Protein AF-0000000081410945 (afdb_homodimer)

Structure (mmCIF, N/CA/C/O backbone):
data_AF-0000000081410945-model_v1
#
loop_
_entity.id
_entity.type
_entity.pdbx_description
1 polymer 'DSD1 family PLP-dependent enzyme'
#
loop_
_atom_site.group_PDB
_atom_site.id
_atom_site.type_symbol
_atom_site.label_atom_id
_atom_site.label_alt_id
_atom_site.label_comp_id
_atom_site.label_asym_id
_atom_site.label_entity_id
_atom_site.label_seq_id
_atom_site.pdbx_PDB_ins_code
_atom_site.Cartn_x
_atom_site.Cartn_y
_atom_site.Cartn_z
_atom_site.occupancy
_atom_site.B_iso_or_equiv
_atom_site.auth_seq_id
_atom_site.auth_comp_id
_atom_site.auth_asym_id
_atom_site.auth_atom_id
_atom_site.pdbx_PDB_model_num
ATOM 1 N N . MET A 1 1 ? -8.023 -23.328 27.922 1 66 1 MET A N 1
ATOM 2 C CA . MET A 1 1 ? -9.398 -23.547 27.5 1 66 1 MET A CA 1
ATOM 3 C C . MET A 1 1 ? -9.523 -23.469 25.984 1 66 1 MET A C 1
ATOM 5 O O . MET A 1 1 ? -8.812 -22.703 25.328 1 66 1 MET A O 1
ATOM 9 N N . ARG A 1 2 ? -10.406 -24.344 25.453 1 82.25 2 ARG A N 1
ATOM 10 C CA . ARG A 1 2 ? -10.648 -24.391 24.016 1 82.25 2 ARG A CA 1
ATOM 11 C C . ARG A 1 2 ? -11.32 -23.109 23.531 1 82.25 2 ARG A C 1
ATOM 13 O O . ARG A 1 2 ? -12.258 -22.609 24.156 1 82.25 2 ARG A O 1
ATOM 20 N N . PRO A 1 3 ? -10.742 -22.516 22.453 1 88.12 3 PRO A N 1
ATOM 21 C CA . PRO A 1 3 ? -11.391 -21.312 21.953 1 88.12 3 PRO A CA 1
ATOM 22 C C . PRO A 1 3 ? -12.828 -21.547 21.516 1 88.12 3 PRO A C 1
ATOM 24 O O . PRO A 1 3 ? -13.148 -22.609 20.969 1 88.12 3 PRO A O 1
ATOM 27 N N . GLY A 1 4 ? -13.727 -20.703 21.859 1 90.75 4 GLY A N 1
ATOM 28 C CA . GLY A 1 4 ? -15.102 -20.781 21.391 1 90.75 4 GLY A CA 1
ATOM 29 C C . GLY A 1 4 ? -15.242 -20.453 19.922 1 90.75 4 GLY A C 1
ATOM 30 O O . GLY A 1 4 ? -14.352 -19.859 19.312 1 90.75 4 GLY A O 1
ATOM 31 N N . ASP A 1 5 ? -16.281 -20.969 19.359 1 93.62 5 ASP A N 1
ATOM 32 C CA . ASP A 1 5 ? -16.625 -20.656 17.969 1 93.62 5 ASP A CA 1
ATOM 33 C C . ASP A 1 5 ? -16.984 -19.188 17.797 1 93.62 5 ASP A C 1
ATOM 35 O O . ASP A 1 5 ? -17.953 -18.719 18.391 1 93.62 5 ASP A O 1
ATOM 39 N N . ARG A 1 6 ? -16.297 -18.484 16.969 1 94 6 ARG A N 1
ATOM 40 C CA . ARG A 1 6 ? -16.5 -17.047 16.75 1 94 6 ARG A CA 1
ATOM 41 C C . ARG A 1 6 ? -17.172 -16.781 15.406 1 94 6 ARG A C 1
ATOM 43 O O . ARG A 1 6 ? -17.422 -15.633 15.055 1 94 6 ARG A O 1
ATOM 50 N N . GLY A 1 7 ? -17.469 -17.812 14.703 1 95.44 7 GLY A N 1
ATOM 51 C CA . GLY A 1 7 ? -17.969 -17.656 13.344 1 95.44 7 GLY A CA 1
ATOM 52 C C . GLY A 1 7 ? -19.453 -17.406 13.273 1 95.44 7 GLY A C 1
ATOM 53 O O . GLY A 1 7 ? -20.188 -17.719 14.219 1 95.44 7 GLY A O 1
ATOM 54 N N . GLY A 1 8 ? -19.891 -16.781 12.219 1 95.94 8 GLY A N 1
ATOM 55 C CA . GLY A 1 8 ? -21.281 -16.531 11.867 1 95.94 8 GLY A CA 1
ATOM 56 C C . GLY A 1 8 ? -21.453 -16.125 10.422 1 95.94 8 GLY A C 1
ATOM 57 O O . GLY A 1 8 ? -20.484 -15.852 9.719 1 95.94 8 GLY A O 1
ATOM 58 N N . PRO A 1 9 ? -22.734 -16.172 9.984 1 96.06 9 PRO A N 1
ATOM 59 C CA . PRO A 1 9 ? -23.016 -15.773 8.602 1 96.06 9 PRO A CA 1
ATOM 60 C C . PRO A 1 9 ? -22.906 -14.266 8.391 1 96.06 9 PRO A C 1
ATOM 62 O O . PRO A 1 9 ? -22.703 -13.516 9.352 1 96.06 9 PRO A O 1
ATOM 65 N N . TYR A 1 10 ? -23.031 -13.898 7.102 1 96.75 10 TYR A N 1
ATOM 66 C CA . TYR A 1 10 ? -23.141 -12.477 6.793 1 96.75 10 TYR A CA 1
ATOM 67 C C . TYR A 1 10 ? -24.281 -11.836 7.574 1 96.75 10 TYR A C 1
ATOM 69 O O . TYR A 1 10 ? -25.328 -12.461 7.773 1 96.75 10 TYR A O 1
ATOM 77 N N . SER A 1 11 ? -24.094 -10.586 7.941 1 97.38 11 SER A N 1
ATOM 78 C CA . SER A 1 11 ? -25.297 -9.773 8.172 1 97.38 11 SER A CA 1
ATOM 79 C C . SER A 1 11 ? -26.047 -9.523 6.867 1 97.38 11 SER A C 1
ATOM 81 O O . SER A 1 11 ? -25.516 -9.766 5.781 1 97.38 11 SER A O 1
ATOM 83 N N . ASP A 1 12 ? -27.281 -9.016 6.934 1 97.69 12 ASP A N 1
ATOM 84 C CA . ASP A 1 12 ? -28.062 -8.695 5.738 1 97.69 12 ASP A CA 1
ATOM 85 C C . ASP A 1 12 ? -27.344 -7.664 4.875 1 97.69 12 ASP A C 1
ATOM 87 O O . ASP A 1 12 ? -27.375 -7.738 3.645 1 97.69 12 ASP A O 1
ATOM 91 N N . TYR A 1 13 ? -26.719 -6.727 5.441 1 98.25 13 TYR A N 1
ATOM 92 C CA . TYR A 1 13 ? -25.984 -5.676 4.754 1 98.25 13 TYR A CA 1
ATOM 93 C C . TYR A 1 13 ? -24.891 -6.27 3.869 1 98.25 13 TYR A C 1
ATOM 95 O O . TYR A 1 13 ? -24.844 -6.008 2.664 1 98.25 13 TYR A O 1
ATOM 103 N N . PHE A 1 14 ? -24.094 -7.137 4.363 1 98.56 14 PHE A N 1
ATOM 104 C CA . PHE A 1 14 ? -22.969 -7.684 3.619 1 98.56 14 PHE A CA 1
ATOM 105 C C . PHE A 1 14 ? -23.438 -8.766 2.654 1 98.56 14 PHE A C 1
ATOM 107 O O . PHE A 1 14 ? -22.828 -8.977 1.604 1 98.56 14 PHE A O 1
ATOM 114 N N . ARG A 1 15 ? -24.5 -9.477 3.021 1 98.31 15 ARG A N 1
ATOM 115 C CA . ARG A 1 15 ? -25.094 -10.422 2.08 1 98.31 15 ARG A CA 1
ATOM 116 C C . ARG A 1 15 ? -25.516 -9.719 0.793 1 98.31 15 ARG A C 1
ATOM 118 O O . ARG A 1 15 ? -25.297 -10.242 -0.303 1 98.31 15 ARG A O 1
ATOM 125 N N . GLY A 1 16 ? -26.172 -8.547 1.021 1 98.56 16 GLY A N 1
ATOM 126 C CA . GLY A 1 16 ? -26.562 -7.75 -0.132 1 98.56 16 GLY A CA 1
ATOM 127 C C . GLY A 1 16 ? -25.391 -7.293 -0.968 1 98.56 16 GLY A C 1
ATOM 128 O O . GLY A 1 16 ? -25.422 -7.363 -2.197 1 98.56 16 GLY A O 1
ATOM 129 N N . LEU A 1 17 ? -24.312 -6.828 -0.365 1 98.81 17 LEU A N 1
ATOM 130 C CA . LEU A 1 17 ? -23.109 -6.398 -1.07 1 98.81 17 LEU A CA 1
ATOM 131 C C . LEU A 1 17 ? -22.469 -7.57 -1.811 1 98.81 17 LEU A C 1
ATOM 133 O O . LEU A 1 17 ? -21.984 -7.406 -2.934 1 98.81 17 LEU A O 1
ATOM 137 N N . ASN A 1 18 ? -22.422 -8.758 -1.148 1 98.75 18 ASN A N 1
ATOM 138 C CA . ASN A 1 18 ? -21.891 -9.961 -1.798 1 98.75 18 ASN A CA 1
ATOM 139 C C . ASN A 1 18 ? -22.641 -10.266 -3.09 1 98.75 18 ASN A C 1
ATOM 141 O O . ASN A 1 18 ? -22.016 -10.555 -4.117 1 98.75 18 ASN A O 1
ATOM 145 N N . ARG A 1 19 ? -23.938 -10.219 -3.002 1 98.44 19 ARG A N 1
ATOM 146 C CA . ARG A 1 19 ? -24.75 -10.484 -4.18 1 98.44 19 ARG A CA 1
ATOM 147 C C . ARG A 1 19 ? -24.469 -9.477 -5.289 1 98.44 19 ARG A C 1
ATOM 149 O O . ARG A 1 19 ? -24.297 -9.859 -6.449 1 98.44 19 ARG A O 1
ATOM 156 N N . GLU A 1 20 ? -24.406 -8.203 -4.906 1 98.75 20 GLU A N 1
ATOM 157 C CA . GLU A 1 20 ? -24.156 -7.145 -5.875 1 98.75 20 GLU A CA 1
ATOM 158 C C . GLU A 1 20 ? -22.797 -7.32 -6.543 1 98.75 20 GLU A C 1
ATOM 160 O O . GLU A 1 20 ? -22.672 -7.176 -7.762 1 98.75 20 GLU A O 1
ATOM 165 N N . LEU A 1 21 ? -21.797 -7.637 -5.777 1 98.69 21 LEU A N 1
ATOM 166 C CA . LEU A 1 21 ? -20.438 -7.766 -6.297 1 98.69 21 LEU A CA 1
ATOM 167 C C . LEU A 1 21 ? -20.312 -8.992 -7.191 1 98.69 21 LEU A C 1
ATOM 169 O O . LEU A 1 21 ? -19.594 -8.969 -8.195 1 98.69 21 LEU A O 1
ATOM 173 N N . LYS A 1 22 ? -20.969 -10.102 -6.871 1 98.06 22 LYS A N 1
ATOM 174 C CA . LYS A 1 22 ? -20.953 -11.281 -7.727 1 98.06 22 LYS A CA 1
ATOM 175 C C . LYS A 1 22 ? -21.641 -11 -9.062 1 98.06 22 LYS A C 1
ATOM 177 O O . LYS A 1 22 ? -21.203 -11.477 -10.109 1 98.06 22 LYS A O 1
ATOM 182 N N . ASP A 1 23 ? -22.672 -10.188 -8.984 1 97.75 23 ASP A N 1
ATOM 183 C CA . ASP A 1 23 ? -23.469 -9.922 -10.172 1 97.75 23 ASP A CA 1
ATOM 184 C C . ASP A 1 23 ? -22.844 -8.844 -11.039 1 97.75 23 ASP A C 1
ATOM 186 O O . ASP A 1 23 ? -22.844 -8.945 -12.273 1 97.75 23 ASP A O 1
ATOM 190 N N . LYS A 1 24 ? -22.281 -7.789 -10.391 1 97.75 24 LYS A N 1
ATOM 191 C CA . LYS A 1 24 ? -21.922 -6.598 -11.156 1 97.75 24 LYS A CA 1
ATOM 192 C C . LYS A 1 24 ? -20.453 -6.219 -10.93 1 97.75 24 LYS A C 1
ATOM 194 O O . LYS A 1 24 ? -19.906 -5.383 -11.648 1 97.75 24 LYS A O 1
ATOM 199 N N . GLY A 1 25 ? -19.828 -6.805 -9.961 1 97.56 25 GLY A N 1
ATOM 200 C CA . GLY A 1 25 ? -18.453 -6.445 -9.633 1 97.56 25 GLY A CA 1
ATOM 201 C C . GLY A 1 25 ? -17.438 -7.129 -10.523 1 97.56 25 GLY A C 1
ATOM 202 O O . GLY A 1 25 ? -17.781 -8.023 -11.297 1 97.56 25 GLY A O 1
ATOM 203 N N . PRO A 1 26 ? -16.219 -6.719 -10.391 1 97.88 26 PRO A N 1
ATOM 204 C CA . PRO A 1 26 ? -15.156 -7.266 -11.234 1 97.88 26 PRO A CA 1
ATOM 205 C C . PRO A 1 26 ? -14.609 -8.586 -10.711 1 97.88 26 PRO A C 1
ATOM 207 O O . PRO A 1 26 ? -13.812 -9.242 -11.383 1 97.88 26 PRO A O 1
ATOM 210 N N . MET A 1 27 ? -15.008 -8.961 -9.531 1 98.06 27 MET A N 1
ATOM 211 C CA . MET A 1 27 ? -14.578 -10.203 -8.898 1 98.06 27 MET A CA 1
ATOM 212 C C . MET A 1 27 ? -13.055 -10.258 -8.781 1 98.06 27 MET A C 1
ATOM 214 O O . MET A 1 27 ? -12.43 -11.242 -9.172 1 98.06 27 MET A O 1
ATOM 218 N N . ARG A 1 28 ? -12.445 -9.273 -8.336 1 98.25 28 ARG A N 1
ATOM 219 C CA . ARG A 1 28 ? -11.094 -9.016 -7.84 1 98.25 28 ARG A CA 1
ATOM 220 C C . ARG A 1 28 ? -11.125 -8.094 -6.629 1 98.25 28 ARG A C 1
ATOM 222 O O . ARG A 1 28 ? -12.172 -7.547 -6.285 1 98.25 28 ARG A O 1
ATOM 229 N N . PRO A 1 29 ? -10.023 -7.996 -5.867 1 98.06 29 PRO A N 1
ATOM 230 C CA . PRO A 1 29 ? -10.078 -7.09 -4.715 1 98.06 29 PRO A CA 1
ATOM 231 C C . PRO A 1 29 ? -10.508 -5.676 -5.098 1 98.06 29 PRO A C 1
ATOM 233 O O . PRO A 1 29 ? -9.969 -5.098 -6.047 1 98.06 29 PRO A O 1
ATOM 236 N N . VAL A 1 30 ? -11.438 -5.148 -4.352 1 98.38 30 VAL A N 1
ATOM 237 C CA . VAL A 1 30 ? -11.922 -3.793 -4.586 1 98.38 30 VAL A CA 1
ATOM 238 C C . VAL A 1 30 ? -12.102 -3.068 -3.254 1 98.38 30 VAL A C 1
ATOM 240 O O . VAL A 1 30 ? -12.156 -3.703 -2.199 1 98.38 30 VAL A O 1
ATOM 243 N N . LEU A 1 31 ? -12.078 -1.773 -3.32 1 98.44 31 LEU A N 1
ATOM 244 C CA . LEU A 1 31 ? -12.438 -0.925 -2.189 1 98.44 31 LEU A CA 1
ATOM 245 C C . LEU A 1 31 ? -13.797 -0.269 -2.412 1 98.44 31 LEU A C 1
ATOM 247 O O . LEU A 1 31 ? -14.016 0.379 -3.438 1 98.44 31 LEU A O 1
ATOM 251 N N . LEU A 1 32 ? -14.648 -0.47 -1.465 1 98.75 32 LEU A N 1
ATOM 252 C CA . LEU A 1 32 ? -16 0.057 -1.522 1 98.75 32 LEU A CA 1
ATOM 253 C C . LEU A 1 32 ? -16.141 1.295 -0.643 1 98.75 32 LEU A C 1
ATOM 255 O O . LEU A 1 32 ? -15.625 1.332 0.472 1 98.75 32 LEU A O 1
ATOM 259 N N . ILE A 1 33 ? -16.828 2.295 -1.174 1 98.88 33 ILE A N 1
ATOM 260 C CA . ILE A 1 33 ? -17.281 3.438 -0.389 1 98.88 33 ILE A CA 1
ATOM 261 C C . ILE A 1 33 ? -18.812 3.426 -0.291 1 98.88 33 ILE A C 1
ATOM 263 O O . ILE A 1 33 ? -19.5 3.578 -1.298 1 98.88 33 ILE A O 1
ATOM 267 N N . ASP A 1 34 ? -19.312 3.213 0.905 1 98.88 34 ASP A N 1
ATOM 268 C CA . ASP A 1 34 ? -20.75 3.252 1.121 1 98.88 34 ASP A CA 1
ATOM 269 C C . ASP A 1 34 ? -21.25 4.691 1.221 1 98.88 34 ASP A C 1
ATOM 271 O O . ASP A 1 34 ? -21.047 5.359 2.234 1 98.88 34 ASP A O 1
ATOM 275 N N . LEU A 1 35 ? -22.016 5.109 0.288 1 98.88 35 LEU A N 1
ATOM 276 C CA . LEU A 1 35 ? -22.406 6.512 0.185 1 98.88 35 LEU A CA 1
ATOM 277 C C . LEU A 1 35 ? -23.453 6.863 1.24 1 98.88 35 LEU A C 1
ATOM 279 O O . LEU A 1 35 ? -23.5 8.008 1.706 1 98.88 35 LEU A O 1
ATOM 283 N N . ASP A 1 36 ? -24.312 5.902 1.635 1 98.88 36 ASP A N 1
ATOM 284 C CA . ASP A 1 36 ? -25.281 6.18 2.691 1 98.88 36 ASP A CA 1
ATOM 285 C C . ASP A 1 36 ? -24.578 6.484 4.012 1 98.88 36 ASP A C 1
ATOM 287 O O . ASP A 1 36 ? -24.922 7.457 4.691 1 98.88 36 ASP A O 1
ATOM 291 N N . ARG A 1 37 ? -23.625 5.684 4.312 1 98.88 37 ARG A N 1
ATOM 292 C CA . ARG A 1 37 ? -22.875 5.871 5.543 1 98.88 37 ARG A CA 1
ATOM 293 C C . ARG A 1 37 ? -21.969 7.102 5.449 1 98.88 37 ARG A C 1
ATOM 295 O O . ARG A 1 37 ? -21.812 7.828 6.43 1 98.88 37 ARG A O 1
ATOM 302 N N . LEU A 1 38 ? -21.406 7.32 4.301 1 98.88 38 LEU A N 1
ATOM 303 C CA . LEU A 1 38 ? -20.609 8.523 4.082 1 98.88 38 LEU A CA 1
ATOM 304 C C . LEU A 1 38 ? -21.453 9.773 4.242 1 98.88 38 LEU A C 1
ATOM 306 O O . LEU A 1 38 ? -21.047 10.734 4.898 1 98.88 38 LEU A O 1
ATOM 310 N N . ASP A 1 39 ? -22.656 9.758 3.67 1 98.88 39 ASP A N 1
ATOM 311 C CA . ASP A 1 39 ? -23.562 10.891 3.811 1 98.88 39 ASP A CA 1
ATOM 312 C C . ASP A 1 39 ? -23.859 11.172 5.281 1 98.88 39 ASP A C 1
ATOM 314 O O . ASP A 1 39 ? -23.906 12.336 5.699 1 98.88 39 ASP A O 1
ATOM 318 N N . HIS A 1 40 ? -24.078 10.133 5.984 1 98.88 40 HIS A N 1
ATOM 319 C CA . HIS A 1 40 ? -24.312 10.281 7.418 1 98.88 40 HIS A CA 1
ATOM 320 C C . HIS A 1 40 ? -23.109 10.961 8.094 1 98.88 40 HIS A C 1
ATOM 322 O O . HIS A 1 40 ? -23.297 11.906 8.859 1 98.88 40 HIS A O 1
ATOM 328 N N . ASN A 1 41 ? -21.906 10.469 7.812 1 98.94 41 ASN A N 1
ATOM 329 C CA . ASN A 1 41 ? -20.703 11.023 8.422 1 98.94 41 ASN A CA 1
ATOM 330 C C . ASN A 1 41 ? -20.5 12.484 8.031 1 98.94 41 ASN A C 1
ATOM 332 O O . ASN A 1 41 ? -20.109 13.305 8.859 1 98.94 41 ASN A O 1
ATOM 336 N N . ILE A 1 42 ? -20.766 12.797 6.734 1 98.88 42 ILE A N 1
ATOM 337 C CA . ILE A 1 42 ? -20.672 14.18 6.273 1 98.88 42 ILE A CA 1
ATOM 338 C C . ILE A 1 42 ? -21.641 15.055 7.07 1 98.88 42 ILE A C 1
ATOM 340 O O . ILE A 1 42 ? -21.25 16.141 7.535 1 98.88 42 ILE A O 1
ATOM 344 N N . ALA A 1 43 ? -22.828 14.578 7.262 1 98.75 43 ALA A N 1
ATOM 345 C CA . ALA A 1 43 ? -23.844 15.344 7.992 1 98.75 43 ALA A CA 1
ATOM 346 C C . ALA A 1 43 ? -23.406 15.586 9.438 1 98.75 43 ALA A C 1
ATOM 348 O O . ALA A 1 43 ? -23.641 16.656 9.984 1 98.75 43 ALA A O 1
ATOM 349 N N . VAL A 1 44 ? -22.828 14.57 10.031 1 98.62 44 VAL A N 1
ATOM 350 C CA . VAL A 1 44 ? -22.344 14.695 11.398 1 98.62 44 VAL A CA 1
ATOM 351 C C . VAL A 1 44 ? -21.281 15.797 11.477 1 98.62 44 VAL A C 1
ATOM 353 O O . VAL A 1 44 ? -21.344 16.672 12.352 1 98.62 44 VAL A O 1
ATOM 356 N N . VAL A 1 45 ? -20.359 15.844 10.562 1 98.69 45 VAL A N 1
ATOM 357 C CA . VAL A 1 45 ? -19.281 16.828 10.547 1 98.69 45 VAL A CA 1
ATOM 358 C C . VAL A 1 45 ? -19.844 18.219 10.273 1 98.69 45 VAL A C 1
ATOM 360 O O . VAL A 1 45 ? -19.516 19.172 10.977 1 98.69 45 VAL A O 1
ATOM 363 N N . VAL A 1 46 ? -20.734 18.297 9.305 1 98.38 46 VAL A N 1
ATOM 364 C CA . VAL A 1 46 ? -21.297 19.594 8.898 1 98.38 46 VAL A CA 1
ATOM 365 C C . VAL A 1 46 ? -22.109 20.188 10.047 1 98.38 46 VAL A C 1
ATOM 367 O O . VAL A 1 46 ? -22.062 21.406 10.273 1 98.38 46 VAL A O 1
ATOM 370 N N . ARG A 1 47 ? -22.844 19.344 10.742 1 97.88 47 ARG A N 1
ATOM 371 C CA . ARG A 1 47 ? -23.609 19.812 11.898 1 97.88 47 ARG A CA 1
ATOM 372 C C . ARG A 1 47 ? -22.688 20.453 12.938 1 97.88 47 ARG A C 1
ATOM 374 O O . ARG A 1 47 ? -23.016 21.5 13.508 1 97.88 47 ARG A O 1
ATOM 381 N N . SER A 1 48 ? -21.578 19.812 13.148 1 96.81 48 SER A N 1
ATOM 382 C CA . SER A 1 48 ? -20.609 20.344 14.102 1 96.81 48 SER A CA 1
ATOM 383 C C . SER A 1 48 ? -20.062 21.688 13.633 1 96.81 48 SER A C 1
ATOM 385 O O . SER A 1 48 ? -19.953 22.625 14.422 1 96.81 48 SER A O 1
ATOM 387 N N . ILE A 1 49 ? -19.734 21.781 12.406 1 96.06 49 ILE A N 1
ATOM 388 C CA . ILE A 1 49 ? -19.141 22.984 11.812 1 96.06 49 ILE A CA 1
ATOM 389 C C . ILE A 1 49 ? -20.141 24.141 11.875 1 96.06 49 ILE A C 1
ATOM 391 O O . ILE A 1 49 ? -19.766 25.266 12.211 1 96.06 49 ILE A O 1
ATOM 395 N N . LYS A 1 50 ? -21.344 23.844 11.57 1 95.81 50 LYS A N 1
ATOM 396 C CA . LYS A 1 50 ? -22.391 24.875 11.547 1 95.81 50 LYS A CA 1
ATOM 397 C C . LYS A 1 50 ? -22.594 25.484 12.93 1 95.81 50 LYS A C 1
ATOM 399 O O . LYS A 1 50 ? -22.906 26.672 13.047 1 95.81 50 LYS A O 1
ATOM 404 N N . LYS A 1 51 ? -22.344 24.75 13.93 1 94.69 51 LYS A N 1
ATOM 405 C CA . LYS A 1 51 ? -22.5 25.234 15.297 1 94.69 51 LYS A CA 1
ATOM 406 C C . LYS A 1 51 ? -21.453 26.297 15.617 1 94.69 51 LYS A C 1
ATOM 408 O O . LYS A 1 51 ? -21.672 27.156 16.484 1 94.69 51 LYS A O 1
ATOM 413 N N . THR A 1 52 ? -20.344 26.297 15.031 1 93.56 52 THR A N 1
ATOM 414 C CA . THR A 1 52 ? -19.188 27.094 15.43 1 93.56 52 THR A CA 1
ATOM 415 C C . THR A 1 52 ? -18.984 28.25 14.453 1 93.56 52 THR A C 1
ATOM 417 O O . THR A 1 52 ? -18.312 29.234 14.789 1 93.56 52 THR A O 1
ATOM 420 N N . GLY A 1 53 ? -19.531 28.141 13.25 1 93.38 53 GLY A N 1
ATOM 421 C CA . GLY A 1 53 ? -19.25 29.109 12.203 1 93.38 53 GLY A CA 1
ATOM 422 C C . GLY A 1 53 ? -17.875 28.953 11.594 1 93.38 53 GLY A C 1
ATOM 423 O O . GLY A 1 53 ? -17.469 29.781 10.766 1 93.38 53 GLY A O 1
ATOM 424 N N . LYS A 1 54 ? -17.141 27.984 11.969 1 97.44 54 LYS A N 1
ATOM 425 C CA . LYS A 1 54 ? -15.828 27.703 11.398 1 97.44 54 LYS A CA 1
ATOM 426 C C . LYS A 1 54 ? -15.945 27.125 9.992 1 97.44 54 LYS A C 1
ATOM 428 O O . LYS A 1 54 ? -17.047 26.75 9.562 1 97.44 54 LYS A O 1
ATOM 433 N N . GLN A 1 55 ? -14.859 27.156 9.273 1 97.94 55 GLN A N 1
ATOM 434 C CA . GLN A 1 55 ? -14.797 26.5 7.977 1 97.94 55 GLN A CA 1
ATOM 435 C C . GLN A 1 55 ? -14.273 25.078 8.109 1 97.94 55 GLN A C 1
ATOM 437 O O . GLN A 1 55 ? -13.586 24.734 9.078 1 97.94 55 GLN A O 1
ATOM 442 N N . LEU A 1 56 ? -14.688 24.25 7.176 1 98.69 56 LEU A N 1
ATOM 443 C CA . LEU A 1 56 ? -14.203 22.875 7.098 1 98.69 56 LEU A CA 1
ATOM 444 C C . LEU A 1 56 ? -13.109 22.75 6.039 1 98.69 56 LEU A C 1
ATOM 446 O O . LEU A 1 56 ? -13.289 23.188 4.902 1 98.69 56 LEU A O 1
ATOM 450 N N . ARG A 1 57 ? -12.008 22.25 6.422 1 98.88 57 ARG A N 1
ATOM 451 C CA . ARG A 1 57 ? -10.961 21.875 5.477 1 98.88 57 ARG A CA 1
ATOM 452 C C . ARG A 1 57 ? -10.844 20.359 5.355 1 98.88 57 ARG A C 1
ATOM 454 O O . ARG A 1 57 ? -10.625 19.672 6.352 1 98.88 57 ARG A O 1
ATOM 461 N N . LEU A 1 58 ? -10.977 19.812 4.133 1 98.69 58 LEU A N 1
ATOM 462 C CA . LEU A 1 58 ? -10.906 18.375 3.896 1 98.69 58 LEU A CA 1
ATOM 463 C C . LEU A 1 58 ? -9.453 17.922 3.777 1 98.69 58 LEU A C 1
ATOM 465 O O . LEU A 1 58 ? -8.664 18.531 3.051 1 98.69 58 LEU A O 1
ATOM 469 N N . VAL A 1 59 ? -9.156 16.891 4.508 1 98.25 59 VAL A N 1
ATOM 470 C CA . VAL A 1 59 ? -7.809 16.328 4.496 1 98.25 59 VAL A CA 1
ATOM 471 C C . VAL A 1 59 ? -7.691 15.281 3.391 1 98.25 59 VAL A C 1
ATOM 473 O O . VAL A 1 59 ? -8.141 14.141 3.559 1 98.25 59 VAL A O 1
ATOM 476 N N . GLU A 1 60 ? -6.988 15.57 2.352 1 96.56 60 GLU A N 1
ATOM 477 C CA . GLU A 1 60 ? -6.965 14.805 1.108 1 96.56 60 GLU A CA 1
ATOM 478 C C . GLU A 1 60 ? -6.262 13.461 1.3 1 96.56 60 GLU A C 1
ATOM 480 O O . GLU A 1 60 ? -6.629 12.469 0.671 1 96.56 60 GLU A O 1
ATOM 485 N N . LYS A 1 61 ? -5.254 13.391 2.135 1 94.88 61 LYS A N 1
ATOM 486 C CA . LYS A 1 61 ? -4.469 12.172 2.277 1 94.88 61 LYS A CA 1
ATOM 487 C C . LYS A 1 61 ? -5.348 11 2.707 1 94.88 61 LYS A C 1
ATOM 489 O O . LYS A 1 61 ? -5.074 9.852 2.361 1 94.88 61 LYS A O 1
ATOM 494 N N . SER A 1 62 ? -6.391 11.266 3.43 1 95.88 62 SER A N 1
ATOM 495 C CA . SER A 1 62 ? -7.297 10.234 3.924 1 95.88 62 SER A CA 1
ATOM 496 C C . SER A 1 62 ? -8.406 9.945 2.918 1 95.88 62 SER A C 1
ATOM 498 O O . SER A 1 62 ? -9.164 8.984 3.078 1 95.88 62 SER A O 1
ATOM 500 N N . LEU A 1 63 ? -8.531 10.781 1.965 1 97.44 63 LEU A N 1
ATOM 501 C CA . LEU A 1 63 ? -9.57 10.742 0.94 1 97.44 63 LEU A CA 1
ATOM 502 C C . LEU A 1 63 ? -8.961 10.875 -0.453 1 97.44 63 LEU A C 1
ATOM 504 O O . LEU A 1 63 ? -9.406 11.703 -1.252 1 97.44 63 LEU A O 1
ATOM 508 N N . PRO A 1 64 ? -8.039 9.969 -0.78 1 95.31 64 PRO A N 1
ATOM 509 C CA . PRO A 1 64 ? -7.176 10.234 -1.932 1 95.31 64 PRO A CA 1
ATOM 510 C C . PRO A 1 64 ? -7.809 9.805 -3.256 1 95.31 64 PRO A C 1
ATOM 512 O O . PRO A 1 64 ? -7.168 9.125 -4.059 1 95.31 64 PRO A O 1
ATOM 515 N N . ALA A 1 65 ? -8.945 10.281 -3.529 1 96.38 65 ALA A N 1
ATOM 516 C CA . ALA A 1 65 ? -9.664 10.109 -4.789 1 96.38 65 ALA A CA 1
ATOM 517 C C . ALA A 1 65 ? -10.43 11.367 -5.16 1 96.38 65 ALA A C 1
ATOM 519 O O . ALA A 1 65 ? -11.281 11.828 -4.398 1 96.38 65 ALA A O 1
ATOM 520 N N . PRO A 1 66 ? -10.164 11.914 -6.371 1 96.69 66 PRO A N 1
ATOM 521 C CA . PRO A 1 66 ? -10.812 13.172 -6.75 1 96.69 66 PRO A CA 1
ATOM 522 C C . PRO A 1 66 ? -12.336 13.086 -6.703 1 96.69 66 PRO A C 1
ATOM 524 O O . PRO A 1 66 ? -12.992 14.023 -6.242 1 96.69 66 PRO A O 1
ATOM 527 N N . GLY A 1 67 ? -12.859 11.969 -7.223 1 97.44 67 GLY A N 1
ATOM 528 C CA . GLY A 1 67 ? -14.305 11.805 -7.18 1 97.44 67 GLY A CA 1
ATOM 529 C C . GLY A 1 67 ? -14.859 11.789 -5.766 1 97.44 67 GLY A C 1
ATOM 530 O O . GLY A 1 67 ? -15.891 12.406 -5.492 1 97.44 67 GLY A O 1
ATOM 531 N N . LEU A 1 68 ? -14.203 11.102 -4.867 1 98.25 68 LEU A N 1
ATOM 532 C CA . LEU A 1 68 ? -14.586 11.039 -3.463 1 98.25 68 LEU A CA 1
ATOM 533 C C . LEU A 1 68 ? -14.5 12.422 -2.814 1 98.25 68 LEU A C 1
ATOM 535 O O . LEU A 1 68 ? -15.43 12.844 -2.125 1 98.25 68 LEU A O 1
ATOM 539 N N . LEU A 1 69 ? -13.414 13.102 -3.064 1 97.75 69 LEU A N 1
ATOM 540 C CA . LEU A 1 69 ? -13.195 14.43 -2.51 1 97.75 69 LEU A CA 1
ATOM 541 C C . LEU A 1 69 ? -14.258 15.406 -3.008 1 97.75 69 LEU A C 1
ATOM 543 O O . LEU A 1 69 ? -14.797 16.188 -2.227 1 97.75 69 LEU A O 1
ATOM 547 N N . SER A 1 70 ? -14.5 15.344 -4.266 1 98.12 70 SER A N 1
ATOM 548 C CA . SER A 1 70 ? -15.516 16.203 -4.859 1 98.12 70 SER A CA 1
ATOM 549 C C . SER A 1 70 ? -16.891 15.938 -4.262 1 98.12 70 SER A C 1
ATOM 551 O O . SER A 1 70 ? -17.641 16.875 -3.969 1 98.12 70 SER A O 1
ATOM 553 N N . TYR A 1 71 ? -17.203 14.688 -4.117 1 98.69 71 TYR A N 1
ATOM 554 C CA . TYR A 1 71 ? -18.484 14.273 -3.539 1 98.69 71 TYR A CA 1
ATOM 555 C C . TYR A 1 71 ? -18.656 14.867 -2.146 1 98.69 71 TYR A C 1
ATOM 557 O O . TYR A 1 71 ? -19.703 15.461 -1.85 1 98.69 71 TYR A O 1
ATOM 565 N N . ILE A 1 72 ? -17.672 14.773 -1.312 1 98.75 72 ILE A N 1
ATOM 566 C CA . ILE A 1 72 ? -17.734 15.25 0.065 1 98.75 72 ILE A CA 1
ATOM 567 C C . ILE A 1 72 ? -17.75 16.781 0.08 1 98.75 72 ILE A C 1
ATOM 569 O O . ILE A 1 72 ? -18.547 17.391 0.806 1 98.75 72 ILE A O 1
ATOM 573 N N . ALA A 1 73 ? -16.891 17.406 -0.71 1 98.56 73 ALA A N 1
ATOM 574 C CA . ALA A 1 73 ? -16.766 18.859 -0.751 1 98.56 73 ALA A CA 1
ATOM 575 C C . ALA A 1 73 ? -18.094 19.516 -1.135 1 98.56 73 ALA A C 1
ATOM 577 O O . ALA A 1 73 ? -18.5 20.516 -0.54 1 98.56 73 ALA A O 1
ATOM 578 N N . GLN A 1 74 ? -18.719 18.938 -2.127 1 98.19 74 GLN A N 1
ATOM 579 C CA . GLN A 1 74 ? -20 19.469 -2.594 1 98.19 74 GLN A CA 1
ATOM 580 C C . GLN A 1 74 ? -21.062 19.375 -1.504 1 98.19 74 GLN A C 1
ATOM 582 O O . GLN A 1 74 ? -21.797 20.328 -1.264 1 98.19 74 GLN A O 1
ATOM 587 N N . ARG A 1 75 ? -21.094 18.328 -0.856 1 98.19 75 ARG A N 1
ATOM 588 C CA . ARG A 1 75 ? -22.109 18.094 0.16 1 98.19 75 ARG A CA 1
ATOM 589 C C . ARG A 1 75 ? -21.828 18.906 1.417 1 98.19 75 ARG A C 1
ATOM 591 O O . ARG A 1 75 ? -22.75 19.375 2.078 1 98.19 75 ARG A O 1
ATOM 598 N N . ALA A 1 76 ? -20.578 19.016 1.729 1 98.19 76 ALA A N 1
ATOM 599 C CA . ALA A 1 76 ? -20.188 19.766 2.922 1 98.19 76 ALA A CA 1
ATOM 600 C C . ALA A 1 76 ? -20.141 21.266 2.641 1 98.19 76 ALA A C 1
ATOM 602 O O . ALA A 1 76 ? -20.109 22.078 3.57 1 98.19 76 ALA A O 1
ATOM 603 N N . GLY A 1 77 ? -20.141 21.656 1.402 1 97.38 77 GLY A N 1
ATOM 604 C CA . GLY A 1 77 ? -20.078 23.062 1.021 1 97.38 77 GLY A CA 1
ATOM 605 C C . GLY A 1 77 ? -18.734 23.688 1.335 1 97.38 77 GLY A C 1
ATOM 606 O O . GLY A 1 77 ? -18.672 24.766 1.934 1 97.38 77 GLY A O 1
ATOM 607 N N . THR A 1 78 ? -17.625 23.016 0.979 1 98.25 78 THR A N 1
ATOM 608 C CA . THR A 1 78 ? -16.312 23.578 1.253 1 98.25 78 THR A CA 1
ATOM 609 C C . THR A 1 78 ? -15.422 23.5 0.013 1 98.25 78 THR A C 1
ATOM 611 O O . THR A 1 78 ? -15.633 22.656 -0.854 1 98.25 78 THR A O 1
ATOM 614 N N . GLN A 1 79 ? -14.508 24.406 -0.115 1 97.88 79 GLN A N 1
ATOM 615 C CA . GLN A 1 79 ? -13.484 24.422 -1.153 1 97.88 79 GLN A CA 1
ATOM 616 C C . GLN A 1 79 ? -12.078 24.391 -0.546 1 97.88 79 GLN A C 1
ATOM 618 O O . GLN A 1 79 ? -11.102 24.719 -1.216 1 97.88 79 GLN A O 1
ATOM 623 N N . ARG A 1 80 ? -12.023 24.078 0.688 1 98.75 80 ARG A N 1
ATOM 624 C CA . ARG A 1 80 ? -10.734 24.062 1.374 1 98.75 80 ARG A CA 1
ATOM 625 C C . ARG A 1 80 ? -10.18 22.641 1.463 1 98.75 80 ARG A C 1
ATOM 627 O O . ARG A 1 80 ? -10.898 21.719 1.851 1 98.75 80 ARG A O 1
ATOM 634 N N . LEU A 1 81 ? -8.906 22.484 1.062 1 98.69 81 LEU A N 1
ATOM 635 C CA . LEU A 1 81 ? -8.234 21.188 1.063 1 98.69 81 LEU A CA 1
ATOM 636 C C . LEU A 1 81 ? -6.91 21.266 1.819 1 98.69 81 LEU A C 1
ATOM 638 O O . LEU A 1 81 ? -6.305 22.328 1.914 1 98.69 81 LEU A O 1
ATOM 642 N N . MET A 1 82 ? -6.594 20.219 2.379 1 98.75 82 MET A N 1
ATOM 643 C CA . MET A 1 82 ? -5.27 20.031 2.971 1 98.75 82 MET A CA 1
ATOM 644 C C . MET A 1 82 ? -4.496 18.953 2.24 1 98.75 82 MET A C 1
ATOM 646 O O . MET A 1 82 ? -4.996 17.828 2.062 1 98.75 82 MET A O 1
ATOM 650 N N . SER A 1 83 ? -3.314 19.25 1.786 1 98 83 SER A N 1
ATOM 651 C CA . SER A 1 83 ? -2.469 18.328 1.043 1 98 83 SER A CA 1
ATOM 652 C C . SER A 1 83 ? -1.206 17.984 1.826 1 98 83 SER A C 1
ATOM 654 O O . SER A 1 83 ? -0.745 18.766 2.652 1 98 83 SER A O 1
ATOM 656 N N . PHE A 1 84 ? -0.625 16.781 1.561 1 97.56 84 PHE A N 1
ATOM 657 C CA . PHE A 1 84 ? 0.488 16.297 2.367 1 97.56 84 PHE A CA 1
ATOM 658 C C . PHE A 1 84 ? 1.62 15.789 1.48 1 97.56 84 PHE A C 1
ATOM 660 O O . PHE A 1 84 ? 2.695 15.438 1.974 1 97.56 84 PHE A O 1
ATOM 667 N N . HIS A 1 85 ? 1.403 15.625 0.184 1 96.94 85 HIS A N 1
ATOM 668 C CA . HIS A 1 85 ? 2.295 14.945 -0.749 1 96.94 85 HIS A CA 1
ATOM 669 C C . HIS A 1 85 ? 2.434 15.727 -2.049 1 96.94 85 HIS A C 1
ATOM 671 O O . HIS A 1 85 ? 1.432 16.094 -2.668 1 96.94 85 HIS A O 1
ATOM 677 N N . GLN A 1 86 ? 3.684 15.969 -2.426 1 97.69 86 GLN A N 1
ATOM 678 C CA . GLN A 1 86 ? 3.969 16.922 -3.502 1 97.69 86 GLN A CA 1
ATOM 679 C C . GLN A 1 86 ? 3.229 16.531 -4.781 1 97.69 86 GLN A C 1
ATOM 681 O O . GLN A 1 86 ? 2.555 17.359 -5.391 1 97.69 86 GLN A O 1
ATOM 686 N N . PRO A 1 87 ? 3.234 15.281 -5.195 1 95.88 87 PRO A N 1
ATOM 687 C CA . PRO A 1 87 ? 2.498 14.945 -6.418 1 95.88 87 PRO A CA 1
ATOM 688 C C . PRO A 1 87 ? 0.993 15.156 -6.273 1 95.88 87 PRO A C 1
ATOM 690 O O . PRO A 1 87 ? 0.332 15.594 -7.223 1 95.88 87 PRO A O 1
ATOM 693 N N . PHE A 1 88 ? 0.501 14.906 -5.121 1 96.44 88 PHE A N 1
ATOM 694 C CA . PHE A 1 88 ? -0.926 15.094 -4.891 1 96.44 88 PHE A CA 1
ATOM 695 C C . PHE A 1 88 ? -1.288 16.578 -4.93 1 96.44 88 PHE A C 1
ATOM 697 O O . PHE A 1 88 ? -2.383 16.938 -5.363 1 96.44 88 PHE A O 1
ATOM 704 N N . LEU A 1 89 ? -0.359 17.391 -4.449 1 97.94 89 LEU A N 1
ATOM 705 C CA . LEU A 1 89 ? -0.591 18.828 -4.488 1 97.94 89 LEU A CA 1
ATOM 706 C C . LEU A 1 89 ? -0.828 19.297 -5.918 1 97.94 89 LEU A C 1
ATOM 708 O O . LEU A 1 89 ? -1.743 20.094 -6.168 1 97.94 89 LEU A O 1
ATOM 712 N N . ASN A 1 90 ? 0.007 18.828 -6.863 1 97.75 90 ASN A N 1
ATOM 713 C CA . ASN A 1 90 ? -0.193 19.188 -8.266 1 97.75 90 ASN A CA 1
ATOM 714 C C . ASN A 1 90 ? -1.529 18.672 -8.789 1 97.75 90 ASN A C 1
ATOM 716 O O . ASN A 1 90 ? -2.213 19.359 -9.547 1 97.75 90 ASN A O 1
ATOM 720 N N . HIS A 1 91 ? -1.86 17.484 -8.367 1 95.88 91 HIS A N 1
ATOM 721 C CA . HIS A 1 91 ? -3.146 16.922 -8.766 1 95.88 91 HIS A CA 1
ATOM 722 C C . HIS A 1 91 ? -4.301 17.75 -8.227 1 95.88 91 HIS A C 1
ATOM 724 O O . HIS A 1 91 ? -5.254 18.047 -8.953 1 95.88 91 HIS A O 1
ATOM 730 N N . ASP A 1 92 ? -4.219 18.094 -6.969 1 97.19 92 ASP A N 1
ATOM 731 C CA . ASP A 1 92 ? -5.258 18.906 -6.336 1 97.19 92 ASP A CA 1
ATOM 732 C C . ASP A 1 92 ? -5.41 20.25 -7.031 1 97.19 92 ASP A C 1
ATOM 734 O O . ASP A 1 92 ? -6.527 20.703 -7.309 1 97.19 92 ASP A O 1
ATOM 738 N N . ALA A 1 93 ? -4.293 20.875 -7.305 1 98.12 93 ALA A N 1
ATOM 739 C CA . ALA A 1 93 ? -4.305 22.188 -7.941 1 98.12 93 ALA A CA 1
ATOM 740 C C . ALA A 1 93 ? -4.965 22.125 -9.32 1 98.12 93 ALA A C 1
ATOM 742 O O . ALA A 1 93 ? -5.684 23.047 -9.711 1 98.12 93 ALA A O 1
ATOM 743 N N . LEU A 1 94 ? -4.762 21.062 -10.031 1 97.06 94 LEU A N 1
ATOM 744 C CA . LEU A 1 94 ? -5.316 20.906 -11.367 1 97.06 94 LEU A CA 1
ATOM 745 C C . LEU A 1 94 ? -6.793 20.531 -11.305 1 97.06 94 LEU A C 1
ATOM 747 O O . LEU A 1 94 ? -7.605 21.062 -12.07 1 97.06 94 LEU A O 1
ATOM 751 N N . THR A 1 95 ? -7.176 19.672 -10.383 1 96.62 95 THR A N 1
ATOM 752 C CA . THR A 1 95 ? -8.523 19.109 -10.312 1 96.62 95 THR A CA 1
ATOM 753 C C . THR A 1 95 ? -9.477 20.078 -9.633 1 96.62 95 THR A C 1
ATOM 755 O O . THR A 1 95 ? -10.664 20.141 -9.977 1 96.62 95 THR A O 1
ATOM 758 N N . PHE A 1 96 ? -8.953 20.812 -8.664 1 97.69 96 PHE A N 1
ATOM 759 C CA . PHE A 1 96 ? -9.742 21.75 -7.891 1 97.69 96 PHE A CA 1
ATOM 760 C C . PHE A 1 96 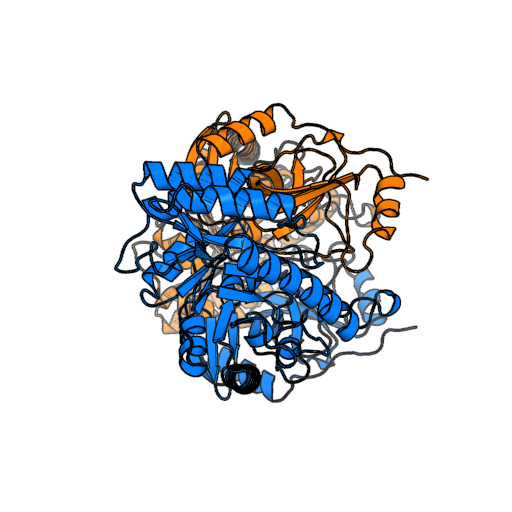? -9.133 23.156 -7.961 1 97.69 96 PHE A C 1
ATOM 762 O O . PHE A 1 96 ? -8.711 23.703 -6.945 1 97.69 96 PHE A O 1
ATOM 769 N N . PRO A 1 97 ? -9.258 23.812 -9.07 1 97.94 97 PRO A N 1
ATOM 770 C CA . PRO A 1 97 ? -8.531 25.062 -9.281 1 97.94 97 PRO A CA 1
ATOM 771 C C . PRO A 1 97 ? -9.078 26.203 -8.438 1 97.94 97 PRO A C 1
ATOM 773 O O . PRO A 1 97 ? -8.422 27.25 -8.289 1 97.94 97 PRO A O 1
ATOM 776 N N . GLN A 1 98 ? -10.258 26.062 -7.855 1 97.88 98 GLN A N 1
ATOM 777 C CA . GLN A 1 98 ? -10.844 27.125 -7.043 1 97.88 98 GLN A CA 1
ATOM 778 C C . GLN A 1 98 ? -10.562 26.906 -5.559 1 97.88 98 GLN A C 1
ATOM 780 O O . GLN A 1 98 ? -10.93 27.734 -4.723 1 97.88 98 GLN A O 1
ATOM 785 N N . SER A 1 99 ? -9.859 25.859 -5.277 1 98.38 99 SER A N 1
ATOM 786 C CA . SER A 1 99 ? -9.695 25.469 -3.881 1 98.38 99 SER A CA 1
ATOM 787 C C . SER A 1 99 ? -8.656 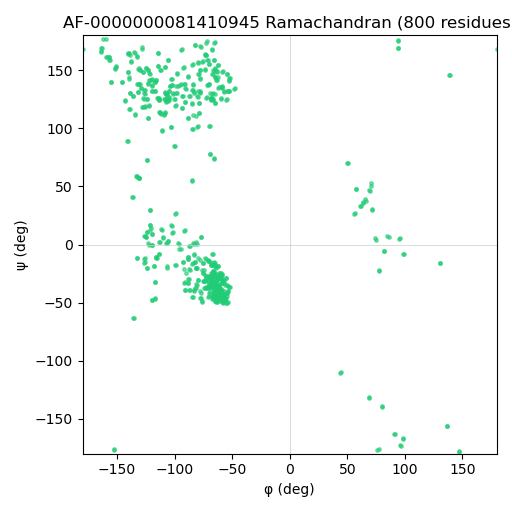26.344 -3.184 1 98.38 99 SER A C 1
ATOM 789 O O . SER A 1 99 ? -7.824 26.969 -3.842 1 98.38 99 SER A O 1
ATOM 791 N N . ASP A 1 100 ? -8.844 26.516 -1.917 1 98.75 100 ASP A N 1
ATOM 792 C CA . ASP A 1 100 ? -7.801 26.984 -1.006 1 98.75 100 ASP A CA 1
ATOM 793 C C . ASP A 1 100 ? -7.066 25.812 -0.361 1 98.75 100 ASP A C 1
ATOM 795 O O . ASP A 1 100 ? -7.668 25.016 0.356 1 98.75 100 ASP A O 1
ATOM 799 N N . ILE A 1 101 ? -5.754 25.672 -0.617 1 98.88 101 ILE A N 1
ATOM 800 C CA . ILE A 1 101 ? -5.027 24.469 -0.19 1 98.88 101 ILE A CA 1
ATOM 801 C C . ILE A 1 101 ? -4.012 24.844 0.887 1 98.88 101 ILE A C 1
ATOM 803 O O . ILE A 1 101 ? -3.242 25.797 0.724 1 98.88 101 ILE A O 1
ATOM 807 N N . LEU A 1 102 ? -4.082 24.188 1.981 1 98.94 102 LEU A N 1
ATOM 808 C CA . LEU A 1 102 ? -3.084 24.266 3.045 1 98.94 102 LEU A CA 1
ATOM 809 C C . LEU A 1 102 ? -2.256 22.984 3.104 1 98.94 102 LEU A C 1
ATOM 811 O O . LEU A 1 102 ? -2.803 21.891 3.051 1 98.94 102 LEU A O 1
ATOM 815 N N . LEU A 1 103 ? -0.949 23.109 3.107 1 98.81 103 LEU A N 1
ATOM 816 C CA . LEU A 1 103 ? -0.125 21.938 3.352 1 98.81 103 LEU A CA 1
ATOM 817 C C . LEU A 1 103 ? -0.238 21.484 4.805 1 98.81 103 LEU A C 1
ATOM 819 O O . LEU A 1 103 ? -0.244 22.312 5.719 1 98.81 103 LEU A O 1
ATOM 823 N N . GLY A 1 104 ? -0.322 20.125 4.98 1 98.19 104 GLY A N 1
ATOM 824 C CA . GLY A 1 104 ? -0.494 19.578 6.312 1 98.19 104 GLY A CA 1
ATOM 825 C C . GLY A 1 104 ? 0.813 19.156 6.961 1 98.19 104 GLY A C 1
ATOM 826 O O . GLY A 1 104 ? 0.828 18.703 8.102 1 98.19 104 GLY A O 1
ATOM 827 N N . LYS A 1 105 ? 1.896 19.25 6.277 1 97.88 105 LYS A N 1
ATOM 828 C CA . LYS A 1 105 ? 3.246 19.047 6.797 1 97.88 105 LYS A CA 1
ATOM 829 C C . LYS A 1 105 ? 4.266 19.859 6.004 1 97.88 105 LYS A C 1
ATOM 831 O O . LYS A 1 105 ? 4.039 20.188 4.832 1 97.88 105 LYS A O 1
ATOM 836 N N . PRO A 1 106 ? 5.375 20.266 6.676 1 98 106 PRO A N 1
ATOM 837 C CA . PRO A 1 106 ? 6.406 20.953 5.91 1 98 106 PRO A CA 1
ATOM 838 C C . PRO A 1 106 ? 7.109 20.062 4.898 1 98 106 PRO A C 1
ATOM 840 O O . PRO A 1 106 ? 7.535 18.953 5.242 1 98 106 PRO A O 1
ATOM 843 N N . LEU A 1 107 ? 7.211 20.484 3.672 1 98.31 107 LEU A N 1
ATOM 844 C CA . LEU A 1 107 ? 7.895 19.734 2.635 1 98.31 107 LEU A CA 1
ATOM 845 C C . LEU A 1 107 ? 9.32 20.234 2.439 1 98.31 107 LEU A C 1
ATOM 847 O O . LEU A 1 107 ? 9.594 21.422 2.633 1 98.31 107 LEU A O 1
ATOM 851 N N . PRO A 1 108 ? 10.25 19.297 2.08 1 98.5 108 PRO A N 1
ATOM 852 C CA . PRO A 1 108 ? 11.539 19.812 1.618 1 98.5 108 PRO A CA 1
ATOM 853 C C . PRO A 1 108 ? 11.398 20.844 0.503 1 98.5 108 PRO A C 1
ATOM 855 O O . PRO A 1 108 ? 10.516 20.719 -0.346 1 98.5 108 PRO A O 1
ATOM 858 N N . VAL A 1 109 ? 12.289 21.859 0.56 1 98.38 109 VAL A N 1
ATOM 859 C CA . VAL A 1 109 ? 12.188 22.969 -0.388 1 98.38 109 VAL A CA 1
ATOM 860 C C . VAL A 1 109 ? 12.242 22.438 -1.816 1 98.38 109 VAL A C 1
ATOM 862 O O . VAL A 1 109 ? 11.594 22.969 -2.713 1 98.38 109 VAL A O 1
ATOM 865 N N . ARG A 1 110 ? 12.961 21.328 -2.043 1 98.38 110 ARG A N 1
ATOM 866 C CA . ARG A 1 110 ? 13.039 20.703 -3.359 1 98.38 110 ARG A CA 1
ATOM 867 C C . ARG A 1 110 ? 11.656 20.25 -3.822 1 98.38 110 ARG A C 1
ATOM 869 O O . ARG A 1 110 ? 11.32 20.375 -5 1 98.38 110 ARG A O 1
ATOM 876 N N . SER A 1 111 ? 10.898 19.672 -2.957 1 98 111 SER A N 1
ATOM 877 C CA . SER A 1 111 ? 9.539 19.266 -3.287 1 98 111 SER A CA 1
ATOM 878 C C . SER A 1 111 ? 8.672 20.453 -3.68 1 98 111 SER A C 1
ATOM 880 O O . SER A 1 111 ? 7.871 20.359 -4.613 1 98 111 SER A O 1
ATOM 882 N N . ALA A 1 112 ? 8.82 21.516 -2.934 1 98.5 112 ALA A N 1
ATOM 883 C CA . ALA A 1 112 ? 8.109 22.734 -3.293 1 98.5 112 ALA A CA 1
ATOM 884 C C . ALA A 1 112 ? 8.531 23.234 -4.676 1 98.5 112 ALA A C 1
ATOM 886 O O . ALA A 1 112 ? 7.688 23.625 -5.48 1 98.5 112 ALA A O 1
ATOM 887 N N . GLN A 1 113 ? 9.805 23.203 -4.895 1 98.62 113 GLN A N 1
ATOM 888 C CA . GLN A 1 113 ? 10.312 23.609 -6.199 1 98.62 113 GLN A CA 1
ATOM 889 C C . GLN A 1 113 ? 9.688 22.781 -7.316 1 98.62 113 GLN A C 1
ATOM 891 O O . GLN A 1 113 ? 9.297 23.312 -8.352 1 98.62 113 GLN A O 1
ATOM 896 N N . LEU A 1 114 ? 9.594 21.516 -7.082 1 98.12 114 LEU A N 1
ATOM 897 C CA . LEU A 1 114 ? 9.031 20.609 -8.078 1 98.12 114 LEU A CA 1
ATOM 898 C C . LEU A 1 114 ? 7.562 20.922 -8.336 1 98.12 114 LEU A C 1
ATOM 900 O O . LEU A 1 114 ? 7.09 20.828 -9.469 1 98.12 114 LEU A O 1
ATOM 904 N N . PHE A 1 115 ? 6.84 21.281 -7.34 1 98.56 115 PHE A N 1
ATOM 905 C CA . PHE A 1 115 ? 5.461 21.703 -7.535 1 98.56 115 PHE A CA 1
ATOM 906 C C . PHE A 1 115 ? 5.383 22.828 -8.562 1 98.56 115 PHE A C 1
ATOM 908 O O . PHE A 1 115 ? 4.617 22.75 -9.516 1 98.56 115 PHE A O 1
ATOM 915 N N . TYR A 1 116 ? 6.211 23.844 -8.344 1 98.62 116 TYR A N 1
ATOM 916 C CA . TYR A 1 116 ? 6.152 25 -9.211 1 98.62 116 TYR A CA 1
ATOM 917 C C . TYR A 1 116 ? 6.613 24.656 -10.625 1 98.62 116 TYR A C 1
ATOM 919 O O . TYR A 1 116 ? 6.102 25.203 -11.602 1 98.62 116 TYR A O 1
ATOM 927 N N . GLN A 1 117 ? 7.527 23.719 -10.719 1 97.88 117 GLN A N 1
ATOM 928 C CA . GLN A 1 117 ? 8.062 23.328 -12.023 1 97.88 117 GLN A CA 1
ATOM 929 C C . GLN A 1 117 ? 7.012 22.594 -12.844 1 97.88 117 GLN A C 1
ATOM 931 O O . GLN A 1 117 ? 7.023 22.656 -14.078 1 97.88 117 GLN A O 1
ATOM 936 N N . THR A 1 118 ? 6.098 21.938 -12.141 1 96.81 118 THR A N 1
ATOM 937 C CA . THR A 1 118 ? 5.172 21.078 -12.867 1 96.81 118 THR A CA 1
ATOM 938 C C . THR A 1 118 ? 3.75 21.625 -12.789 1 96.81 118 THR A C 1
ATOM 940 O O . THR A 1 118 ? 2.809 21.016 -13.289 1 96.81 118 THR A O 1
ATOM 943 N N . HIS A 1 119 ? 3.596 22.734 -12.164 1 97.44 119 HIS A N 1
ATOM 944 C CA . HIS A 1 119 ? 2.289 23.359 -11.977 1 97.44 119 HIS A CA 1
ATOM 945 C C . HIS A 1 119 ? 1.713 23.828 -13.305 1 97.44 119 HIS A C 1
ATOM 947 O O . HIS A 1 119 ? 2.398 24.5 -14.078 1 97.44 119 HIS A O 1
ATOM 953 N N . THR A 1 120 ? 0.542 23.406 -13.625 1 96.5 120 THR A N 1
ATOM 954 C CA . THR A 1 120 ? -0.204 23.844 -14.797 1 96.5 120 THR A CA 1
ATOM 955 C C . THR A 1 120 ? -1.644 24.188 -14.43 1 96.5 120 THR A C 1
ATOM 957 O O . THR A 1 120 ? -2.104 23.859 -13.336 1 96.5 120 THR A O 1
ATOM 960 N N . GLY A 1 121 ? -2.328 24.922 -15.258 1 97 121 GLY A N 1
ATOM 961 C CA . GLY A 1 121 ? -3.734 25.234 -15.047 1 97 121 GLY A CA 1
ATOM 962 C C . GLY A 1 121 ? -3.959 26.562 -14.367 1 97 121 GLY A C 1
ATOM 963 O O . GLY A 1 121 ? -3.016 27.328 -14.164 1 97 121 GLY A O 1
ATOM 964 N N . PRO A 1 122 ? -5.215 26.875 -13.977 1 97.88 122 PRO A N 1
ATOM 965 C CA . PRO A 1 122 ? -5.578 28.219 -13.531 1 97.88 122 PRO A CA 1
ATOM 966 C C . PRO A 1 122 ? -5.363 28.422 -12.031 1 97.88 122 PRO A C 1
ATOM 968 O O . PRO A 1 122 ? -5.465 29.547 -11.539 1 97.88 122 PRO A O 1
ATOM 971 N N . PHE A 1 123 ? -5.102 27.344 -11.305 1 98.5 123 PHE A N 1
ATOM 972 C CA . PHE A 1 123 ? -4.828 27.469 -9.875 1 98.5 123 PHE A CA 1
ATOM 973 C C . PHE A 1 123 ? -3.695 28.453 -9.625 1 98.5 123 PHE A C 1
ATOM 975 O O . PHE A 1 123 ? -2.609 28.328 -10.188 1 98.5 123 PHE A O 1
ATOM 982 N N . ASP A 1 124 ? -3.938 29.469 -8.781 1 98.56 124 ASP A N 1
ATOM 983 C CA . ASP A 1 124 ? -2.928 30.484 -8.477 1 98.56 124 ASP A CA 1
ATOM 984 C C . ASP A 1 124 ? -2.307 30.25 -7.102 1 98.56 124 ASP A C 1
ATOM 986 O O . ASP A 1 124 ? -2.869 30.656 -6.086 1 98.56 124 ASP A O 1
ATOM 990 N N . PRO A 1 125 ? -1.113 29.672 -7.082 1 98.62 125 PRO A N 1
ATOM 991 C CA . PRO A 1 125 ? -0.5 29.328 -5.793 1 98.62 125 PRO A CA 1
ATOM 992 C C . PRO A 1 125 ? -0.247 30.562 -4.926 1 98.62 125 PRO A C 1
ATOM 994 O O . PRO A 1 125 ? -0.25 30.469 -3.697 1 98.62 125 PRO A O 1
ATOM 997 N N . SER A 1 126 ? -0.038 31.719 -5.449 1 98.25 126 SER A N 1
ATOM 998 C CA . SER A 1 126 ? 0.271 32.906 -4.68 1 98.25 126 SER A CA 1
ATOM 999 C C . SER A 1 126 ? -0.942 33.406 -3.891 1 98.25 126 SER A C 1
ATOM 1001 O O . SER A 1 126 ? -0.808 34.188 -2.955 1 98.25 126 SER A O 1
ATOM 1003 N N . LYS A 1 127 ? -2.082 32.875 -4.25 1 98 127 LYS A N 1
ATOM 1004 C CA . LYS A 1 127 ? -3.314 33.281 -3.598 1 98 127 LYS A CA 1
ATOM 1005 C C . LYS A 1 127 ? -3.977 32.125 -2.852 1 98 127 LYS A C 1
ATOM 1007 O O . LYS A 1 127 ? -4.652 32.344 -1.845 1 98 127 LYS A O 1
ATOM 1012 N N . GLN A 1 128 ? -3.795 30.953 -3.395 1 98.69 128 GLN A N 1
ATOM 1013 C CA . GLN A 1 128 ? -4.672 29.859 -2.988 1 98.69 128 GLN A CA 1
ATOM 1014 C C . GLN A 1 128 ? -3.898 28.781 -2.244 1 98.69 128 GLN A C 1
ATOM 1016 O O . GLN A 1 128 ? -4.496 27.859 -1.683 1 98.69 128 GLN A O 1
ATOM 1021 N N . LEU A 1 129 ? -2.578 28.875 -2.217 1 98.88 129 LEU A N 1
ATOM 1022 C CA . LEU A 1 129 ? -1.74 27.844 -1.613 1 98.88 129 LEU A CA 1
ATOM 1023 C C . LEU A 1 129 ? -1.025 28.375 -0.376 1 98.88 129 LEU A C 1
ATOM 1025 O O . LEU A 1 129 ? -0.389 29.438 -0.429 1 98.88 129 LEU A O 1
ATOM 1029 N N . GLN A 1 130 ? -1.207 27.734 0.705 1 98.94 130 GLN A N 1
ATOM 1030 C CA . GLN A 1 130 ? -0.5 28.047 1.941 1 98.94 130 GLN A CA 1
ATOM 1031 C C . GLN A 1 130 ? 0.537 26.984 2.273 1 98.94 130 GLN A C 1
ATOM 1033 O O . GLN A 1 130 ? 0.183 25.844 2.572 1 98.94 130 GLN A O 1
ATOM 1038 N N . TRP A 1 131 ? 1.801 27.328 2.219 1 98.94 131 TRP A N 1
ATOM 1039 C CA . TRP A 1 131 ? 2.871 26.422 2.631 1 98.94 131 TRP A CA 1
ATOM 1040 C C . TRP A 1 131 ? 2.992 26.375 4.152 1 98.94 131 TRP A C 1
ATOM 1042 O O . TRP A 1 131 ? 2.969 27.422 4.812 1 98.94 131 TRP A O 1
ATOM 1052 N N . LEU A 1 132 ? 3.062 25.203 4.703 1 98.88 132 LEU A N 1
ATOM 1053 C CA . LEU A 1 132 ? 3.256 25.031 6.137 1 98.88 132 LEU A CA 1
ATOM 1054 C C . LEU A 1 132 ? 4.738 24.938 6.48 1 98.88 132 LEU A C 1
ATOM 1056 O O . LEU A 1 132 ? 5.445 24.078 5.957 1 98.88 132 LEU A O 1
ATOM 1060 N N . LEU A 1 133 ? 5.195 25.812 7.328 1 98.69 133 LEU A N 1
ATOM 1061 C CA . LEU A 1 133 ? 6.602 25.812 7.711 1 98.69 133 LEU A CA 1
ATOM 1062 C C . LEU A 1 133 ? 6.754 25.719 9.227 1 98.6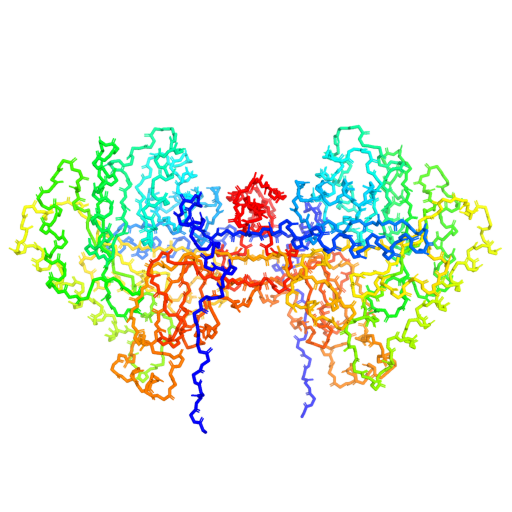9 133 LEU A C 1
ATOM 1064 O O . LEU A 1 133 ? 5.906 26.234 9.969 1 98.69 133 LEU A O 1
ATOM 1068 N N . ASP A 1 134 ? 7.895 25.141 9.672 1 98.19 134 ASP A N 1
ATOM 1069 C CA . ASP A 1 134 ? 7.984 24.719 11.07 1 98.19 134 ASP A CA 1
ATOM 1070 C C . ASP A 1 134 ? 9.203 25.344 11.742 1 98.19 134 ASP A C 1
ATOM 1072 O O . ASP A 1 134 ? 9.547 24.984 12.875 1 98.19 134 ASP A O 1
ATOM 1076 N N . GLY A 1 135 ? 9.938 26.266 11.047 1 97.75 135 GLY A N 1
ATOM 1077 C CA . GLY A 1 135 ? 11.109 26.891 11.648 1 97.75 135 GLY A CA 1
ATOM 1078 C C . GLY A 1 135 ? 11.789 27.891 10.734 1 97.75 135 GLY A C 1
ATOM 1079 O O . GLY A 1 135 ? 11.445 27.984 9.555 1 97.75 135 GLY A O 1
ATOM 1080 N N . PRO A 1 136 ? 12.719 28.656 11.367 1 97.94 136 PRO A N 1
ATOM 1081 C CA . PRO A 1 136 ? 13.375 29.719 10.609 1 97.94 136 PRO A CA 1
ATOM 1082 C C . PRO A 1 136 ? 14.242 29.188 9.469 1 97.94 136 PRO A C 1
ATOM 1084 O O . PRO A 1 136 ? 14.336 29.812 8.414 1 97.94 136 PRO A O 1
ATOM 1087 N N . GLU A 1 137 ? 14.875 28.031 9.664 1 97 137 GLU A N 1
ATOM 1088 C CA . GLU A 1 137 ? 15.75 27.484 8.633 1 97 137 GLU A CA 1
ATOM 1089 C C . GLU A 1 137 ? 14.969 27.156 7.367 1 97 137 GLU A C 1
ATOM 1091 O O . GLU A 1 137 ? 15.375 27.531 6.266 1 97 137 GLU A O 1
ATOM 1096 N N . ARG A 1 138 ? 13.953 26.5 7.531 1 97.94 138 ARG A N 1
ATOM 1097 C CA . ARG A 1 138 ? 13.117 26.156 6.383 1 97.94 138 ARG A CA 1
ATOM 1098 C C . ARG A 1 138 ? 12.516 27.406 5.754 1 97.94 138 ARG A C 1
ATOM 1100 O O . ARG A 1 138 ? 12.383 27.484 4.531 1 97.94 138 ARG A O 1
ATOM 1107 N N . LEU A 1 139 ? 12.055 28.297 6.594 1 98.75 139 LEU A N 1
ATOM 1108 C CA . LEU A 1 139 ? 11.523 29.547 6.078 1 98.75 139 LEU A CA 1
ATOM 1109 C C . LEU A 1 139 ? 12.539 30.25 5.195 1 98.75 139 LEU A C 1
ATOM 1111 O O . LEU A 1 139 ? 12.188 30.797 4.145 1 98.75 139 LEU A O 1
ATOM 1115 N N . GLN A 1 140 ? 13.797 30.234 5.633 1 98.69 140 GLN A N 1
ATOM 1116 C CA . GLN A 1 140 ? 14.852 30.844 4.832 1 98.69 140 GLN A CA 1
ATOM 1117 C C . GLN A 1 140 ? 15.008 30.125 3.49 1 98.69 140 GLN A C 1
ATOM 1119 O O . GLN A 1 140 ? 15.234 30.766 2.463 1 98.69 140 GLN A O 1
ATOM 1124 N N . GLN A 1 141 ? 14.898 28.828 3.475 1 98.62 141 GLN A N 1
ATOM 1125 C CA . GLN A 1 141 ? 14.961 28.062 2.232 1 98.62 141 GLN A CA 1
ATOM 1126 C C . GLN A 1 141 ? 13.82 28.453 1.294 1 98.62 141 GLN A C 1
ATOM 1128 O O . GLN A 1 141 ? 14.031 28.625 0.091 1 98.62 141 GLN A O 1
ATOM 1133 N N . TYR A 1 142 ? 12.633 28.562 1.844 1 98.81 142 TYR A N 1
ATOM 1134 C CA . TYR A 1 142 ? 11.469 28.922 1.039 1 98.81 142 TYR A CA 1
ATOM 1135 C C . TYR A 1 142 ? 11.57 30.359 0.546 1 98.81 142 TYR A C 1
ATOM 1137 O O . TYR A 1 142 ? 11.117 30.672 -0.559 1 98.81 142 TYR A O 1
ATOM 1145 N N . LEU A 1 143 ? 12.148 31.25 1.386 1 98.88 143 LEU A N 1
ATOM 1146 C CA . LEU A 1 143 ? 12.391 32.625 0.932 1 98.88 143 LEU A CA 1
ATOM 1147 C C . LEU A 1 143 ? 13.297 32.625 -0.295 1 98.88 143 LEU A C 1
ATOM 1149 O O . LEU A 1 143 ? 13 33.312 -1.283 1 98.88 143 LEU A O 1
ATOM 1153 N N . ALA A 1 144 ? 14.359 31.844 -0.219 1 98.81 144 ALA A N 1
ATOM 1154 C CA . ALA A 1 144 ? 15.281 31.766 -1.352 1 98.81 144 ALA A CA 1
ATOM 1155 C C . ALA A 1 144 ? 14.57 31.234 -2.594 1 98.81 144 ALA A C 1
ATOM 1157 O O . ALA A 1 144 ? 14.797 31.719 -3.703 1 98.81 144 ALA A O 1
ATOM 1158 N N . LEU A 1 145 ? 13.75 30.219 -2.447 1 98.75 145 LEU A N 1
ATOM 1159 C CA . LEU A 1 145 ? 12.984 29.672 -3.561 1 98.75 145 LEU A CA 1
ATOM 1160 C C . LEU A 1 145 ? 12.039 30.719 -4.145 1 98.75 145 LEU A C 1
ATOM 1162 O O . LEU A 1 145 ? 11.977 30.891 -5.367 1 98.75 145 LEU A O 1
ATOM 1166 N N . ALA A 1 146 ? 11.312 31.375 -3.277 1 98.81 146 ALA A N 1
ATOM 1167 C CA . ALA A 1 146 ? 10.375 32.406 -3.715 1 98.81 146 ALA A CA 1
ATOM 1168 C C . ALA A 1 146 ? 11.094 33.5 -4.516 1 98.81 146 ALA A C 1
ATOM 1170 O O . ALA A 1 146 ? 10.602 33.938 -5.559 1 98.81 146 ALA A O 1
ATOM 1171 N N . GLN A 1 147 ? 12.219 33.938 -4.008 1 98.75 147 GLN A N 1
ATOM 1172 C CA . GLN A 1 147 ? 13.031 34.938 -4.688 1 98.75 147 GLN A CA 1
ATOM 1173 C C . GLN A 1 147 ? 13.477 34.438 -6.066 1 98.75 147 GLN A C 1
ATOM 1175 O O . GLN A 1 147 ? 13.375 35.188 -7.051 1 98.75 147 GLN A O 1
ATOM 1180 N N . GLY A 1 148 ? 13.922 33.219 -6.125 1 98.44 148 GLY A N 1
ATOM 1181 C CA . GLY A 1 148 ? 14.352 32.656 -7.387 1 98.44 148 GLY A CA 1
ATOM 1182 C C . GLY A 1 148 ? 13.227 32.531 -8.398 1 98.44 148 GLY A C 1
ATOM 1183 O O . GLY A 1 148 ? 13.453 32.688 -9.602 1 98.44 148 GLY A O 1
ATOM 1184 N N . LEU A 1 149 ? 12.047 32.25 -7.941 1 97.94 149 LEU A N 1
ATOM 1185 C CA . LEU A 1 149 ? 10.883 32.094 -8.805 1 97.94 149 LEU A CA 1
ATOM 1186 C C . LEU A 1 149 ? 10.234 33.438 -9.125 1 97.94 149 LEU A C 1
ATOM 1188 O O . LEU A 1 149 ? 9.422 33.531 -10.047 1 97.94 149 LEU A O 1
ATOM 1192 N N . GLY A 1 150 ? 10.555 34.438 -8.398 1 97.94 150 GLY A N 1
ATOM 1193 C CA . GLY A 1 150 ? 9.914 35.75 -8.547 1 97.94 150 GLY A CA 1
ATOM 1194 C C . GLY A 1 150 ? 8.438 35.719 -8.18 1 97.94 150 GLY A C 1
ATOM 1195 O O . GLY A 1 150 ? 7.617 36.344 -8.859 1 97.94 150 GLY A O 1
ATOM 1196 N N . THR A 1 151 ? 8.125 34.969 -7.137 1 98 151 THR A N 1
ATOM 1197 C CA . THR A 1 151 ? 6.727 34.844 -6.719 1 98 151 THR A CA 1
ATOM 1198 C C . THR A 1 151 ? 6.586 35.156 -5.227 1 98 151 THR A C 1
ATOM 1200 O O . THR A 1 151 ? 7.578 35.406 -4.539 1 98 151 THR A O 1
ATOM 1203 N N . ARG A 1 152 ? 5.348 35.281 -4.801 1 98.44 152 ARG A N 1
ATOM 1204 C CA . ARG A 1 152 ? 5.031 35.438 -3.383 1 98.44 152 ARG A CA 1
ATOM 1205 C C . ARG A 1 152 ? 4.395 34.156 -2.84 1 98.44 152 ARG A C 1
ATOM 1207 O O . ARG A 1 152 ? 3.512 33.562 -3.475 1 98.44 152 ARG A O 1
ATOM 1214 N N . MET A 1 153 ? 4.941 33.688 -1.736 1 98.81 153 MET A N 1
ATOM 1215 C CA . MET A 1 153 ? 4.43 32.469 -1.105 1 98.81 153 MET A CA 1
ATOM 1216 C C . MET A 1 153 ? 3.695 32.812 0.189 1 98.81 153 MET A C 1
ATOM 1218 O O . MET A 1 153 ? 4.176 33.594 0.997 1 98.81 153 MET A O 1
ATOM 1222 N N . ARG A 1 154 ? 2.486 32.25 0.315 1 98.88 154 ARG A N 1
ATOM 1223 C CA . ARG A 1 154 ? 1.749 32.375 1.569 1 98.88 154 ARG A CA 1
ATOM 1224 C C . ARG A 1 154 ? 2.258 31.359 2.596 1 98.88 154 ARG A C 1
ATOM 1226 O O . ARG A 1 154 ? 2.326 30.156 2.318 1 98.88 154 ARG A O 1
ATOM 1233 N N . ILE A 1 155 ? 2.604 31.875 3.803 1 98.94 155 ILE A N 1
ATOM 1234 C CA . ILE A 1 155 ? 3.27 31.047 4.797 1 98.94 155 ILE A CA 1
ATOM 1235 C C . ILE A 1 155 ? 2.352 30.844 6 1 98.94 155 ILE A C 1
ATOM 1237 O O . ILE A 1 155 ? 1.952 31.812 6.652 1 98.94 155 ILE A O 1
ATOM 1241 N N . ASN A 1 156 ? 1.934 29.656 6.223 1 98.94 156 ASN A N 1
ATOM 1242 C CA . ASN A 1 156 ? 1.323 29.234 7.477 1 98.94 156 ASN A CA 1
ATOM 1243 C C . ASN A 1 156 ? 2.35 28.609 8.414 1 98.94 156 ASN A C 1
ATOM 1245 O O . ASN A 1 156 ? 3.23 27.875 7.969 1 98.94 156 ASN A O 1
ATOM 1249 N N . ILE A 1 157 ? 2.326 28.906 9.703 1 98.94 157 ILE A N 1
ATOM 1250 C CA . ILE A 1 157 ? 3.357 28.453 10.633 1 98.94 157 ILE A CA 1
ATOM 1251 C C . ILE A 1 157 ? 2.812 27.328 11.5 1 98.94 157 ILE A C 1
ATOM 1253 O O . ILE A 1 157 ? 1.76 27.469 12.125 1 98.94 157 ILE A O 1
ATOM 1257 N N . GLU A 1 158 ? 3.504 26.203 11.469 1 98.81 158 GLU A N 1
ATOM 1258 C CA . GLU A 1 158 ? 3.158 25.062 12.312 1 98.81 158 GLU A CA 1
ATOM 1259 C C . GLU A 1 158 ? 3.514 25.328 13.773 1 98.81 158 GLU A C 1
ATOM 1261 O O . GLU A 1 158 ? 4.66 25.656 14.094 1 98.81 158 GLU A O 1
ATOM 1266 N N . LEU A 1 159 ? 2.568 25.172 14.656 1 98.62 159 LEU A N 1
ATOM 1267 C CA . LEU A 1 159 ? 2.777 25.344 16.094 1 98.62 159 LEU A CA 1
ATOM 1268 C C . LEU A 1 159 ? 2.838 23.984 16.781 1 98.62 159 LEU A C 1
ATOM 1270 O O . LEU A 1 159 ? 2.078 23.078 16.453 1 98.62 159 LEU A O 1
ATOM 1274 N N . ASP A 1 160 ? 3.787 23.812 17.688 1 97.19 160 ASP A N 1
ATOM 1275 C CA . ASP A 1 160 ? 3.723 22.656 18.594 1 97.19 160 ASP A CA 1
ATOM 1276 C C . ASP A 1 160 ? 2.754 22.922 19.734 1 97.19 160 ASP A C 1
ATOM 1278 O O . ASP A 1 160 ? 3.123 23.531 20.75 1 97.19 160 ASP A O 1
ATOM 1282 N N . VAL A 1 161 ? 1.626 22.375 19.609 1 96.5 161 VAL A N 1
ATOM 1283 C CA . VAL A 1 161 ? 0.601 22.625 20.609 1 96.5 161 VAL A CA 1
ATOM 1284 C C . VAL A 1 161 ? 0.485 21.438 21.562 1 96.5 161 VAL A C 1
ATOM 1286 O O . VAL A 1 161 ? -0.542 21.25 22.219 1 96.5 161 VAL A O 1
ATOM 1289 N N . GLY A 1 162 ? 1.503 20.594 21.531 1 92.62 162 GLY A N 1
ATOM 1290 C CA . GLY A 1 162 ? 1.493 19.516 22.5 1 92.62 162 GLY A CA 1
ATOM 1291 C C . GLY A 1 162 ? 1.741 18.156 21.891 1 92.62 162 GLY A C 1
ATOM 1292 O O . GLY A 1 162 ? 2.061 17.188 22.594 1 92.62 162 GLY A O 1
ATOM 1293 N N . LEU A 1 163 ? 1.622 18 20.531 1 90.31 163 LEU A N 1
ATOM 1294 C CA . LEU A 1 163 ? 1.849 16.734 19.859 1 90.31 163 LEU A CA 1
ATOM 1295 C C . LEU A 1 163 ? 3.336 16.391 19.828 1 90.31 163 LEU A C 1
ATOM 1297 O O . LEU A 1 163 ? 3.707 15.227 19.734 1 90.31 163 LEU A O 1
ATOM 1301 N N . HIS A 1 164 ? 4.207 17.328 19.828 1 91.5 164 HIS A N 1
ATOM 1302 C CA . HIS A 1 164 ? 5.66 17.219 19.859 1 91.5 164 HIS A CA 1
ATOM 1303 C C . HIS A 1 164 ? 6.188 16.516 18.609 1 91.5 164 HIS A C 1
ATOM 1305 O O . HIS A 1 164 ? 7.027 15.617 18.719 1 91.5 164 HIS A O 1
ATOM 1311 N N . ARG A 1 165 ? 5.57 16.766 17.484 1 93 165 ARG A N 1
ATOM 1312 C CA . ARG A 1 165 ? 6.02 16.297 16.188 1 93 165 ARG A CA 1
ATOM 1313 C C . ARG A 1 165 ? 6.766 17.391 15.43 1 93 165 ARG A C 1
ATOM 1315 O O . ARG A 1 165 ? 6.719 17.453 14.195 1 93 165 ARG A O 1
ATOM 1322 N N . GLY A 1 166 ? 7.336 18.281 16.172 1 91.5 166 GLY A N 1
ATOM 1323 C CA . GLY A 1 166 ? 7.957 19.469 15.609 1 91.5 166 GLY A CA 1
ATOM 1324 C C . GLY A 1 166 ? 7.062 20.688 15.664 1 91.5 166 GLY A C 1
ATOM 1325 O O . GLY A 1 166 ? 6.133 20.75 16.469 1 91.5 166 GLY A O 1
ATOM 1326 N N . GLY A 1 167 ? 7.484 21.734 14.914 1 95.5 167 GLY A N 1
ATOM 1327 C CA . GLY A 1 167 ? 6.746 22.984 14.961 1 95.5 167 GLY A CA 1
ATOM 1328 C C . GLY A 1 167 ? 7.309 23.969 15.961 1 95.5 167 GLY A C 1
ATOM 1329 O O . GLY A 1 167 ? 8.125 23.609 16.812 1 95.5 167 GLY A O 1
ATOM 1330 N N . VAL A 1 168 ? 6.863 25.172 15.922 1 97.81 168 VAL A N 1
ATOM 1331 C CA . VAL A 1 168 ? 7.367 26.266 16.75 1 97.81 168 VAL A CA 1
ATOM 1332 C C . VAL A 1 168 ? 6.77 26.156 18.156 1 97.81 168 VAL A C 1
ATOM 1334 O O . VAL A 1 168 ? 5.551 26.094 18.312 1 97.81 168 VAL A O 1
ATOM 1337 N N . SER A 1 169 ? 7.617 26.062 19.109 1 93.31 169 SER A N 1
ATOM 1338 C CA . SER A 1 169 ? 7.18 25.969 20.5 1 93.31 169 SER A CA 1
ATOM 1339 C C . SER A 1 169 ? 7.656 27.172 21.312 1 93.31 169 SER A C 1
ATOM 1341 O O . SER A 1 169 ? 7.184 27.406 22.422 1 93.31 169 SER A O 1
ATOM 1343 N N . ASP A 1 170 ? 8.516 27.938 20.75 1 95.25 170 ASP A N 1
ATOM 1344 C CA . ASP A 1 170 ? 9.172 29.062 21.422 1 95.25 170 ASP A CA 1
ATOM 1345 C C . ASP A 1 170 ? 8.797 30.375 20.75 1 95.25 170 ASP A C 1
ATOM 1347 O O . ASP A 1 170 ? 8.922 30.531 19.531 1 95.25 170 ASP A O 1
ATOM 1351 N N . LEU A 1 171 ? 8.398 31.375 21.594 1 97.88 171 LEU A N 1
ATOM 1352 C CA . LEU A 1 171 ? 7.957 32.656 21.062 1 97.88 171 LEU A CA 1
ATOM 1353 C C . LEU A 1 171 ? 9.109 33.406 20.406 1 97.88 171 LEU A C 1
ATOM 1355 O O . LEU A 1 171 ? 8.906 34.188 19.469 1 97.88 171 LEU A O 1
ATOM 1359 N N . ASN A 1 172 ? 10.32 33.188 20.938 1 98.06 172 ASN A N 1
ATOM 1360 C CA . ASN A 1 172 ? 11.469 33.812 20.281 1 98.06 172 ASN A CA 1
ATOM 1361 C C . ASN A 1 172 ? 11.648 33.312 18.859 1 98.06 172 ASN A C 1
ATOM 1363 O O . ASN A 1 172 ? 11.945 34.094 17.953 1 98.06 172 ASN A O 1
ATOM 1367 N N . VAL A 1 173 ? 11.516 32.031 18.703 1 98.31 173 VAL A N 1
ATOM 1368 C CA . VAL A 1 173 ? 11.602 31.422 17.375 1 98.31 173 VAL A CA 1
ATOM 1369 C C . VAL A 1 173 ? 10.477 31.938 16.484 1 98.31 173 VAL A C 1
ATOM 1371 O O . VAL A 1 173 ? 10.695 32.281 15.32 1 98.31 173 VAL A O 1
ATOM 1374 N N . LEU A 1 174 ? 9.273 32 17.094 1 98.75 174 LEU A N 1
ATOM 1375 C CA . LEU A 1 174 ? 8.148 32.562 16.359 1 98.75 174 LEU A CA 1
ATOM 1376 C C . LEU A 1 174 ? 8.445 34 15.906 1 98.75 174 LEU A C 1
ATOM 1378 O O . LEU A 1 174 ? 8.195 34.344 14.75 1 98.75 174 LEU A O 1
ATOM 1382 N N . GLY A 1 175 ? 8.961 34.781 16.844 1 98.75 175 GLY A N 1
ATOM 1383 C CA . GLY A 1 175 ? 9.328 36.125 16.516 1 98.75 175 GLY A CA 1
ATOM 1384 C C . GLY A 1 175 ? 10.32 36.25 15.375 1 98.75 175 GLY A C 1
ATOM 1385 O O . GLY A 1 175 ? 10.203 37.125 14.516 1 98.75 175 GLY A O 1
ATOM 1386 N N . GLN A 1 176 ? 11.297 35.344 15.375 1 98.69 176 GLN A N 1
ATOM 1387 C CA . GLN A 1 176 ? 12.281 35.312 14.305 1 98.69 176 GLN A CA 1
ATOM 1388 C C . GLN A 1 176 ? 11.625 35.062 12.953 1 98.69 176 GLN A C 1
ATOM 1390 O O . GLN A 1 176 ? 11.953 35.719 11.961 1 98.69 176 GLN A O 1
ATOM 1395 N N . MET A 1 177 ? 10.711 34.125 12.898 1 98.81 177 MET A N 1
ATOM 1396 C CA . MET A 1 177 ? 10.031 33.781 11.656 1 98.81 177 MET A CA 1
ATOM 1397 C C . MET A 1 177 ? 9.164 34.938 11.172 1 98.81 177 MET A C 1
ATOM 1399 O O . MET A 1 177 ? 9.211 35.312 10 1 98.81 177 MET A O 1
ATOM 1403 N N . LEU A 1 178 ? 8.414 35.531 12.094 1 98.88 178 LEU A N 1
ATOM 1404 C CA . LEU A 1 178 ? 7.527 36.625 11.742 1 98.88 178 LEU A CA 1
ATOM 1405 C C . LEU A 1 178 ? 8.328 37.844 11.281 1 98.88 178 LEU A C 1
ATOM 1407 O O . LEU A 1 178 ? 7.906 38.562 10.375 1 98.88 178 LEU A O 1
ATOM 1411 N N . THR A 1 179 ? 9.453 38.062 11.906 1 98.81 179 THR A N 1
ATOM 1412 C CA . THR A 1 179 ? 10.344 39.156 11.484 1 98.81 179 THR A CA 1
ATOM 1413 C C . THR A 1 179 ? 10.82 38.938 10.055 1 98.81 179 THR A C 1
ATOM 1415 O O . THR A 1 179 ? 10.812 39.844 9.242 1 98.81 179 THR A O 1
ATOM 1418 N N . LEU A 1 180 ? 11.219 37.719 9.766 1 98.75 180 LEU A N 1
ATOM 1419 C CA . LEU A 1 180 ? 11.695 37.406 8.422 1 98.75 180 LEU A CA 1
ATOM 1420 C C . LEU A 1 180 ? 10.594 37.625 7.391 1 98.75 180 LEU A C 1
ATOM 1422 O O . LEU A 1 180 ? 10.852 38.125 6.305 1 98.75 180 LEU A O 1
ATOM 1426 N N . ILE A 1 181 ? 9.398 37.188 7.688 1 98.88 181 ILE A N 1
ATOM 1427 C CA . ILE A 1 181 ? 8.266 37.375 6.785 1 98.88 181 ILE A CA 1
ATOM 1428 C C . ILE A 1 181 ? 8.016 38.875 6.574 1 98.88 181 ILE A C 1
ATOM 1430 O O . ILE A 1 181 ? 7.871 39.344 5.441 1 98.88 181 ILE A O 1
ATOM 1434 N N . SER A 1 182 ? 8.008 39.625 7.656 1 98.56 182 SER A N 1
ATOM 1435 C CA . SER A 1 182 ? 7.758 41.062 7.613 1 98.56 182 SER A CA 1
ATOM 1436 C C . SER A 1 182 ? 8.805 41.781 6.773 1 98.56 182 SER A C 1
ATOM 1438 O O . SER A 1 182 ? 8.5 42.75 6.098 1 98.56 182 SER A O 1
ATOM 1440 N N . ALA A 1 183 ? 9.945 41.312 6.805 1 98.5 183 ALA A N 1
ATOM 1441 C CA . ALA A 1 183 ? 11.062 41.969 6.133 1 98.5 183 ALA A CA 1
ATOM 1442 C C . ALA A 1 183 ? 11.055 41.656 4.637 1 98.5 183 ALA A C 1
ATOM 1444 O O . ALA A 1 183 ? 11.758 42.312 3.861 1 98.5 183 ALA A O 1
ATOM 1445 N N . ASN A 1 184 ? 10.281 40.719 4.16 1 98.62 184 ASN A N 1
ATOM 1446 C CA . ASN A 1 184 ? 10.281 40.312 2.762 1 98.62 184 ASN A CA 1
ATOM 1447 C C . ASN A 1 184 ? 8.859 40.219 2.201 1 98.62 184 ASN A C 1
ATOM 1449 O O . ASN A 1 184 ? 8.469 39.219 1.622 1 98.62 184 ASN A O 1
ATOM 1453 N N . PRO A 1 185 ? 8.094 41.344 2.244 1 97.75 185 PRO A N 1
ATOM 1454 C CA . PRO A 1 185 ? 6.684 41.312 1.857 1 97.75 185 PRO A CA 1
ATOM 1455 C C . PRO A 1 185 ? 6.48 41 0.374 1 97.75 185 PRO A C 1
ATOM 1457 O O . PRO A 1 185 ? 5.391 40.594 -0.034 1 97.75 185 PRO A O 1
ATOM 1460 N N . GLN A 1 186 ? 7.48 41.156 -0.478 1 97.94 186 GLN A N 1
ATOM 1461 C CA . GLN A 1 186 ? 7.383 40.875 -1.906 1 97.94 186 GLN A CA 1
ATOM 1462 C C . GLN A 1 186 ? 7.383 39.344 -2.174 1 97.94 186 GLN A C 1
ATOM 1464 O O . GLN A 1 186 ? 6.887 38.906 -3.207 1 97.94 186 GLN A O 1
ATOM 1469 N N . HIS A 1 187 ? 7.922 38.594 -1.196 1 98.75 187 HIS A N 1
ATOM 1470 C CA . HIS A 1 187 ? 8.156 37.188 -1.476 1 98.75 187 HIS A CA 1
ATOM 1471 C C . HIS A 1 187 ? 7.457 36.281 -0.454 1 98.75 187 HIS A C 1
ATOM 1473 O O . HIS A 1 187 ? 7.297 35.094 -0.678 1 98.75 187 HIS A O 1
ATOM 1479 N N . LEU A 1 188 ? 7.133 36.844 0.686 1 98.81 188 LEU A N 1
ATOM 1480 C CA . LEU A 1 188 ? 6.48 36.062 1.74 1 98.81 188 LEU A CA 1
ATOM 1481 C C . LEU A 1 188 ? 5.25 36.812 2.266 1 98.81 188 LEU A C 1
ATOM 1483 O O . LEU A 1 188 ? 5.27 38.031 2.41 1 98.81 188 LEU A O 1
ATOM 1487 N N . GLU A 1 189 ? 4.23 36.094 2.479 1 98.69 189 GLU A N 1
ATOM 1488 C CA . GLU A 1 189 ? 3.02 36.562 3.121 1 98.69 189 GLU A CA 1
ATOM 1489 C C . GLU A 1 189 ? 2.613 35.688 4.293 1 98.69 189 GLU A C 1
ATOM 1491 O O . GLU A 1 189 ? 2.523 34.469 4.152 1 98.69 189 GLU A O 1
ATOM 1496 N N . PHE A 1 190 ? 2.445 36.312 5.469 1 98.81 190 PHE A N 1
ATOM 1497 C CA . PHE A 1 190 ? 1.939 35.531 6.609 1 98.81 190 PHE A CA 1
ATOM 1498 C C . PHE A 1 190 ? 0.488 35.125 6.391 1 98.81 190 PHE A C 1
ATOM 1500 O O . PHE A 1 190 ? -0.368 36 6.133 1 98.81 190 PHE A O 1
ATOM 1507 N N . ALA A 1 191 ? 0.195 33.812 6.5 1 98.81 191 ALA A N 1
ATOM 1508 C CA . ALA A 1 191 ? -1.136 33.312 6.16 1 98.81 191 ALA A CA 1
ATOM 1509 C C . ALA A 1 191 ? -1.836 32.75 7.391 1 98.81 191 ALA A C 1
ATOM 1511 O O . ALA A 1 191 ? -3.025 32.438 7.34 1 98.81 191 ALA A O 1
ATOM 1512 N N . GLY A 1 192 ? -1.173 32.562 8.477 1 98.81 192 GLY A N 1
ATOM 1513 C CA . GLY A 1 192 ? -1.812 32.094 9.695 1 98.81 192 GLY A CA 1
ATOM 1514 C C . GLY A 1 192 ? -1.013 31.031 10.414 1 98.81 192 GLY A C 1
ATOM 1515 O O . GLY A 1 192 ? 0.219 31.031 10.375 1 98.81 192 GLY A O 1
ATOM 1516 N N . PHE A 1 193 ? -1.738 30.188 11.242 1 98.88 193 PHE A N 1
ATOM 1517 C CA . PHE A 1 193 ? -1.138 29.141 12.07 1 98.88 193 PHE A CA 1
ATOM 1518 C C . PHE A 1 193 ? -1.856 27.812 11.883 1 98.88 193 PHE A C 1
ATOM 1520 O O . PHE A 1 193 ? -3.047 27.781 11.562 1 98.88 193 PHE A O 1
ATOM 1527 N N . MET A 1 194 ? -1.123 26.781 12.047 1 98.81 194 MET A N 1
ATOM 1528 C CA . MET A 1 194 ? -1.724 25.469 12.195 1 98.81 194 MET A CA 1
ATOM 1529 C C . MET A 1 194 ? -1.31 24.828 13.516 1 98.81 194 MET A C 1
ATOM 1531 O O . MET A 1 194 ? -0.118 24.672 13.789 1 98.81 194 MET A O 1
ATOM 1535 N N . GLY A 1 195 ? -2.221 24.531 14.344 1 98.25 195 GLY A N 1
ATOM 1536 C CA . GLY A 1 195 ? -2.035 23.734 15.539 1 98.25 195 GLY A CA 1
ATOM 1537 C C . GLY A 1 195 ? -2.711 22.375 15.469 1 98.25 195 GLY A C 1
ATOM 1538 O O . GLY A 1 195 ? -3.924 22.281 15.656 1 98.25 195 GLY A O 1
ATOM 1539 N N . TYR A 1 196 ? -1.968 21.344 15.156 1 96.62 196 TYR A N 1
ATOM 1540 C CA . TYR A 1 196 ? -2.486 20 14.984 1 96.62 196 TYR A CA 1
ATOM 1541 C C . TYR A 1 196 ? -2.572 19.266 16.328 1 96.62 196 TYR A C 1
ATOM 1543 O O . TYR A 1 196 ? -1.557 19.062 16.984 1 96.62 196 TYR A O 1
ATOM 1551 N N . ASP A 1 197 ? -3.783 18.812 16.719 1 96.12 197 ASP A N 1
ATOM 1552 C CA . ASP A 1 197 ? -3.965 18.344 18.094 1 96.12 197 ASP A CA 1
ATOM 1553 C C . ASP A 1 197 ? -4.781 17.047 18.109 1 96.12 197 ASP A C 1
ATOM 1555 O O . ASP A 1 197 ? -5.645 16.875 18.984 1 96.12 197 ASP A O 1
ATOM 1559 N N . PRO A 1 198 ? -4.547 16.125 17.203 1 91.38 198 PRO A N 1
ATOM 1560 C CA . PRO A 1 198 ? -5.367 14.906 17.172 1 91.38 198 PRO A CA 1
ATOM 1561 C C . PRO A 1 198 ? -5.281 14.109 18.484 1 91.38 198 PRO A C 1
ATOM 1563 O O . PRO A 1 198 ? -6.223 13.391 18.828 1 91.38 198 PRO A O 1
ATOM 1566 N N . PHE A 1 199 ? -4.219 14.195 19.25 1 89.06 199 PHE A N 1
ATOM 1567 C CA . PHE A 1 199 ? -3.963 13.383 20.438 1 89.06 199 PHE A CA 1
ATOM 1568 C C . PHE A 1 199 ? -5.004 13.664 21.516 1 89.06 199 PHE A C 1
ATOM 1570 O O . PHE A 1 199 ? -5.211 12.836 22.406 1 89.06 199 PHE A O 1
ATOM 1577 N N . VAL A 1 200 ? -5.652 14.766 21.422 1 91.12 200 VAL A N 1
ATOM 1578 C CA . VAL A 1 200 ? -6.664 15.164 22.391 1 91.12 200 VAL A CA 1
ATOM 1579 C C . VAL A 1 200 ? -7.836 14.188 22.344 1 91.12 200 VAL A C 1
ATOM 1581 O O . VAL A 1 200 ? -8.469 13.914 23.359 1 91.12 200 VAL A O 1
ATOM 1584 N N . GLY A 1 201 ? -8.094 13.656 21.141 1 87.25 201 GLY A N 1
ATOM 1585 C CA . GLY A 1 201 ? -9.242 12.781 20.969 1 87.25 201 GLY A CA 1
ATOM 1586 C C . GLY A 1 201 ? -8.852 11.328 20.734 1 87.25 201 GLY A C 1
ATOM 1587 O O . GLY A 1 201 ? -9.695 10.508 20.375 1 87.25 201 GLY A O 1
ATOM 1588 N N . MET A 1 202 ? -7.578 10.953 20.828 1 83.88 202 MET A N 1
ATOM 1589 C CA . MET A 1 202 ? -7.113 9.609 20.5 1 83.88 202 MET A CA 1
ATOM 1590 C C . MET A 1 202 ? -7.105 8.719 21.734 1 83.88 202 MET A C 1
ATOM 1592 O O . MET A 1 202 ? -6.598 7.602 21.688 1 83.88 202 MET A O 1
ATOM 1596 N N . GLY A 1 203 ? -7.645 9.062 22.766 1 73.31 203 GLY A N 1
ATOM 1597 C CA . GLY A 1 203 ? -7.762 8.242 23.953 1 73.31 203 GLY A CA 1
ATOM 1598 C C . GLY A 1 203 ? -6.441 8.039 24.672 1 73.31 203 GLY A C 1
ATOM 1599 O O . GLY A 1 203 ? -6.051 6.902 24.953 1 73.31 203 GLY A O 1
ATOM 1600 N N . VAL A 1 204 ? -5.719 8.984 25.016 1 74.06 204 VAL A N 1
ATOM 1601 C CA . VAL A 1 204 ? -4.52 8.898 25.844 1 74.06 204 VAL A CA 1
ATOM 1602 C C . VAL A 1 204 ? -4.891 8.438 27.25 1 74.06 204 VAL A C 1
ATOM 1604 O O . VAL A 1 204 ? -6.008 8.68 27.719 1 74.06 204 VAL A O 1
ATOM 1607 N N . PRO A 1 205 ? -3.957 7.625 27.812 1 71.06 205 PRO A N 1
ATOM 1608 C CA . PRO A 1 205 ? -4.277 7.164 29.172 1 71.06 205 PRO A CA 1
ATOM 1609 C C . PRO A 1 205 ? -4.73 8.297 30.078 1 71.06 205 PRO A C 1
ATOM 1611 O O . PRO A 1 205 ? -4.137 9.383 30.078 1 71.06 205 PRO A O 1
ATOM 1614 N N . GLY A 1 206 ? -5.77 8.039 30.781 1 72.06 206 GLY A N 1
ATOM 1615 C CA . GLY A 1 206 ? -6.395 9.039 31.625 1 72.06 206 GLY A CA 1
ATOM 1616 C C . GLY A 1 206 ? -5.434 9.656 32.625 1 72.06 206 GLY A C 1
ATOM 1617 O O . GLY A 1 206 ? -5.574 10.828 33 1 72.06 206 GLY A O 1
ATOM 1618 N N . ILE A 1 207 ? -4.535 8.938 32.969 1 70.62 207 ILE A N 1
ATOM 1619 C CA . ILE A 1 207 ? -3.576 9.398 33.969 1 70.62 207 ILE A CA 1
ATOM 1620 C C . ILE A 1 207 ? -2.74 10.539 33.375 1 70.62 207 ILE A C 1
ATOM 1622 O O . ILE A 1 207 ? -2.189 11.344 34.125 1 70.62 207 ILE A O 1
ATOM 1626 N N . LEU A 1 208 ? -2.771 10.633 32.125 1 77.81 208 LEU A N 1
ATOM 1627 C CA . LEU A 1 208 ? -1.997 11.68 31.484 1 77.81 208 LEU A CA 1
ATOM 1628 C C . LEU A 1 208 ? -2.842 12.93 31.281 1 77.81 208 LEU A C 1
ATOM 1630 O O . LEU A 1 208 ? -2.307 14.016 31.031 1 77.81 208 LEU A O 1
ATOM 1634 N N . GLY A 1 209 ? -4.145 12.758 31.422 1 81.12 209 GLY A N 1
ATOM 1635 C CA . GLY A 1 209 ? -5.074 13.867 31.297 1 81.12 209 GLY A CA 1
ATOM 1636 C C . GLY A 1 209 ? -6.336 13.516 30.547 1 81.12 209 GLY A C 1
ATOM 1637 O O . GLY A 1 209 ? -6.316 12.648 29.656 1 81.12 209 GLY A O 1
ATOM 1638 N N . SER A 1 210 ? -7.359 14.18 31.031 1 88.5 210 SER A N 1
ATOM 1639 C CA . SER A 1 210 ? -8.602 14.031 30.266 1 88.5 210 SER A CA 1
ATOM 1640 C C . SER A 1 210 ? -8.523 14.766 28.938 1 88.5 210 SER A C 1
ATOM 1642 O O . SER A 1 210 ? -7.68 15.648 28.75 1 88.5 210 SER A O 1
ATOM 1644 N N . PRO A 1 211 ? -9.359 14.398 27.969 1 91.69 211 PRO A N 1
ATOM 1645 C CA . PRO A 1 211 ? -9.406 15.117 26.703 1 91.69 211 PRO A CA 1
ATOM 1646 C C . PRO A 1 211 ? -9.633 16.609 26.875 1 91.69 211 PRO A C 1
ATOM 1648 O O . PRO A 1 211 ? -9.016 17.422 26.188 1 91.69 211 PRO A O 1
ATOM 1651 N N . GLU A 1 212 ? -10.422 16.969 27.875 1 93.81 212 GLU A N 1
ATOM 1652 C CA . GLU A 1 212 ? -10.719 18.375 28.125 1 93.81 212 GLU A CA 1
ATOM 1653 C C . GLU A 1 212 ? -9.492 19.125 28.641 1 93.81 212 GLU A C 1
ATOM 1655 O O . GLU A 1 212 ? -9.234 20.266 28.25 1 93.81 212 GLU A O 1
ATOM 1660 N N . GLU A 1 213 ? -8.789 18.469 29.484 1 94.06 213 GLU A N 1
ATOM 1661 C CA . GLU A 1 213 ? -7.582 19.078 30.047 1 94.06 213 GLU A CA 1
ATOM 1662 C C . GLU A 1 213 ? -6.516 19.266 28.969 1 94.06 213 GLU A C 1
ATOM 1664 O O . GLU A 1 213 ? -5.859 20.312 28.891 1 94.06 213 GLU A O 1
ATOM 1669 N N . LEU A 1 214 ? -6.355 18.25 28.219 1 93.56 214 LEU A N 1
ATOM 1670 C CA . LEU A 1 214 ? -5.387 18.312 27.125 1 93.56 214 LEU A CA 1
ATOM 1671 C C . LEU A 1 214 ? -5.773 19.391 26.109 1 93.56 214 LEU A C 1
ATOM 1673 O O . LEU A 1 214 ? -4.914 20.141 25.641 1 93.56 214 LEU A O 1
ATOM 1677 N N . PHE A 1 215 ? -7.086 19.5 25.891 1 96.25 215 PHE A N 1
ATOM 1678 C CA . PHE A 1 215 ? -7.594 20.5 24.969 1 96.25 215 PHE A CA 1
ATOM 1679 C C . PHE A 1 215 ? -7.332 21.906 25.5 1 96.25 215 PHE A C 1
ATOM 1681 O O . PHE A 1 215 ? -6.926 22.797 24.75 1 96.25 215 PHE A O 1
ATOM 1688 N N . ALA A 1 216 ? -7.531 22.078 26.719 1 96.5 216 ALA A N 1
ATOM 1689 C CA . ALA A 1 216 ? -7.281 23.375 27.344 1 96.5 216 ALA A CA 1
ATOM 1690 C C . ALA A 1 216 ? -5.82 23.781 27.172 1 96.5 216 ALA A C 1
ATOM 1692 O O . ALA A 1 216 ? -5.523 24.953 26.906 1 96.5 216 ALA A O 1
ATOM 1693 N N . LYS A 1 217 ? -4.953 22.859 27.344 1 95 217 LYS A N 1
ATOM 1694 C CA . LYS A 1 217 ? -3.529 23.141 27.188 1 95 217 LYS A CA 1
ATOM 1695 C C . LYS A 1 217 ? -3.203 23.531 25.75 1 95 217 LYS A C 1
ATOM 1697 O O . LYS A 1 217 ? -2.408 24.438 25.516 1 95 217 LYS A O 1
ATOM 1702 N N . VAL A 1 218 ? -3.811 22.828 24.797 1 96.75 218 VAL A N 1
ATOM 1703 C CA . VAL A 1 218 ? -3.646 23.141 23.375 1 96.75 218 VAL A CA 1
ATOM 1704 C C . VAL A 1 218 ? -4.051 24.578 23.125 1 96.75 218 VAL A C 1
ATOM 1706 O O . VAL A 1 218 ? -3.301 25.344 22.5 1 96.75 218 VAL A O 1
ATOM 1709 N N . MET A 1 219 ? -5.207 25 23.672 1 97.69 219 MET A N 1
ATOM 1710 C CA . MET A 1 219 ? -5.766 26.312 23.391 1 97.69 219 MET A CA 1
ATOM 1711 C C . MET A 1 219 ? -4.938 27.422 24.047 1 97.69 219 MET A C 1
ATOM 1713 O O . MET A 1 219 ? -4.805 28.516 23.5 1 97.69 219 MET A O 1
ATOM 1717 N N . VAL A 1 220 ? -4.344 27.109 25.188 1 97.81 220 VAL A N 1
ATOM 1718 C CA . VAL A 1 220 ? -3.48 28.062 25.859 1 97.81 220 VAL A CA 1
ATOM 1719 C C . VAL A 1 220 ? -2.271 28.375 24.984 1 97.81 220 VAL A C 1
ATOM 1721 O O . VAL A 1 220 ? -1.91 29.547 24.797 1 97.81 220 VAL A O 1
ATOM 1724 N N . ILE A 1 221 ? -1.685 27.359 24.453 1 97.62 221 ILE A N 1
ATOM 1725 C CA . ILE A 1 221 ? -0.506 27.531 23.609 1 97.62 221 ILE A CA 1
ATOM 1726 C C . ILE A 1 221 ? -0.888 28.266 22.328 1 97.62 221 ILE A C 1
ATOM 1728 O O . ILE A 1 221 ? -0.21 29.219 21.938 1 97.62 221 ILE A O 1
ATOM 1732 N N . TYR A 1 222 ? -1.975 27.844 21.719 1 98.44 222 TYR A N 1
ATOM 1733 C CA . TYR A 1 222 ? -2.436 28.469 20.484 1 98.44 222 TYR A CA 1
ATOM 1734 C C . TYR A 1 222 ? -2.719 29.953 20.703 1 98.44 222 TYR A C 1
ATOM 1736 O O . TYR A 1 222 ? -2.258 30.797 19.922 1 98.44 222 TYR A O 1
ATOM 1744 N N . GLN A 1 223 ? -3.43 30.266 21.797 1 98.38 223 GLN A N 1
ATOM 1745 C CA . GLN A 1 223 ? -3.785 31.656 22.125 1 98.38 223 GLN A CA 1
ATOM 1746 C C . GLN A 1 223 ? -2.539 32.5 22.375 1 98.38 223 GLN A C 1
ATOM 1748 O O . GLN A 1 223 ? -2.477 33.656 21.969 1 98.38 223 GLN A O 1
ATOM 1753 N N . ARG A 1 224 ? -1.618 31.922 23.031 1 98.38 224 ARG A N 1
ATOM 1754 C CA . ARG A 1 224 ? -0.377 32.625 23.328 1 98.38 224 ARG A CA 1
ATOM 1755 C C . ARG A 1 224 ? 0.326 33.062 22.047 1 98.38 224 ARG A C 1
ATOM 1757 O O . ARG A 1 224 ? 0.815 34.188 21.953 1 98.38 224 ARG A O 1
ATOM 1764 N N . CYS A 1 225 ? 0.41 32.188 21.062 1 98.62 225 CYS A N 1
ATOM 1765 C CA . CYS A 1 225 ? 1.061 32.5 19.797 1 98.62 225 CYS A CA 1
ATOM 1766 C C . CYS A 1 225 ? 0.285 33.562 19.031 1 98.62 225 CYS A C 1
ATOM 1768 O O . CYS A 1 225 ? 0.881 34.469 18.438 1 98.62 225 CYS A O 1
ATOM 1770 N N . VAL A 1 226 ? -1.033 33.469 19.078 1 98.44 226 VAL A N 1
ATOM 1771 C CA . VAL A 1 226 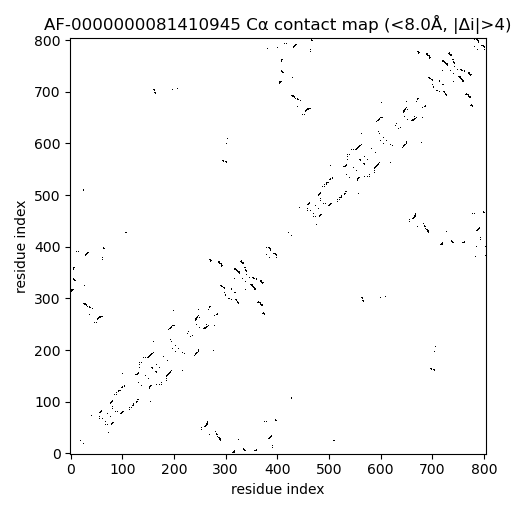? -1.896 34.438 18.422 1 98.44 226 VAL A CA 1
ATOM 1772 C C . VAL A 1 226 ? -1.714 35.812 19.078 1 98.44 226 VAL A C 1
ATOM 1774 O O . VAL A 1 226 ? -1.499 36.812 18.375 1 98.44 226 VAL A O 1
ATOM 1777 N N . ASP A 1 227 ? -1.766 35.844 20.422 1 98.5 227 ASP A N 1
ATOM 1778 C CA . ASP A 1 227 ? -1.61 37.094 21.156 1 98.5 227 ASP A CA 1
ATOM 1779 C C . ASP A 1 227 ? -0.252 37.719 20.875 1 98.5 227 ASP A C 1
ATOM 1781 O O . ASP A 1 227 ? -0.163 38.938 20.641 1 98.5 227 ASP A O 1
ATOM 1785 N N . PHE A 1 228 ? 0.744 36.969 20.891 1 98.69 228 PHE A N 1
ATOM 1786 C CA . PHE A 1 228 ? 2.094 37.438 20.609 1 98.69 228 PHE A CA 1
ATOM 1787 C C . PHE A 1 228 ? 2.152 38.125 19.25 1 98.69 228 PHE A C 1
ATOM 1789 O O . PHE A 1 228 ? 2.691 39.219 19.125 1 98.69 228 PHE A O 1
ATOM 1796 N N . THR A 1 229 ? 1.622 37.438 18.234 1 98.62 229 THR A N 1
ATOM 1797 C CA . THR A 1 229 ? 1.679 37.938 16.875 1 98.62 229 THR A CA 1
ATOM 1798 C C . THR A 1 229 ? 0.857 39.219 16.734 1 98.62 229 THR A C 1
ATOM 1800 O O . THR A 1 229 ? 1.308 40.188 16.109 1 98.62 229 THR A O 1
ATOM 1803 N N . ARG A 1 230 ? -0.335 39.25 17.344 1 97.62 230 ARG A N 1
ATOM 1804 C CA . ARG A 1 230 ? -1.205 40.438 17.297 1 97.62 230 ARG A CA 1
ATOM 1805 C C . ARG A 1 230 ? -0.523 41.656 17.938 1 97.62 230 ARG A C 1
ATOM 1807 O O . ARG A 1 230 ? -0.656 42.781 17.438 1 97.62 230 ARG A O 1
ATOM 1814 N N . GLN A 1 231 ? 0.144 41.375 18.953 1 98.12 231 GLN A N 1
ATOM 1815 C CA . GLN A 1 231 ? 0.716 42.469 19.734 1 98.12 231 GLN A CA 1
ATOM 1816 C C . GLN A 1 231 ? 2.049 42.938 19.156 1 98.12 231 GLN A C 1
ATOM 1818 O O . GLN A 1 231 ? 2.307 44.125 19.047 1 98.12 231 GLN A O 1
ATOM 1823 N N . GLN A 1 232 ? 2.863 42 18.828 1 98.25 232 GLN A N 1
ATOM 1824 C CA . GLN A 1 232 ? 4.238 42.344 18.453 1 98.25 232 GLN A CA 1
ATOM 1825 C C . GLN A 1 232 ? 4.367 42.562 16.953 1 98.25 232 GLN A C 1
ATOM 1827 O O . GLN A 1 232 ? 5.32 43.188 16.5 1 98.25 232 GLN A O 1
ATOM 1832 N N . PHE A 1 233 ? 3.461 42.031 16.188 1 98.25 233 PHE A N 1
ATOM 1833 C CA . PHE A 1 233 ? 3.496 42.156 14.734 1 98.25 233 PHE A CA 1
ATOM 1834 C C . PHE A 1 233 ? 2.121 42.531 14.188 1 98.25 233 PHE A C 1
ATOM 1836 O O . PHE A 1 233 ? 1.579 41.844 13.328 1 98.25 233 PHE A O 1
ATOM 1843 N N . PRO A 1 234 ? 1.566 43.625 14.586 1 97.69 234 PRO A N 1
ATOM 1844 C CA . PRO A 1 234 ? 0.197 44 14.219 1 97.69 234 PRO A CA 1
ATOM 1845 C C . PRO A 1 234 ? 0.013 44.156 12.719 1 97.69 234 PRO A C 1
ATOM 1847 O O . PRO A 1 234 ? -1.081 43.938 12.195 1 97.69 234 PRO A O 1
ATOM 1850 N N . ALA A 1 235 ? 1.011 44.5 11.984 1 97.69 235 ALA A N 1
ATOM 1851 C CA . ALA A 1 235 ? 0.925 44.719 10.539 1 97.69 235 ALA A CA 1
ATOM 1852 C C . ALA A 1 235 ? 0.658 43.406 9.812 1 97.69 235 ALA A C 1
ATOM 1854 O O . ALA A 1 235 ? 0.143 43.406 8.688 1 97.69 235 ALA A O 1
ATOM 1855 N N . LEU A 1 236 ? 1.035 42.281 10.422 1 97.94 236 LEU A N 1
ATOM 1856 C CA . LEU A 1 236 ? 0.845 40.969 9.812 1 97.94 236 LEU A CA 1
ATOM 1857 C C . LEU A 1 236 ? -0.538 40.406 10.133 1 97.94 236 LEU A C 1
ATOM 1859 O O . LEU A 1 236 ? -1.003 39.469 9.484 1 97.94 236 LEU A O 1
ATOM 1863 N N . TRP A 1 237 ? -1.08 40.938 11.195 1 97.25 237 TRP A N 1
ATOM 1864 C CA . TRP A 1 237 ? -2.363 40.406 11.641 1 97.25 237 TRP A CA 1
ATOM 1865 C C . TRP A 1 237 ? -3.512 41 10.852 1 97.25 237 TRP A C 1
ATOM 1867 O O . TRP A 1 237 ? -3.725 42.219 10.898 1 97.25 237 TRP A O 1
ATOM 1877 N N . ARG A 1 238 ? -4.16 40.312 10.062 1 95.69 238 ARG A N 1
ATOM 1878 C CA . ARG A 1 238 ? -5.262 40.812 9.242 1 95.69 238 ARG A CA 1
ATOM 1879 C C . ARG A 1 238 ? -6.438 39.844 9.266 1 95.69 238 ARG A C 1
ATOM 1881 O O . ARG A 1 238 ? -6.293 38.688 9.695 1 95.69 238 ARG A O 1
ATOM 1888 N N . GLU A 1 239 ? -7.578 40.312 8.805 1 93.31 239 GLU A N 1
ATOM 1889 C CA . GLU A 1 239 ? -8.75 39.438 8.664 1 93.31 239 GLU A CA 1
ATOM 1890 C C . GLU A 1 239 ? -8.5 38.344 7.617 1 93.31 239 GLU A C 1
ATOM 1892 O O . GLU A 1 239 ? -7.805 38.594 6.625 1 93.31 239 GLU A O 1
ATOM 1897 N N . GLY A 1 240 ? -9.016 37.219 7.867 1 95.12 240 GLY A N 1
ATOM 1898 C CA . GLY A 1 240 ? -8.945 36.156 6.867 1 95.12 240 GLY A CA 1
ATOM 1899 C C . GLY A 1 240 ? -7.777 35.219 7.074 1 95.12 240 GLY A C 1
ATOM 1900 O O . GLY A 1 240 ? -7.543 34.344 6.258 1 95.12 240 GLY A O 1
ATOM 1901 N N . LEU A 1 241 ? -7.047 35.438 8.195 1 98.19 241 LEU A N 1
ATOM 1902 C CA . LEU A 1 241 ? -5.961 34.5 8.492 1 98.19 241 LEU A CA 1
ATOM 1903 C C . LEU A 1 241 ? -6.504 33.094 8.742 1 98.19 241 LEU A C 1
ATOM 1905 O O . LEU A 1 241 ? -7.605 32.938 9.273 1 98.19 241 LEU A O 1
ATOM 1909 N N . CYS A 1 242 ? -5.762 32.156 8.25 1 98.75 242 CYS A N 1
ATOM 1910 C CA . CYS A 1 242 ? -6.086 30.734 8.438 1 98.75 242 CYS A CA 1
ATOM 1911 C C . CYS A 1 242 ? -5.555 30.234 9.773 1 98.75 242 CYS A C 1
ATOM 1913 O O . CYS A 1 242 ? -4.363 29.938 9.898 1 98.75 242 CYS A O 1
ATOM 1915 N N . LEU A 1 243 ? -6.395 30.156 10.742 1 98.81 243 LEU A N 1
ATOM 1916 C CA . LEU A 1 243 ? -6.059 29.562 12.023 1 98.81 243 LEU A CA 1
ATOM 1917 C C . LEU A 1 243 ? -6.594 28.141 12.117 1 98.81 243 LEU A C 1
ATOM 1919 O O . LEU A 1 243 ? -7.676 27.906 12.672 1 98.81 243 LEU A O 1
ATOM 1923 N N . ASN A 1 244 ? -5.801 27.219 11.594 1 98.88 244 ASN A N 1
ATOM 1924 C CA . ASN A 1 244 ? -6.211 25.828 11.422 1 98.88 244 ASN A CA 1
ATOM 1925 C C . ASN A 1 244 ? -5.91 24.984 12.656 1 98.88 244 ASN A C 1
ATOM 1927 O O . ASN A 1 244 ? -4.91 25.219 13.344 1 98.88 244 ASN A O 1
ATOM 1931 N N . THR A 1 245 ? -6.781 24.078 12.906 1 98 245 THR A N 1
ATOM 1932 C CA . THR A 1 245 ? -6.574 23.172 14.031 1 98 245 THR A CA 1
ATOM 1933 C C . THR A 1 245 ? -7.27 21.828 13.789 1 98 245 THR A C 1
ATOM 1935 O O . THR A 1 245 ? -7.703 21.547 12.672 1 98 245 THR A O 1
ATOM 1938 N N . ALA A 1 246 ? -7.207 20.969 14.781 1 95.88 246 ALA A N 1
ATOM 1939 C CA . ALA A 1 246 ? -7.969 19.734 14.922 1 95.88 246 ALA A CA 1
ATOM 1940 C C . ALA A 1 246 ? -7.414 18.641 14.016 1 95.88 246 ALA A C 1
ATOM 1942 O O . ALA A 1 246 ? -6.301 18.766 13.5 1 95.88 246 ALA A O 1
ATOM 1943 N N . GLY A 1 247 ? -7.953 17.562 13.961 1 95.81 247 GLY A N 1
ATOM 1944 C CA . GLY A 1 247 ? -8.047 16.328 13.211 1 95.81 247 GLY A CA 1
ATOM 1945 C C . GLY A 1 247 ? -9.328 15.555 13.484 1 95.81 247 GLY A C 1
ATOM 1946 O O . GLY A 1 247 ? -10.141 15.977 14.305 1 95.81 247 GLY A O 1
ATOM 1947 N N . SER A 1 248 ? -9.43 14.539 12.797 1 96.81 248 SER A N 1
ATOM 1948 C CA . SER A 1 248 ? -10.664 13.773 12.922 1 96.81 248 SER A CA 1
ATOM 1949 C C . SER A 1 248 ? -10.969 13.445 14.375 1 96.81 248 SER A C 1
ATOM 1951 O O . SER A 1 248 ? -12.109 13.57 14.82 1 96.81 248 SER A O 1
ATOM 1953 N N . PRO A 1 249 ? -9.992 13.172 15.203 1 96.19 249 PRO A N 1
ATOM 1954 C CA . PRO A 1 249 ? -10.32 12.773 16.578 1 96.19 249 PRO A CA 1
ATOM 1955 C C . PRO A 1 249 ? -10.758 13.953 17.438 1 96.19 249 PRO A C 1
ATOM 1957 O O . PRO A 1 249 ? -11.43 13.766 18.453 1 96.19 249 PRO A O 1
ATOM 1960 N N . SER A 1 250 ? -10.359 15.195 17.109 1 97.12 250 SER A N 1
ATOM 1961 C CA . SER A 1 250 ? -10.539 16.297 18.047 1 97.12 250 SER A CA 1
ATOM 1962 C C . SER A 1 250 ? -11.43 17.391 17.469 1 97.12 250 SER A C 1
ATOM 1964 O O . SER A 1 250 ? -11.703 18.391 18.125 1 97.12 250 SER A O 1
ATOM 1966 N N . TYR A 1 251 ? -11.922 17.219 16.219 1 97.75 251 TYR A N 1
ATOM 1967 C CA . TYR A 1 251 ? -12.586 18.328 15.531 1 97.75 251 TYR A CA 1
ATOM 1968 C C . TYR A 1 251 ? -13.789 18.812 16.328 1 97.75 251 TYR A C 1
ATOM 1970 O O . TYR A 1 251 ? -14.047 20.016 16.406 1 97.75 251 TYR A O 1
ATOM 1978 N N . ARG A 1 252 ? -14.5 17.938 17.047 1 96.25 252 ARG A N 1
ATOM 1979 C CA . ARG A 1 252 ? -15.719 18.312 17.75 1 96.25 252 ARG A CA 1
ATOM 1980 C C . ARG A 1 252 ? -15.391 19.141 19 1 96.25 252 ARG A C 1
ATOM 1982 O O . ARG A 1 252 ? -16.219 19.938 19.438 1 96.25 252 ARG A O 1
ATOM 1989 N N . MET A 1 253 ? -14.242 18.953 19.516 1 96.25 253 MET A N 1
ATOM 1990 C CA . MET A 1 253 ? -13.852 19.703 20.703 1 96.25 253 MET A CA 1
ATOM 1991 C C . MET A 1 253 ? -13.719 21.188 20.391 1 96.25 253 MET A C 1
ATOM 1993 O O . MET A 1 253 ? -13.867 22.031 21.281 1 96.25 253 MET A O 1
ATOM 1997 N N . HIS A 1 254 ? -13.516 21.453 19.219 1 97.44 254 HIS A N 1
ATOM 1998 C CA . HIS A 1 254 ? -13.305 22.844 18.828 1 97.44 254 HIS A CA 1
ATOM 1999 C C . HIS A 1 254 ? -14.625 23.578 18.672 1 97.44 254 HIS A C 1
ATOM 2001 O O . HIS A 1 254 ? -14.648 24.766 18.344 1 97.44 254 HIS A O 1
ATOM 2007 N N . GLU A 1 255 ? -15.734 22.891 18.938 1 96.69 255 GLU A N 1
ATOM 2008 C CA . GLU A 1 255 ? -17 23.578 19.141 1 96.69 255 GLU A CA 1
ATOM 2009 C C . GLU A 1 255 ? -16.938 24.5 20.359 1 96.69 255 GLU A C 1
ATOM 2011 O O . GLU A 1 255 ? -17.703 25.469 20.453 1 96.69 255 GLU A O 1
ATOM 2016 N N . ASN A 1 256 ? -15.984 24.25 21.188 1 94.81 256 ASN A N 1
ATOM 2017 C CA . ASN A 1 256 ? -15.961 24.891 22.5 1 94.81 256 ASN A CA 1
ATOM 2018 C C . ASN A 1 256 ? -14.977 26.062 22.531 1 94.81 256 ASN A C 1
ATOM 2020 O O . ASN A 1 256 ? -14.594 26.531 23.594 1 94.81 256 ASN A O 1
ATOM 2024 N N . GLU A 1 257 ? -14.492 26.453 21.453 1 96.81 257 GLU A N 1
ATOM 2025 C CA . GLU A 1 257 ? -13.586 27.594 21.391 1 96.81 257 GLU A CA 1
ATOM 2026 C C . GLU A 1 257 ? -13.875 28.453 20.172 1 96.81 257 GLU A C 1
ATOM 2028 O O . GLU A 1 257 ? -14.594 28.031 19.25 1 96.81 257 GLU A O 1
ATOM 2033 N N . ARG A 1 258 ? -13.336 29.719 20.172 1 95.81 258 ARG A N 1
ATOM 2034 C CA . ARG A 1 258 ? -13.672 30.672 19.109 1 95.81 258 ARG A CA 1
ATOM 2035 C C . ARG A 1 258 ? -12.406 31.234 18.469 1 95.81 258 ARG A C 1
ATOM 2037 O O . ARG A 1 258 ? -12.484 32.156 17.641 1 95.81 258 ARG A O 1
ATOM 2044 N N . LEU A 1 259 ? -11.305 30.688 18.844 1 97.31 259 LEU A N 1
ATOM 2045 C CA . LEU A 1 259 ? -10.031 31.203 18.359 1 97.31 259 LEU A CA 1
ATOM 2046 C C . LEU A 1 259 ? -9.789 30.766 16.922 1 97.31 259 LEU A C 1
ATOM 2048 O O . LEU A 1 259 ? -9.422 31.578 16.062 1 97.31 259 LEU A O 1
ATOM 2052 N N . SER A 1 260 ? -9.953 29.469 16.641 1 98.19 260 SER A N 1
ATOM 2053 C CA . SER A 1 260 ? -9.633 28.922 15.328 1 98.19 260 SER A CA 1
ATOM 2054 C C . SER A 1 260 ? -10.68 29.328 14.297 1 98.19 260 SER A C 1
ATOM 2056 O O . SER A 1 260 ? -11.844 29.562 14.641 1 98.19 260 SER A O 1
ATOM 2058 N N . THR A 1 261 ? -10.266 29.438 13.039 1 98.31 261 THR A N 1
ATOM 2059 C CA . THR A 1 261 ? -11.172 29.828 11.969 1 98.31 261 THR A CA 1
ATOM 2060 C C . THR A 1 261 ? -11.664 28.609 11.195 1 98.31 261 THR A C 1
ATOM 2062 O O . THR A 1 261 ? -12.641 28.688 10.445 1 98.31 261 THR A O 1
ATOM 2065 N N . GLU A 1 262 ? -10.961 27.5 11.336 1 98.44 262 GLU A N 1
ATOM 2066 C CA . GLU A 1 262 ? -11.328 26.297 10.602 1 98.44 262 GLU A CA 1
ATOM 2067 C C . GLU A 1 262 ? -10.812 25.047 11.297 1 98.44 262 GLU A C 1
ATOM 2069 O O . GLU A 1 262 ? -9.914 25.125 12.141 1 98.44 262 GLU A O 1
ATOM 2074 N N . VAL A 1 263 ? -11.445 23.906 10.984 1 98.5 263 VAL A N 1
ATOM 2075 C CA . VAL A 1 263 ? -11.008 22.594 11.438 1 98.5 263 VAL A CA 1
ATOM 2076 C C . VAL A 1 263 ? -10.727 21.688 10.242 1 98.5 263 VAL A C 1
ATOM 2078 O O . VAL A 1 263 ? -11.383 21.812 9.203 1 98.5 263 VAL A O 1
ATOM 2081 N N . SER A 1 264 ? -9.758 20.812 10.391 1 98.5 264 SER A N 1
ATOM 2082 C CA . SER A 1 264 ? -9.43 19.828 9.367 1 98.5 264 SER A CA 1
ATOM 2083 C C . SER A 1 264 ? -10 18.453 9.719 1 98.5 264 SER A C 1
ATOM 2085 O O . SER A 1 264 ? -9.844 17.969 10.844 1 98.5 264 SER A O 1
ATOM 2087 N N . VAL A 1 265 ? -10.688 17.859 8.773 1 98.44 265 VAL A N 1
ATOM 2088 C CA . VAL A 1 265 ? -11.289 16.547 8.961 1 98.44 265 VAL A CA 1
ATOM 2089 C C . VAL A 1 265 ? -11.094 15.703 7.699 1 98.44 265 VAL A C 1
ATOM 2091 O O . VAL A 1 265 ? -11.25 16.203 6.586 1 98.44 265 VAL A O 1
ATOM 2094 N N . GLY A 1 266 ? -10.609 14.477 7.809 1 97.75 266 GLY A N 1
ATOM 2095 C CA . GLY A 1 266 ? -10.477 13.547 6.699 1 97.75 266 GLY A CA 1
ATOM 2096 C C . GLY A 1 266 ? -10.945 12.141 7.035 1 97.75 266 GLY A C 1
ATOM 2097 O O . GLY A 1 266 ? -12.047 11.75 6.668 1 97.75 266 GLY A O 1
ATOM 2098 N N . THR A 1 267 ? -10.312 11.508 7.949 1 97.44 267 THR A N 1
ATOM 2099 C CA . THR A 1 267 ? -10.469 10.094 8.258 1 97.44 267 THR A CA 1
ATOM 2100 C C . THR A 1 267 ? -11.852 9.82 8.844 1 97.44 267 THR A C 1
ATOM 2102 O O . THR A 1 267 ? -12.422 8.75 8.641 1 97.44 267 THR A O 1
ATOM 2105 N N . ALA A 1 268 ? -12.406 10.766 9.578 1 98.19 268 ALA A N 1
ATOM 2106 C CA . ALA A 1 268 ? -13.719 10.602 10.195 1 98.19 268 ALA A CA 1
ATOM 2107 C C . ALA A 1 268 ? -14.797 10.367 9.148 1 98.19 268 ALA A C 1
ATOM 2109 O O . ALA A 1 268 ? -15.836 9.773 9.438 1 98.19 268 ALA A O 1
ATOM 2110 N N . MET A 1 269 ? -14.523 10.844 7.91 1 98.75 269 MET A N 1
ATOM 2111 C CA . MET A 1 269 ? -15.5 10.695 6.836 1 98.75 269 MET A CA 1
ATOM 2112 C C . MET A 1 269 ? -15.727 9.227 6.504 1 98.75 269 MET A C 1
ATOM 2114 O O . MET A 1 269 ? -16.812 8.844 6.066 1 98.75 269 MET A O 1
ATOM 2118 N N . LEU A 1 270 ? -14.695 8.391 6.734 1 98.75 270 LEU A N 1
ATOM 2119 C CA . LEU A 1 270 ? -14.773 6.992 6.328 1 98.75 270 LEU A CA 1
ATOM 2120 C C . LEU A 1 270 ? -14.672 6.07 7.539 1 98.75 270 LEU A C 1
ATOM 2122 O O . LEU A 1 270 ? -15 4.887 7.449 1 98.75 270 LEU A O 1
ATOM 2126 N N . LYS A 1 271 ? -14.195 6.512 8.609 1 98.44 271 LYS A N 1
ATOM 2127 C CA . LYS A 1 271 ? -14.094 5.891 9.922 1 98.44 271 LYS A CA 1
ATOM 2128 C C . LYS A 1 271 ? -13.469 4.5 9.828 1 98.44 271 LYS A C 1
ATOM 2130 O O . LYS A 1 271 ? -14.125 3.496 10.102 1 98.44 271 LYS A O 1
ATOM 2135 N N . PRO A 1 272 ? -12.188 4.371 9.523 1 97.56 272 PRO A N 1
ATOM 2136 C CA . PRO A 1 272 ? -11.477 3.094 9.625 1 97.56 272 PRO A CA 1
ATOM 2137 C C . PRO A 1 272 ? -11.375 2.59 11.062 1 97.56 272 PRO A C 1
ATOM 2139 O O . PRO A 1 272 ? -11.742 3.307 12 1 97.56 272 PRO A O 1
ATOM 2142 N N . THR A 1 273 ? -10.852 1.389 11.266 1 97 273 THR A N 1
ATOM 2143 C CA . THR A 1 273 ? -10.953 0.727 12.562 1 97 273 THR A CA 1
ATOM 2144 C C . THR A 1 273 ? -10.148 1.481 13.617 1 97 273 THR A C 1
ATOM 2146 O O . THR A 1 273 ? -10.547 1.54 14.781 1 97 273 THR A O 1
ATOM 2149 N N . HIS A 1 274 ? -9.016 2.086 13.234 1 93.81 274 HIS A N 1
ATOM 2150 C CA . HIS A 1 274 ? -8.195 2.822 14.188 1 93.81 274 HIS A CA 1
ATOM 2151 C C . HIS A 1 274 ? -8.914 4.07 14.688 1 93.81 274 HIS A C 1
ATOM 2153 O O . HIS A 1 274 ? -8.492 4.688 15.664 1 93.81 274 HIS A O 1
ATOM 2159 N N . TYR A 1 275 ? -10.016 4.387 14.125 1 95.62 275 TYR A N 1
ATOM 2160 C CA . TYR A 1 275 ? -10.766 5.582 14.508 1 95.62 275 TYR A CA 1
ATOM 2161 C C . TYR A 1 275 ? -12.078 5.211 15.195 1 95.62 275 TYR A C 1
ATOM 2163 O O . TYR A 1 275 ? -13 6.027 15.273 1 95.62 275 TYR A O 1
ATOM 2171 N N . ASP A 1 276 ? -12.172 3.889 15.586 1 96.5 276 ASP A N 1
ATOM 2172 C CA . ASP A 1 276 ? -13.227 3.543 16.531 1 96.5 276 ASP A CA 1
ATOM 2173 C C . ASP A 1 276 ? -12.984 4.199 17.891 1 96.5 276 ASP A C 1
ATOM 2175 O O . ASP A 1 276 ? -12.617 3.525 18.859 1 96.5 276 ASP A O 1
ATOM 2179 N N . LEU A 1 277 ? -13.219 5.473 17.922 1 95.44 277 LEU A N 1
ATOM 2180 C CA . LEU A 1 277 ? -12.914 6.332 19.062 1 95.44 277 LEU A CA 1
ATOM 2181 C C . LEU A 1 277 ? -14.195 6.84 19.719 1 95.44 277 LEU A C 1
ATOM 2183 O O . LEU A 1 277 ? -15.195 7.066 19.047 1 95.44 277 LEU A O 1
ATOM 2187 N N . PRO A 1 278 ? -14.141 7.094 21.062 1 94.06 278 PRO A N 1
ATOM 2188 C CA . PRO A 1 278 ? -15.305 7.691 21.719 1 94.06 278 PRO A CA 1
ATOM 2189 C C . PRO A 1 278 ? -15.719 9.023 21.094 1 94.06 278 PRO A C 1
ATOM 2191 O O . PRO A 1 278 ? -16.922 9.312 20.984 1 94.06 278 PRO A O 1
ATOM 2194 N N . SER A 1 279 ? -14.766 9.758 20.625 1 94.06 279 SER A N 1
ATOM 2195 C CA . SER A 1 279 ? -15.047 11.07 20.047 1 94.06 279 SER A CA 1
ATOM 2196 C C . SER A 1 279 ? -15.727 10.953 18.688 1 94.06 279 SER A C 1
ATOM 2198 O O . SER A 1 279 ? -16.266 11.93 18.172 1 94.06 279 SER A O 1
ATOM 2200 N N . LEU A 1 280 ? -15.727 9.742 18.125 1 97.19 280 LEU A N 1
ATOM 2201 C CA . LEU A 1 280 ? -16.297 9.539 16.797 1 97.19 280 LEU A CA 1
ATOM 2202 C C . LEU A 1 280 ? -17.422 8.508 16.844 1 97.19 280 LEU A C 1
ATOM 2204 O O . LEU A 1 280 ? -17.672 7.809 15.852 1 97.19 280 LEU A O 1
ATOM 2208 N N . VAL A 1 281 ? -18.109 8.422 17.953 1 96.81 281 VAL A N 1
ATOM 2209 C CA . VAL A 1 281 ? -19.109 7.387 18.203 1 96.81 281 VAL A CA 1
ATOM 2210 C C . VAL A 1 281 ? -20.281 7.566 17.25 1 96.81 281 VAL A C 1
ATOM 2212 O O . VAL A 1 281 ? -20.938 6.594 16.875 1 96.81 281 VAL A O 1
ATOM 2215 N N . GLU A 1 282 ? -20.531 8.789 16.766 1 98.12 282 GLU A N 1
ATOM 2216 C CA . GLU A 1 282 ? -21.672 9.047 15.891 1 98.12 282 GLU A CA 1
ATOM 2217 C C . GLU A 1 282 ? -21.359 8.664 14.445 1 98.12 282 GLU A C 1
ATOM 2219 O O . GLU A 1 282 ? -22.266 8.57 13.609 1 98.12 282 GLU A O 1
ATOM 2224 N N . HIS A 1 283 ? -20.094 8.578 14.102 1 98.69 283 HIS A N 1
ATOM 2225 C CA . HIS A 1 283 ? -19.703 8.242 12.742 1 98.69 283 HIS A CA 1
ATOM 2226 C C . HIS A 1 283 ? -19.891 6.754 12.461 1 98.69 283 HIS A C 1
ATOM 2228 O O . HIS A 1 283 ? -19.891 5.941 13.391 1 98.69 283 HIS A O 1
ATOM 2234 N N . GLU A 1 284 ? -20 6.441 11.188 1 98.69 284 GLU A N 1
ATOM 2235 C CA . GLU A 1 284 ? -20.188 5.062 10.742 1 98.69 284 GLU A CA 1
ATOM 2236 C C . GLU A 1 284 ? -19.062 4.645 9.789 1 98.69 284 GLU A C 1
ATOM 2238 O O . GLU A 1 284 ? -18.625 5.445 8.961 1 98.69 284 GLU A O 1
ATOM 2243 N N . PRO A 1 285 ? -18.609 3.344 9.93 1 98.62 285 PRO A N 1
ATOM 2244 C CA . PRO A 1 285 ? -17.656 2.857 8.922 1 98.62 285 PRO A CA 1
ATOM 2245 C C . PRO A 1 285 ? -18.234 2.893 7.508 1 98.62 285 PRO A C 1
ATOM 2247 O O . PRO A 1 285 ? -19.297 2.311 7.254 1 98.62 285 PRO A O 1
ATOM 2250 N N . ALA A 1 286 ? -17.469 3.572 6.613 1 98.81 286 ALA A N 1
ATOM 2251 C CA . ALA A 1 286 ? -18.047 3.793 5.289 1 98.81 286 ALA A CA 1
ATOM 2252 C C . ALA A 1 286 ? -17.141 3.209 4.199 1 98.81 286 ALA A C 1
ATOM 2254 O O . ALA A 1 286 ? -17.453 3.32 3.012 1 98.81 286 ALA A O 1
ATOM 2255 N N . ALA A 1 287 ? -16.062 2.613 4.543 1 98.75 287 ALA A N 1
ATOM 2256 C CA . ALA A 1 287 ? -15.133 2.037 3.574 1 98.75 287 ALA A CA 1
ATOM 2257 C C . ALA A 1 287 ? -14.844 0.574 3.898 1 98.75 287 ALA A C 1
ATOM 2259 O O . ALA A 1 287 ? -14.531 0.234 5.043 1 98.75 287 ALA A O 1
ATOM 2260 N N . TYR A 1 288 ? -14.898 -0.314 2.879 1 98.81 288 TYR A N 1
ATOM 2261 C CA . TYR A 1 288 ? -14.617 -1.737 3.041 1 98.81 288 TYR A CA 1
ATOM 2262 C C . TYR A 1 288 ? -13.805 -2.271 1.867 1 98.81 288 TYR A C 1
ATOM 2264 O O . TYR A 1 288 ? -13.984 -1.835 0.729 1 98.81 288 TYR A O 1
ATOM 2272 N N . ILE A 1 289 ? -12.93 -3.158 2.131 1 98.81 289 ILE A N 1
ATOM 2273 C CA . ILE A 1 289 ? -12.336 -4.012 1.108 1 98.81 289 ILE A CA 1
ATOM 2274 C C . ILE A 1 289 ? -13.227 -5.223 0.862 1 98.81 289 ILE A C 1
ATOM 2276 O O . ILE A 1 289 ? -13.75 -5.82 1.807 1 98.81 289 ILE A O 1
ATOM 2280 N N . ALA A 1 290 ? -13.484 -5.535 -0.325 1 98.88 290 ALA A N 1
ATOM 2281 C CA . ALA A 1 290 ? -14.117 -6.793 -0.709 1 98.88 290 ALA A CA 1
ATOM 2282 C C . ALA A 1 290 ? -13.219 -7.598 -1.639 1 98.88 290 ALA A C 1
ATOM 2284 O O . ALA A 1 290 ? -12.664 -7.062 -2.6 1 98.88 290 ALA A O 1
ATOM 2285 N N . THR A 1 291 ? -13.07 -8.836 -1.34 1 98.88 291 THR A N 1
ATOM 2286 C CA . THR A 1 291 ? -12.227 -9.695 -2.158 1 98.88 291 THR A CA 1
ATOM 2287 C C . THR A 1 291 ? -12.789 -11.109 -2.223 1 98.88 291 THR A C 1
ATOM 2289 O O . THR A 1 291 ? -13.281 -11.633 -1.22 1 98.88 291 THR A O 1
ATOM 2292 N N . PRO A 1 292 ? -12.742 -11.727 -3.361 1 98.81 292 PRO A N 1
ATOM 2293 C CA . PRO A 1 292 ? -13.375 -13.047 -3.496 1 98.81 292 PRO A CA 1
ATOM 2294 C C . PRO A 1 292 ? -12.516 -14.172 -2.932 1 98.81 292 PRO A C 1
ATOM 2296 O O . PRO A 1 292 ? -11.281 -14.109 -3 1 98.81 292 PRO A O 1
ATOM 2299 N N . VAL A 1 293 ? -13.195 -15.148 -2.404 1 98.69 293 VAL A N 1
ATOM 2300 C CA . VAL A 1 293 ? -12.57 -16.438 -2.094 1 98.69 293 VAL A CA 1
ATOM 2301 C C . VAL A 1 293 ? -12.203 -17.156 -3.387 1 98.69 293 VAL A C 1
ATOM 2303 O O . VAL A 1 293 ? -13.055 -17.375 -4.25 1 98.69 293 VAL A O 1
ATOM 2306 N N . LEU A 1 294 ? -10.945 -17.516 -3.496 1 98.31 294 LEU A N 1
ATOM 2307 C CA . LEU A 1 294 ? -10.484 -18.219 -4.68 1 98.31 294 LEU A CA 1
ATOM 2308 C C . LEU A 1 294 ? -10.586 -19.734 -4.484 1 98.31 294 LEU A C 1
ATOM 2310 O O . LEU A 1 294 ? -10.914 -20.469 -5.418 1 98.31 294 LEU A O 1
ATOM 2314 N N . LYS A 1 295 ? -10.25 -20.141 -3.277 1 97.69 295 LYS A N 1
ATOM 2315 C CA . LYS A 1 295 ? -10.219 -21.562 -2.949 1 97.69 295 LYS A CA 1
ATOM 2316 C C . LYS A 1 295 ? -10.766 -21.812 -1.547 1 97.69 295 LYS A C 1
ATOM 2318 O O . LYS A 1 295 ? -10.641 -20.969 -0.664 1 97.69 295 LYS A O 1
ATOM 2323 N N . SER A 1 296 ? -11.359 -22.906 -1.356 1 96.19 296 SER A N 1
ATOM 2324 C CA . SER A 1 296 ? -11.812 -23.453 -0.079 1 96.19 296 SER A CA 1
ATOM 2325 C C . SER A 1 296 ? -11.297 -24.875 0.128 1 96.19 296 SER A C 1
ATOM 2327 O O . SER A 1 296 ? -11.664 -25.781 -0.62 1 96.19 296 SER A O 1
ATOM 2329 N N . THR A 1 297 ? -10.469 -25.109 1.203 1 93.19 297 THR A N 1
ATOM 2330 C CA . THR A 1 297 ? -9.75 -26.375 1.279 1 93.19 297 THR A CA 1
ATOM 2331 C C . THR A 1 297 ? -10.141 -27.141 2.539 1 93.19 297 THR A C 1
ATOM 2333 O O . THR A 1 297 ? -9.5 -28.141 2.887 1 93.19 297 THR A O 1
ATOM 2336 N N . GLY A 1 298 ? -11.148 -26.656 3.229 1 91.75 298 GLY A N 1
ATOM 2337 C CA . GLY A 1 298 ? -11.578 -27.344 4.434 1 91.75 298 GLY A CA 1
ATOM 2338 C C . GLY A 1 298 ? -10.719 -27.031 5.645 1 91.75 298 GLY A C 1
ATOM 2339 O O . GLY A 1 298 ? -10.352 -25.875 5.863 1 91.75 298 GLY A O 1
ATOM 2340 N N . ALA A 1 299 ? -10.438 -28.047 6.438 1 88.5 299 ALA A N 1
ATOM 2341 C CA . ALA A 1 299 ? -9.656 -27.844 7.656 1 88.5 299 ALA A CA 1
ATOM 2342 C C . ALA A 1 299 ? -8.234 -27.391 7.328 1 88.5 299 ALA A C 1
ATOM 2344 O O . ALA A 1 299 ? -7.691 -27.75 6.277 1 88.5 299 ALA A O 1
ATOM 2345 N N . VAL A 1 300 ? -7.68 -26.688 8.203 1 88.12 300 VAL A N 1
ATOM 2346 C CA . VAL A 1 300 ? -6.344 -26.125 8.031 1 88.12 300 VAL A CA 1
ATOM 2347 C C . VAL A 1 300 ? -5.344 -27.25 7.758 1 88.12 300 VAL A C 1
ATOM 2349 O O . VAL A 1 300 ? -5.402 -28.312 8.383 1 88.12 300 VAL A O 1
ATOM 2352 N N . ASN A 1 301 ? -4.57 -27.094 6.801 1 86.69 301 ASN A N 1
ATOM 2353 C CA . ASN A 1 301 ? -3.473 -27.969 6.438 1 86.69 301 ASN A CA 1
ATOM 2354 C C . ASN A 1 301 ? -2.199 -27.188 6.121 1 86.69 301 ASN A C 1
ATOM 2356 O O . ASN A 1 301 ? -2.154 -26.438 5.145 1 86.69 301 ASN A O 1
ATOM 2360 N N . ILE A 1 302 ? -1.233 -27.344 6.949 1 83.44 302 ILE A N 1
ATOM 2361 C CA . ILE A 1 302 ? 0.021 -26.609 6.852 1 83.44 302 ILE A CA 1
ATOM 2362 C C . ILE A 1 302 ? 1.079 -27.469 6.176 1 83.44 302 ILE A C 1
ATOM 2364 O O . ILE A 1 302 ? 1.205 -28.656 6.484 1 83.44 302 ILE A O 1
ATOM 2368 N N . PRO A 1 303 ? 1.841 -26.859 5.258 1 81.44 303 PRO A N 1
ATOM 2369 C CA . PRO A 1 303 ? 2.881 -27.625 4.57 1 81.44 303 PRO A CA 1
ATOM 2370 C C . PRO A 1 303 ? 3.818 -28.344 5.539 1 81.44 303 PRO A C 1
ATOM 2372 O O . PRO A 1 303 ? 4.188 -27.797 6.574 1 81.44 303 PRO A O 1
ATOM 2375 N N . ALA A 1 304 ? 4.199 -29.5 5.25 1 77.81 304 ALA A N 1
ATOM 2376 C CA . ALA A 1 304 ? 5.152 -30.344 5.973 1 77.81 304 ALA A CA 1
ATOM 2377 C C . ALA A 1 304 ? 4.508 -30.969 7.203 1 77.81 304 ALA A C 1
ATOM 2379 O O . ALA A 1 304 ? 5 -31.984 7.727 1 77.81 304 ALA A O 1
ATOM 2380 N N . LEU A 1 305 ? 3.387 -30.375 7.742 1 80.38 305 LEU A N 1
ATOM 2381 C CA . LEU A 1 305 ? 2.734 -30.953 8.914 1 80.38 305 LEU A CA 1
ATOM 2382 C C . LEU A 1 305 ? 1.69 -31.984 8.508 1 80.38 305 LEU A C 1
ATOM 2384 O O . LEU A 1 305 ? 1.426 -32.938 9.258 1 80.38 305 LEU A O 1
ATOM 2388 N N . ASP A 1 306 ? 1.084 -31.875 7.41 1 78.88 306 ASP A N 1
ATOM 2389 C CA . ASP A 1 306 ? 0.113 -32.781 6.801 1 78.88 306 ASP A CA 1
ATOM 2390 C C . ASP A 1 306 ? -0.9 -33.281 7.832 1 78.88 306 ASP A C 1
ATOM 2392 O O . ASP A 1 306 ? -1.546 -32.469 8.508 1 78.88 306 ASP A O 1
ATOM 2396 N N . ASP A 1 307 ? -0.855 -34.469 8.164 1 75.88 307 ASP A N 1
ATOM 2397 C CA . ASP A 1 307 ? -1.863 -35.062 9.031 1 75.88 307 ASP A CA 1
ATOM 2398 C C . ASP A 1 307 ? -1.818 -34.438 10.43 1 75.88 307 ASP A C 1
ATOM 2400 O O . ASP A 1 307 ? -2.822 -34.438 11.141 1 75.88 307 ASP A O 1
ATOM 2404 N N . LYS A 1 308 ? -0.74 -33.969 10.898 1 81.44 308 LYS A N 1
ATOM 2405 C CA . LYS A 1 308 ? -0.607 -33.375 12.227 1 81.44 308 LYS A CA 1
ATOM 2406 C C . LYS A 1 308 ? -1.369 -32.062 12.32 1 81.44 308 LYS A C 1
ATOM 2408 O O . LYS A 1 308 ? -1.662 -31.578 13.414 1 81.44 308 LYS A O 1
ATOM 2413 N N . SER A 1 309 ? -1.713 -31.484 11.133 1 84.12 309 SER A N 1
ATOM 2414 C CA . SER A 1 309 ? -2.465 -30.234 11.102 1 84.12 309 SER A CA 1
ATOM 2415 C C . SER A 1 309 ? -3.869 -30.422 11.664 1 84.12 309 SER A C 1
ATOM 2417 O O . SER A 1 309 ? -4.516 -29.453 12.062 1 84.12 309 SER A O 1
ATOM 2419 N N . LYS A 1 310 ? -4.406 -31.578 11.664 1 81.56 310 LYS A N 1
ATOM 2420 C CA . LYS A 1 310 ? -5.746 -31.875 12.148 1 81.56 310 LYS A CA 1
ATOM 2421 C C . LYS A 1 310 ? -5.902 -31.5 13.617 1 81.56 310 LYS A C 1
ATOM 2423 O O . LYS A 1 310 ? -7.012 -31.234 14.078 1 81.56 310 LYS A O 1
ATOM 2428 N N . LEU A 1 311 ? -4.832 -31.562 14.227 1 80.56 311 LEU A N 1
ATOM 2429 C CA . LEU A 1 311 ? -4.867 -31.25 15.648 1 80.56 311 LEU A CA 1
ATOM 2430 C C . LEU A 1 311 ? -5.297 -29.797 15.867 1 80.56 311 LEU A C 1
ATOM 2432 O O . LEU A 1 311 ? -5.953 -29.484 16.859 1 80.56 311 LEU A O 1
ATOM 2436 N N . PHE A 1 312 ? -4.93 -29.016 14.883 1 80.19 312 PHE A N 1
ATOM 2437 C CA . PHE A 1 312 ? -5.27 -27.609 15 1 80.19 312 PHE A CA 1
ATOM 2438 C C . PHE A 1 312 ? -6.781 -27.406 14.938 1 80.19 312 PHE A C 1
ATOM 2440 O O . PHE A 1 312 ? -7.359 -26.719 15.781 1 80.19 312 PHE A O 1
ATOM 2447 N N . SER A 1 313 ? -7.418 -28.031 14.039 1 80.56 313 SER A N 1
ATOM 2448 C CA . SER A 1 313 ? -8.859 -27.875 13.859 1 80.56 313 SER A CA 1
ATOM 2449 C C . SER A 1 313 ? -9.641 -28.594 14.953 1 80.56 313 SER A C 1
ATOM 2451 O O . SER A 1 313 ? -10.766 -28.219 15.266 1 80.56 313 SER A O 1
ATOM 2453 N N . TRP A 1 314 ? -9.078 -29.625 15.391 1 81.44 314 TRP A N 1
ATOM 2454 C CA . TRP A 1 314 ? -9.719 -30.344 16.5 1 81.44 314 TRP A CA 1
ATOM 2455 C C . TRP A 1 314 ? -9.773 -29.484 17.75 1 81.44 314 TRP A C 1
ATOM 2457 O O . TRP A 1 314 ? -10.781 -29.469 18.453 1 81.44 314 TRP A O 1
ATOM 2467 N N . TRP A 1 315 ? -8.75 -28.688 17.906 1 84.06 315 TRP A N 1
ATOM 2468 C CA . TRP A 1 315 ? -8.633 -27.875 19.109 1 84.06 315 TRP A CA 1
ATOM 2469 C C . TRP A 1 315 ? -9.383 -26.547 18.953 1 84.06 315 TRP A C 1
ATOM 2471 O O . TRP A 1 315 ? -10.016 -26.078 19.891 1 84.06 315 TRP A O 1
ATOM 2481 N N . ASP A 1 316 ? -9.297 -26.016 17.828 1 89.88 316 ASP A N 1
ATOM 2482 C CA . ASP A 1 316 ? -9.852 -24.703 17.578 1 89.88 316 ASP A CA 1
ATOM 2483 C C . ASP A 1 316 ? -10.859 -24.734 16.422 1 89.88 316 ASP A C 1
ATOM 2485 O O . ASP A 1 316 ? -10.469 -24.828 15.258 1 89.88 316 ASP A O 1
ATOM 2489 N N . ALA A 1 317 ? -12.141 -24.578 16.75 1 91.12 317 ALA A N 1
ATOM 2490 C CA . ALA A 1 317 ? -13.211 -24.641 15.758 1 91.12 317 ALA A CA 1
ATOM 2491 C C . ALA A 1 317 ? -13.016 -23.562 14.688 1 91.12 317 ALA A C 1
ATOM 2493 O O . ALA A 1 317 ? -13.531 -23.703 13.57 1 91.12 317 ALA A O 1
ATOM 2494 N N . ASN A 1 318 ? -12.328 -22.5 15.016 1 93.38 318 ASN A N 1
ATOM 2495 C CA . ASN A 1 318 ? -12.133 -21.375 14.109 1 93.38 318 ASN A CA 1
ATOM 2496 C C . ASN A 1 318 ? -11.078 -21.688 13.047 1 93.38 318 ASN A C 1
ATOM 2498 O O . ASN A 1 318 ? -10.719 -20.812 12.258 1 93.38 318 ASN A O 1
ATOM 2502 N N . GLN A 1 319 ? -10.602 -22.922 13 1 92.5 319 GLN A N 1
ATOM 2503 C CA . GLN A 1 319 ? -9.641 -23.375 12.008 1 92.5 319 GLN A CA 1
ATOM 2504 C C . GLN A 1 319 ? -10.195 -24.547 11.203 1 92.5 319 GLN A C 1
ATOM 2506 O O . GLN A 1 319 ? -9.438 -25.281 10.547 1 92.5 319 GLN A O 1
ATOM 2511 N N . ARG A 1 320 ? -11.477 -24.734 11.266 1 94.06 320 ARG A N 1
ATOM 2512 C CA . ARG A 1 320 ? -12.117 -25.859 10.594 1 94.06 320 ARG A CA 1
ATOM 2513 C C . ARG A 1 320 ? -12.336 -25.578 9.109 1 94.06 320 ARG A C 1
ATOM 2515 O O . ARG A 1 320 ? -12.594 -26.484 8.32 1 94.06 320 ARG A O 1
ATOM 2522 N N . GLN A 1 321 ? -12.32 -24.328 8.789 1 95.5 321 GLN A N 1
ATOM 2523 C CA . GLN A 1 321 ? -12.398 -23.938 7.391 1 95.5 321 GLN A CA 1
ATOM 2524 C C . GLN A 1 321 ? -11.195 -23.078 6.992 1 95.5 321 GLN A C 1
ATOM 2526 O O . GLN A 1 321 ? -10.734 -22.25 7.777 1 95.5 321 GLN A O 1
ATOM 2531 N N . THR A 1 322 ? -10.695 -23.375 5.793 1 96.62 322 THR A N 1
ATOM 2532 C CA . THR A 1 322 ? -9.594 -22.609 5.227 1 96.62 322 THR A CA 1
ATOM 2533 C C . THR A 1 322 ? -9.961 -22.047 3.857 1 96.62 322 THR A C 1
ATOM 2535 O O . THR A 1 322 ? -10.398 -22.781 2.977 1 96.62 322 THR A O 1
ATOM 2538 N N . PHE A 1 323 ? -9.82 -20.781 3.748 1 97.88 323 PHE A N 1
ATOM 2539 C CA . PHE A 1 323 ? -10.055 -20.078 2.494 1 97.88 323 PHE A CA 1
ATOM 2540 C C . PHE A 1 323 ? -8.789 -19.359 2.027 1 97.88 323 PHE A C 1
ATOM 2542 O O . PHE A 1 323 ? -7.984 -18.906 2.848 1 97.88 323 PHE A O 1
ATOM 2549 N N . PHE A 1 324 ? -8.578 -19.391 0.762 1 97.94 324 PHE A N 1
ATOM 2550 C CA . PHE A 1 324 ? -7.582 -18.516 0.15 1 97.94 324 PHE A CA 1
ATOM 2551 C C . PHE A 1 324 ? -8.25 -17.406 -0.662 1 97.94 324 PHE A C 1
ATOM 2553 O O . PHE A 1 324 ? -9.055 -17.688 -1.552 1 97.94 324 PHE A O 1
ATOM 2560 N N . ILE A 1 325 ? -7.887 -16.188 -0.327 1 98.5 325 ILE A N 1
ATOM 2561 C CA . ILE A 1 325 ? -8.594 -15.062 -0.935 1 98.5 325 ILE A CA 1
ATOM 2562 C C . ILE A 1 325 ? -7.699 -14.406 -1.984 1 98.5 325 ILE A C 1
ATOM 2564 O O . ILE A 1 325 ? -6.48 -14.602 -1.986 1 98.5 325 ILE A O 1
ATOM 2568 N N . TYR A 1 326 ? -8.367 -13.633 -2.949 1 98.38 326 TYR A N 1
ATOM 2569 C CA . TYR A 1 326 ? -7.684 -12.844 -3.965 1 98.38 326 TYR A CA 1
ATOM 2570 C C . TYR A 1 326 ? -6.977 -11.648 -3.34 1 98.38 326 TYR A C 1
ATOM 2572 O O . TYR A 1 326 ? -7.609 -10.633 -3.037 1 98.38 326 TYR A O 1
ATOM 2580 N N . GLY A 1 327 ? -5.656 -11.75 -3.18 1 96.44 327 GLY A N 1
ATOM 2581 C CA . GLY A 1 327 ? -4.883 -10.711 -2.51 1 96.44 327 GLY A CA 1
ATOM 2582 C C . GLY A 1 327 ? -4.746 -10.945 -1.018 1 96.44 327 GLY A C 1
ATOM 2583 O O . GLY A 1 327 ? -4.676 -12.086 -0.563 1 96.44 327 GLY A O 1
ATOM 2584 N N . GLY A 1 328 ? -4.379 -9.93 -0.254 1 96.56 328 GLY A N 1
ATOM 2585 C CA . GLY A 1 328 ? -4.238 -10.039 1.189 1 96.56 328 GLY A CA 1
ATOM 2586 C C . GLY A 1 328 ? -3.133 -9.164 1.748 1 96.56 328 GLY A C 1
ATOM 2587 O O . GLY A 1 328 ? -2.613 -8.289 1.051 1 96.56 328 GLY A O 1
ATOM 2588 N N . ASN A 1 329 ? -2.984 -9.281 3.016 1 95.88 329 ASN A N 1
ATOM 2589 C CA . ASN A 1 329 ? -1.962 -8.586 3.793 1 95.88 329 ASN A CA 1
ATOM 2590 C C . ASN A 1 329 ? -2.127 -7.074 3.713 1 95.88 329 ASN A C 1
ATOM 2592 O O . ASN A 1 329 ? -1.141 -6.344 3.617 1 95.88 329 ASN A O 1
ATOM 2596 N N . TRP A 1 330 ? -3.363 -6.629 3.611 1 96.12 330 TRP A N 1
ATOM 2597 C CA . TRP A 1 330 ? -3.652 -5.199 3.67 1 96.12 330 TRP A CA 1
ATOM 2598 C C . TRP A 1 330 ? -3.66 -4.703 5.113 1 96.12 330 TRP A C 1
ATOM 2600 O O . TRP A 1 330 ? -3.775 -5.5 6.047 1 96.12 330 TRP A O 1
ATOM 2610 N N . MET A 1 331 ? -3.426 -3.408 5.285 1 95.81 331 MET A N 1
ATOM 2611 C CA . MET A 1 331 ? -3.693 -2.783 6.578 1 95.81 331 MET A CA 1
ATOM 2612 C C . MET A 1 331 ? -5.191 -2.715 6.848 1 95.81 331 MET A C 1
ATOM 2614 O O . MET A 1 331 ? -5.797 -1.646 6.754 1 95.81 331 MET A O 1
ATOM 2618 N N . ALA A 1 332 ? -5.75 -3.855 7.246 1 97.56 332 ALA A N 1
ATOM 2619 C CA . ALA A 1 332 ? -7.191 -3.996 7.426 1 97.56 332 ALA A CA 1
ATOM 2620 C C . ALA A 1 332 ? -7.516 -5.141 8.383 1 97.56 332 ALA A C 1
ATOM 2622 O O . ALA A 1 332 ? -6.652 -5.973 8.68 1 97.56 332 ALA A O 1
ATOM 2623 N N . GLU A 1 333 ? -8.688 -5.145 8.922 1 98.06 333 GLU A N 1
ATOM 2624 C CA . GLU A 1 333 ? -9.227 -6.191 9.789 1 98.06 333 GLU A CA 1
ATOM 2625 C C . GLU A 1 333 ? -10.43 -6.875 9.141 1 98.06 333 GLU A C 1
ATOM 2627 O O . GLU A 1 333 ? -11.234 -6.223 8.477 1 98.06 333 GLU A O 1
ATOM 2632 N N . PHE A 1 334 ? -10.508 -8.18 9.328 1 98.31 334 PHE A N 1
ATOM 2633 C CA . PHE A 1 334 ? -11.664 -8.898 8.812 1 98.31 334 PHE A CA 1
ATOM 2634 C C . PHE A 1 334 ? -12.953 -8.344 9.414 1 98.31 334 PHE A C 1
ATOM 2636 O O . PHE A 1 334 ? -13.016 -8.062 10.609 1 98.31 334 PHE A O 1
ATOM 2643 N N . GLU A 1 335 ? -13.961 -8.141 8.57 1 98.44 335 GLU A N 1
ATOM 2644 C CA . GLU A 1 335 ? -15.203 -7.512 8.992 1 98.44 335 GLU A CA 1
ATOM 2645 C C . GLU A 1 335 ? -16.391 -8.469 8.844 1 98.44 335 GLU A C 1
ATOM 2647 O O . GLU A 1 335 ? -17.234 -8.562 9.734 1 98.44 335 GLU A O 1
ATOM 2652 N N . SER A 1 336 ? -16.5 -9.141 7.723 1 98.5 336 SER A N 1
ATOM 2653 C CA . SER A 1 336 ? -17.625 -10.016 7.426 1 98.5 336 SER A CA 1
ATOM 2654 C C . SER A 1 336 ? -17.234 -11.086 6.414 1 98.5 336 SER A C 1
ATOM 2656 O O . SER A 1 336 ? -16.547 -10.805 5.434 1 98.5 336 SER A O 1
ATOM 2658 N N . PRO A 1 337 ? -17.734 -12.266 6.66 1 98 337 PRO A N 1
ATOM 2659 C CA . PRO A 1 337 ? -18.5 -12.695 7.836 1 98 337 PRO A CA 1
ATOM 2660 C C . PRO A 1 337 ? -17.656 -12.68 9.109 1 98 337 PRO A C 1
ATOM 2662 O O . PRO A 1 337 ? -16.422 -12.664 9.047 1 98 337 PRO A O 1
ATOM 2665 N N . PRO A 1 338 ? -18.328 -12.617 10.273 1 97.94 338 PRO A N 1
ATOM 2666 C CA . PRO A 1 338 ? -17.578 -12.547 11.523 1 97.94 338 PRO A CA 1
ATOM 2667 C C . PRO A 1 338 ? -16.781 -13.82 11.805 1 97.94 338 PRO A C 1
ATOM 2669 O O . PRO A 1 338 ? -17.188 -14.906 11.359 1 97.94 338 PRO A O 1
ATOM 2672 N N . GLY A 1 339 ? -15.656 -13.648 12.492 1 97.38 339 GLY A N 1
ATOM 2673 C CA . GLY A 1 339 ? -14.914 -14.789 13.008 1 97.38 339 GLY A CA 1
ATOM 2674 C C . GLY A 1 339 ? -13.742 -15.18 12.133 1 97.38 339 GLY A C 1
ATOM 2675 O O . GLY A 1 339 ? -12.945 -16.047 12.5 1 97.38 339 GLY A O 1
ATOM 2676 N N . LEU A 1 340 ? -13.617 -14.586 10.977 1 98.12 340 LEU A N 1
ATOM 2677 C CA . LEU A 1 340 ? -12.492 -14.859 10.094 1 98.12 340 LEU A CA 1
ATOM 2678 C C . LEU A 1 340 ? -11.188 -14.344 10.703 1 98.12 340 LEU A C 1
ATOM 2680 O O . LEU A 1 340 ? -11.188 -13.344 11.422 1 98.12 340 LEU A O 1
ATOM 2684 N N . GLN A 1 341 ? -10.086 -15.078 10.414 1 96.62 341 GLN A N 1
ATOM 2685 C CA . GLN A 1 341 ? -8.789 -14.672 10.953 1 96.62 341 GLN A CA 1
ATOM 2686 C C . GLN A 1 341 ? -7.656 -15.109 10.031 1 96.62 341 GLN A C 1
ATOM 2688 O O . GLN A 1 341 ? -7.785 -16.094 9.297 1 96.62 341 GLN A O 1
ATOM 2693 N N . SER A 1 342 ? -6.586 -14.375 10.102 1 95.75 342 SER A N 1
ATOM 2694 C CA . SER A 1 342 ? -5.363 -14.781 9.406 1 95.75 342 SER A CA 1
ATOM 2695 C C . SER A 1 342 ? -4.695 -15.953 10.117 1 95.75 342 SER A C 1
ATOM 2697 O O . SER A 1 342 ? -5.027 -16.266 11.258 1 95.75 342 SER A O 1
ATOM 2699 N N . ASN A 1 343 ? -3.811 -16.594 9.391 1 92.19 343 ASN A N 1
ATOM 2700 C CA . ASN A 1 343 ? -3.039 -17.688 9.953 1 92.19 343 ASN A CA 1
ATOM 2701 C C . ASN A 1 343 ? -1.575 -17.312 10.148 1 92.19 343 ASN A C 1
ATOM 2703 O O . ASN A 1 343 ? -0.826 -17.188 9.18 1 92.19 343 ASN A O 1
ATOM 2707 N N . GLY A 1 344 ? -1.176 -17.219 11.359 1 87.31 344 GLY A N 1
ATOM 2708 C CA . GLY A 1 344 ? 0.181 -16.797 11.664 1 87.31 344 GLY A CA 1
ATOM 2709 C C . GLY A 1 344 ? 1.228 -17.828 11.289 1 87.31 344 GLY A C 1
ATOM 2710 O O . GLY A 1 344 ? 2.357 -17.484 10.945 1 87.31 344 GLY A O 1
ATOM 2711 N N . VAL A 1 345 ? 0.926 -19.062 11.266 1 83.31 345 VAL A N 1
ATOM 2712 C CA . VAL A 1 345 ? 1.863 -20.141 10.961 1 83.31 345 VAL A CA 1
ATOM 2713 C C . VAL A 1 345 ? 2.111 -20.203 9.461 1 83.31 345 VAL A C 1
ATOM 2715 O O . VAL A 1 345 ? 3.256 -20.328 9.016 1 83.31 345 VAL A O 1
ATOM 2718 N N . TYR A 1 346 ? 1.06 -20.141 8.734 1 86.69 346 TYR A N 1
ATOM 2719 C CA . TYR A 1 346 ? 1.174 -20.141 7.281 1 86.69 346 TYR A CA 1
ATOM 2720 C C . TYR A 1 346 ? 1.824 -18.859 6.781 1 86.69 346 TYR A C 1
ATOM 2722 O O . TYR A 1 346 ? 2.51 -18.859 5.758 1 86.69 346 TYR A O 1
ATOM 2730 N N . GLY A 1 347 ? 1.543 -17.734 7.605 1 87.5 347 GLY A N 1
ATOM 2731 C CA . GLY A 1 347 ? 2.078 -16.438 7.215 1 87.5 347 GLY A CA 1
ATOM 2732 C C . GLY A 1 347 ? 1.102 -15.609 6.402 1 87.5 347 GLY A C 1
ATOM 2733 O O . GLY A 1 347 ? 0.003 -16.078 6.086 1 87.5 347 GLY A O 1
ATOM 2734 N N . ARG A 1 348 ? 1.505 -14.43 6.117 1 92 348 ARG A N 1
ATOM 2735 C CA . ARG A 1 348 ? 0.676 -13.477 5.395 1 92 348 ARG A CA 1
ATOM 2736 C C . ARG A 1 348 ? 1.108 -13.367 3.934 1 92 348 ARG A C 1
ATOM 2738 O O . ARG A 1 348 ? 2.299 -13.469 3.625 1 92 348 ARG A O 1
ATOM 2745 N N . SER A 1 349 ? 0.125 -13.219 3.074 1 92.94 349 SER A N 1
ATOM 2746 C CA . SER A 1 349 ? 0.402 -13.078 1.648 1 92.94 349 SER A CA 1
ATOM 2747 C C . SER A 1 349 ? -0.372 -11.914 1.049 1 92.94 349 SER A C 1
ATOM 2749 O O . SER A 1 349 ? -1.553 -11.727 1.346 1 92.94 349 SER A O 1
ATOM 2751 N N . SER A 1 350 ? 0.312 -11.164 0.199 1 93.81 350 SER A N 1
ATOM 2752 C CA . SER A 1 350 ? -0.342 -10.047 -0.473 1 93.81 350 SER A CA 1
ATOM 2753 C C . SER A 1 350 ? -1.028 -10.492 -1.758 1 93.81 350 SER A C 1
ATOM 2755 O O . SER A 1 350 ? -1.691 -9.703 -2.426 1 93.81 350 SER A O 1
ATOM 2757 N N . ASN A 1 351 ? -0.932 -11.719 -2.074 1 93.94 351 ASN A N 1
ATOM 2758 C CA . ASN A 1 351 ? -1.429 -12.188 -3.363 1 93.94 351 ASN A CA 1
ATOM 2759 C C . ASN A 1 351 ? -2.527 -13.234 -3.193 1 93.94 351 ASN A C 1
ATOM 2761 O O . ASN A 1 351 ? -3.51 -13.234 -3.938 1 93.94 351 ASN A O 1
ATOM 2765 N N . GLN A 1 352 ? -2.281 -14.195 -2.361 1 95.75 352 GLN A N 1
ATOM 2766 C CA . GLN A 1 352 ? -3.223 -15.258 -2.021 1 95.75 352 GLN A CA 1
ATOM 2767 C C . GLN A 1 352 ? -3.156 -15.594 -0.536 1 95.75 352 GLN A C 1
ATOM 2769 O O . GLN A 1 352 ? -2.496 -16.562 -0.143 1 95.75 352 GLN A O 1
ATOM 2774 N N . GLU A 1 353 ? -3.938 -14.906 0.239 1 96.81 353 GLU A N 1
ATOM 2775 C CA . GLU A 1 353 ? -3.816 -15.023 1.689 1 96.81 353 GLU A CA 1
ATOM 2776 C C . GLU A 1 353 ? -4.734 -16.109 2.238 1 96.81 353 GLU A C 1
ATOM 2778 O O . GLU A 1 353 ? -5.887 -16.219 1.816 1 96.81 353 GLU A O 1
ATOM 2783 N N . MET A 1 354 ? -4.199 -16.875 3.178 1 96.94 354 MET A N 1
ATOM 2784 C CA . MET A 1 354 ? -4.984 -17.875 3.891 1 96.94 354 MET A CA 1
ATOM 2785 C C . MET A 1 354 ? -5.852 -17.234 4.961 1 96.94 354 MET A C 1
ATOM 2787 O O . MET A 1 354 ? -5.375 -16.391 5.73 1 96.94 354 MET A O 1
ATOM 2791 N N . VAL A 1 355 ? -7.055 -17.547 4.973 1 97.88 355 VAL A N 1
ATOM 2792 C CA . VAL A 1 355 ? -8.023 -17.094 5.961 1 97.88 355 VAL A CA 1
ATOM 2793 C C . VAL A 1 355 ? -8.727 -18.281 6.598 1 97.88 355 VAL A C 1
ATOM 2795 O O . VAL A 1 355 ? -9.188 -19.188 5.891 1 97.88 355 VAL A O 1
ATOM 2798 N N . ASN A 1 356 ? -8.773 -18.312 7.902 1 97.31 356 ASN A N 1
ATOM 2799 C CA . ASN A 1 356 ? -9.438 -19.406 8.617 1 97.31 356 ASN A CA 1
ATOM 2800 C C . ASN A 1 356 ? -10.742 -18.938 9.25 1 97.31 356 ASN A C 1
ATOM 2802 O O . ASN A 1 356 ? -10.906 -17.75 9.547 1 97.31 356 ASN A O 1
ATOM 2806 N N . GLY A 1 357 ? -11.625 -19.797 9.414 1 96.94 357 GLY A N 1
ATOM 2807 C CA . GLY A 1 357 ? -12.891 -19.594 10.086 1 96.94 357 GLY A CA 1
ATOM 2808 C C . GLY A 1 357 ? -13.586 -20.875 10.484 1 96.94 357 GLY A C 1
ATOM 2809 O O . GLY A 1 357 ? -13.117 -21.969 10.156 1 96.94 357 GLY A O 1
ATOM 2810 N N . SER A 1 358 ? -14.641 -20.734 11.312 1 96.12 358 SER A N 1
ATOM 2811 C CA . SER A 1 358 ? -15.453 -21.906 11.633 1 96.12 358 SER A CA 1
ATOM 2812 C C . SER A 1 358 ? -16.406 -22.25 10.492 1 96.12 358 SER A C 1
ATOM 2814 O O . SER A 1 358 ? -16.484 -21.516 9.508 1 96.12 358 SER A O 1
ATOM 2816 N N . SER A 1 359 ? -17.016 -23.375 10.641 1 94.25 359 SER A N 1
ATOM 2817 C CA . SER A 1 359 ? -17.984 -23.797 9.633 1 94.25 359 SER A CA 1
ATOM 2818 C C . SER A 1 359 ? -19.188 -22.859 9.609 1 94.25 359 SER A C 1
ATOM 2820 O O . SER A 1 359 ? -19.938 -22.828 8.633 1 94.25 359 SER A O 1
ATOM 2822 N N . ALA A 1 360 ? -19.344 -22.062 10.602 1 95.69 360 ALA A N 1
ATOM 2823 C CA . ALA A 1 360 ? -20.5 -21.188 10.734 1 95.69 360 ALA A CA 1
ATOM 2824 C C . ALA A 1 360 ? -20.406 -20 9.797 1 95.69 360 ALA A C 1
ATOM 2826 O O . ALA A 1 360 ? -21.391 -19.297 9.555 1 95.69 360 ALA A O 1
ATOM 2827 N N . VAL A 1 361 ? -19.25 -19.703 9.25 1 96.06 361 VAL A N 1
ATOM 2828 C CA . VAL A 1 361 ? -19.062 -18.531 8.383 1 96.06 361 VAL A CA 1
ATOM 2829 C C . VAL A 1 361 ? -19.828 -18.734 7.082 1 96.06 361 VAL A C 1
ATOM 2831 O O . VAL A 1 361 ? -20.281 -17.766 6.465 1 96.06 361 VAL A O 1
ATOM 2834 N N . GLY A 1 362 ? -19.859 -20.016 6.578 1 95.5 362 GLY A N 1
ATOM 2835 C CA . GLY A 1 362 ? -20.688 -20.344 5.43 1 95.5 362 GLY A CA 1
ATOM 2836 C C . GLY A 1 362 ? -20.156 -19.766 4.129 1 95.5 362 GLY A C 1
ATOM 2837 O O . GLY A 1 362 ? -20.953 -19.422 3.244 1 95.5 362 GLY A O 1
ATOM 2838 N N . LEU A 1 363 ? -18.906 -19.578 3.936 1 97.31 363 LEU A N 1
ATOM 2839 C CA . LEU A 1 363 ? -18.312 -19.016 2.721 1 97.31 363 LEU A CA 1
ATOM 2840 C C . LEU A 1 363 ? -18.109 -20.109 1.669 1 97.31 363 LEU A C 1
ATOM 2842 O O . LEU A 1 363 ? -17.719 -21.234 1.997 1 97.31 363 LEU A O 1
ATOM 2846 N N . SER A 1 364 ? -18.422 -19.781 0.508 1 96.75 364 SER A N 1
ATOM 2847 C CA . SER A 1 364 ? -18.094 -20.594 -0.656 1 96.75 364 SER A CA 1
ATOM 2848 C C . SER A 1 364 ? -17.109 -19.875 -1.576 1 96.75 364 SER A C 1
ATOM 2850 O O . SER A 1 364 ? -16.891 -18.672 -1.438 1 96.75 364 SER A O 1
ATOM 2852 N N . VAL A 1 365 ? -16.516 -20.641 -2.492 1 97.38 365 VAL A N 1
ATOM 2853 C CA . VAL A 1 365 ? -15.664 -20.062 -3.529 1 97.38 365 VAL A CA 1
ATOM 2854 C C . VAL A 1 365 ? -16.438 -18.953 -4.258 1 97.38 365 VAL A C 1
ATOM 2856 O O . VAL A 1 365 ? -17.609 -19.125 -4.57 1 97.38 365 VAL A O 1
ATOM 2859 N N . GLU A 1 366 ? -15.781 -17.766 -4.426 1 97.75 366 GLU A N 1
ATOM 2860 C CA . GLU A 1 366 ? -16.25 -16.562 -5.125 1 97.75 366 GLU A CA 1
ATOM 2861 C C . GLU A 1 366 ? -17.156 -15.727 -4.23 1 97.75 366 GLU A C 1
ATOM 2863 O O . GLU A 1 366 ? -17.578 -14.633 -4.621 1 97.75 366 GLU A O 1
ATOM 2868 N N . ASP A 1 367 ? -17.5 -16.219 -3.018 1 98.62 367 ASP A N 1
ATOM 2869 C CA . ASP A 1 367 ? -18.031 -15.289 -2.023 1 98.62 367 ASP A CA 1
ATOM 2870 C C . ASP A 1 367 ? -17 -14.227 -1.649 1 98.62 367 ASP A C 1
ATOM 2872 O O . ASP A 1 367 ? -15.789 -14.453 -1.781 1 98.62 367 ASP A O 1
ATOM 2876 N N . GLN A 1 368 ? -17.562 -13.102 -1.203 1 98.88 368 GLN A N 1
ATOM 2877 C CA . GLN A 1 368 ? -16.688 -12 -0.824 1 98.88 368 GLN A CA 1
ATOM 2878 C C . GLN A 1 368 ? -16.312 -12.086 0.653 1 98.88 368 GLN A C 1
ATOM 2880 O O . GLN A 1 368 ? -17.156 -12.391 1.497 1 98.88 368 GLN A O 1
ATOM 2885 N N . VAL A 1 369 ? -15.047 -11.914 0.934 1 98.88 369 VAL A N 1
ATOM 2886 C CA . VAL A 1 369 ? -14.586 -11.562 2.275 1 98.88 369 VAL A CA 1
ATOM 2887 C C . VAL A 1 369 ? -14.469 -10.047 2.408 1 98.88 369 VAL A C 1
ATOM 2889 O O . VAL A 1 369 ? -13.867 -9.391 1.559 1 98.88 369 VAL A O 1
ATOM 2892 N N . PHE A 1 370 ? -15.094 -9.516 3.434 1 98.94 370 PHE A N 1
ATOM 2893 C CA . PHE A 1 370 ? -15.07 -8.078 3.65 1 98.94 370 PHE A CA 1
ATOM 2894 C C . PHE A 1 370 ? -14.125 -7.719 4.789 1 98.94 370 PHE A C 1
ATOM 2896 O O . PHE A 1 370 ? -14.109 -8.383 5.824 1 98.94 370 PHE A O 1
ATOM 2903 N N . LEU A 1 371 ? -13.297 -6.75 4.531 1 98.81 371 LEU A N 1
ATOM 2904 C CA . LEU A 1 371 ? -12.391 -6.203 5.539 1 98.81 371 LEU A CA 1
ATOM 2905 C C . LEU A 1 371 ? -12.609 -4.703 5.707 1 98.81 371 LEU A C 1
ATOM 2907 O O . LEU A 1 371 ? -13.062 -4.031 4.781 1 98.81 371 LEU A O 1
ATOM 2911 N N . ARG A 1 372 ? -12.367 -4.223 6.859 1 98.5 372 ARG A N 1
ATOM 2912 C CA . ARG A 1 372 ? -12.367 -2.789 7.125 1 98.5 372 ARG A CA 1
ATOM 2913 C C . ARG A 1 372 ? -10.938 -2.26 7.273 1 98.5 372 ARG A C 1
ATOM 2915 O O . ARG A 1 372 ? -10.156 -2.787 8.07 1 98.5 372 ARG A O 1
ATOM 2922 N N . PRO A 1 373 ? -10.578 -1.233 6.504 1 97.94 373 PRO A N 1
ATOM 2923 C CA . PRO A 1 373 ? -9.227 -0.672 6.625 1 97.94 373 PRO A CA 1
ATOM 2924 C C . PRO A 1 373 ? -8.914 -0.177 8.031 1 97.94 373 PRO A C 1
ATOM 2926 O O . PRO A 1 373 ? -9.812 0.295 8.734 1 97.94 373 PRO A O 1
ATOM 2929 N N . THR A 1 374 ? -7.605 -0.26 8.406 1 95.81 374 THR A N 1
ATOM 2930 C CA . THR A 1 374 ? -7.16 0.338 9.664 1 95.81 374 THR A CA 1
ATOM 2931 C C . THR A 1 374 ? -6.762 1.796 9.453 1 95.81 374 THR A C 1
ATOM 2933 O O . THR A 1 374 ? -6.918 2.621 10.359 1 95.81 374 THR A O 1
ATOM 2936 N N . GLN A 1 375 ? -6.195 2.113 8.234 1 90.94 375 GLN A N 1
ATOM 2937 C CA . GLN A 1 375 ? -5.793 3.447 7.801 1 90.94 375 GLN A CA 1
ATOM 2938 C C . GLN A 1 375 ? -6.164 3.691 6.34 1 90.94 375 GLN A C 1
ATOM 2940 O O . GLN A 1 375 ? -5.578 3.094 5.438 1 90.94 375 GLN A O 1
ATOM 2945 N N . THR A 1 376 ? -6.996 4.602 6.105 1 90.38 376 THR A N 1
ATOM 2946 C CA . THR A 1 376 ? -7.52 4.801 4.758 1 90.38 376 THR A CA 1
ATOM 2947 C C . THR A 1 376 ? -6.449 5.395 3.844 1 90.38 376 THR A C 1
ATOM 2949 O O . THR A 1 376 ? -6.383 5.066 2.658 1 90.38 376 THR A O 1
ATOM 2952 N N . GLU A 1 377 ? -5.594 6.285 4.371 1 88.12 377 GLU A N 1
ATOM 2953 C CA . GLU A 1 377 ? -4.621 7.039 3.586 1 88.12 377 GLU A CA 1
ATOM 2954 C C . GLU A 1 377 ? -3.748 6.105 2.748 1 88.12 377 GLU A C 1
ATOM 2956 O O . GLU A 1 377 ? -3.48 6.383 1.578 1 88.12 377 GLU A O 1
ATOM 2961 N N . ALA A 1 378 ? -3.348 5.023 3.254 1 86.31 378 ALA A N 1
ATOM 2962 C CA . ALA A 1 378 ? -2.48 4.094 2.533 1 86.31 378 ALA A CA 1
ATOM 2963 C C . ALA A 1 378 ? -3.301 3.053 1.776 1 86.31 378 ALA A C 1
ATOM 2965 O O . ALA A 1 378 ? -2.988 2.723 0.63 1 86.31 378 ALA A O 1
ATOM 2966 N N . VAL A 1 379 ? -4.406 2.646 2.25 1 94.12 379 VAL A N 1
ATOM 2967 C CA . VAL A 1 379 ? -5.137 1.477 1.768 1 94.12 379 VAL A CA 1
ATOM 2968 C C . VAL A 1 379 ? -5.941 1.846 0.524 1 94.12 379 VAL A C 1
ATOM 2970 O O . VAL A 1 379 ? -5.992 1.081 -0.441 1 94.12 379 VAL A O 1
ATOM 2973 N N . LEU A 1 380 ? -6.52 3.047 0.467 1 95.75 380 LEU A N 1
ATOM 2974 C CA . LEU A 1 380 ? -7.41 3.424 -0.623 1 95.75 380 LEU A CA 1
ATOM 2975 C C . LEU A 1 380 ? -6.656 3.482 -1.947 1 95.75 380 LEU A C 1
ATOM 2977 O O . LEU A 1 380 ? -7.238 3.25 -3.01 1 95.75 380 LEU A O 1
ATOM 2981 N N . LEU A 1 381 ? -5.375 3.691 -1.9 1 94 381 LEU A N 1
ATOM 2982 C CA . LEU A 1 381 ? -4.574 3.9 -3.104 1 94 381 LEU A CA 1
ATOM 2983 C C . LEU A 1 381 ? -4.184 2.568 -3.734 1 94 381 LEU A C 1
ATOM 2985 O O . LEU A 1 381 ? -3.578 2.541 -4.809 1 94 381 LEU A O 1
ATOM 2989 N N . GLN A 1 382 ? -4.602 1.467 -3.168 1 93.5 382 GLN A N 1
ATOM 2990 C CA . GLN A 1 382 ? -4.02 0.182 -3.541 1 93.5 382 GLN A CA 1
ATOM 2991 C C . GLN A 1 382 ? -4.98 -0.627 -4.406 1 93.5 382 GLN A C 1
ATOM 2993 O O . GLN A 1 382 ? -4.676 -1.756 -4.797 1 93.5 382 GLN A O 1
ATOM 2998 N N . PHE A 1 383 ? -6.16 -0.16 -4.797 1 94.06 383 PHE A N 1
ATOM 2999 C CA . PHE A 1 383 ? -7.176 -1.017 -5.402 1 94.06 383 PHE A CA 1
ATOM 3000 C C . PHE A 1 383 ? -7.598 -0.478 -6.766 1 94.06 383 PHE A C 1
ATOM 3002 O O . PHE A 1 383 ? -8.586 -0.934 -7.336 1 94.06 383 PHE A O 1
ATOM 3009 N N . GLY A 1 384 ? -6.879 0.487 -7.289 1 91.88 384 GLY A N 1
ATOM 3010 C CA . GLY A 1 384 ? -7.379 1.154 -8.477 1 91.88 384 GLY A CA 1
ATOM 3011 C C . GLY A 1 384 ? -8.609 2.002 -8.219 1 91.88 384 GLY A C 1
ATOM 3012 O O . GLY A 1 384 ? -8.648 2.768 -7.254 1 91.88 384 GLY A O 1
ATOM 3013 N N . ASP A 1 385 ? -9.609 1.814 -9.055 1 95.56 385 ASP A N 1
ATOM 3014 C CA . ASP A 1 385 ? -10.82 2.613 -8.875 1 95.56 385 ASP A CA 1
ATOM 3015 C C . ASP A 1 385 ? -11.594 2.172 -7.637 1 95.56 385 ASP A C 1
ATOM 3017 O O . ASP A 1 385 ? -11.711 0.975 -7.367 1 95.56 385 ASP A O 1
ATOM 3021 N N . LEU A 1 386 ? -12.047 3.123 -6.922 1 97.81 386 LEU A N 1
ATOM 3022 C CA . LEU A 1 386 ? -12.977 2.869 -5.828 1 97.81 386 LEU A CA 1
ATOM 3023 C C . LEU A 1 386 ? -14.391 2.637 -6.359 1 97.81 386 LEU A C 1
ATOM 3025 O O . LEU A 1 386 ? -14.797 3.266 -7.336 1 97.81 386 LEU A O 1
ATOM 3029 N N . LEU A 1 387 ? -15.102 1.747 -5.742 1 98.75 387 LEU A N 1
ATOM 3030 C CA . LEU A 1 387 ? -16.5 1.541 -6.082 1 98.75 387 LEU A CA 1
ATOM 3031 C C . LEU A 1 387 ? -17.422 2.26 -5.094 1 98.75 387 LEU A C 1
ATOM 3033 O O . LEU A 1 387 ? -17.375 1.989 -3.893 1 98.75 387 LEU A O 1
ATOM 3037 N N . ALA A 1 388 ? -18.203 3.166 -5.562 1 98.81 388 ALA A N 1
ATOM 3038 C CA . ALA A 1 388 ? -19.219 3.828 -4.734 1 98.81 388 ALA A CA 1
ATOM 3039 C C . ALA A 1 388 ? -20.516 3.033 -4.715 1 98.81 388 ALA A C 1
ATOM 3041 O O . ALA A 1 388 ? -21.031 2.66 -5.77 1 98.81 388 ALA A O 1
ATOM 3042 N N . VAL A 1 389 ? -20.984 2.76 -3.525 1 98.75 389 VAL A N 1
ATOM 3043 C CA . VAL A 1 389 ? -22.188 1.956 -3.389 1 98.75 389 VAL A CA 1
ATOM 3044 C C . VAL A 1 389 ? -23.266 2.76 -2.66 1 98.75 389 VAL A C 1
ATOM 3046 O O . VAL A 1 389 ? -22.969 3.467 -1.692 1 98.75 389 VAL A O 1
ATOM 3049 N N . ARG A 1 390 ? -24.5 2.725 -3.096 1 98.62 390 ARG A N 1
ATOM 3050 C CA . ARG A 1 390 ? -25.688 3.281 -2.459 1 98.62 390 ARG A CA 1
ATOM 3051 C C . ARG A 1 390 ? -26.828 2.264 -2.436 1 98.62 390 ARG A C 1
ATOM 3053 O O . ARG A 1 390 ? -27.141 1.653 -3.461 1 98.62 390 ARG A O 1
ATOM 3060 N N . GLY A 1 391 ? -27.438 2.08 -1.317 1 97.75 391 GLY A N 1
ATOM 3061 C CA . GLY A 1 391 ? -28.516 1.099 -1.2 1 97.75 391 GLY A CA 1
ATOM 3062 C C . GLY A 1 391 ? -28.078 -0.299 -1.605 1 97.75 391 GLY A C 1
ATOM 3063 O O . GLY A 1 391 ? -28.859 -1.045 -2.199 1 97.75 391 GLY A O 1
ATOM 3064 N N . GLY A 1 392 ? -26.828 -0.578 -1.471 1 97.12 392 GLY A N 1
ATOM 3065 C CA . GLY A 1 392 ? -26.312 -1.906 -1.767 1 97.12 392 GLY A CA 1
ATOM 3066 C C . GLY A 1 392 ? -26 -2.109 -3.236 1 97.12 392 GLY A C 1
ATOM 3067 O O . GLY A 1 392 ? -25.625 -3.211 -3.652 1 97.12 392 GLY A O 1
ATOM 3068 N N . ARG A 1 393 ? -26.094 -1.054 -3.947 1 98.5 393 ARG A N 1
ATOM 3069 C CA . ARG A 1 393 ? -25.844 -1.15 -5.383 1 98.5 393 ARG A CA 1
ATOM 3070 C C . ARG A 1 393 ? -24.641 -0.3 -5.789 1 98.5 393 ARG A C 1
ATOM 3072 O O . ARG A 1 393 ? -24.453 0.805 -5.273 1 98.5 393 ARG A O 1
ATOM 3079 N N . ILE A 1 394 ? -23.828 -0.828 -6.68 1 98.75 394 ILE A N 1
ATOM 3080 C CA . ILE A 1 394 ? -22.719 -0.048 -7.242 1 98.75 394 ILE A CA 1
ATOM 3081 C C . ILE A 1 394 ? -23.281 1.063 -8.125 1 98.75 394 ILE A C 1
ATOM 3083 O O . ILE A 1 394 ? -23.984 0.792 -9.109 1 98.75 394 ILE A O 1
ATOM 3087 N N . VAL A 1 395 ? -22.922 2.332 -7.887 1 98.62 395 VAL A N 1
ATOM 3088 C CA . VAL A 1 395 ? -23.578 3.416 -8.617 1 98.62 395 VAL A CA 1
ATOM 3089 C C . VAL A 1 395 ? -22.516 4.285 -9.297 1 98.62 395 VAL A C 1
ATOM 3091 O O . VAL A 1 395 ? -22.844 5.09 -10.18 1 98.62 395 VAL A O 1
ATOM 3094 N N . ASP A 1 396 ? -21.281 4.172 -8.922 1 98 396 ASP A N 1
ATOM 3095 C CA . ASP A 1 396 ? -20.219 4.977 -9.516 1 98 396 ASP A CA 1
ATOM 3096 C C . ASP A 1 396 ? -18.844 4.332 -9.281 1 98 396 ASP A C 1
ATOM 3098 O O . ASP A 1 396 ? -18.719 3.398 -8.492 1 98 396 ASP A O 1
ATOM 3102 N N . THR A 1 397 ? -17.875 4.68 -10.008 1 97.75 397 THR A N 1
ATOM 3103 C CA . THR A 1 397 ? -16.469 4.297 -9.875 1 97.75 397 THR A CA 1
ATOM 3104 C C . THR A 1 397 ? -15.57 5.527 -9.891 1 97.75 397 THR A C 1
ATOM 3106 O O . THR A 1 397 ? -15.773 6.445 -10.688 1 97.75 397 THR A O 1
ATOM 3109 N N . TRP A 1 398 ? -14.586 5.566 -8.938 1 97.44 398 TRP A N 1
ATOM 3110 C CA . TRP A 1 398 ? -13.727 6.73 -8.797 1 97.44 398 TRP A CA 1
ATOM 3111 C C . TRP A 1 398 ? -12.258 6.332 -8.867 1 97.44 398 TRP A C 1
ATOM 3113 O O . TRP A 1 398 ? -11.758 5.613 -7.996 1 97.44 398 TRP A O 1
ATOM 3123 N N . PRO A 1 399 ? -11.484 6.828 -9.844 1 94.94 399 PRO A N 1
ATOM 3124 C CA . PRO A 1 399 ? -10.039 6.602 -9.82 1 94.94 399 PRO A CA 1
ATOM 3125 C C . PRO A 1 399 ? -9.367 7.238 -8.602 1 94.94 399 PRO A C 1
ATOM 3127 O O . PRO A 1 399 ? -9.828 8.273 -8.109 1 94.94 399 PRO A O 1
ATOM 3130 N N . VAL A 1 400 ? -8.289 6.602 -8.133 1 93.56 400 VAL A N 1
ATOM 3131 C CA . VAL A 1 400 ? -7.492 7.184 -7.051 1 93.56 400 VAL A CA 1
ATOM 3132 C C . VAL A 1 400 ? -6.336 7.988 -7.637 1 93.56 400 VAL A C 1
ATOM 3134 O O . VAL A 1 400 ? -6.102 7.961 -8.852 1 93.56 400 VAL A O 1
ATOM 3137 N N . TYR A 1 401 ? -5.695 8.758 -6.773 1 86.31 401 TYR A N 1
ATOM 3138 C CA . TYR A 1 401 ? -4.516 9.484 -7.219 1 86.31 401 TYR A CA 1
ATOM 3139 C C . TYR A 1 401 ? -3.42 8.531 -7.676 1 86.31 401 TYR A C 1
ATOM 3141 O O . TYR A 1 401 ? -3.229 7.469 -7.078 1 86.31 401 TYR A O 1
ATOM 3149 N N . ALA A 1 402 ? -2.814 8.852 -8.805 1 74.19 402 ALA A N 1
ATOM 3150 C CA . ALA A 1 402 ? -1.734 8.039 -9.352 1 74.19 402 ALA A CA 1
ATOM 3151 C C . ALA A 1 402 ? -0.371 8.594 -8.953 1 74.19 402 ALA A C 1
ATOM 3153 O O . ALA A 1 402 ? -0.208 9.805 -8.805 1 74.19 402 ALA A O 1
ATOM 3154 N N . MET B 1 1 ? 18.578 -5.117 31.953 1 66.75 1 MET B N 1
ATOM 3155 C CA . MET B 1 1 ? 19.797 -4.484 31.469 1 66.75 1 MET B CA 1
ATOM 3156 C C . MET B 1 1 ? 19.484 -3.383 30.453 1 66.75 1 MET B C 1
ATOM 3158 O O . MET B 1 1 ? 18.531 -3.494 29.688 1 66.75 1 MET B O 1
ATOM 3162 N N . ARG B 1 2 ? 20.266 -2.297 30.562 1 82.5 2 ARG B N 1
ATOM 3163 C CA . ARG B 1 2 ? 20.109 -1.162 29.656 1 82.5 2 ARG B CA 1
ATOM 3164 C C . ARG B 1 2 ? 20.453 -1.551 28.234 1 82.5 2 ARG B C 1
ATOM 3166 O O . ARG B 1 2 ? 21.453 -2.232 27.984 1 82.5 2 ARG B O 1
ATOM 3173 N N . PRO B 1 3 ? 19.531 -1.214 27.297 1 88.06 3 PRO B N 1
ATOM 3174 C CA . PRO B 1 3 ? 19.859 -1.543 25.906 1 88.06 3 PRO B CA 1
ATOM 3175 C C . PRO B 1 3 ? 21.156 -0.882 25.438 1 88.06 3 PRO B C 1
ATOM 3177 O O . PRO B 1 3 ? 21.438 0.256 25.812 1 88.06 3 PRO B O 1
ATOM 3180 N N . GLY B 1 4 ? 21.984 -1.575 24.766 1 90.5 4 GLY B N 1
ATOM 3181 C CA . GLY B 1 4 ? 23.188 -1.01 24.172 1 90.5 4 GLY B CA 1
ATOM 3182 C C . GLY B 1 4 ? 22.891 -0.09 23 1 90.5 4 GLY B C 1
ATOM 3183 O O . GLY B 1 4 ? 21.797 -0.137 22.422 1 90.5 4 GLY B O 1
ATOM 3184 N N . ASP B 1 5 ? 23.781 0.779 22.766 1 93.5 5 ASP B N 1
ATOM 3185 C CA . ASP B 1 5 ? 23.703 1.669 21.609 1 93.5 5 ASP B CA 1
ATOM 3186 C C . ASP B 1 5 ? 23.812 0.886 20.297 1 93.5 5 ASP B C 1
ATOM 3188 O O . ASP B 1 5 ? 24.844 0.251 20.047 1 93.5 5 ASP B O 1
ATOM 3192 N N . ARG B 1 6 ? 22.828 0.982 19.453 1 93.75 6 ARG B N 1
ATOM 3193 C CA . ARG B 1 6 ? 22.781 0.236 18.203 1 93.75 6 ARG B CA 1
ATOM 3194 C C . ARG B 1 6 ? 23.031 1.152 17 1 93.75 6 ARG B C 1
ATOM 3196 O O . ARG B 1 6 ? 23.031 0.703 15.859 1 93.75 6 ARG B O 1
ATOM 3203 N N . GLY B 1 7 ? 23.266 2.375 17.266 1 95.31 7 GLY B N 1
ATOM 3204 C CA . GLY B 1 7 ? 23.344 3.357 16.203 1 95.31 7 GLY B CA 1
ATOM 3205 C C . GLY B 1 7 ? 24.719 3.439 15.57 1 95.31 7 GLY B C 1
ATOM 3206 O O . GLY B 1 7 ? 25.719 3.02 16.172 1 95.31 7 GLY B O 1
ATOM 3207 N N . GLY B 1 8 ? 24.781 3.877 14.344 1 95.81 8 GLY B N 1
ATOM 3208 C CA . GLY B 1 8 ? 25.969 4.16 13.57 1 95.81 8 GLY B CA 1
ATOM 3209 C C . GLY B 1 8 ? 25.703 4.996 12.336 1 95.81 8 GLY B C 1
ATOM 3210 O O . GLY B 1 8 ? 24.547 5.223 11.977 1 95.81 8 GLY B O 1
ATOM 3211 N N . PRO B 1 9 ? 26.812 5.523 11.766 1 95.94 9 PRO B N 1
ATOM 3212 C CA . PRO B 1 9 ? 26.641 6.332 10.555 1 95.94 9 PRO B CA 1
ATOM 3213 C C . PRO B 1 9 ? 26.281 5.496 9.328 1 95.94 9 PRO B C 1
ATOM 3215 O O . PRO B 1 9 ? 26.266 4.262 9.398 1 95.94 9 PRO B O 1
ATOM 3218 N N . TYR B 1 10 ? 26.016 6.223 8.234 1 96.69 10 TYR B N 1
ATOM 3219 C CA . TYR B 1 10 ? 25.859 5.547 6.949 1 96.69 10 TYR B CA 1
ATOM 3220 C C . TYR B 1 10 ? 27.078 4.688 6.637 1 96.69 10 TYR B C 1
ATOM 3222 O O . TYR B 1 10 ? 28.219 5.074 6.941 1 96.69 10 TYR B O 1
ATOM 3230 N N . SER B 1 11 ? 26.844 3.586 5.973 1 97.25 11 SER B N 1
ATOM 3231 C CA . SER B 1 11 ? 27.938 3.037 5.18 1 97.25 11 SER B CA 1
ATOM 3232 C C . SER B 1 11 ? 28.281 3.939 3.998 1 97.25 11 SER B C 1
ATOM 3234 O O . SER B 1 11 ? 27.516 4.844 3.662 1 97.25 11 SER B O 1
ATOM 3236 N N . ASP B 1 12 ? 29.422 3.719 3.32 1 97.62 12 ASP B N 1
ATOM 3237 C CA . ASP B 1 12 ? 29.797 4.5 2.148 1 97.62 12 ASP B CA 1
ATOM 3238 C C . ASP B 1 12 ? 28.75 4.387 1.047 1 97.62 12 ASP B C 1
ATOM 3240 O O . ASP B 1 12 ? 28.469 5.359 0.348 1 97.62 12 ASP B O 1
ATOM 3244 N N . TYR B 1 13 ? 28.203 3.277 0.857 1 98.25 13 TYR B N 1
ATOM 3245 C CA . TYR B 1 13 ? 27.172 3.018 -0.146 1 98.25 13 TYR B CA 1
ATOM 3246 C C . TYR B 1 13 ? 25.969 3.926 0.059 1 98.25 13 TYR B C 1
ATOM 3248 O O . TYR B 1 13 ? 25.562 4.656 -0.852 1 98.25 13 TYR B O 1
ATOM 3256 N N . PHE B 1 14 ? 25.438 4.02 1.229 1 98.56 14 PHE B N 1
ATOM 3257 C CA . PHE B 1 14 ? 24.234 4.789 1.492 1 98.56 14 PHE B CA 1
ATOM 3258 C C . PHE B 1 14 ? 24.547 6.277 1.599 1 98.56 14 PHE B C 1
ATOM 3260 O O . PHE B 1 14 ? 23.719 7.121 1.28 1 98.56 14 PHE B O 1
ATOM 3267 N N . ARG B 1 15 ? 25.766 6.598 2.062 1 98.25 15 ARG B N 1
ATOM 3268 C CA . ARG B 1 15 ? 26.188 7.992 2.039 1 98.25 15 ARG B CA 1
ATOM 3269 C C . ARG B 1 15 ? 26.156 8.555 0.621 1 98.25 15 ARG B C 1
ATOM 3271 O O . ARG B 1 15 ? 25.719 9.68 0.406 1 98.25 15 ARG B O 1
ATOM 3278 N N . GLY B 1 16 ? 26.703 7.699 -0.304 1 98.56 16 GLY B N 1
ATOM 3279 C CA . GLY B 1 16 ? 26.656 8.094 -1.703 1 98.56 16 GLY B CA 1
ATOM 3280 C C . GLY B 1 16 ? 25.25 8.273 -2.227 1 98.56 16 GLY B C 1
ATOM 3281 O O . GLY B 1 16 ? 24.953 9.25 -2.93 1 98.56 16 GLY B O 1
ATOM 3282 N N . LEU B 1 17 ? 24.312 7.383 -1.917 1 98.81 17 LEU B N 1
ATOM 3283 C CA . LEU B 1 17 ? 22.922 7.48 -2.338 1 98.81 17 LEU B CA 1
ATOM 3284 C C . LEU B 1 17 ? 22.266 8.711 -1.736 1 98.81 17 LEU B C 1
ATOM 3286 O O . LEU B 1 17 ? 21.469 9.391 -2.404 1 98.81 17 LEU B O 1
ATOM 3290 N N . ASN B 1 18 ? 22.547 8.992 -0.431 1 98.75 18 ASN B N 1
ATOM 3291 C CA . ASN B 1 18 ? 22.031 10.195 0.214 1 98.75 18 ASN B CA 1
ATOM 3292 C C . ASN B 1 18 ? 22.422 11.461 -0.539 1 98.75 18 ASN B C 1
ATOM 3294 O O . ASN B 1 18 ? 21.594 12.328 -0.783 1 98.75 18 ASN B O 1
ATOM 3298 N N . ARG B 1 19 ? 23.688 11.523 -0.871 1 98.38 19 ARG B N 1
ATOM 3299 C CA . ARG B 1 19 ? 24.172 12.688 -1.607 1 98.38 19 ARG B CA 1
ATOM 3300 C C . ARG B 1 19 ? 23.469 12.82 -2.953 1 98.38 19 ARG B C 1
ATOM 3302 O O . ARG B 1 19 ? 23.047 13.914 -3.326 1 98.38 19 ARG B O 1
ATOM 3309 N N . GLU B 1 20 ? 23.375 11.695 -3.666 1 98.75 20 GLU B N 1
ATOM 3310 C CA . GLU B 1 20 ? 22.734 11.695 -4.98 1 98.75 20 GLU B CA 1
ATOM 3311 C C . GLU B 1 20 ? 21.281 12.141 -4.883 1 98.75 20 GLU B C 1
ATOM 3313 O O . GLU B 1 20 ? 20.812 12.945 -5.695 1 98.75 20 GLU B O 1
ATOM 3318 N N . LEU B 1 21 ? 20.562 11.648 -3.908 1 98.69 21 LEU B N 1
ATOM 3319 C CA . LEU B 1 21 ? 19.141 11.945 -3.76 1 98.69 21 LEU B CA 1
ATOM 3320 C C . LEU B 1 21 ? 18.922 13.398 -3.344 1 98.69 21 LEU B C 1
ATOM 3322 O O . LEU B 1 21 ? 17.969 14.039 -3.777 1 98.69 21 LEU B O 1
ATOM 3326 N N . LYS B 1 22 ? 19.781 13.961 -2.502 1 98.06 22 LYS B N 1
ATOM 3327 C CA . LYS B 1 22 ? 19.688 15.367 -2.133 1 98.06 22 LYS B CA 1
ATOM 3328 C C . LYS B 1 22 ? 19.953 16.266 -3.336 1 98.06 22 LYS B C 1
ATOM 3330 O O . LYS B 1 22 ? 19.297 17.312 -3.488 1 98.06 22 LYS B O 1
ATOM 3335 N N . ASP B 1 23 ? 20.844 15.82 -4.176 1 97.81 23 ASP B N 1
ATOM 3336 C CA . ASP B 1 23 ? 21.25 16.641 -5.309 1 97.81 23 ASP B CA 1
ATOM 3337 C C . ASP B 1 23 ? 20.281 16.5 -6.473 1 97.81 23 ASP B C 1
ATOM 3339 O O . ASP B 1 23 ? 19.953 17.5 -7.141 1 97.81 23 ASP B O 1
ATOM 3343 N N . LYS B 1 24 ? 19.797 15.258 -6.719 1 97.75 24 LYS B N 1
ATOM 3344 C CA . LYS B 1 24 ? 19.094 15.008 -7.977 1 97.75 24 LYS B CA 1
ATOM 3345 C C . LYS B 1 24 ? 17.719 14.406 -7.73 1 97.75 24 LYS B C 1
ATOM 3347 O O . LYS B 1 24 ? 16.891 14.336 -8.648 1 97.75 24 LYS B O 1
ATOM 3352 N N . GLY B 1 25 ? 17.453 13.984 -6.539 1 97.62 25 GLY B N 1
ATOM 3353 C CA . GLY B 1 25 ? 16.188 13.344 -6.238 1 97.62 25 GLY B CA 1
ATOM 3354 C C . GLY B 1 25 ? 15.055 14.32 -5.984 1 97.62 25 GLY B C 1
ATOM 3355 O O . GLY B 1 25 ? 15.289 15.531 -5.875 1 97.62 25 GLY B O 1
ATOM 3356 N N . PRO B 1 26 ? 13.875 13.805 -5.875 1 97.94 26 PRO B N 1
ATOM 3357 C CA . PRO B 1 26 ? 12.703 14.664 -5.688 1 97.94 26 PRO B CA 1
ATOM 3358 C C . PRO B 1 26 ? 12.492 15.055 -4.23 1 97.94 26 PRO B C 1
ATOM 3360 O O . PRO B 1 26 ? 11.625 15.891 -3.932 1 97.94 26 PRO B O 1
ATOM 3363 N N . MET B 1 27 ? 13.242 14.469 -3.344 1 98.12 27 MET B N 1
ATOM 3364 C CA . MET B 1 27 ? 13.156 14.75 -1.913 1 98.12 27 MET B CA 1
ATOM 3365 C C . MET B 1 27 ? 11.742 14.492 -1.395 1 98.12 27 MET B C 1
ATOM 3367 O O . MET B 1 27 ? 11.164 15.352 -0.722 1 98.12 27 MET B O 1
ATOM 3371 N N . ARG B 1 28 ? 11.148 13.445 -1.689 1 98.25 28 ARG B N 1
ATOM 3372 C CA . ARG B 1 28 ? 9.961 12.734 -1.227 1 98.25 28 ARG B CA 1
ATOM 3373 C C . ARG B 1 28 ? 10.203 11.234 -1.196 1 98.25 28 ARG B C 1
ATOM 3375 O O . ARG B 1 28 ? 11.227 10.75 -1.678 1 98.25 28 ARG B O 1
ATOM 3382 N N . PRO B 1 29 ? 9.344 10.453 -0.517 1 98.06 29 PRO B N 1
ATOM 3383 C CA . PRO B 1 29 ? 9.594 9.008 -0.515 1 98.06 29 PRO B CA 1
ATOM 3384 C C . PRO B 1 29 ? 9.719 8.43 -1.923 1 98.06 29 PRO B C 1
ATOM 3386 O O . PRO B 1 29 ? 8.883 8.703 -2.783 1 98.06 29 PRO B O 1
ATOM 3389 N N . VAL B 1 30 ? 10.75 7.648 -2.107 1 98.44 30 VAL B N 1
ATOM 3390 C CA . VAL B 1 30 ? 10.977 7.008 -3.396 1 98.44 30 VAL B CA 1
ATOM 3391 C C . VAL B 1 30 ? 11.414 5.562 -3.184 1 98.44 30 VAL B C 1
ATOM 3393 O O . VAL B 1 30 ? 11.828 5.188 -2.084 1 98.44 30 VAL B O 1
ATOM 3396 N N . LEU B 1 31 ? 11.219 4.77 -4.199 1 98.44 31 LEU B N 1
ATOM 3397 C CA . LEU B 1 31 ? 11.758 3.416 -4.246 1 98.44 31 LEU B CA 1
ATOM 3398 C C . LEU B 1 31 ? 12.914 3.326 -5.238 1 98.44 31 LEU B C 1
ATOM 3400 O O . LEU B 1 31 ? 12.758 3.693 -6.406 1 98.44 31 LEU B O 1
ATOM 3404 N N . LEU B 1 32 ? 14.008 2.855 -4.738 1 98.75 32 LEU B N 1
ATOM 3405 C CA . LEU B 1 32 ? 15.219 2.729 -5.535 1 98.75 32 LEU B CA 1
ATOM 3406 C C . LEU B 1 32 ? 15.438 1.282 -5.969 1 98.75 32 LEU B C 1
ATOM 3408 O O . LEU B 1 32 ? 15.227 0.355 -5.184 1 98.75 32 LEU B O 1
ATOM 3412 N N . ILE B 1 33 ? 15.82 1.112 -7.23 1 98.88 33 ILE B N 1
ATOM 3413 C CA . ILE B 1 33 ? 16.328 -0.162 -7.738 1 98.88 33 ILE B CA 1
ATOM 3414 C C . ILE B 1 33 ? 17.797 -0.037 -8.078 1 98.88 33 ILE B C 1
ATOM 3416 O O . ILE B 1 33 ? 18.172 0.707 -8.992 1 98.88 33 ILE B O 1
ATOM 3420 N N . ASP B 1 34 ? 18.625 -0.725 -7.324 1 98.88 34 ASP B N 1
ATOM 3421 C CA . ASP B 1 34 ? 20.062 -0.731 -7.613 1 98.88 34 ASP B CA 1
ATOM 3422 C C . ASP B 1 34 ? 20.391 -1.681 -8.766 1 98.88 34 ASP B C 1
ATOM 3424 O O . ASP B 1 34 ? 20.375 -2.9 -8.594 1 98.88 34 ASP B O 1
ATOM 3428 N N . LEU B 1 35 ? 20.812 -1.166 -9.844 1 98.88 35 LEU B N 1
ATOM 3429 C CA . LEU B 1 35 ? 20.984 -1.953 -11.062 1 98.88 35 LEU B CA 1
ATOM 3430 C C . LEU B 1 35 ? 22.219 -2.84 -10.969 1 98.88 35 LEU B C 1
ATOM 3432 O O . LEU B 1 35 ? 22.25 -3.922 -11.562 1 98.88 35 LEU B O 1
ATOM 3436 N N . ASP B 1 36 ? 23.266 -2.398 -10.242 1 98.88 36 ASP B N 1
ATOM 3437 C CA . ASP B 1 36 ? 24.438 -3.248 -10.062 1 98.88 36 ASP B CA 1
ATOM 3438 C C . ASP B 1 36 ? 24.078 -4.523 -9.305 1 98.88 36 ASP B C 1
ATOM 3440 O O . ASP B 1 36 ? 24.469 -5.621 -9.711 1 98.88 36 ASP B O 1
ATOM 3444 N N . ARG B 1 37 ? 23.359 -4.344 -8.273 1 98.88 37 ARG B N 1
ATOM 3445 C CA . ARG B 1 37 ? 22.953 -5.484 -7.465 1 98.88 37 ARG B CA 1
ATOM 3446 C C . ARG B 1 37 ? 21.906 -6.328 -8.195 1 98.88 37 ARG B C 1
ATOM 3448 O O . ARG B 1 37 ? 21.922 -7.559 -8.109 1 98.88 37 ARG B O 1
ATOM 3455 N N . LEU B 1 38 ? 21.031 -5.688 -8.906 1 98.88 38 LEU B N 1
ATOM 3456 C CA . LEU B 1 38 ? 20.062 -6.406 -9.719 1 98.88 38 LEU B CA 1
ATOM 3457 C C . LEU B 1 38 ? 20.75 -7.238 -10.789 1 98.88 38 LEU B C 1
ATOM 3459 O O . LEU B 1 38 ? 20.406 -8.406 -11 1 98.88 38 LEU B O 1
ATOM 3463 N N . ASP B 1 39 ? 21.75 -6.641 -11.453 1 98.88 39 ASP B N 1
ATOM 3464 C CA . ASP B 1 39 ? 22.516 -7.371 -12.461 1 98.88 39 ASP B CA 1
ATOM 3465 C C . ASP B 1 39 ? 23.156 -8.617 -11.859 1 98.88 39 ASP B C 1
ATOM 3467 O O . ASP B 1 39 ? 23.172 -9.68 -12.492 1 98.88 39 ASP B O 1
ATOM 3471 N N . HIS B 1 40 ? 23.688 -8.438 -10.719 1 98.88 40 HIS B N 1
ATOM 3472 C CA . HIS B 1 40 ? 24.266 -9.578 -10.016 1 98.88 40 HIS B CA 1
ATOM 3473 C C . HIS B 1 40 ? 23.234 -10.672 -9.797 1 98.88 40 HIS B C 1
ATOM 3475 O O . HIS B 1 40 ? 23.484 -11.844 -10.086 1 98.88 40 HIS B O 1
ATOM 3481 N N . ASN B 1 41 ? 22.062 -10.305 -9.281 1 98.94 41 ASN B N 1
ATOM 3482 C CA . ASN B 1 41 ? 21.016 -11.273 -9.008 1 98.94 41 ASN B CA 1
ATOM 3483 C C . ASN B 1 41 ? 20.531 -11.961 -10.281 1 98.94 41 ASN B C 1
ATOM 3485 O O . ASN B 1 41 ? 20.281 -13.164 -10.281 1 98.94 41 ASN B O 1
ATOM 3489 N N . ILE B 1 42 ? 20.391 -11.156 -11.367 1 98.88 42 ILE B N 1
ATOM 3490 C CA . ILE B 1 42 ? 20 -11.719 -12.648 1 98.88 42 ILE B CA 1
ATOM 3491 C C . ILE B 1 42 ? 21.031 -12.766 -13.086 1 98.88 42 ILE B C 1
ATOM 3493 O O . ILE B 1 42 ? 20.656 -13.867 -13.508 1 98.88 42 ILE B O 1
ATOM 3497 N N . ALA B 1 43 ? 22.281 -12.453 -12.93 1 98.75 43 ALA B N 1
ATOM 3498 C CA . ALA B 1 43 ? 23.344 -13.367 -13.328 1 98.75 43 ALA B CA 1
ATOM 3499 C C . ALA B 1 43 ? 23.297 -14.664 -12.523 1 98.75 43 ALA B C 1
ATOM 3501 O O . ALA B 1 43 ? 23.531 -15.75 -13.055 1 98.75 43 ALA B O 1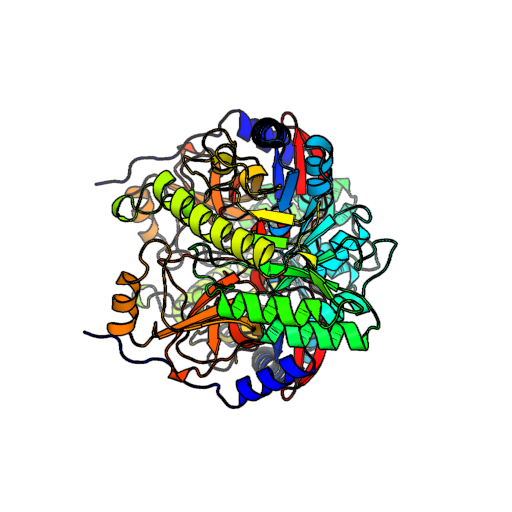
ATOM 3502 N N . VAL B 1 44 ? 23.031 -14.516 -11.25 1 98.62 44 VAL B N 1
ATOM 3503 C CA . VAL B 1 44 ? 22.922 -15.688 -10.383 1 98.62 44 VAL B CA 1
ATOM 3504 C C . VAL B 1 44 ? 21.797 -16.594 -10.875 1 98.62 44 VAL B C 1
ATOM 3506 O O . VAL B 1 44 ? 21.984 -17.797 -11.016 1 98.62 44 VAL B O 1
ATOM 3509 N N . VAL B 1 45 ? 20.656 -16.062 -11.219 1 98.69 45 VAL B N 1
ATOM 3510 C CA . VAL B 1 45 ? 19.5 -16.812 -11.672 1 98.69 45 VAL B CA 1
ATOM 3511 C C . VAL B 1 45 ? 19.797 -17.453 -13.023 1 98.69 45 VAL B C 1
ATOM 3513 O O . VAL B 1 45 ? 19.547 -18.641 -13.227 1 98.69 45 VAL B O 1
ATOM 3516 N N . VAL B 1 46 ? 20.359 -16.672 -13.922 1 98.38 46 VAL B N 1
ATOM 3517 C CA . VAL B 1 46 ? 20.625 -17.125 -15.281 1 98.38 46 VAL B CA 1
ATOM 3518 C C . VAL B 1 46 ? 21.641 -18.281 -15.258 1 98.38 46 VAL B C 1
ATOM 3520 O O . VAL B 1 46 ? 21.5 -19.234 -16.016 1 98.38 46 VAL B O 1
ATOM 3523 N N . ARG B 1 47 ? 22.641 -18.156 -14.391 1 97.88 47 ARG B N 1
ATOM 3524 C CA . ARG B 1 47 ? 23.609 -19.234 -14.258 1 97.88 47 ARG B CA 1
ATOM 3525 C C . ARG B 1 47 ? 22.938 -20.547 -13.859 1 97.88 47 ARG B C 1
ATOM 3527 O O . ARG B 1 47 ? 23.266 -21.609 -14.383 1 97.88 47 ARG B O 1
ATOM 3534 N N . SER B 1 48 ? 22.031 -20.438 -12.953 1 96.75 48 SER B N 1
ATOM 3535 C CA . SER B 1 48 ? 21.281 -21.609 -12.508 1 96.75 48 SER B CA 1
ATOM 3536 C C . SER B 1 48 ? 20.453 -22.203 -13.648 1 96.75 48 SER B C 1
ATOM 3538 O O . SER B 1 48 ? 20.453 -23.422 -13.852 1 96.75 48 SER B O 1
ATOM 3540 N N . ILE B 1 49 ? 19.812 -21.391 -14.398 1 96.06 49 ILE B N 1
ATOM 3541 C CA . ILE B 1 49 ? 18.938 -21.797 -15.484 1 96.06 49 ILE B CA 1
ATOM 3542 C C . ILE B 1 49 ? 19.766 -22.469 -16.578 1 96.06 49 ILE B C 1
ATOM 3544 O O . ILE B 1 49 ? 19.344 -23.5 -17.125 1 96.06 49 ILE B O 1
ATOM 3548 N N . LYS B 1 50 ? 20.859 -21.906 -16.875 1 95.81 50 LYS B N 1
ATOM 3549 C CA . LYS B 1 50 ? 21.719 -22.422 -17.938 1 95.81 50 LYS B CA 1
ATOM 3550 C C . LYS B 1 50 ? 22.219 -23.828 -17.609 1 95.81 50 LYS B C 1
ATOM 3552 O O . LYS B 1 50 ? 22.391 -24.641 -18.516 1 95.81 50 LYS B O 1
ATOM 3557 N N . LYS B 1 51 ? 22.344 -24.125 -16.391 1 94.69 51 LYS B N 1
ATOM 3558 C CA . LYS B 1 51 ? 22.797 -25.438 -15.969 1 94.69 51 LYS B CA 1
ATOM 3559 C C . LYS B 1 51 ? 21.75 -26.5 -16.281 1 94.69 51 LYS B C 1
ATOM 3561 O O . LYS B 1 51 ? 22.094 -27.688 -16.453 1 94.69 51 LYS B O 1
ATOM 3566 N N . THR B 1 52 ? 20.516 -26.203 -16.328 1 93.5 52 THR B N 1
ATOM 3567 C CA . THR B 1 52 ? 19.438 -27.172 -16.391 1 93.5 52 THR B CA 1
ATOM 3568 C C . THR B 1 52 ? 18.812 -27.219 -17.781 1 93.5 52 THR B C 1
ATOM 3570 O O . THR B 1 52 ? 18.156 -28.188 -18.141 1 93.5 52 THR B O 1
ATOM 3573 N N . GLY B 1 53 ? 19.031 -26.172 -18.578 1 93.5 53 GLY B N 1
ATOM 3574 C CA . GLY B 1 53 ? 18.375 -26.047 -19.859 1 93.5 53 GLY B CA 1
ATOM 3575 C C . GLY B 1 53 ? 16.906 -25.672 -19.75 1 93.5 53 GLY B C 1
ATOM 3576 O O . GLY B 1 53 ? 16.188 -25.641 -20.75 1 93.5 53 GLY B O 1
ATOM 3577 N N . LYS B 1 54 ? 16.438 -25.406 -18.594 1 97.44 54 LYS B N 1
ATOM 3578 C CA . LYS B 1 54 ? 15.062 -24.969 -18.375 1 97.44 54 LYS B CA 1
ATOM 3579 C C . LYS B 1 54 ? 14.859 -23.531 -18.828 1 97.44 54 LYS B C 1
ATOM 3581 O O . LYS B 1 54 ? 15.836 -22.828 -19.094 1 97.44 54 LYS B O 1
ATOM 3586 N N . GLN B 1 55 ? 13.633 -23.156 -18.984 1 97.94 55 GLN B N 1
ATOM 3587 C CA . GLN B 1 55 ? 13.297 -21.766 -19.266 1 97.94 55 GLN B CA 1
ATOM 3588 C C . GLN B 1 55 ? 13.008 -21 -17.984 1 97.94 55 GLN B C 1
ATOM 3590 O O . GLN B 1 55 ? 12.672 -21.594 -16.953 1 97.94 55 GLN B O 1
ATOM 3595 N N . LEU B 1 56 ? 13.258 -19.719 -18.047 1 98.69 56 LEU B N 1
ATOM 3596 C CA . LEU B 1 56 ? 12.953 -18.828 -16.922 1 98.69 56 LEU B CA 1
ATOM 3597 C C . LEU B 1 56 ? 11.641 -18.078 -17.172 1 98.69 56 LEU B C 1
ATOM 3599 O O . LEU B 1 56 ? 11.445 -17.5 -18.234 1 98.69 56 LEU B O 1
ATOM 3603 N N . ARG B 1 57 ? 10.75 -18.172 -16.281 1 98.88 57 ARG B N 1
ATOM 3604 C CA . ARG B 1 57 ? 9.547 -17.359 -16.281 1 98.88 57 ARG B CA 1
ATOM 3605 C C . ARG B 1 57 ? 9.594 -16.297 -15.195 1 98.88 57 ARG B C 1
ATOM 3607 O O . ARG B 1 57 ? 9.742 -16.609 -14.016 1 98.88 57 ARG B O 1
ATOM 3614 N N . LEU B 1 58 ? 9.461 -15 -15.547 1 98.69 58 LEU B N 1
ATOM 3615 C CA . LEU B 1 58 ? 9.508 -13.898 -14.594 1 98.69 58 LEU B CA 1
ATOM 3616 C C . LEU B 1 58 ? 8.148 -13.695 -13.93 1 98.69 58 LEU B C 1
ATOM 3618 O O . LEU B 1 58 ? 7.121 -13.648 -14.609 1 98.69 58 LEU B O 1
ATOM 3622 N N . VAL B 1 59 ? 8.188 -13.609 -12.641 1 98.25 59 VAL B N 1
ATOM 3623 C CA . VAL B 1 59 ? 6.969 -13.406 -11.867 1 98.25 59 VAL B CA 1
ATOM 3624 C C . VAL B 1 59 ? 6.695 -11.914 -11.719 1 98.25 59 VAL B C 1
ATOM 3626 O O . VAL B 1 59 ? 7.312 -11.242 -10.883 1 98.25 59 VAL B O 1
ATOM 3629 N N . GLU B 1 60 ? 5.711 -11.406 -12.375 1 96.62 60 GLU B N 1
ATOM 3630 C CA . GLU B 1 60 ? 5.449 -9.984 -12.547 1 96.62 60 GLU B CA 1
ATOM 3631 C C . GLU B 1 60 ? 5 -9.344 -11.234 1 96.62 60 GLU B C 1
ATOM 3633 O O . GLU B 1 60 ? 5.305 -8.18 -10.977 1 96.62 60 GLU B O 1
ATOM 3638 N N . LYS B 1 61 ? 4.27 -10.047 -10.398 1 94.94 61 LYS B N 1
ATOM 3639 C CA . LYS B 1 61 ? 3.715 -9.461 -9.188 1 94.94 61 LYS B CA 1
ATOM 3640 C C . LYS B 1 61 ? 4.82 -8.906 -8.289 1 94.94 61 LYS B C 1
ATOM 3642 O O . LYS B 1 61 ? 4.609 -7.93 -7.57 1 94.94 61 LYS B O 1
ATOM 3647 N N . SER B 1 62 ? 5.977 -9.492 -8.328 1 95.88 62 SER B N 1
ATOM 3648 C CA . SER B 1 62 ? 7.109 -9.07 -7.508 1 95.88 62 SER B CA 1
ATOM 3649 C C . SER B 1 62 ? 7.93 -7.992 -8.203 1 95.88 62 SER B C 1
ATOM 3651 O O . SER B 1 62 ? 8.812 -7.391 -7.594 1 95.88 62 SER B O 1
ATOM 3653 N N . LEU B 1 63 ? 7.676 -7.805 -9.438 1 97.44 63 LEU B N 1
ATOM 3654 C CA . LEU B 1 63 ? 8.391 -6.875 -10.312 1 97.44 63 LEU B CA 1
ATOM 3655 C C . LEU B 1 63 ? 7.418 -5.996 -11.086 1 97.44 63 LEU B C 1
ATOM 3657 O O . LEU B 1 63 ? 7.52 -5.887 -12.312 1 97.44 63 LEU B O 1
ATOM 3661 N N . PRO B 1 64 ? 6.566 -5.281 -10.359 1 95.38 64 PRO B N 1
ATOM 3662 C CA . PRO B 1 64 ? 5.395 -4.707 -11.016 1 95.38 64 PRO B CA 1
ATOM 3663 C C . PRO B 1 64 ? 5.691 -3.359 -11.68 1 95.38 64 PRO B C 1
ATOM 3665 O O . PRO B 1 64 ? 4.949 -2.395 -11.477 1 95.38 64 PRO B O 1
ATOM 3668 N N . ALA B 1 65 ? 6.645 -3.318 -12.5 1 96.38 65 ALA B N 1
ATOM 3669 C CA . ALA B 1 65 ? 7.008 -2.172 -13.328 1 96.38 65 ALA B CA 1
ATOM 3670 C C . ALA B 1 65 ? 7.488 -2.619 -14.703 1 96.38 65 ALA B C 1
ATOM 3672 O O . ALA B 1 65 ? 8.453 -3.379 -14.82 1 96.38 65 ALA B O 1
ATOM 3673 N N . PRO B 1 66 ? 6.84 -2.096 -15.773 1 96.75 66 PRO B N 1
ATOM 3674 C CA . PRO B 1 66 ? 7.199 -2.551 -17.125 1 96.75 66 PRO B CA 1
ATOM 3675 C C . PRO B 1 66 ? 8.68 -2.344 -17.438 1 96.75 66 PRO B C 1
ATOM 3677 O O . PRO B 1 66 ? 9.312 -3.217 -18.047 1 96.75 66 PRO B O 1
ATOM 3680 N N . GLY B 1 67 ? 9.18 -1.154 -17.062 1 97.44 67 GLY B N 1
ATOM 3681 C CA . GLY B 1 67 ? 10.594 -0.9 -17.297 1 97.44 67 GLY B CA 1
ATOM 3682 C C . GLY B 1 67 ? 11.5 -1.875 -16.578 1 97.44 67 GLY B C 1
ATOM 3683 O O . GLY B 1 67 ? 12.484 -2.35 -17.156 1 97.44 67 GLY B O 1
ATOM 3684 N N . LEU B 1 68 ? 11.203 -2.189 -15.344 1 98.25 68 LEU B N 1
ATOM 3685 C CA . LEU B 1 68 ? 11.953 -3.154 -14.555 1 98.25 68 LEU B CA 1
ATOM 3686 C C . LEU B 1 68 ? 11.875 -4.547 -15.164 1 98.25 68 LEU B C 1
ATOM 3688 O O . LEU B 1 68 ? 12.891 -5.223 -15.32 1 98.25 68 LEU B O 1
ATOM 3692 N N . LEU B 1 69 ? 10.688 -4.938 -15.531 1 97.81 69 LEU B N 1
ATOM 3693 C CA . LEU B 1 69 ? 10.461 -6.246 -16.141 1 97.81 69 LEU B CA 1
ATOM 3694 C C . LEU B 1 69 ? 11.219 -6.375 -17.453 1 97.81 69 LEU B C 1
ATOM 3696 O O . LEU B 1 69 ? 11.852 -7.402 -17.719 1 97.81 69 LEU B O 1
ATOM 3700 N N . SER B 1 70 ? 11.117 -5.363 -18.234 1 98.12 70 SER B N 1
ATOM 3701 C CA . SER B 1 70 ? 11.812 -5.352 -19.516 1 98.12 70 SER B CA 1
ATOM 3702 C C . SER B 1 70 ? 13.32 -5.453 -19.312 1 98.12 70 SER B C 1
ATOM 3704 O O . SER B 1 70 ? 14 -6.191 -20.031 1 98.12 70 SER B O 1
ATOM 3706 N N . TYR B 1 71 ? 13.82 -4.699 -18.375 1 98.69 71 TYR B N 1
ATOM 3707 C CA . TYR B 1 71 ? 15.25 -4.707 -18.062 1 98.69 71 TYR B CA 1
ATOM 3708 C C . TYR B 1 71 ? 15.719 -6.113 -17.719 1 98.69 71 TYR B C 1
ATOM 3710 O O . TYR B 1 71 ? 16.719 -6.594 -18.266 1 98.69 71 TYR B O 1
ATOM 3718 N N . ILE B 1 72 ? 15.016 -6.801 -16.875 1 98.75 72 ILE B N 1
ATOM 3719 C CA . ILE B 1 72 ? 15.383 -8.133 -16.422 1 98.75 72 ILE B CA 1
ATOM 3720 C C . ILE B 1 72 ? 15.211 -9.141 -17.547 1 98.75 72 ILE B C 1
ATOM 3722 O O . ILE B 1 72 ? 16.078 -9.977 -17.781 1 98.75 72 ILE B O 1
ATOM 3726 N N . ALA B 1 73 ? 14.102 -9.062 -18.266 1 98.56 73 ALA B N 1
ATOM 3727 C CA . ALA B 1 73 ? 13.789 -10 -19.344 1 98.56 73 ALA B CA 1
ATOM 3728 C C . ALA B 1 73 ? 14.867 -9.969 -20.422 1 98.56 73 ALA B C 1
ATOM 3730 O O . ALA B 1 73 ? 15.289 -11.016 -20.922 1 98.56 73 ALA B O 1
ATOM 3731 N N . GLN B 1 74 ? 15.258 -8.773 -20.766 1 98.19 74 GLN B N 1
ATOM 3732 C CA . GLN B 1 74 ? 16.281 -8.609 -21.797 1 98.19 74 GLN B CA 1
ATOM 3733 C C . GLN B 1 74 ? 17.609 -9.227 -21.359 1 98.19 74 GLN B C 1
ATOM 3735 O O . GLN B 1 74 ? 18.25 -9.945 -22.125 1 98.19 74 GLN B O 1
ATOM 3740 N N . ARG B 1 75 ? 17.953 -9.016 -20.188 1 98.25 75 ARG B N 1
ATOM 3741 C CA . ARG B 1 75 ? 19.234 -9.5 -19.672 1 98.25 75 ARG B CA 1
ATOM 3742 C C . ARG B 1 75 ? 19.203 -11.008 -19.453 1 98.25 75 ARG B C 1
ATOM 3744 O O . ARG B 1 75 ? 20.203 -11.695 -19.656 1 98.25 75 ARG B O 1
ATOM 3751 N N . ALA B 1 76 ? 18.078 -11.469 -19 1 98.19 76 ALA B N 1
ATOM 3752 C CA . ALA B 1 76 ? 17.938 -12.898 -18.734 1 98.19 76 ALA B CA 1
ATOM 3753 C C . ALA B 1 76 ? 17.625 -13.672 -20 1 98.19 76 ALA B C 1
ATOM 3755 O O . ALA B 1 76 ? 17.734 -14.898 -20.047 1 98.19 76 ALA B O 1
ATOM 3756 N N . GLY B 1 77 ? 17.234 -13.008 -21.047 1 97.38 77 GLY B N 1
ATOM 3757 C CA . GLY B 1 77 ? 16.891 -13.648 -22.312 1 97.38 77 GLY B CA 1
ATOM 3758 C C . GLY B 1 77 ? 15.609 -14.461 -22.25 1 97.38 77 GLY B C 1
ATOM 3759 O O . GLY B 1 77 ? 15.586 -15.617 -22.672 1 97.38 77 GLY B O 1
ATOM 3760 N N . THR B 1 78 ? 14.555 -13.898 -21.656 1 98.25 78 THR B N 1
ATOM 3761 C CA . THR B 1 78 ? 13.297 -14.633 -21.547 1 98.25 78 THR B CA 1
ATOM 3762 C C . THR B 1 78 ? 12.125 -13.766 -22.016 1 98.25 78 THR B C 1
ATOM 3764 O O . THR B 1 78 ? 12.195 -12.539 -21.953 1 98.25 78 THR B O 1
ATOM 3767 N N . GLN B 1 79 ? 11.094 -14.367 -22.5 1 97.94 79 GLN B N 1
ATOM 3768 C CA . GLN B 1 79 ? 9.836 -13.727 -22.875 1 97.94 79 GLN B CA 1
ATOM 3769 C C . GLN B 1 79 ? 8.664 -14.336 -22.094 1 97.94 79 GLN B C 1
ATOM 3771 O O . GLN B 1 79 ? 7.508 -14.164 -22.484 1 97.94 79 GLN B O 1
ATOM 3776 N N . ARG B 1 80 ? 8.984 -15.078 -21.109 1 98.75 80 ARG B N 1
ATOM 3777 C CA . ARG B 1 80 ? 7.938 -15.734 -20.328 1 98.75 80 ARG B CA 1
ATOM 3778 C C . ARG B 1 80 ? 7.613 -14.945 -19.062 1 98.75 80 ARG B C 1
ATOM 3780 O O . ARG B 1 80 ? 8.516 -14.539 -18.328 1 98.75 80 ARG B O 1
ATOM 3787 N N . LEU B 1 81 ? 6.309 -14.711 -18.844 1 98.75 81 LEU B N 1
ATOM 3788 C CA . LEU B 1 81 ? 5.836 -13.953 -17.703 1 98.75 81 LEU B CA 1
ATOM 3789 C C . LEU B 1 81 ? 4.77 -14.727 -16.938 1 98.75 81 LEU B C 1
ATOM 3791 O O . LEU B 1 81 ? 4.078 -15.57 -17.516 1 98.75 81 LEU B O 1
ATOM 3795 N N . MET B 1 82 ? 4.742 -14.508 -15.727 1 98.75 82 MET B N 1
ATOM 3796 C CA . MET B 1 82 ? 3.664 -15 -14.875 1 98.75 82 MET B CA 1
ATOM 3797 C C . MET B 1 82 ? 2.865 -13.836 -14.289 1 98.75 82 MET B C 1
ATOM 3799 O O . MET B 1 82 ? 3.436 -12.914 -13.703 1 98.75 82 MET B O 1
ATOM 3803 N N . SER B 1 83 ? 1.576 -13.859 -14.477 1 98 83 SER B N 1
ATOM 3804 C CA . SER B 1 83 ? 0.686 -12.805 -14.008 1 98 83 SER B CA 1
ATOM 3805 C C . SER B 1 83 ? -0.265 -13.32 -12.93 1 98 83 SER B C 1
ATOM 3807 O O . SER B 1 83 ? -0.585 -14.508 -12.898 1 98 83 SER B O 1
ATOM 3809 N N . PHE B 1 84 ? -0.741 -12.414 -12.031 1 97.56 84 PHE B N 1
ATOM 3810 C CA . PHE B 1 84 ? -1.525 -12.844 -10.883 1 97.56 84 PHE B CA 1
ATOM 3811 C C . PHE B 1 84 ? -2.783 -11.992 -10.734 1 97.56 84 PHE B C 1
ATOM 3813 O O . PHE B 1 84 ? -3.635 -12.273 -9.891 1 97.56 84 PHE B O 1
ATOM 3820 N N . HIS B 1 85 ? -2.906 -10.883 -11.453 1 97 85 HIS B N 1
ATOM 3821 C CA . HIS B 1 85 ? -3.924 -9.859 -11.273 1 97 85 HIS B CA 1
ATOM 3822 C C . HIS B 1 85 ? -4.504 -9.406 -12.609 1 97 85 HIS B C 1
ATOM 3824 O O . HIS B 1 85 ? -3.756 -9.062 -13.523 1 97 85 HIS B O 1
ATOM 3830 N N . GLN B 1 86 ? -5.824 -9.445 -12.68 1 97.69 86 GLN B N 1
ATOM 3831 C CA . GLN B 1 86 ? -6.504 -9.281 -13.961 1 97.69 86 GLN B CA 1
ATOM 3832 C C . GLN B 1 86 ? -6.09 -7.98 -14.641 1 97.69 86 GLN B C 1
ATOM 3834 O O . GLN B 1 86 ? -5.719 -7.977 -15.82 1 97.69 86 GLN B O 1
ATOM 3839 N N . PRO B 1 87 ? -6.047 -6.859 -13.953 1 95.88 87 PRO B N 1
ATOM 3840 C CA . PRO B 1 87 ? -5.629 -5.637 -14.641 1 95.88 87 PRO B CA 1
ATOM 3841 C C . PRO B 1 87 ? -4.176 -5.691 -15.109 1 95.88 87 PRO B C 1
ATOM 3843 O O . PRO B 1 87 ? -3.854 -5.18 -16.188 1 95.88 87 PRO B O 1
ATOM 3846 N N . PHE B 1 88 ? -3.361 -6.324 -14.359 1 96.5 88 PHE B N 1
ATOM 3847 C CA . PHE B 1 88 ? -1.962 -6.445 -14.742 1 96.5 88 PHE B CA 1
ATOM 3848 C C . PHE B 1 88 ? -1.814 -7.332 -15.977 1 96.5 88 PHE B C 1
ATOM 3850 O O . PHE B 1 88 ? -0.932 -7.109 -16.812 1 96.5 88 PHE B O 1
ATOM 3857 N N . LEU B 1 89 ? -2.674 -8.344 -16.047 1 97.94 89 LEU B N 1
ATOM 3858 C CA . LEU B 1 89 ? -2.648 -9.219 -17.219 1 97.94 89 LEU B CA 1
ATOM 3859 C C . LEU B 1 89 ? -2.867 -8.43 -18.5 1 97.94 89 LEU B C 1
ATOM 3861 O O . LEU B 1 89 ? -2.162 -8.633 -19.484 1 97.94 89 LEU B O 1
ATOM 3865 N N . ASN B 1 90 ? -3.861 -7.504 -18.484 1 97.75 90 ASN B N 1
ATOM 3866 C CA . ASN B 1 90 ? -4.098 -6.668 -19.656 1 97.75 90 ASN B CA 1
ATOM 3867 C C . ASN B 1 90 ? -2.898 -5.77 -19.938 1 97.75 90 ASN B C 1
ATOM 3869 O O . ASN B 1 90 ? -2.535 -5.57 -21.109 1 97.75 90 ASN B O 1
ATOM 3873 N N . HIS B 1 91 ? -2.314 -5.285 -18.891 1 95.88 91 HIS B N 1
ATOM 3874 C CA . HIS B 1 91 ? -1.123 -4.461 -19.062 1 95.88 91 HIS B CA 1
ATOM 3875 C C . HIS B 1 91 ? 0.017 -5.262 -19.672 1 95.88 91 HIS B C 1
ATOM 3877 O O . HIS B 1 91 ? 0.69 -4.789 -20.594 1 95.88 91 HIS B O 1
ATOM 3883 N N . ASP B 1 92 ? 0.228 -6.438 -19.141 1 97.19 92 ASP B N 1
ATOM 3884 C CA . ASP B 1 92 ? 1.29 -7.305 -19.656 1 97.19 92 ASP B CA 1
ATOM 3885 C C . ASP B 1 92 ? 1.073 -7.641 -21.125 1 97.19 92 ASP B C 1
ATOM 3887 O O . ASP B 1 92 ? 2.01 -7.582 -21.922 1 97.19 92 ASP B O 1
ATOM 3891 N N . ALA B 1 93 ? -0.141 -7.984 -21.453 1 98.12 93 ALA B N 1
ATOM 3892 C CA . ALA B 1 93 ? -0.471 -8.359 -22.828 1 98.12 93 ALA B CA 1
ATOM 3893 C C . ALA B 1 93 ? -0.203 -7.207 -23.781 1 98.12 93 ALA B C 1
ATOM 3895 O O . ALA B 1 93 ? 0.263 -7.422 -24.906 1 98.12 93 ALA B O 1
ATOM 3896 N N . LEU B 1 94 ? -0.456 -6.008 -23.375 1 97 94 LEU B N 1
ATOM 3897 C CA . LEU B 1 94 ? -0.269 -4.828 -24.203 1 97 94 LEU B CA 1
ATOM 3898 C C . LEU B 1 94 ? 1.206 -4.453 -24.297 1 97 94 LEU B C 1
ATOM 3900 O O . LEU B 1 94 ? 1.705 -4.129 -25.375 1 97 94 LEU B O 1
ATOM 3904 N N . THR B 1 95 ? 1.934 -4.523 -23.203 1 96.62 95 THR B N 1
ATOM 3905 C CA . THR B 1 95 ? 3.309 -4.043 -23.094 1 96.62 95 THR B CA 1
ATOM 3906 C C . THR B 1 95 ? 4.281 -5.066 -23.672 1 96.62 95 THR B C 1
ATOM 3908 O O . THR B 1 95 ? 5.312 -4.699 -24.25 1 96.62 95 THR B O 1
ATOM 3911 N N . PHE B 1 96 ? 3.947 -6.328 -23.484 1 97.69 96 PHE B N 1
ATOM 3912 C CA . PHE B 1 96 ? 4.789 -7.43 -23.938 1 97.69 96 PHE B CA 1
ATOM 3913 C C . PHE B 1 96 ? 4.016 -8.359 -24.859 1 97.69 96 PHE B C 1
ATOM 3915 O O . PHE B 1 96 ? 3.816 -9.531 -24.547 1 97.69 96 PHE B O 1
ATOM 3922 N N . PRO B 1 97 ? 3.74 -7.941 -26.062 1 97.94 97 PRO B N 1
ATOM 3923 C CA . PRO B 1 97 ? 2.838 -8.695 -26.938 1 97.94 97 PRO B CA 1
ATOM 3924 C C . PRO B 1 97 ? 3.447 -10 -27.422 1 97.94 97 PRO B C 1
ATOM 3926 O O . PRO B 1 97 ? 2.732 -10.867 -27.938 1 97.94 97 PRO B O 1
ATOM 3929 N N . GLN B 1 98 ? 4.746 -10.203 -27.281 1 97.88 98 GLN B N 1
ATOM 3930 C CA . GLN B 1 98 ? 5.395 -11.43 -27.75 1 97.88 98 GLN B CA 1
ATOM 3931 C C . GLN B 1 98 ? 5.555 -12.43 -26.609 1 97.88 98 GLN B C 1
ATOM 3933 O O . GLN B 1 98 ? 6.031 -13.547 -26.828 1 97.88 98 GLN B O 1
ATOM 3938 N N . SER B 1 99 ? 5.086 -12.047 -25.469 1 98.38 99 SER B N 1
ATOM 3939 C CA . SER B 1 99 ? 5.355 -12.859 -24.281 1 98.38 99 SER B CA 1
ATOM 3940 C C . SER B 1 99 ? 4.445 -14.086 -24.234 1 98.38 99 SER B C 1
ATOM 3942 O O . SER B 1 99 ? 3.393 -14.102 -24.875 1 98.38 99 SER B O 1
ATOM 3944 N N . ASP B 1 100 ? 4.945 -15.117 -23.641 1 98.75 100 ASP B N 1
ATOM 3945 C CA . ASP B 1 100 ? 4.141 -16.234 -23.172 1 98.75 100 ASP B CA 1
ATOM 3946 C C . ASP B 1 100 ? 3.756 -16.047 -21.703 1 98.75 100 ASP B C 1
ATOM 3948 O O . ASP B 1 100 ? 4.625 -15.984 -20.828 1 98.75 100 ASP B O 1
ATOM 3952 N N . ILE B 1 101 ? 2.447 -15.93 -21.391 1 98.88 101 ILE B N 1
ATOM 3953 C CA . ILE B 1 101 ? 2.021 -15.562 -20.047 1 98.88 101 ILE B CA 1
ATOM 3954 C C . ILE B 1 101 ? 1.296 -16.734 -19.391 1 98.88 101 ILE B C 1
ATOM 3956 O O . ILE B 1 101 ? 0.401 -17.328 -20 1 98.88 101 ILE B O 1
ATOM 3960 N N . LEU B 1 102 ? 1.739 -17.125 -18.266 1 98.94 102 LEU B N 1
ATOM 3961 C CA . LEU B 1 102 ? 1.066 -18.094 -17.406 1 98.94 102 LEU B CA 1
ATOM 3962 C C . LEU B 1 102 ? 0.45 -17.406 -16.188 1 98.94 102 LEU B C 1
ATOM 3964 O O . LEU B 1 102 ? 1.099 -16.578 -15.539 1 98.94 102 LEU B O 1
ATOM 3968 N N . LEU B 1 103 ? -0.82 -17.656 -15.93 1 98.88 103 LEU B N 1
ATOM 3969 C CA . LEU B 1 103 ? -1.393 -17.172 -14.68 1 98.88 103 LEU B CA 1
ATOM 3970 C C . LEU B 1 103 ? -0.836 -17.953 -13.492 1 98.88 103 LEU B C 1
ATOM 3972 O O . LEU B 1 103 ? -0.69 -19.172 -13.562 1 98.88 103 LEU B O 1
ATOM 3976 N N . GLY B 1 104 ? -0.523 -17.188 -12.398 1 98.19 104 GLY B N 1
ATOM 3977 C CA . GLY B 1 104 ? 0.071 -17.812 -11.219 1 98.19 104 GLY B CA 1
ATOM 3978 C C . GLY B 1 104 ? -0.95 -18.188 -10.164 1 98.19 104 GLY B C 1
ATOM 3979 O O . GLY B 1 104 ? -0.598 -18.75 -9.125 1 98.19 104 GLY B O 1
ATOM 3980 N N . LYS B 1 105 ? -2.182 -17.875 -10.359 1 97.88 105 LYS B N 1
ATOM 3981 C CA . LYS B 1 105 ? -3.307 -18.312 -9.531 1 97.88 105 LYS B CA 1
ATOM 3982 C C . LYS B 1 105 ? -4.594 -18.375 -10.344 1 97.88 105 LYS B C 1
ATOM 3984 O O . LYS B 1 105 ? -4.734 -17.672 -11.352 1 97.88 105 LYS B O 1
ATOM 3989 N N . PRO B 1 106 ? -5.523 -19.266 -9.922 1 98 106 PRO B N 1
ATOM 3990 C CA . PRO B 1 106 ? -6.805 -19.266 -10.633 1 98 106 PRO B CA 1
ATOM 3991 C C . PRO B 1 106 ? -7.629 -18.016 -10.375 1 98 106 PRO B C 1
ATOM 3993 O O . PRO B 1 106 ? -7.797 -17.594 -9.227 1 98 106 PRO B O 1
ATOM 3996 N N . LEU B 1 107 ? -8.109 -17.391 -11.43 1 98.38 107 LEU B N 1
ATOM 3997 C CA . LEU B 1 107 ? -8.945 -16.203 -11.297 1 98.38 107 LEU B CA 1
ATOM 3998 C C . LEU B 1 107 ? -10.43 -16.562 -11.398 1 98.38 107 LEU B C 1
ATOM 4000 O O . LEU B 1 107 ? -10.789 -17.516 -12.086 1 98.38 107 LEU B O 1
ATOM 4004 N N . PRO B 1 108 ? -11.281 -15.797 -10.664 1 98.44 108 PRO B N 1
ATOM 4005 C CA . PRO B 1 108 ? -12.703 -15.945 -10.977 1 98.44 108 PRO B CA 1
ATOM 4006 C C . PRO B 1 108 ? -13.008 -15.773 -12.461 1 98.44 108 PRO B C 1
ATOM 4008 O O . PRO B 1 108 ? -12.375 -14.953 -13.133 1 98.44 108 PRO B O 1
ATOM 4011 N N . VAL B 1 109 ? -13.977 -16.578 -12.953 1 98.38 109 VAL B N 1
ATOM 4012 C CA . VAL B 1 109 ? -14.273 -16.578 -14.383 1 98.38 109 VAL B CA 1
ATOM 4013 C C . VAL B 1 109 ? -14.648 -15.172 -14.828 1 98.38 109 VAL B C 1
ATOM 4015 O O . VAL B 1 109 ? -14.328 -14.766 -15.953 1 98.38 109 VAL B O 1
ATOM 4018 N N . ARG B 1 110 ? -15.25 -14.375 -13.953 1 98.38 110 ARG B N 1
ATOM 4019 C CA . ARG B 1 110 ? -15.594 -12.992 -14.266 1 98.38 110 ARG B CA 1
ATOM 4020 C C . ARG B 1 110 ? -14.352 -12.164 -14.562 1 98.38 110 ARG B C 1
ATOM 4022 O O . ARG B 1 110 ? -14.359 -11.328 -15.469 1 98.38 110 ARG B O 1
ATOM 4029 N N . SER B 1 111 ? -13.32 -12.359 -13.82 1 98 111 SER B N 1
ATOM 4030 C CA . SER B 1 111 ? -12.055 -11.672 -14.078 1 98 111 SER B CA 1
ATOM 4031 C C . SER B 1 111 ? -11.484 -12.047 -15.438 1 98 111 SER B C 1
ATOM 4033 O O . SER B 1 111 ? -10.969 -11.188 -16.156 1 98 111 SER B O 1
ATOM 4035 N N . ALA B 1 112 ? -11.562 -13.305 -15.734 1 98.56 112 ALA B N 1
ATOM 4036 C CA . ALA B 1 112 ? -11.133 -13.742 -17.062 1 98.56 112 ALA B CA 1
ATOM 4037 C C . ALA B 1 112 ? -11.969 -13.078 -18.156 1 98.56 112 ALA B C 1
ATOM 4039 O O . ALA B 1 112 ? -11.438 -12.633 -19.172 1 98.56 112 ALA B O 1
ATOM 4040 N N . GLN B 1 113 ? -13.242 -13.07 -17.938 1 98.62 113 GLN B N 1
ATOM 4041 C CA . GLN B 1 113 ? -14.141 -12.414 -18.875 1 98.62 113 GLN B CA 1
ATOM 4042 C C . GLN B 1 113 ? -13.734 -10.961 -19.109 1 98.62 113 GLN B C 1
ATOM 4044 O O . GLN B 1 113 ? -13.703 -10.484 -20.234 1 98.62 113 GLN B O 1
ATOM 4049 N N . LEU B 1 114 ? -13.422 -10.305 -18.047 1 98.12 114 LEU B N 1
ATOM 4050 C CA . LEU B 1 114 ? -13.031 -8.898 -18.125 1 98.12 114 LEU B CA 1
ATOM 4051 C C . LEU B 1 114 ? -11.742 -8.734 -18.906 1 98.12 114 LEU B C 1
ATOM 4053 O O . LEU B 1 114 ? -11.578 -7.754 -19.641 1 98.12 114 LEU B O 1
ATOM 4057 N N . PHE B 1 115 ? -10.828 -9.609 -18.766 1 98.56 115 PHE B N 1
ATOM 4058 C CA . PHE B 1 115 ? -9.617 -9.57 -19.578 1 98.56 115 PHE B CA 1
ATOM 4059 C C . PHE B 1 115 ? -9.961 -9.531 -21.062 1 98.56 115 PHE B C 1
ATOM 4061 O O . PHE B 1 115 ? -9.469 -8.664 -21.781 1 98.56 115 PHE B O 1
ATOM 4068 N N . TYR B 1 116 ? -10.82 -10.438 -21.453 1 98.62 116 TYR B N 1
ATOM 4069 C CA . TYR B 1 116 ? -11.141 -10.531 -22.875 1 98.62 116 TYR B CA 1
ATOM 4070 C C . TYR B 1 116 ? -11.914 -9.312 -23.344 1 98.62 116 TYR B C 1
ATOM 4072 O O . TYR B 1 116 ? -11.758 -8.859 -24.484 1 98.62 116 TYR B O 1
ATOM 4080 N N . GLN B 1 117 ? -12.695 -8.75 -22.469 1 97.88 117 GLN B N 1
ATOM 4081 C CA . GLN B 1 117 ? -13.5 -7.59 -22.812 1 97.88 117 GLN B CA 1
ATOM 4082 C C . GLN B 1 117 ? -12.633 -6.355 -23.031 1 97.88 117 GLN B C 1
ATOM 4084 O O . GLN B 1 117 ? -12.984 -5.473 -23.812 1 97.88 117 GLN B O 1
ATOM 4089 N N . THR B 1 118 ? -11.492 -6.348 -22.359 1 96.81 118 THR B N 1
ATOM 4090 C CA . THR B 1 118 ? -10.688 -5.129 -22.406 1 96.81 118 THR B CA 1
ATOM 4091 C C . THR B 1 118 ? -9.383 -5.367 -23.156 1 96.81 118 THR B C 1
ATOM 4093 O O . THR B 1 118 ? -8.539 -4.473 -23.234 1 96.81 118 THR B O 1
ATOM 4096 N N . HIS B 1 119 ? -9.211 -6.527 -23.641 1 97.44 119 HIS B N 1
ATOM 4097 C CA . HIS B 1 119 ? -7.988 -6.906 -24.359 1 97.44 119 HIS B CA 1
ATOM 4098 C C . HIS B 1 119 ? -7.855 -6.145 -25.672 1 97.44 119 HIS B C 1
ATOM 4100 O O . HIS B 1 119 ? -8.805 -6.09 -26.453 1 97.44 119 HIS B O 1
ATOM 4106 N N . THR B 1 120 ? -6.773 -5.484 -25.844 1 96.56 120 THR B N 1
ATOM 4107 C CA . THR B 1 120 ? -6.434 -4.789 -27.094 1 96.56 120 THR B CA 1
ATOM 4108 C C . THR B 1 120 ? -5.004 -5.113 -27.516 1 96.56 120 THR B C 1
ATOM 4110 O O . THR B 1 120 ? -4.223 -5.652 -26.719 1 96.56 120 THR B O 1
ATOM 4113 N N . GLY B 1 121 ? -4.664 -4.895 -28.766 1 97 121 GLY B N 1
ATOM 4114 C CA . GLY B 1 121 ? -3.303 -5.078 -29.234 1 97 121 GLY B CA 1
ATOM 4115 C C . GLY B 1 121 ? -3.076 -6.43 -29.891 1 97 121 GLY B C 1
ATOM 4116 O O . GLY B 1 121 ? -4.02 -7.195 -30.078 1 97 121 GLY B O 1
ATOM 4117 N N . PRO B 1 122 ? -1.82 -6.77 -30.234 1 97.88 122 PRO B N 1
ATOM 4118 C CA . PRO B 1 122 ? -1.523 -7.934 -31.062 1 97.88 122 PRO B CA 1
ATOM 4119 C C . PRO B 1 122 ? -1.348 -9.211 -30.25 1 97.88 122 PRO B C 1
ATOM 4121 O O . PRO B 1 122 ? -1.259 -10.305 -30.828 1 97.88 122 PRO B O 1
ATOM 4124 N N . PHE B 1 123 ? -1.271 -9.094 -28.938 1 98.5 123 PHE B N 1
ATOM 4125 C CA . PHE B 1 123 ? -1.159 -10.273 -28.094 1 98.5 123 PHE B CA 1
ATOM 4126 C C . PHE B 1 123 ? -2.299 -11.25 -28.359 1 98.5 123 PHE B C 1
ATOM 4128 O O . PHE B 1 123 ? -3.471 -10.875 -28.297 1 98.5 123 PHE B O 1
ATOM 4135 N N . ASP B 1 124 ? -1.968 -12.508 -28.688 1 98.56 124 ASP B N 1
ATOM 4136 C CA . ASP B 1 124 ? -2.98 -13.516 -28.984 1 98.56 124 ASP B CA 1
ATOM 4137 C C . ASP B 1 124 ? -3.168 -14.469 -27.812 1 98.56 124 ASP B C 1
ATOM 4139 O O . ASP B 1 124 ? -2.408 -15.43 -27.656 1 98.56 124 ASP B O 1
ATOM 4143 N N . PRO B 1 125 ? -4.223 -14.258 -27.031 1 98.62 125 PRO B N 1
ATOM 4144 C CA . PRO B 1 125 ? -4.414 -15.086 -25.844 1 98.62 125 PRO B CA 1
ATOM 4145 C C . PRO B 1 125 ? -4.582 -16.578 -26.172 1 98.62 125 PRO B C 1
ATOM 4147 O O . PRO B 1 125 ? -4.23 -17.438 -25.359 1 98.62 125 PRO B O 1
ATOM 4150 N N . SER B 1 126 ? -5.078 -16.953 -27.297 1 98.25 126 SER B N 1
ATOM 4151 C CA . SER B 1 126 ? -5.316 -18.344 -27.656 1 98.25 126 SER B CA 1
ATOM 4152 C C . SER B 1 126 ? -4.004 -19.094 -27.859 1 98.25 126 SER B C 1
ATOM 4154 O O . SER B 1 126 ? -3.98 -20.328 -27.844 1 98.25 126 SER B O 1
ATOM 4156 N N . LYS B 1 127 ? -2.941 -18.344 -27.984 1 98 127 LYS B N 1
ATOM 4157 C CA . LYS B 1 127 ? -1.644 -18.953 -28.25 1 98 127 LYS B CA 1
ATOM 4158 C C . LYS B 1 127 ? -0.664 -18.688 -27.109 1 98 127 LYS B C 1
ATOM 4160 O O . LYS B 1 127 ? 0.228 -19.484 -26.844 1 98 127 LYS B O 1
ATOM 4165 N N . GLN B 1 128 ? -0.842 -17.516 -26.5 1 98.69 128 GLN B N 1
ATOM 4166 C CA . GLN B 1 128 ? 0.246 -17 -25.672 1 98.69 128 GLN B CA 1
ATOM 4167 C C . GLN B 1 128 ? -0.153 -16.953 -24.203 1 98.69 128 GLN B C 1
ATOM 4169 O O . GLN B 1 128 ? 0.685 -16.703 -23.328 1 98.69 128 GLN B O 1
ATOM 4174 N N . LEU B 1 129 ? -1.416 -17.203 -23.906 1 98.88 129 LEU B N 1
ATOM 4175 C CA . LEU B 1 129 ? -1.918 -17.094 -22.547 1 98.88 129 LEU B CA 1
ATOM 4176 C C . LEU B 1 129 ? -2.334 -18.453 -22 1 98.88 129 LEU B C 1
ATOM 4178 O O . LEU B 1 129 ? -3.092 -19.188 -22.641 1 98.88 129 LEU B O 1
ATOM 4182 N N . GLN B 1 130 ? -1.79 -18.828 -20.906 1 98.94 130 GLN B N 1
ATOM 4183 C CA . GLN B 1 130 ? -2.172 -20.047 -20.203 1 98.94 130 GLN B CA 1
ATOM 4184 C C . GLN B 1 130 ? -2.939 -19.719 -18.922 1 98.94 130 GLN B C 1
ATOM 4186 O O . GLN B 1 130 ? -2.379 -19.156 -17.984 1 98.94 130 GLN B O 1
ATOM 4191 N N . TRP B 1 131 ? -4.199 -20.078 -18.875 1 98.94 131 TRP B N 1
ATOM 4192 C CA . TRP B 1 131 ? -5 -19.922 -17.656 1 98.94 131 TRP B CA 1
ATOM 4193 C C . TRP B 1 131 ? -4.703 -21.047 -16.672 1 98.94 131 TRP B C 1
ATOM 4195 O O . TRP B 1 131 ? -4.633 -22.219 -17.062 1 98.94 131 TRP B O 1
ATOM 4205 N N . LEU B 1 132 ? -4.473 -20.719 -15.445 1 98.88 132 LEU B N 1
ATOM 4206 C CA . LEU B 1 132 ? -4.242 -21.703 -14.391 1 98.88 132 LEU B CA 1
ATOM 4207 C C . LEU B 1 132 ? -5.555 -22.078 -13.711 1 98.88 132 LEU B C 1
ATOM 4209 O O . LEU B 1 132 ? -6.258 -21.219 -13.18 1 98.88 132 LEU B O 1
ATOM 4213 N N . LEU B 1 133 ? -5.871 -23.344 -13.734 1 98.69 133 LEU B N 1
ATOM 4214 C CA . LEU B 1 133 ? -7.109 -23.797 -13.117 1 98.69 133 LEU B CA 1
ATOM 4215 C C . LEU B 1 133 ? -6.836 -24.891 -12.094 1 98.69 133 LEU B C 1
ATOM 4217 O O . LEU B 1 133 ? -5.891 -25.672 -12.25 1 98.69 133 LEU B O 1
ATOM 4221 N N . ASP B 1 134 ? -7.727 -24.984 -11.078 1 98.19 134 ASP B N 1
ATOM 4222 C CA . ASP B 1 134 ? -7.391 -25.781 -9.898 1 98.19 134 ASP B CA 1
ATOM 4223 C C . ASP B 1 134 ? -8.453 -26.844 -9.625 1 98.19 134 ASP B C 1
ATOM 4225 O O . ASP B 1 134 ? -8.43 -27.484 -8.57 1 98.19 134 ASP B O 1
ATOM 4229 N N . GLY B 1 135 ? -9.453 -27.016 -10.539 1 97.75 135 GLY B N 1
ATOM 4230 C CA . GLY B 1 135 ? -10.484 -28.016 -10.328 1 97.75 135 GLY B CA 1
ATOM 4231 C C . GLY B 1 135 ? -11.516 -28.062 -11.438 1 97.75 135 GLY B C 1
ATOM 4232 O O . GLY B 1 135 ? -11.516 -27.203 -12.32 1 97.75 135 GLY B O 1
ATOM 4233 N N . PRO B 1 136 ? -12.328 -29.156 -11.383 1 97.88 136 PRO B N 1
ATOM 4234 C CA . PRO B 1 136 ? -13.297 -29.359 -12.461 1 97.88 136 PRO B CA 1
ATOM 4235 C C . PRO B 1 136 ? -14.359 -28.266 -12.516 1 97.88 136 PRO B C 1
ATOM 4237 O O . PRO B 1 136 ? -14.812 -27.891 -13.602 1 97.88 136 PRO B O 1
ATOM 4240 N N . GLU B 1 137 ? -14.758 -27.734 -11.367 1 97 137 GLU B N 1
ATOM 4241 C CA . GLU B 1 137 ? -15.805 -26.719 -11.336 1 97 137 GLU B CA 1
ATOM 4242 C C . GLU B 1 137 ? -15.359 -25.453 -12.07 1 97 137 GLU B C 1
ATOM 4244 O O . GLU B 1 137 ? -16.094 -24.922 -12.906 1 97 137 GLU B O 1
ATOM 4249 N N . ARG B 1 138 ? -14.266 -25.031 -11.758 1 97.94 138 ARG B N 1
ATOM 4250 C CA . ARG B 1 138 ? -13.734 -23.844 -12.414 1 97.94 138 ARG B CA 1
ATOM 4251 C C . ARG B 1 138 ? -13.477 -24.109 -13.898 1 97.94 138 ARG B C 1
ATOM 4253 O O . ARG B 1 138 ? -13.695 -23.234 -14.734 1 97.94 138 ARG B O 1
ATOM 4260 N N . LEU B 1 139 ? -12.93 -25.25 -14.18 1 98.75 139 LEU B N 1
ATOM 4261 C CA . LEU B 1 139 ? -12.719 -25.625 -15.578 1 98.75 139 LEU B CA 1
ATOM 4262 C C . LEU B 1 139 ? -14.023 -25.547 -16.375 1 98.75 139 LEU B C 1
ATOM 4264 O O . LEU B 1 139 ? -14.031 -25.078 -17.5 1 98.75 139 LEU B O 1
ATOM 4268 N N . GLN B 1 140 ? -15.094 -26.016 -15.75 1 98.69 140 GLN B N 1
ATOM 4269 C CA . GLN B 1 140 ? -16.406 -25.938 -16.406 1 98.69 140 GLN B CA 1
ATOM 4270 C C . GLN B 1 140 ? -16.812 -24.484 -16.641 1 98.69 140 GLN B C 1
ATOM 4272 O O . GLN B 1 140 ? -17.391 -24.156 -17.688 1 98.69 140 GLN B O 1
ATOM 4277 N N . GLN B 1 141 ? -16.562 -23.625 -15.695 1 98.62 141 GLN B N 1
ATOM 4278 C CA . GLN B 1 141 ? -16.859 -22.203 -15.859 1 98.62 141 GLN B CA 1
ATOM 4279 C C . GLN B 1 141 ? -16.062 -21.609 -17.031 1 98.62 141 GLN B C 1
ATOM 4281 O O . GLN B 1 141 ? -16.609 -20.844 -17.828 1 98.62 141 GLN B O 1
ATOM 4286 N N . TYR B 1 142 ? -14.805 -21.938 -17.094 1 98.81 142 TYR B N 1
ATOM 4287 C CA . TYR B 1 142 ? -13.953 -21.422 -18.156 1 98.81 142 TYR B CA 1
ATOM 4288 C C . TYR B 1 142 ? -14.359 -22 -19.5 1 98.81 142 TYR B C 1
ATOM 4290 O O . TYR B 1 142 ? -14.273 -21.328 -20.531 1 98.81 142 TYR B O 1
ATOM 4298 N N . LEU B 1 143 ? -14.797 -23.281 -19.516 1 98.88 143 LEU B N 1
ATOM 4299 C CA . LEU B 1 143 ? -15.328 -23.859 -20.75 1 98.88 143 LEU B CA 1
ATOM 4300 C C . LEU B 1 143 ? -16.516 -23.062 -21.25 1 98.88 143 LEU B C 1
ATOM 4302 O O . LEU B 1 143 ? -16.594 -22.734 -22.438 1 98.88 143 LEU B O 1
ATOM 4306 N N . ALA B 1 144 ? -17.422 -22.75 -20.344 1 98.81 144 ALA B N 1
ATOM 4307 C CA . ALA B 1 144 ? -18.594 -21.969 -20.719 1 98.81 144 ALA B CA 1
ATOM 4308 C C . ALA B 1 144 ? -18.188 -20.594 -21.266 1 98.81 144 ALA B C 1
ATOM 4310 O O . ALA B 1 144 ? -18.75 -20.125 -22.234 1 98.81 144 ALA B O 1
ATOM 4311 N N . LEU B 1 145 ? -17.219 -19.953 -20.641 1 98.75 145 LEU B N 1
ATOM 4312 C CA . LEU B 1 145 ? -16.719 -18.672 -21.109 1 98.75 145 LEU B CA 1
ATOM 4313 C C . LEU B 1 145 ? -16.109 -18.797 -22.5 1 98.75 145 LEU B C 1
ATOM 4315 O O . LEU B 1 145 ? -16.406 -17.984 -23.391 1 98.75 145 LEU B O 1
ATOM 4319 N N . ALA B 1 146 ? -15.273 -19.781 -22.672 1 98.81 146 ALA B N 1
ATOM 4320 C CA . ALA B 1 146 ? -14.633 -20.016 -23.953 1 98.81 146 ALA B CA 1
ATOM 4321 C C . ALA B 1 146 ? -15.672 -20.203 -25.062 1 98.81 146 ALA B C 1
ATOM 4323 O O . ALA B 1 146 ? -15.539 -19.641 -26.156 1 98.81 146 ALA B O 1
ATOM 4324 N N . GLN B 1 147 ? -16.672 -21 -24.766 1 98.75 147 GLN B N 1
ATOM 4325 C CA . GLN B 1 147 ? -17.75 -21.25 -25.719 1 98.75 147 GLN B CA 1
ATOM 4326 C C . GLN B 1 147 ? -18.469 -19.953 -26.062 1 98.75 147 GLN B C 1
ATOM 4328 O O . GLN B 1 147 ? -18.734 -19.672 -27.234 1 98.75 147 GLN B O 1
ATOM 4333 N N . GLY B 1 148 ? -18.766 -19.172 -25.062 1 98.44 148 GLY B N 1
ATOM 4334 C CA . GLY B 1 148 ? -19.438 -17.891 -25.281 1 98.44 148 GLY B CA 1
ATOM 4335 C C . GLY B 1 148 ? -18.625 -16.922 -26.109 1 98.44 148 GLY B C 1
ATOM 4336 O O . GLY B 1 148 ? -19.188 -16.156 -26.906 1 98.44 148 GLY B O 1
ATOM 4337 N N . LEU B 1 149 ? -17.344 -16.938 -25.953 1 97.94 149 LEU B N 1
ATOM 4338 C CA . LEU B 1 149 ? -16.438 -16.031 -26.656 1 97.94 149 LEU B CA 1
ATOM 4339 C C . LEU B 1 149 ? -16.078 -16.578 -28.031 1 97.94 149 LEU B C 1
ATOM 4341 O O . LEU B 1 149 ? -15.562 -15.852 -28.875 1 97.94 149 LEU B O 1
ATOM 4345 N N . GLY B 1 150 ? -16.312 -17.844 -28.25 1 97.94 150 GLY B N 1
ATOM 4346 C CA . GLY B 1 150 ? -15.898 -18.484 -29.5 1 97.94 150 GLY B CA 1
ATOM 4347 C C . GLY B 1 150 ? -14.398 -18.562 -29.656 1 97.94 150 GLY B C 1
ATOM 4348 O O . GLY B 1 150 ? -13.867 -18.344 -30.75 1 97.94 150 GLY B O 1
ATOM 4349 N N . THR B 1 151 ? -13.719 -18.812 -28.547 1 98 151 THR B N 1
ATOM 4350 C CA . THR B 1 151 ? -12.258 -18.875 -28.578 1 98 151 THR B CA 1
ATOM 4351 C C . THR B 1 151 ? -11.758 -20.172 -27.938 1 98 151 THR B C 1
ATOM 4353 O O . THR B 1 151 ? -12.555 -20.953 -27.422 1 98 151 THR B O 1
ATOM 4356 N N . ARG B 1 152 ? -10.484 -20.438 -28.125 1 98.44 152 ARG B N 1
ATOM 4357 C CA . ARG B 1 152 ? -9.82 -21.547 -27.453 1 98.44 152 ARG B CA 1
ATOM 4358 C C . ARG B 1 152 ? -8.906 -21.047 -26.344 1 98.44 152 ARG B C 1
ATOM 4360 O O . ARG B 1 152 ? -8.156 -20.078 -26.531 1 98.44 152 ARG B O 1
ATOM 4367 N N . MET B 1 153 ? -9.078 -21.641 -25.188 1 98.81 153 MET B N 1
ATOM 4368 C CA . MET B 1 153 ? -8.266 -21.25 -24.031 1 98.81 153 MET B CA 1
ATOM 4369 C C . MET B 1 153 ? -7.254 -22.344 -23.688 1 98.81 153 MET B C 1
ATOM 4371 O O . MET B 1 153 ? -7.598 -23.531 -23.672 1 98.81 153 MET B O 1
ATOM 4375 N N . ARG B 1 154 ? -5.992 -21.938 -23.531 1 98.88 154 ARG B N 1
ATOM 4376 C CA . ARG B 1 154 ? -4.961 -22.859 -23.062 1 98.88 154 ARG B CA 1
ATOM 4377 C C . ARG B 1 154 ? -5.043 -23.031 -21.547 1 98.88 154 ARG B C 1
ATOM 4379 O O . ARG B 1 154 ? -5.031 -22.047 -20.797 1 98.88 154 ARG B O 1
ATOM 4386 N N . ILE B 1 155 ? -5.121 -24.312 -21.109 1 98.94 155 ILE B N 1
ATOM 4387 C CA . ILE B 1 155 ? -5.379 -24.609 -19.703 1 98.94 155 ILE B CA 1
ATOM 4388 C C . ILE B 1 155 ? -4.152 -25.266 -19.062 1 98.94 155 ILE B C 1
ATOM 4390 O O . ILE B 1 155 ? -3.713 -26.328 -19.516 1 98.94 155 ILE B O 1
ATOM 4394 N N . ASN B 1 156 ? -3.545 -24.609 -18.156 1 98.94 156 ASN B N 1
ATOM 4395 C CA . ASN B 1 156 ? -2.568 -25.188 -17.25 1 98.94 156 ASN B CA 1
ATOM 4396 C C . ASN B 1 156 ? -3.215 -25.609 -15.93 1 98.94 156 ASN B C 1
ATOM 4398 O O . ASN B 1 156 ? -4.078 -24.906 -15.406 1 98.94 156 ASN B O 1
ATOM 4402 N N . ILE B 1 157 ? -2.883 -26.781 -15.391 1 98.94 157 ILE B N 1
ATOM 4403 C CA . ILE B 1 157 ? -3.561 -27.297 -14.219 1 98.94 157 ILE B CA 1
ATOM 4404 C C . ILE B 1 157 ? -2.662 -27.156 -12.992 1 98.94 157 ILE B C 1
ATOM 4406 O O . ILE B 1 157 ? -1.507 -27.578 -13 1 98.94 157 ILE B O 1
ATOM 4410 N N . GLU B 1 158 ? -3.176 -26.484 -11.977 1 98.81 158 GLU B N 1
ATOM 4411 C CA . GLU B 1 158 ? -2.475 -26.328 -10.711 1 98.81 158 GLU B CA 1
ATOM 4412 C C . GLU B 1 158 ? -2.457 -27.641 -9.93 1 98.81 158 GLU B C 1
ATOM 4414 O O . GLU B 1 158 ? -3.508 -28.234 -9.664 1 98.81 158 GLU B O 1
ATOM 4419 N N . LEU B 1 159 ? -1.302 -28.078 -9.531 1 98.62 159 LEU B N 1
ATOM 4420 C CA . LEU B 1 159 ? -1.138 -29.281 -8.727 1 98.62 159 LEU B CA 1
ATOM 4421 C C . LEU B 1 159 ? -0.838 -28.938 -7.273 1 98.62 159 LEU B C 1
ATOM 4423 O O . LEU B 1 159 ? -0.093 -27.984 -7 1 98.62 159 LEU B O 1
ATOM 4427 N N . ASP B 1 160 ? -1.475 -29.625 -6.336 1 97.19 160 ASP B N 1
ATOM 4428 C CA . ASP B 1 160 ? -1.028 -29.547 -4.949 1 97.19 160 ASP B CA 1
ATOM 4429 C C . ASP B 1 160 ? 0.174 -30.453 -4.707 1 97.19 160 ASP B C 1
ATOM 4431 O O . ASP B 1 160 ? 0.014 -31.641 -4.453 1 97.19 160 ASP B O 1
ATOM 4435 N N . VAL B 1 161 ? 1.288 -29.859 -4.68 1 96.56 161 VAL B N 1
ATOM 4436 C CA . VAL B 1 161 ? 2.504 -30.656 -4.543 1 96.56 161 VAL B CA 1
ATOM 4437 C C . VAL B 1 161 ? 3.018 -30.562 -3.107 1 96.56 161 VAL B C 1
ATOM 4439 O O . VAL B 1 161 ? 4.195 -30.812 -2.848 1 96.56 161 VAL B O 1
ATOM 4442 N N . GLY B 1 162 ? 2.135 -30.109 -2.219 1 92.69 162 GLY B N 1
ATOM 4443 C CA . GLY B 1 162 ? 2.541 -30.141 -0.823 1 92.69 162 GLY B CA 1
ATOM 4444 C C . GLY B 1 162 ? 2.307 -28.828 -0.108 1 92.69 162 GLY B C 1
ATOM 4445 O O . GLY B 1 162 ? 2.314 -28.766 1.124 1 92.69 162 GLY B O 1
ATOM 4446 N N . LEU B 1 163 ? 2.072 -27.703 -0.858 1 90.25 163 LEU B N 1
ATOM 4447 C CA . LEU B 1 163 ? 1.834 -26.406 -0.258 1 90.25 163 LEU B CA 1
ATOM 4448 C C . LEU B 1 163 ? 0.447 -26.344 0.373 1 90.25 163 LEU B C 1
ATOM 4450 O O . LEU B 1 163 ? 0.213 -25.547 1.288 1 90.25 163 LEU B O 1
ATOM 4454 N N . HIS B 1 164 ? -0.509 -27.047 -0.089 1 91.5 164 HIS B N 1
ATOM 4455 C CA . HIS B 1 164 ? -1.876 -27.188 0.401 1 91.5 164 HIS B CA 1
ATOM 4456 C C . HIS B 1 164 ? -2.625 -25.859 0.315 1 91.5 164 HIS B C 1
ATOM 4458 O O . HIS B 1 164 ? -3.293 -25.453 1.27 1 91.5 164 HIS B O 1
ATOM 4464 N N . ARG B 1 165 ? -2.357 -25.094 -0.712 1 93 165 ARG B N 1
ATOM 4465 C CA . ARG B 1 165 ? -3.078 -23.875 -1.029 1 93 165 ARG B CA 1
ATOM 4466 C C . ARG B 1 165 ? -4.129 -24.125 -2.107 1 93 165 ARG B C 1
ATOM 4468 O O . ARG B 1 165 ? -4.414 -23.234 -2.914 1 93 165 ARG B O 1
ATOM 4475 N N . GLY B 1 166 ? -4.586 -25.328 -2.158 1 91.44 166 GLY B N 1
ATOM 4476 C CA . GLY B 1 166 ? -5.48 -25.75 -3.225 1 91.44 166 GLY B CA 1
ATOM 4477 C C . GLY B 1 166 ? -4.766 -26.484 -4.348 1 91.44 166 GLY B C 1
ATOM 4478 O O . GLY B 1 166 ? -3.668 -27 -4.148 1 91.44 166 GLY B O 1
ATOM 4479 N N . GLY B 1 167 ? -5.496 -26.641 -5.469 1 95.44 167 GLY B N 1
ATOM 4480 C CA . GLY B 1 167 ? -4.938 -27.406 -6.574 1 95.44 167 GLY B CA 1
ATOM 4481 C C . GLY B 1 167 ? -5.332 -28.875 -6.559 1 95.44 167 GLY B C 1
ATOM 4482 O O . GLY B 1 167 ? -5.832 -29.375 -5.551 1 95.44 167 GLY B O 1
ATOM 4483 N N . VAL B 1 168 ? -5.066 -29.562 -7.605 1 97.81 168 VAL B N 1
ATOM 4484 C CA . VAL B 1 168 ? -5.461 -30.969 -7.781 1 97.81 168 VAL B CA 1
ATOM 4485 C C . VAL B 1 168 ? -4.504 -31.875 -7.012 1 97.81 168 VAL B C 1
ATOM 4487 O O . VAL B 1 168 ? -3.287 -31.797 -7.188 1 97.81 168 VAL B O 1
ATOM 4490 N N . SER B 1 169 ? -5.051 -32.625 -6.125 1 93.44 169 SER B N 1
ATOM 4491 C CA . SER B 1 169 ? -4.25 -33.531 -5.324 1 93.44 169 SER B CA 1
ATOM 4492 C C . SER B 1 169 ? -4.629 -35 -5.609 1 93.44 169 SER B C 1
ATOM 4494 O O . SER B 1 169 ? -3.9 -35.906 -5.242 1 93.44 169 SER B O 1
ATOM 4496 N N . ASP B 1 170 ? -5.695 -35.188 -6.293 1 95.25 170 ASP B N 1
ATOM 4497 C CA . ASP B 1 170 ? -6.273 -36.5 -6.559 1 95.25 170 ASP B CA 1
ATOM 4498 C C . ASP B 1 170 ? -6.266 -36.812 -8.055 1 95.25 170 ASP B C 1
ATOM 4500 O O . ASP B 1 170 ? -6.727 -36 -8.867 1 95.25 170 ASP B O 1
ATOM 4504 N N . LEU B 1 171 ? -5.777 -38.062 -8.398 1 97.88 171 LEU B N 1
ATOM 4505 C CA . LEU B 1 171 ? -5.66 -38.406 -9.805 1 97.88 171 LEU B CA 1
ATOM 4506 C C . LEU B 1 171 ? -7.039 -38.562 -10.445 1 97.88 171 LEU B C 1
ATOM 4508 O O . LEU B 1 171 ? -7.188 -38.344 -11.656 1 97.88 171 LEU B O 1
ATOM 4512 N N . ASN B 1 172 ? -8.023 -38.969 -9.625 1 98.06 172 ASN B N 1
ATOM 4513 C CA . ASN B 1 172 ? -9.375 -39.031 -10.18 1 98.06 172 ASN B CA 1
ATOM 4514 C C . ASN B 1 172 ? -9.867 -37.656 -10.617 1 98.06 172 ASN B C 1
ATOM 4516 O O . ASN B 1 172 ? -10.492 -37.5 -11.672 1 98.06 172 ASN B O 1
ATOM 4520 N N . VAL B 1 173 ? -9.609 -36.688 -9.789 1 98.31 173 VAL B N 1
ATOM 4521 C CA . VAL B 1 173 ? -9.977 -35.312 -10.109 1 98.31 173 VAL B CA 1
ATOM 4522 C C . VAL B 1 173 ? -9.211 -34.844 -11.344 1 98.31 173 VAL B C 1
ATOM 4524 O O . VAL B 1 173 ? -9.781 -34.219 -12.242 1 98.31 173 VAL B O 1
ATOM 4527 N N . LEU B 1 174 ? -7.91 -35.188 -11.352 1 98.75 174 LEU B N 1
ATOM 4528 C CA . LEU B 1 174 ? -7.102 -34.844 -12.523 1 98.75 174 LEU B CA 1
ATOM 4529 C C . LEU B 1 174 ? -7.688 -35.469 -13.781 1 98.75 174 LEU B C 1
ATOM 4531 O O . LEU B 1 174 ? -7.809 -34.812 -14.812 1 98.75 174 LEU B O 1
ATOM 4535 N N . GLY B 1 175 ? -8.031 -36.75 -13.656 1 98.75 175 GLY B N 1
ATOM 4536 C CA . GLY B 1 175 ? -8.641 -37.469 -14.781 1 98.75 175 GLY B CA 1
ATOM 4537 C C . GLY B 1 175 ? -9.906 -36.781 -15.273 1 98.75 175 GLY B C 1
ATOM 4538 O O . GLY B 1 175 ? -10.141 -36.688 -16.484 1 98.75 175 GLY B O 1
ATOM 4539 N N . GLN B 1 176 ? -10.727 -36.344 -14.352 1 98.69 176 GLN B N 1
ATOM 4540 C CA . GLN B 1 176 ? -11.953 -35.625 -14.703 1 98.69 176 GLN B CA 1
ATOM 4541 C C . GLN B 1 176 ? -11.656 -34.375 -15.508 1 98.69 176 GLN B C 1
ATOM 4543 O O . GLN B 1 176 ? -12.32 -34.094 -16.516 1 98.69 176 GLN B O 1
ATOM 4548 N N . MET B 1 177 ? -10.68 -33.625 -15.094 1 98.81 177 MET B N 1
ATOM 4549 C CA . MET B 1 177 ? -10.328 -32.375 -15.773 1 98.81 177 MET B CA 1
ATOM 4550 C C . MET B 1 177 ? -9.773 -32.656 -17.172 1 98.81 177 MET B C 1
ATOM 4552 O O . MET B 1 177 ? -10.18 -32.031 -18.141 1 98.81 177 MET B O 1
ATOM 4556 N N . LEU B 1 178 ? -8.883 -33.625 -17.25 1 98.88 178 LEU B N 1
ATOM 4557 C CA . LEU B 1 178 ? -8.273 -33.969 -18.531 1 98.88 178 LEU B CA 1
ATOM 4558 C C . LEU B 1 178 ? -9.32 -34.531 -19.5 1 98.88 178 LEU B C 1
ATOM 4560 O O . LEU B 1 178 ? -9.25 -34.25 -20.703 1 98.88 178 LEU B O 1
ATOM 4564 N N . THR B 1 179 ? -10.258 -35.25 -18.984 1 98.81 179 THR B N 1
ATOM 4565 C CA . THR B 1 179 ? -11.352 -35.781 -19.812 1 98.81 179 THR B CA 1
ATOM 4566 C C . THR B 1 179 ? -12.164 -34.625 -20.391 1 98.81 179 THR B C 1
ATOM 4568 O O . THR B 1 179 ? -12.492 -34.625 -21.578 1 98.81 179 THR B O 1
ATOM 4571 N N . LEU B 1 180 ? -12.469 -33.656 -19.547 1 98.75 180 LEU B N 1
ATOM 4572 C CA . LEU B 1 180 ? -13.242 -32.5 -19.969 1 98.75 180 LEU B CA 1
ATOM 4573 C C . LEU B 1 180 ? -12.5 -31.734 -21.062 1 98.75 180 LEU B C 1
ATOM 4575 O O . LEU B 1 180 ? -13.102 -31.297 -22.031 1 98.75 180 LEU B O 1
ATOM 4579 N N . ILE B 1 181 ? -11.227 -31.547 -20.906 1 98.88 181 ILE B N 1
ATOM 4580 C CA . ILE B 1 181 ? -10.414 -30.844 -21.891 1 98.88 181 ILE B CA 1
ATOM 4581 C C . ILE B 1 181 ? -10.422 -31.625 -23.203 1 98.88 181 ILE B C 1
ATOM 4583 O O . ILE B 1 181 ? -10.648 -31.047 -24.281 1 98.88 181 ILE B O 1
ATOM 4587 N N . SER B 1 182 ? -10.227 -32.906 -23.109 1 98.56 182 SER B N 1
ATOM 4588 C CA . SER B 1 182 ? -10.18 -33.781 -24.281 1 98.56 182 SER B CA 1
ATOM 4589 C C . SER B 1 182 ? -11.5 -33.75 -25.047 1 98.56 182 SER B C 1
ATOM 4591 O O . SER B 1 182 ? -11.516 -33.844 -26.281 1 98.56 182 SER B O 1
ATOM 4593 N N . ALA B 1 183 ? -12.516 -33.625 -24.359 1 98.5 183 ALA B N 1
ATOM 4594 C CA . ALA B 1 183 ? -13.852 -33.656 -24.953 1 98.5 183 ALA B CA 1
ATOM 4595 C C . ALA B 1 183 ? -14.211 -32.344 -25.641 1 98.5 183 ALA B C 1
ATOM 4597 O O . ALA B 1 183 ? -15.164 -32.281 -26.406 1 98.5 183 ALA B O 1
ATOM 4598 N N . ASN B 1 184 ? -13.469 -31.281 -25.422 1 98.62 184 ASN B N 1
ATOM 4599 C CA . ASN B 1 184 ? -13.789 -29.969 -25.969 1 98.62 184 ASN B CA 1
ATOM 4600 C C . ASN B 1 184 ? -12.578 -29.328 -26.641 1 98.62 184 ASN B C 1
ATOM 4602 O O . ASN B 1 184 ? -12.234 -28.188 -26.328 1 98.62 184 ASN B O 1
ATOM 4606 N N . PRO B 1 185 ? -11.977 -29.984 -27.641 1 97.75 185 PRO B N 1
ATOM 4607 C CA . PRO B 1 185 ? -10.727 -29.5 -28.25 1 97.75 185 PRO B CA 1
ATOM 4608 C C . PRO B 1 185 ? -10.898 -28.172 -28.969 1 97.75 185 PRO B C 1
ATOM 4610 O O . PRO B 1 185 ? -9.914 -27.469 -29.203 1 97.75 185 PRO B O 1
ATOM 4613 N N . GLN B 1 186 ? -12.102 -27.734 -29.312 1 97.94 186 GLN B N 1
ATOM 4614 C CA . GLN B 1 186 ? -12.352 -26.469 -30 1 97.94 186 GLN B CA 1
ATOM 4615 C C . GLN B 1 186 ? -12.234 -25.297 -29.031 1 97.94 186 GLN B C 1
ATOM 4617 O O . GLN B 1 186 ? -11.984 -24.156 -29.453 1 97.94 186 GLN B O 1
ATOM 4622 N N . HIS B 1 187 ? -12.398 -25.609 -27.734 1 98.75 187 HIS B N 1
ATOM 4623 C CA . HIS B 1 187 ? -12.516 -24.5 -26.781 1 98.75 187 HIS B CA 1
ATOM 4624 C C . HIS B 1 187 ? -11.461 -24.609 -25.688 1 98.75 187 HIS B C 1
ATOM 4626 O O . HIS B 1 187 ? -11.211 -23.641 -24.969 1 98.75 187 HIS B O 1
ATOM 4632 N N . LEU B 1 188 ? -10.906 -25.781 -25.484 1 98.81 188 LEU B N 1
ATOM 4633 C CA . LEU B 1 188 ? -9.906 -25.984 -24.453 1 98.81 188 LEU B CA 1
ATOM 4634 C C . LEU B 1 188 ? -8.68 -26.703 -25.016 1 98.81 188 LEU B C 1
ATOM 4636 O O . LEU B 1 188 ? -8.812 -27.609 -25.828 1 98.81 188 LEU B O 1
ATOM 4640 N N . GLU B 1 189 ? -7.559 -26.266 -24.625 1 98.69 189 GLU B N 1
ATOM 4641 C CA . GLU B 1 189 ? -6.293 -26.922 -24.922 1 98.69 189 GLU B CA 1
ATOM 4642 C C . GLU B 1 189 ? -5.477 -27.172 -23.656 1 98.69 189 GLU B C 1
ATOM 4644 O O . GLU B 1 189 ? -5.273 -26.25 -22.859 1 98.69 189 GLU B O 1
ATOM 4649 N N . PHE B 1 190 ? -5.078 -28.422 -23.453 1 98.81 190 PHE B N 1
ATOM 4650 C CA . PHE B 1 190 ? -4.195 -28.719 -22.328 1 98.81 190 PHE B CA 1
ATOM 4651 C C . PHE B 1 190 ? -2.814 -28.109 -22.562 1 98.81 190 PHE B C 1
ATOM 4653 O O . PHE B 1 190 ? -2.178 -28.359 -23.578 1 98.81 190 PHE B O 1
ATOM 4660 N N . ALA B 1 191 ? -2.334 -27.312 -21.594 1 98.81 191 ALA B N 1
ATOM 4661 C CA . ALA B 1 191 ? -1.091 -26.562 -21.781 1 98.81 191 ALA B CA 1
ATOM 4662 C C . ALA B 1 191 ? -0.021 -27.016 -20.797 1 98.81 191 ALA B C 1
ATOM 4664 O O . ALA B 1 191 ? 1.142 -26.625 -20.906 1 98.81 191 ALA B O 1
ATOM 4665 N N . GLY B 1 192 ? -0.338 -27.797 -19.812 1 98.81 192 GLY B N 1
ATOM 4666 C CA . GLY B 1 192 ? 0.663 -28.328 -18.906 1 98.81 192 GLY B CA 1
ATOM 4667 C C . GLY B 1 192 ? 0.228 -28.266 -17.453 1 98.81 192 GLY B C 1
ATOM 4668 O O . GLY B 1 192 ? -0.961 -28.391 -17.141 1 98.81 192 GLY B O 1
ATOM 4669 N N . PHE B 1 193 ? 1.248 -28.25 -16.516 1 98.88 193 PHE B N 1
ATOM 4670 C CA . PHE B 1 193 ? 1.03 -28.266 -15.07 1 98.88 193 PHE B CA 1
ATOM 4671 C C . PHE B 1 193 ? 1.833 -27.172 -14.383 1 98.88 193 PHE B C 1
ATOM 4673 O O . PHE B 1 193 ? 2.885 -26.766 -14.883 1 98.88 193 PHE B O 1
ATOM 4680 N N . MET B 1 194 ? 1.312 -26.719 -13.32 1 98.81 194 MET B N 1
ATOM 4681 C CA . MET B 1 194 ? 2.096 -25.891 -12.398 1 98.81 194 MET B CA 1
ATOM 4682 C C . MET B 1 194 ? 2.139 -26.516 -11.008 1 98.81 194 MET B C 1
ATOM 4684 O O . MET B 1 194 ? 1.096 -26.781 -10.406 1 98.81 194 MET B O 1
ATOM 4688 N N . GLY B 1 195 ? 3.266 -26.828 -10.539 1 98.25 195 GLY B N 1
ATOM 4689 C CA . GLY B 1 195 ? 3.518 -27.25 -9.164 1 98.25 195 GLY B CA 1
ATOM 4690 C C . GLY B 1 195 ? 4.312 -26.219 -8.375 1 98.25 195 GLY B C 1
ATOM 4691 O O . GLY B 1 195 ? 5.535 -26.156 -8.492 1 98.25 195 GLY B O 1
ATOM 4692 N N . TYR B 1 196 ? 3.65 -25.406 -7.605 1 96.69 196 TYR B N 1
ATOM 4693 C CA . TYR B 1 196 ? 4.266 -24.328 -6.832 1 96.69 196 TYR B CA 1
ATOM 4694 C C . TYR B 1 196 ? 4.797 -24.844 -5.504 1 96.69 196 TYR B C 1
ATOM 4696 O O . TYR B 1 196 ? 4.035 -25.344 -4.672 1 96.69 196 TYR B O 1
ATOM 4704 N N . ASP B 1 197 ? 6.125 -24.703 -5.242 1 96.19 197 ASP B N 1
ATOM 4705 C CA . ASP B 1 197 ? 6.723 -25.391 -4.105 1 96.19 197 ASP B CA 1
ATOM 4706 C C . ASP B 1 197 ? 7.672 -24.469 -3.342 1 96.19 197 ASP B C 1
ATOM 4708 O O . ASP B 1 197 ? 8.75 -24.891 -2.918 1 96.19 197 ASP B O 1
ATOM 4712 N N . PRO B 1 198 ? 7.324 -23.203 -3.141 1 91.5 198 PRO B N 1
ATOM 4713 C CA . PRO B 1 198 ? 8.25 -22.297 -2.469 1 91.5 198 PRO B CA 1
ATOM 4714 C C . PRO B 1 198 ? 8.625 -22.766 -1.062 1 91.5 198 PRO B C 1
ATOM 4716 O O . PRO B 1 198 ? 9.711 -22.438 -0.569 1 91.5 198 PRO B O 1
ATOM 4719 N N . PHE B 1 199 ? 7.797 -23.531 -0.373 1 89.19 199 PHE B N 1
ATOM 4720 C CA . PHE B 1 199 ? 7.977 -23.922 1.02 1 89.19 199 PHE B CA 1
ATOM 4721 C C . PHE B 1 199 ? 9.227 -24.781 1.184 1 89.19 199 PHE B C 1
ATOM 4723 O O . PHE B 1 199 ? 9.781 -24.891 2.281 1 89.19 199 PHE B O 1
ATOM 4730 N N . VAL B 1 200 ? 9.688 -25.344 0.128 1 91.06 200 VAL B N 1
ATOM 4731 C CA . VAL B 1 200 ? 10.867 -26.203 0.14 1 91.06 200 VAL B CA 1
ATOM 4732 C C . VAL B 1 200 ? 12.094 -25.375 0.516 1 91.06 200 VAL B C 1
ATOM 4734 O O . VAL B 1 200 ? 13.016 -25.891 1.162 1 91.06 200 VAL B O 1
ATOM 4737 N N . GLY B 1 201 ? 12.078 -24.094 0.121 1 87.12 201 GLY B N 1
ATOM 4738 C CA . GLY B 1 201 ? 13.242 -23.25 0.363 1 87.12 201 GLY B CA 1
ATOM 4739 C C . GLY B 1 201 ? 12.992 -22.188 1.413 1 87.12 201 GLY B C 1
ATOM 4740 O O . GLY B 1 201 ? 13.805 -21.266 1.576 1 87.12 201 GLY B O 1
ATOM 4741 N N . MET B 1 202 ? 11.844 -22.172 2.088 1 84.06 202 MET B N 1
ATOM 4742 C CA . MET B 1 202 ? 11.484 -21.109 3.023 1 84.06 202 MET B CA 1
ATOM 4743 C C . MET B 1 202 ? 11.938 -21.453 4.438 1 84.06 202 MET B C 1
ATOM 4745 O O . MET B 1 202 ? 11.562 -20.781 5.398 1 84.06 202 MET B O 1
ATOM 4749 N N . GLY B 1 203 ? 12.703 -22.375 4.664 1 73.44 203 GLY B N 1
ATOM 4750 C CA . GLY B 1 203 ? 13.258 -22.719 5.965 1 73.44 203 GLY B CA 1
ATOM 4751 C C . GLY B 1 203 ? 12.227 -23.297 6.918 1 73.44 203 GLY B C 1
ATOM 4752 O O . GLY B 1 203 ? 12.102 -22.828 8.055 1 73.44 203 GLY B O 1
ATOM 4753 N N . VAL B 1 204 ? 11.477 -24.234 6.586 1 74.31 204 VAL B N 1
ATOM 4754 C CA . VAL B 1 204 ? 10.57 -24.953 7.477 1 74.31 204 VAL B CA 1
ATOM 4755 C C . VAL B 1 204 ? 11.367 -25.656 8.57 1 74.31 204 VAL B C 1
ATOM 4757 O O . VAL B 1 204 ? 12.523 -26.031 8.367 1 74.31 204 VAL B O 1
ATOM 4760 N N . PRO B 1 205 ? 10.742 -25.688 9.781 1 71.19 205 PRO B N 1
ATOM 4761 C CA . PRO B 1 205 ? 11.477 -26.359 10.859 1 71.19 205 PRO B CA 1
ATOM 4762 C C . PRO B 1 205 ? 12.008 -27.719 10.445 1 71.19 205 PRO B C 1
ATOM 4764 O O . PRO B 1 205 ? 11.289 -28.5 9.805 1 71.19 205 PRO B O 1
ATOM 4767 N N . GLY B 1 206 ? 13.219 -27.953 10.766 1 72.12 206 GLY B N 1
ATOM 4768 C CA . GLY B 1 206 ? 13.914 -29.172 10.359 1 72.12 206 GLY B CA 1
ATOM 4769 C C . GLY B 1 206 ? 13.188 -30.438 10.766 1 72.12 206 GLY B C 1
ATOM 4770 O O . GLY B 1 206 ? 13.258 -31.453 10.07 1 72.12 206 GLY B O 1
ATOM 4771 N N . ILE B 1 207 ? 12.516 -30.312 11.758 1 70.81 207 ILE B N 1
ATOM 4772 C CA . ILE B 1 207 ? 11.82 -31.469 12.289 1 70.81 207 ILE B CA 1
ATOM 4773 C C . ILE B 1 207 ? 10.711 -31.891 11.32 1 70.81 207 ILE B C 1
ATOM 4775 O O . ILE B 1 207 ? 10.281 -33.062 11.336 1 70.81 207 ILE B O 1
ATOM 4779 N N . LEU B 1 208 ? 10.383 -31.031 10.484 1 77.88 208 LEU B N 1
ATOM 4780 C CA . LEU B 1 208 ? 9.328 -31.312 9.523 1 77.88 208 LEU B CA 1
ATOM 4781 C C . LEU B 1 208 ? 9.906 -31.875 8.227 1 77.88 208 LEU B C 1
ATOM 4783 O O . LEU B 1 208 ? 9.188 -32.469 7.418 1 77.88 208 LEU B O 1
ATOM 4787 N N . GLY B 1 209 ? 11.219 -31.719 8.086 1 81.06 209 GLY B N 1
ATOM 4788 C CA . GLY B 1 209 ? 11.93 -32.25 6.926 1 81.06 209 GLY B CA 1
ATOM 4789 C C . GLY B 1 209 ? 12.969 -31.281 6.387 1 81.06 209 GLY B C 1
ATOM 4790 O O . GLY B 1 209 ? 12.812 -30.062 6.492 1 81.06 209 GLY B O 1
ATOM 4791 N N . SER B 1 210 ? 14 -31.953 5.91 1 88.44 210 SER B N 1
ATOM 4792 C CA . SER B 1 210 ? 15 -31.125 5.227 1 88.44 210 SER B CA 1
ATOM 4793 C C . SER B 1 210 ? 14.469 -30.609 3.895 1 88.44 210 SER B C 1
ATOM 4795 O O . SER B 1 210 ? 13.5 -31.156 3.352 1 88.44 210 SER B O 1
ATOM 4797 N N . PRO B 1 211 ? 15.047 -29.547 3.369 1 91.62 211 PRO B N 1
ATOM 4798 C CA . PRO B 1 211 ? 14.656 -29.047 2.047 1 91.62 211 PRO B CA 1
ATOM 4799 C C . PRO B 1 211 ? 14.727 -30.125 0.968 1 91.62 211 PRO B C 1
ATOM 4801 O O . PRO B 1 211 ? 13.844 -30.203 0.11 1 91.62 211 PRO B O 1
ATOM 4804 N N . GLU B 1 212 ? 15.695 -31 1.087 1 93.75 212 GLU B N 1
ATOM 4805 C CA . GLU B 1 212 ? 15.875 -32.062 0.108 1 93.75 212 GLU B CA 1
ATOM 4806 C C . GLU B 1 212 ? 14.75 -33.094 0.199 1 93.75 212 GLU B C 1
ATOM 4808 O O . GLU B 1 212 ? 14.258 -33.562 -0.823 1 93.75 212 GLU B O 1
ATOM 4813 N N . GLU B 1 213 ? 14.398 -33.406 1.381 1 94.06 213 GLU B N 1
ATOM 4814 C CA . GLU B 1 213 ? 13.32 -34.375 1.585 1 94.06 213 GLU B CA 1
ATOM 4815 C C . GLU B 1 213 ? 11.984 -33.812 1.093 1 94.06 213 GLU B C 1
ATOM 4817 O O . GLU B 1 213 ? 11.211 -34.531 0.45 1 94.06 213 GLU B O 1
ATOM 4822 N N . LEU B 1 214 ? 11.75 -32.625 1.436 1 93.56 214 LEU B N 1
ATOM 4823 C CA . LEU B 1 214 ? 10.523 -31.969 0.994 1 93.56 214 LEU B CA 1
ATOM 4824 C C . LEU B 1 214 ? 10.484 -31.859 -0.526 1 93.56 214 LEU B C 1
ATOM 4826 O O . LEU B 1 214 ? 9.438 -32.094 -1.141 1 93.56 214 LEU B O 1
ATOM 4830 N N . PHE B 1 215 ? 11.664 -31.594 -1.086 1 96.25 215 PHE B N 1
ATOM 4831 C CA . PHE B 1 215 ? 11.773 -31.484 -2.537 1 96.25 215 PHE B CA 1
ATOM 4832 C C . PHE B 1 215 ? 11.484 -32.844 -3.201 1 96.25 215 PHE B C 1
ATOM 4834 O O . PHE B 1 215 ? 10.781 -32.875 -4.211 1 96.25 215 PHE B O 1
ATOM 4841 N N . ALA B 1 216 ? 11.992 -33.844 -2.645 1 96.5 216 ALA B N 1
ATOM 4842 C CA . ALA B 1 216 ? 11.758 -35.156 -3.178 1 96.5 216 ALA B CA 1
ATOM 4843 C C . ALA B 1 216 ? 10.266 -35.5 -3.188 1 96.5 216 ALA B C 1
ATOM 4845 O O . ALA B 1 216 ? 9.758 -36.094 -4.145 1 96.5 216 ALA B O 1
ATOM 4846 N N . LYS B 1 217 ? 9.602 -35.125 -2.158 1 95 217 LYS B N 1
ATOM 4847 C CA . LYS B 1 217 ? 8.164 -35.375 -2.076 1 95 217 LYS B CA 1
ATOM 4848 C C . LYS B 1 217 ? 7.414 -34.594 -3.15 1 95 217 LYS B C 1
ATOM 4850 O O . LYS B 1 217 ? 6.48 -35.125 -3.764 1 95 217 LYS B O 1
ATOM 4855 N N . VAL B 1 218 ? 7.816 -33.344 -3.355 1 96.75 218 VAL B N 1
ATOM 4856 C CA . VAL B 1 218 ? 7.234 -32.5 -4.398 1 96.75 218 VAL B CA 1
ATOM 4857 C C . VAL B 1 218 ? 7.371 -33.219 -5.754 1 96.75 218 VAL B C 1
ATOM 4859 O O . VAL B 1 218 ? 6.391 -33.344 -6.492 1 96.75 218 VAL B O 1
ATOM 4862 N N . MET B 1 219 ? 8.578 -33.75 -6.043 1 97.69 219 MET B N 1
ATOM 4863 C CA . MET B 1 219 ? 8.867 -34.312 -7.359 1 97.69 219 MET B CA 1
ATOM 4864 C C . MET B 1 219 ? 8.117 -35.625 -7.562 1 97.69 219 MET B C 1
ATOM 4866 O O . MET B 1 219 ? 7.707 -35.938 -8.68 1 97.69 219 MET B O 1
ATOM 4870 N N . VAL B 1 220 ? 7.902 -36.344 -6.469 1 97.88 220 VAL B N 1
ATOM 4871 C CA . VAL B 1 220 ? 7.141 -37.594 -6.555 1 97.88 220 VAL B CA 1
ATOM 4872 C C . VAL B 1 220 ? 5.707 -37.281 -6.992 1 97.88 220 VAL B C 1
ATOM 4874 O O . VAL B 1 220 ? 5.164 -37.969 -7.871 1 97.88 220 VAL B O 1
ATOM 4877 N N . ILE B 1 221 ? 5.137 -36.312 -6.387 1 97.62 221 ILE B N 1
ATOM 4878 C CA . ILE B 1 221 ? 3.762 -35.938 -6.703 1 97.62 221 ILE B CA 1
ATOM 4879 C C . ILE B 1 221 ? 3.684 -35.406 -8.133 1 97.62 221 ILE B C 1
ATOM 4881 O O . ILE B 1 221 ? 2.811 -35.812 -8.906 1 97.62 221 ILE B O 1
ATOM 4885 N N . TYR B 1 222 ? 4.605 -34.531 -8.477 1 98.44 222 TYR B N 1
ATOM 4886 C CA . TYR B 1 222 ? 4.633 -33.969 -9.82 1 98.44 222 TYR B CA 1
ATOM 4887 C C . TYR B 1 222 ? 4.773 -35.062 -10.875 1 98.44 222 TYR B C 1
ATOM 4889 O O . TYR B 1 222 ? 4.016 -35.094 -11.852 1 98.44 222 TYR B O 1
ATOM 4897 N N . GLN B 1 223 ? 5.707 -36 -10.641 1 98.38 223 GLN B N 1
ATOM 4898 C CA . GLN B 1 223 ? 5.961 -37.094 -11.57 1 98.38 223 GLN B CA 1
ATOM 4899 C C . GLN B 1 223 ? 4.73 -38 -11.711 1 98.38 223 GLN B C 1
ATOM 4901 O O . GLN B 1 223 ? 4.414 -38.438 -12.812 1 98.38 223 GLN B O 1
ATOM 4906 N N . ARG B 1 224 ? 4.102 -38.219 -10.656 1 98.38 224 ARG B N 1
ATOM 4907 C CA . ARG B 1 224 ? 2.908 -39.062 -10.664 1 98.38 224 ARG B CA 1
ATOM 4908 C C . ARG B 1 224 ? 1.836 -38.469 -11.578 1 98.38 224 ARG B C 1
ATOM 4910 O O . ARG B 1 224 ? 1.201 -39.188 -12.344 1 98.38 224 ARG B O 1
ATOM 4917 N N . CYS B 1 225 ? 1.602 -37.188 -11.484 1 98.62 225 CYS B N 1
ATOM 4918 C CA . CYS B 1 225 ? 0.599 -36.5 -12.305 1 98.62 225 CYS B CA 1
ATOM 4919 C C . CYS B 1 225 ? 0.999 -36.531 -13.781 1 98.62 225 CYS B C 1
ATOM 4921 O O . CYS B 1 225 ? 0.155 -36.719 -14.648 1 98.62 225 CYS B O 1
ATOM 4923 N N . VAL B 1 226 ? 2.279 -36.344 -14.039 1 98.44 226 VAL B N 1
ATOM 4924 C CA . VAL B 1 226 ? 2.803 -36.375 -15.398 1 98.44 226 VAL B CA 1
ATOM 4925 C C . VAL B 1 226 ? 2.631 -37.781 -15.984 1 98.44 226 VAL B C 1
ATOM 4927 O O . VAL B 1 226 ? 2.113 -37.938 -17.094 1 98.44 226 VAL B O 1
ATOM 4930 N N . ASP B 1 227 ? 3.043 -38.781 -15.188 1 98.5 227 ASP B N 1
ATOM 4931 C CA . ASP B 1 227 ? 2.932 -40.188 -15.641 1 98.5 227 ASP B CA 1
ATOM 4932 C C . ASP B 1 227 ? 1.477 -40.531 -15.922 1 98.5 227 ASP B C 1
ATOM 4934 O O . ASP B 1 227 ? 1.176 -41.156 -16.938 1 98.5 227 ASP B O 1
ATOM 4938 N N . PHE B 1 228 ? 0.63 -40.188 -15.07 1 98.69 228 PHE B N 1
ATOM 4939 C CA . PHE B 1 228 ? -0.795 -40.469 -15.234 1 98.69 228 PHE B CA 1
ATOM 4940 C C . PHE B 1 228 ? -1.307 -39.875 -16.547 1 98.69 228 PHE B C 1
ATOM 4942 O O . PHE B 1 228 ? -1.994 -40.562 -17.312 1 98.69 228 PHE B O 1
ATOM 4949 N N . THR B 1 229 ? -0.99 -38.625 -16.797 1 98.56 229 THR B N 1
ATOM 4950 C CA . THR B 1 229 ? -1.477 -37.938 -17.984 1 98.56 229 THR B CA 1
ATOM 4951 C C . THR B 1 229 ? -0.893 -38.562 -19.25 1 98.56 229 THR B C 1
ATOM 4953 O O . THR B 1 229 ? -1.61 -38.781 -20.234 1 98.56 229 THR B O 1
ATOM 4956 N N . ARG B 1 230 ? 0.411 -38.906 -19.234 1 97.62 230 ARG B N 1
ATOM 4957 C CA . ARG B 1 230 ? 1.08 -39.531 -20.375 1 97.62 230 ARG B CA 1
ATOM 4958 C C . ARG B 1 230 ? 0.443 -40.875 -20.719 1 97.62 230 ARG B C 1
ATOM 4960 O O . ARG B 1 230 ? 0.289 -41.219 -21.891 1 97.62 230 ARG B O 1
ATOM 4967 N N . GLN B 1 231 ? 0.103 -41.531 -19.719 1 98.12 231 GLN B N 1
ATOM 4968 C CA . GLN B 1 231 ? -0.37 -42.906 -19.906 1 98.12 231 GLN B CA 1
ATOM 4969 C C . GLN B 1 231 ? -1.858 -42.938 -20.25 1 98.12 231 GLN B C 1
ATOM 4971 O O . GLN B 1 231 ? -2.285 -43.656 -21.141 1 98.12 231 GLN B O 1
ATOM 4976 N N . GLN B 1 232 ? -2.594 -42.188 -19.531 1 98.25 232 GLN B N 1
ATOM 4977 C CA . GLN B 1 232 ? -4.047 -42.281 -19.625 1 98.25 232 GLN B CA 1
ATOM 4978 C C . GLN B 1 232 ? -4.602 -41.344 -20.672 1 98.25 232 GLN B C 1
ATOM 4980 O O . GLN B 1 232 ? -5.719 -41.531 -21.156 1 98.25 232 GLN B O 1
ATOM 4985 N N . PHE B 1 233 ? -3.879 -40.281 -20.984 1 98.25 233 PHE B N 1
ATOM 4986 C CA . PHE B 1 233 ? -4.32 -39.281 -21.953 1 98.25 233 PHE B CA 1
ATOM 4987 C C . PHE B 1 233 ? -3.199 -38.969 -22.938 1 98.25 233 PHE B C 1
ATOM 4989 O O . PHE B 1 233 ? -2.828 -37.781 -23.078 1 98.25 233 PHE B O 1
ATOM 4996 N N . PRO B 1 234 ? -2.699 -39.906 -23.656 1 97.69 234 PRO B N 1
ATOM 4997 C CA . PRO B 1 234 ? -1.536 -39.688 -24.516 1 97.69 234 PRO B CA 1
ATOM 4998 C C . PRO B 1 234 ? -1.788 -38.656 -25.609 1 97.69 234 PRO B C 1
ATOM 5000 O O . PRO B 1 234 ? -0.856 -38 -26.047 1 97.69 234 PRO B O 1
ATOM 5003 N N . ALA B 1 235 ? -2.982 -38.469 -26.031 1 97.69 235 ALA B N 1
ATOM 5004 C CA . ALA B 1 235 ? -3.316 -37.5 -27.094 1 97.69 235 ALA B CA 1
ATOM 5005 C C . ALA B 1 235 ? -3.092 -36.062 -26.625 1 97.69 235 ALA B C 1
ATOM 5007 O O . ALA B 1 235 ? -2.902 -35.156 -27.438 1 97.69 235 ALA B O 1
ATOM 5008 N N . LEU B 1 236 ? -3.143 -35.844 -25.297 1 97.94 236 LEU B N 1
ATOM 5009 C CA . LEU B 1 236 ? -2.961 -34.5 -24.734 1 97.94 236 LEU B CA 1
ATOM 5010 C C . LEU B 1 236 ? -1.483 -34.219 -24.5 1 97.94 236 LEU B C 1
ATOM 5012 O O . LEU B 1 236 ? -1.098 -33.062 -24.312 1 97.94 236 LEU B O 1
ATOM 5016 N N . TRP B 1 237 ? -0.743 -35.281 -24.406 1 97.19 237 TRP B N 1
ATOM 5017 C CA . TRP B 1 237 ? 0.668 -35.094 -24.078 1 97.19 237 TRP B CA 1
ATOM 5018 C C . TRP B 1 237 ? 1.475 -34.781 -25.328 1 97.19 237 TRP B C 1
ATOM 5020 O O . TRP B 1 237 ? 1.538 -35.562 -26.266 1 97.19 237 TRP B O 1
ATOM 5030 N N . ARG B 1 238 ? 1.962 -33.625 -25.453 1 95.62 238 ARG B N 1
ATOM 5031 C CA . ARG B 1 238 ? 2.729 -33.188 -26.625 1 95.62 238 ARG B CA 1
ATOM 5032 C C . ARG B 1 238 ? 3.982 -32.438 -26.203 1 95.62 238 ARG B C 1
ATOM 5034 O O . ARG B 1 238 ? 4.109 -32.031 -25.031 1 95.62 238 ARG B O 1
ATOM 5041 N N . GLU B 1 239 ? 4.883 -32.281 -27.141 1 93.19 239 GLU B N 1
ATOM 5042 C CA . GLU B 1 239 ? 6.07 -31.453 -26.891 1 93.19 239 GLU B CA 1
ATOM 5043 C C . GLU B 1 239 ? 5.695 -30 -26.641 1 93.19 239 GLU B C 1
ATOM 5045 O O . GLU B 1 239 ? 4.73 -29.484 -27.219 1 93.19 239 GLU B O 1
ATOM 5050 N N . GLY B 1 240 ? 6.387 -29.391 -25.781 1 95.12 240 GLY B N 1
ATOM 5051 C CA . GLY B 1 240 ? 6.199 -27.953 -25.578 1 95.12 240 GLY B CA 1
ATOM 5052 C C . GLY B 1 240 ? 5.254 -27.641 -24.438 1 95.12 240 GLY B C 1
ATOM 5053 O O . GLY B 1 240 ? 4.922 -26.484 -24.203 1 95.12 240 GLY B O 1
ATOM 5054 N N . LEU B 1 241 ? 4.84 -28.719 -23.719 1 98.19 241 LEU B N 1
ATOM 5055 C CA . LEU B 1 241 ? 3.998 -28.469 -22.547 1 98.19 241 LEU B CA 1
ATOM 5056 C C . LEU B 1 241 ? 4.754 -27.672 -21.484 1 98.19 241 LEU B C 1
ATOM 5058 O O . LEU B 1 241 ? 5.969 -27.844 -21.328 1 98.19 241 LEU B O 1
ATOM 5062 N N . CYS B 1 242 ? 4.031 -26.781 -20.875 1 98.75 242 CYS B N 1
ATOM 5063 C CA . CYS B 1 242 ? 4.57 -25.953 -19.797 1 98.75 242 CYS B CA 1
ATOM 5064 C C . CYS B 1 242 ? 4.484 -26.688 -18.469 1 98.75 242 CYS B C 1
ATOM 5066 O O . CYS B 1 242 ? 3.416 -26.75 -17.859 1 98.75 242 CYS B O 1
ATOM 5068 N N . LEU B 1 243 ? 5.559 -27.266 -18.062 1 98.81 243 LEU B N 1
ATOM 5069 C CA . LEU B 1 243 ? 5.66 -27.891 -16.734 1 98.81 243 LEU B CA 1
ATOM 5070 C C . LEU B 1 243 ? 6.379 -26.969 -15.758 1 98.81 243 LEU B C 1
ATOM 5072 O O . LEU B 1 243 ? 7.586 -27.094 -15.547 1 98.81 243 LEU B O 1
ATOM 5076 N N . ASN B 1 244 ? 5.594 -26.078 -15.172 1 98.81 244 ASN B N 1
ATOM 5077 C CA . ASN B 1 244 ? 6.117 -24.984 -14.352 1 98.81 244 ASN B CA 1
ATOM 5078 C C . ASN B 1 244 ? 6.273 -25.406 -12.891 1 98.81 244 ASN B C 1
ATOM 5080 O O . ASN B 1 244 ? 5.48 -26.203 -12.383 1 98.81 244 ASN B O 1
ATOM 5084 N N . THR B 1 245 ? 7.285 -24.891 -12.297 1 98 245 THR B N 1
ATOM 5085 C CA . THR B 1 245 ? 7.508 -25.172 -10.883 1 98 245 THR B CA 1
ATOM 5086 C C . THR B 1 245 ? 8.266 -24.031 -10.211 1 98 245 THR B C 1
ATOM 5088 O O . THR B 1 245 ? 8.398 -22.953 -10.789 1 98 245 THR B O 1
ATOM 5091 N N . ALA B 1 246 ? 8.586 -24.203 -8.945 1 95.94 246 ALA B N 1
ATOM 5092 C CA . ALA B 1 246 ? 9.516 -23.422 -8.148 1 95.94 246 ALA B CA 1
ATOM 5093 C C . ALA B 1 246 ? 8.875 -22.094 -7.719 1 95.94 246 ALA B C 1
ATOM 5095 O O . ALA B 1 246 ? 7.652 -21.938 -7.785 1 95.94 246 ALA B O 1
ATOM 5096 N N . GLY B 1 247 ? 9.508 -21.281 -7.125 1 95.81 247 GLY B N 1
ATOM 5097 C CA . GLY B 1 247 ? 9.547 -19.906 -6.664 1 95.81 247 GLY B CA 1
ATOM 5098 C C . GLY B 1 247 ? 10.945 -19.438 -6.273 1 95.81 247 GLY B C 1
ATOM 5099 O O . GLY B 1 247 ? 11.891 -20.234 -6.309 1 95.81 247 GLY B O 1
ATOM 5100 N N . SER B 1 248 ? 10.984 -18.25 -5.949 1 96.81 248 SER B N 1
ATOM 5101 C CA . SER B 1 248 ? 12.289 -17.688 -5.625 1 96.81 248 SER B CA 1
ATOM 5102 C C . SER B 1 248 ? 13.016 -18.531 -4.582 1 96.81 248 SER B C 1
ATOM 5104 O O . SER B 1 248 ? 14.211 -18.812 -4.719 1 96.81 248 SER B O 1
ATOM 5106 N N . PRO B 1 249 ? 12.336 -19.094 -3.613 1 96.12 249 PRO B N 1
ATOM 5107 C CA . PRO B 1 249 ? 13.07 -19.828 -2.576 1 96.12 249 PRO B CA 1
ATOM 5108 C C . PRO B 1 249 ? 13.57 -21.188 -3.057 1 96.12 249 PRO B C 1
ATOM 5110 O O . PRO B 1 249 ? 14.523 -21.734 -2.484 1 96.12 249 PRO B O 1
ATOM 5113 N N . SER B 1 250 ? 12.953 -21.797 -4.07 1 97.06 250 SER B N 1
ATOM 5114 C CA . SER B 1 250 ? 13.242 -23.203 -4.375 1 97.06 250 SER B CA 1
ATOM 5115 C C . SER B 1 250 ? 13.797 -23.344 -5.785 1 97.06 250 SER B C 1
ATOM 5117 O O . SER B 1 250 ? 14.109 -24.469 -6.219 1 97.06 250 SER B O 1
ATOM 5119 N N . TYR B 1 251 ? 13.953 -22.25 -6.555 1 97.75 251 TYR B N 1
ATOM 5120 C CA . TYR B 1 251 ? 14.258 -22.375 -7.977 1 97.75 251 TYR B CA 1
ATOM 5121 C C . TYR B 1 251 ? 15.562 -23.141 -8.18 1 97.75 251 TYR B C 1
ATOM 5123 O O . TYR B 1 251 ? 15.68 -23.938 -9.109 1 97.75 251 TYR B O 1
ATOM 5131 N N . ARG B 1 252 ? 16.547 -23.016 -7.289 1 96.19 252 ARG B N 1
ATOM 5132 C CA . ARG B 1 252 ? 17.859 -23.625 -7.461 1 96.19 252 ARG B CA 1
ATOM 5133 C C . ARG B 1 252 ? 17.781 -25.141 -7.246 1 96.19 252 ARG B C 1
ATOM 5135 O O . ARG B 1 252 ? 18.578 -25.891 -7.801 1 96.19 252 ARG B O 1
ATOM 5142 N N . MET B 1 253 ? 16.844 -25.562 -6.48 1 96.19 253 MET B N 1
ATOM 5143 C CA . MET B 1 253 ? 16.703 -26.984 -6.215 1 96.19 253 MET B CA 1
ATOM 5144 C C . MET B 1 253 ? 16.297 -27.734 -7.477 1 96.19 253 MET B C 1
ATOM 5146 O O . MET B 1 253 ? 16.562 -28.938 -7.605 1 96.19 253 MET B O 1
ATOM 5150 N N . HIS B 1 254 ? 15.75 -27.062 -8.328 1 97.38 254 HIS B N 1
ATOM 5151 C CA . HIS B 1 254 ? 15.258 -27.688 -9.555 1 97.38 254 HIS B CA 1
ATOM 5152 C C . HIS B 1 254 ? 16.391 -27.891 -10.555 1 97.38 254 HIS B C 1
ATOM 5154 O O . HIS B 1 254 ? 16.172 -28.406 -11.648 1 97.38 254 HIS B O 1
ATOM 5160 N N . GLU B 1 255 ? 17.594 -27.5 -10.188 1 96.62 255 GLU B N 1
ATOM 5161 C CA . GLU B 1 255 ? 18.781 -27.953 -10.914 1 96.62 255 GLU B CA 1
ATOM 5162 C C . GLU B 1 255 ? 18.938 -29.469 -10.844 1 96.62 255 GLU B C 1
ATOM 5164 O O . GLU B 1 255 ? 19.578 -30.062 -11.711 1 96.62 255 GLU B O 1
ATOM 5169 N N . ASN B 1 256 ? 18.281 -30.047 -9.914 1 94.75 256 ASN B N 1
ATOM 5170 C CA . ASN B 1 256 ? 18.531 -31.438 -9.594 1 94.75 256 ASN B CA 1
ATOM 5171 C C . ASN B 1 256 ? 17.453 -32.344 -10.18 1 94.75 256 ASN B C 1
ATOM 5173 O O . ASN B 1 256 ? 17.312 -33.5 -9.766 1 94.75 256 ASN B O 1
ATOM 5177 N N . GLU B 1 257 ? 16.641 -31.859 -10.977 1 96.81 257 GLU B N 1
ATOM 5178 C CA . GLU B 1 257 ? 15.617 -32.656 -11.625 1 96.81 257 GLU B CA 1
ATOM 5179 C C . GLU B 1 257 ? 15.461 -32.281 -13.094 1 96.81 257 GLU B C 1
ATOM 5181 O O . GLU B 1 257 ? 15.945 -31.234 -13.523 1 96.81 257 GLU B O 1
ATOM 5186 N N . ARG B 1 258 ? 14.789 -33.188 -13.891 1 95.81 258 ARG B N 1
ATOM 5187 C CA . ARG B 1 258 ? 14.695 -32.969 -15.328 1 95.81 258 ARG B CA 1
ATOM 5188 C C . ARG B 1 258 ? 13.25 -33 -15.797 1 95.81 258 ARG B C 1
ATOM 5190 O O . ARG B 1 258 ? 12.977 -33 -17 1 95.81 258 ARG B O 1
ATOM 5197 N N . LEU B 1 259 ? 12.359 -33.062 -14.859 1 97.25 259 LEU B N 1
ATOM 5198 C CA . LEU B 1 259 ? 10.953 -33.188 -15.203 1 97.25 259 LEU B CA 1
ATOM 5199 C C . LEU B 1 259 ? 10.383 -31.859 -15.68 1 97.25 259 LEU B C 1
ATOM 5201 O O . LEU B 1 259 ? 9.695 -31.797 -16.703 1 97.25 259 LEU B O 1
ATOM 5205 N N . SER B 1 260 ? 10.625 -30.797 -14.938 1 98.19 260 SER B N 1
ATOM 5206 C CA . SER B 1 260 ? 10.047 -29.5 -15.227 1 98.19 260 SER B CA 1
ATOM 5207 C C . SER B 1 260 ? 10.711 -28.844 -16.438 1 98.19 260 SER B C 1
ATOM 5209 O O . SER B 1 260 ? 11.883 -29.125 -16.719 1 98.19 260 SER B O 1
ATOM 5211 N N . THR B 1 261 ? 9.969 -28.031 -17.156 1 98.31 261 THR B N 1
ATOM 5212 C CA . THR B 1 261 ? 10.492 -27.375 -18.359 1 98.31 261 THR B CA 1
ATOM 5213 C C . THR B 1 261 ? 10.906 -25.938 -18.047 1 98.31 261 THR B C 1
ATOM 5215 O O . THR B 1 261 ? 11.625 -25.312 -18.828 1 98.31 261 THR B O 1
ATOM 5218 N N . GLU B 1 262 ? 10.414 -25.422 -16.938 1 98.44 262 GLU B N 1
ATOM 5219 C CA . GLU B 1 262 ? 10.727 -24.031 -16.594 1 98.44 262 GLU B CA 1
ATOM 5220 C C . GLU B 1 262 ? 10.578 -23.797 -15.086 1 98.44 262 GLU B C 1
ATOM 5222 O O . GLU B 1 262 ? 9.945 -24.594 -14.391 1 98.44 262 GLU B O 1
ATOM 5227 N N . VAL B 1 263 ? 11.242 -22.734 -14.602 1 98.5 263 VAL B N 1
ATOM 5228 C CA . VAL B 1 263 ? 11.117 -22.281 -13.219 1 98.5 263 VAL B CA 1
ATOM 5229 C C . VAL B 1 263 ? 10.633 -20.828 -13.195 1 98.5 263 VAL B C 1
ATOM 5231 O O . VAL B 1 263 ? 10.961 -20.047 -14.094 1 98.5 263 VAL B O 1
ATOM 5234 N N . SER B 1 264 ? 9.867 -20.5 -12.18 1 98.5 264 SER B N 1
ATOM 5235 C CA . SER B 1 264 ? 9.398 -19.125 -11.977 1 98.5 264 SER B CA 1
ATOM 5236 C C . SER B 1 264 ? 10.219 -18.422 -10.891 1 98.5 264 SER B C 1
ATOM 5238 O O . SER B 1 264 ? 10.43 -18.969 -9.812 1 98.5 264 SER B O 1
ATOM 5240 N N . VAL B 1 265 ? 10.688 -17.25 -11.203 1 98.44 265 VAL B N 1
ATOM 5241 C CA . VAL B 1 265 ? 11.484 -16.453 -10.273 1 98.44 265 VAL B CA 1
ATOM 5242 C C . VAL B 1 265 ? 11.055 -14.984 -10.352 1 98.44 265 VAL B C 1
ATOM 5244 O O . VAL B 1 265 ? 10.836 -14.453 -11.438 1 98.44 265 VAL B O 1
ATOM 5247 N N . GLY B 1 266 ? 10.781 -14.328 -9.234 1 97.81 266 GLY B N 1
ATOM 5248 C CA . GLY B 1 266 ? 10.461 -12.906 -9.172 1 97.81 266 GLY B CA 1
ATOM 5249 C C . GLY B 1 266 ? 11.172 -12.188 -8.039 1 97.81 266 GLY B C 1
ATOM 5250 O O . GLY B 1 266 ? 12.18 -11.508 -8.266 1 97.81 266 GLY B O 1
ATOM 5251 N N . THR B 1 267 ? 10.898 -12.547 -6.844 1 97.5 267 THR B N 1
ATOM 5252 C CA . THR B 1 267 ? 11.312 -11.836 -5.637 1 97.5 267 THR B CA 1
ATOM 5253 C C . THR B 1 267 ? 12.828 -11.922 -5.457 1 97.5 267 THR B C 1
ATOM 5255 O O . THR B 1 267 ? 13.445 -10.992 -4.93 1 97.5 267 THR B O 1
ATOM 5258 N N . ALA B 1 268 ? 13.438 -13.008 -5.871 1 98.19 268 ALA B N 1
ATOM 5259 C CA . ALA B 1 268 ? 14.875 -13.203 -5.719 1 98.19 268 ALA B CA 1
ATOM 5260 C C . ALA B 1 268 ? 15.656 -12.125 -6.477 1 98.19 268 ALA B C 1
ATOM 5262 O O . ALA B 1 268 ? 16.797 -11.828 -6.137 1 98.19 268 ALA B O 1
ATOM 5263 N N . MET B 1 269 ? 15 -11.547 -7.508 1 98.75 269 MET B N 1
ATOM 5264 C CA . MET B 1 269 ? 15.656 -10.523 -8.312 1 98.75 269 MET B CA 1
ATOM 5265 C C . MET B 1 269 ? 15.969 -9.289 -7.473 1 98.75 269 MET B C 1
ATOM 5267 O O . MET B 1 269 ? 16.938 -8.57 -7.746 1 98.75 269 MET B O 1
ATOM 5271 N N . LEU B 1 270 ? 15.148 -9.047 -6.43 1 98.75 270 LEU B N 1
ATOM 5272 C CA . LEU B 1 270 ? 15.289 -7.82 -5.645 1 98.75 270 LEU B CA 1
ATOM 5273 C C . LEU B 1 270 ? 15.633 -8.141 -4.195 1 98.75 270 LEU B C 1
ATOM 5275 O O . LEU B 1 270 ? 16.078 -7.262 -3.449 1 98.75 270 LEU B O 1
ATOM 5279 N N . LYS B 1 271 ? 15.422 -9.297 -3.75 1 98.44 271 LYS B N 1
ATOM 5280 C CA . LYS B 1 271 ? 15.75 -9.891 -2.459 1 98.44 271 LYS B CA 1
ATOM 5281 C C . LYS B 1 271 ? 15.297 -8.992 -1.31 1 98.44 271 LYS B C 1
ATOM 5283 O O . LYS B 1 271 ? 16.125 -8.461 -0.571 1 98.44 271 LYS B O 1
ATOM 5288 N N . PRO B 1 272 ? 14 -8.852 -1.059 1 97.56 272 PRO B N 1
ATOM 5289 C CA . PRO B 1 272 ? 13.516 -8.188 0.153 1 97.56 272 PRO B CA 1
ATOM 5290 C C . PRO B 1 272 ? 13.867 -8.945 1.428 1 97.56 272 PRO B C 1
ATOM 5292 O O . PRO B 1 272 ? 14.375 -10.07 1.357 1 97.56 272 PRO B O 1
ATOM 5295 N N . THR B 1 273 ? 13.594 -8.383 2.5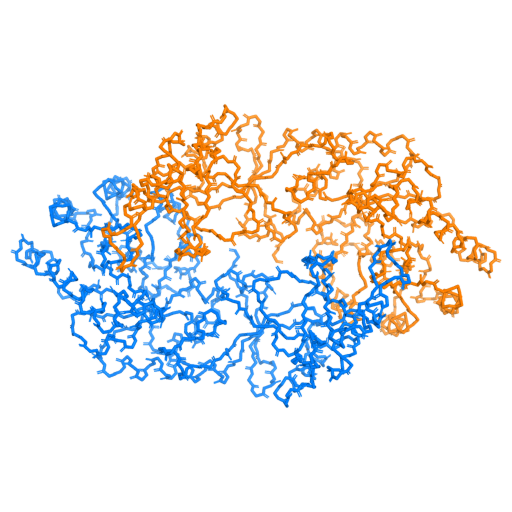96 1 97.06 273 THR B N 1
ATOM 5296 C CA . THR B 1 273 ? 14.125 -8.906 3.846 1 97.06 273 THR B CA 1
ATOM 5297 C C . THR B 1 273 ? 13.547 -10.289 4.141 1 97.06 273 THR B C 1
ATOM 5299 O O . THR B 1 273 ? 14.234 -11.148 4.691 1 97.06 273 THR B O 1
ATOM 5302 N N . HIS B 1 274 ? 12.273 -10.539 3.771 1 93.81 274 HIS B N 1
ATOM 5303 C CA . HIS B 1 274 ? 11.656 -11.836 4.02 1 93.81 274 HIS B CA 1
ATOM 5304 C C . HIS B 1 274 ? 12.32 -12.93 3.191 1 93.81 274 HIS B C 1
ATOM 5306 O O . HIS B 1 274 ? 12.094 -14.117 3.438 1 93.81 274 HIS B O 1
ATOM 5312 N N . TYR B 1 275 ? 13.172 -12.586 2.307 1 95.62 275 TYR B N 1
ATOM 5313 C CA . TYR B 1 275 ? 13.844 -13.547 1.439 1 95.62 275 TYR B CA 1
ATOM 5314 C C . TYR B 1 275 ? 15.32 -13.656 1.78 1 95.62 275 TYR B C 1
ATOM 5316 O O . TYR B 1 275 ? 16.125 -14.125 0.967 1 95.62 275 TYR B O 1
ATOM 5324 N N . ASP B 1 276 ? 15.688 -13.07 2.979 1 96.56 276 ASP B N 1
ATOM 5325 C CA . ASP B 1 276 ? 17 -13.422 3.523 1 96.56 276 ASP B CA 1
ATOM 5326 C C . ASP B 1 276 ? 17.047 -14.898 3.918 1 96.56 276 ASP B C 1
ATOM 5328 O O . ASP B 1 276 ? 17.031 -15.227 5.105 1 96.56 276 ASP B O 1
ATOM 5332 N N . LEU B 1 277 ? 17.125 -15.727 2.926 1 95.38 277 LEU B N 1
ATOM 5333 C CA . LEU B 1 277 ? 17.031 -17.172 3.053 1 95.38 277 LEU B CA 1
ATOM 5334 C C . LEU B 1 277 ? 18.375 -17.828 2.721 1 95.38 277 LEU B C 1
ATOM 5336 O O . LEU B 1 277 ? 19.109 -17.344 1.869 1 95.38 277 LEU B O 1
ATOM 5340 N N . PRO B 1 278 ? 18.656 -19 3.355 1 93.88 278 PRO B N 1
ATOM 5341 C CA . PRO B 1 278 ? 19.875 -19.75 2.992 1 93.88 278 PRO B CA 1
ATOM 5342 C C . PRO B 1 278 ? 19.922 -20.078 1.506 1 93.88 278 PRO B C 1
ATOM 5344 O O . PRO B 1 278 ? 21 -20.031 0.901 1 93.88 278 PRO B O 1
ATOM 5347 N N . SER B 1 279 ? 18.797 -20.328 0.927 1 93.81 279 SER B N 1
ATOM 5348 C CA . SER B 1 279 ? 18.75 -20.719 -0.478 1 93.81 279 SER B CA 1
ATOM 5349 C C . SER B 1 279 ? 19.031 -19.531 -1.394 1 93.81 279 SER B C 1
ATOM 5351 O O . SER B 1 279 ? 19.281 -19.719 -2.588 1 93.81 279 SER B O 1
ATOM 5353 N N . LEU B 1 280 ? 19.031 -18.328 -0.832 1 97.19 280 LEU B N 1
ATOM 5354 C CA . LEU B 1 280 ? 19.25 -17.125 -1.631 1 97.19 280 LEU B CA 1
ATOM 5355 C C . LEU B 1 280 ? 20.469 -16.344 -1.134 1 97.19 280 LEU B C 1
ATOM 5357 O O . LEU B 1 280 ? 20.531 -15.125 -1.275 1 97.19 280 LEU B O 1
ATOM 5361 N N . VAL B 1 281 ? 21.422 -17.031 -0.579 1 96.75 281 VAL B N 1
ATOM 5362 C CA . VAL B 1 281 ? 22.578 -16.422 0.08 1 96.75 281 VAL B CA 1
ATOM 5363 C C . VAL B 1 281 ? 23.422 -15.672 -0.947 1 96.75 281 VAL B C 1
ATOM 5365 O O . VAL B 1 281 ? 24.062 -14.672 -0.622 1 96.75 281 VAL B O 1
ATOM 5368 N N . GLU B 1 282 ? 23.375 -16.078 -2.225 1 98.12 282 GLU B N 1
ATOM 5369 C CA . GLU B 1 282 ? 24.188 -15.445 -3.252 1 98.12 282 GLU B CA 1
ATOM 5370 C C . GLU B 1 282 ? 23.547 -14.156 -3.758 1 98.12 282 GLU B C 1
ATOM 5372 O O . GLU B 1 282 ? 24.203 -13.359 -4.434 1 98.12 282 GLU B O 1
ATOM 5377 N N . HIS B 1 283 ? 22.266 -14.008 -3.561 1 98.69 283 HIS B N 1
ATOM 5378 C CA . HIS B 1 283 ? 21.562 -12.82 -4.027 1 98.69 283 HIS B CA 1
ATOM 5379 C C . HIS B 1 283 ? 21.844 -11.617 -3.133 1 98.69 283 HIS B C 1
ATOM 5381 O O . HIS B 1 283 ? 22.188 -11.781 -1.96 1 98.69 283 HIS B O 1
ATOM 5387 N N . GLU B 1 284 ? 21.656 -10.445 -3.699 1 98.69 284 GLU B N 1
ATOM 5388 C CA . GLU B 1 284 ? 21.875 -9.188 -2.984 1 98.69 284 GLU B CA 1
ATOM 5389 C C . GLU B 1 284 ? 20.609 -8.344 -2.951 1 98.69 284 GLU B C 1
ATOM 5391 O O . GLU B 1 284 ? 19.844 -8.305 -3.928 1 98.69 284 GLU B O 1
ATOM 5396 N N . PRO B 1 285 ? 20.375 -7.66 -1.769 1 98.62 285 PRO B N 1
ATOM 5397 C CA . PRO B 1 285 ? 19.266 -6.707 -1.763 1 98.62 285 PRO B CA 1
ATOM 5398 C C . PRO B 1 285 ? 19.422 -5.598 -2.801 1 98.62 285 PRO B C 1
ATOM 5400 O O . PRO B 1 285 ? 20.438 -4.895 -2.799 1 98.62 285 PRO B O 1
ATOM 5403 N N . ALA B 1 286 ? 18.375 -5.465 -3.643 1 98.81 286 ALA B N 1
ATOM 5404 C CA . ALA B 1 286 ? 18.531 -4.543 -4.766 1 98.81 286 ALA B CA 1
ATOM 5405 C C . ALA B 1 286 ? 17.453 -3.463 -4.742 1 98.81 286 ALA B C 1
ATOM 5407 O O . ALA B 1 286 ? 17.406 -2.605 -5.629 1 98.81 286 ALA B O 1
ATOM 5408 N N . ALA B 1 287 ? 16.578 -3.477 -3.801 1 98.75 287 ALA B N 1
ATOM 5409 C CA . ALA B 1 287 ? 15.508 -2.492 -3.699 1 98.75 287 ALA B CA 1
ATOM 5410 C C . ALA B 1 287 ? 15.508 -1.82 -2.33 1 98.75 287 ALA B C 1
ATOM 5412 O O . ALA B 1 287 ? 15.562 -2.496 -1.3 1 98.75 287 ALA B O 1
ATOM 5413 N N . TYR B 1 288 ? 15.398 -0.468 -2.289 1 98.81 288 TYR B N 1
ATOM 5414 C CA . TYR B 1 288 ? 15.359 0.301 -1.051 1 98.81 288 TYR B CA 1
ATOM 5415 C C . TYR B 1 288 ? 14.336 1.426 -1.141 1 98.81 288 TYR B C 1
ATOM 5417 O O . TYR B 1 288 ? 14.148 2.021 -2.205 1 98.81 288 TYR B O 1
ATOM 5425 N N . ILE B 1 289 ? 13.672 1.688 -0.088 1 98.81 289 ILE B N 1
ATOM 5426 C CA . ILE B 1 289 ? 12.938 2.934 0.093 1 98.81 289 ILE B CA 1
ATOM 5427 C C . ILE B 1 289 ? 13.875 4.02 0.61 1 98.81 289 ILE B C 1
ATOM 5429 O O . ILE B 1 289 ? 14.703 3.768 1.487 1 98.81 289 ILE B O 1
ATOM 5433 N N . ALA B 1 290 ? 13.844 5.145 0.06 1 98.88 290 ALA B N 1
ATOM 5434 C CA . ALA B 1 290 ? 14.5 6.328 0.599 1 98.88 290 ALA B CA 1
ATOM 5435 C C . ALA B 1 290 ? 13.492 7.441 0.881 1 98.88 290 ALA B C 1
ATOM 5437 O O . ALA B 1 290 ? 12.641 7.738 0.044 1 98.88 290 ALA B O 1
ATOM 5438 N N . THR B 1 291 ? 13.586 8.008 2.029 1 98.88 291 THR B N 1
ATOM 5439 C CA . THR B 1 291 ? 12.672 9.07 2.402 1 98.88 291 THR B CA 1
ATOM 5440 C C . THR B 1 291 ? 13.367 10.109 3.273 1 98.88 291 THR B C 1
ATOM 5442 O O . THR B 1 291 ? 14.18 9.766 4.137 1 98.88 291 THR B O 1
ATOM 5445 N N . PRO B 1 292 ? 13.094 11.359 3.059 1 98.81 292 PRO B N 1
ATOM 5446 C CA . PRO B 1 292 ? 13.82 12.398 3.793 1 98.81 292 PRO B CA 1
ATOM 5447 C C . PRO B 1 292 ? 13.297 12.594 5.211 1 98.81 292 PRO B C 1
ATOM 5449 O O . PRO B 1 292 ? 12.094 12.445 5.457 1 98.81 292 PRO B O 1
ATOM 5452 N N . VAL B 1 293 ? 14.211 12.922 6.082 1 98.69 293 VAL B N 1
ATOM 5453 C CA . VAL B 1 293 ? 13.867 13.445 7.398 1 98.69 293 VAL B CA 1
ATOM 5454 C C . VAL B 1 293 ? 13.25 14.836 7.254 1 98.69 293 VAL B C 1
ATOM 5456 O O . VAL B 1 293 ? 13.859 15.734 6.672 1 98.69 293 VAL B O 1
ATOM 5459 N N . LEU B 1 294 ? 12.07 14.992 7.793 1 98.31 294 LEU B N 1
ATOM 5460 C CA . LEU B 1 294 ? 11.391 16.281 7.734 1 98.31 294 LEU B CA 1
ATOM 5461 C C . LEU B 1 294 ? 11.734 17.125 8.953 1 98.31 294 LEU B C 1
ATOM 5463 O O . LEU B 1 294 ? 11.883 18.344 8.852 1 98.31 294 LEU B O 1
ATOM 5467 N N . LYS B 1 295 ? 11.805 16.453 10.094 1 97.69 295 LYS B N 1
ATOM 5468 C CA . LYS B 1 295 ? 12.039 17.125 11.359 1 97.69 295 LYS B CA 1
ATOM 5469 C C . LYS B 1 295 ? 12.977 16.312 12.25 1 97.69 295 LYS B C 1
ATOM 5471 O O . LYS B 1 295 ? 12.992 15.078 12.18 1 97.69 295 LYS B O 1
ATOM 5476 N N . SER B 1 296 ? 13.719 16.953 13.016 1 96.12 296 SER B N 1
ATOM 5477 C CA . SER B 1 296 ? 14.562 16.406 14.07 1 96.12 296 SER B CA 1
ATOM 5478 C C . SER B 1 296 ? 14.312 17.109 15.398 1 96.12 296 SER B C 1
ATOM 5480 O O . SER B 1 296 ? 14.578 18.312 15.531 1 96.12 296 SER B O 1
ATOM 5482 N N . THR B 1 297 ? 13.836 16.359 16.453 1 93.19 297 THR B N 1
ATOM 5483 C CA . THR B 1 297 ? 13.336 17.031 17.641 1 93.19 297 THR B CA 1
ATOM 5484 C C . THR B 1 297 ? 14.141 16.641 18.875 1 93.19 297 THR B C 1
ATOM 5486 O O . THR B 1 297 ? 13.758 16.953 20 1 93.19 297 THR B O 1
ATOM 5489 N N . GLY B 1 298 ? 15.234 15.938 18.656 1 91.56 298 GLY B N 1
ATOM 5490 C CA . GLY B 1 298 ? 16.062 15.539 19.781 1 91.56 298 GLY B CA 1
ATOM 5491 C C . GLY B 1 298 ? 15.531 14.32 20.516 1 91.56 298 GLY B C 1
ATOM 5492 O O . GLY B 1 298 ? 15.094 13.352 19.875 1 91.56 298 GLY B O 1
ATOM 5493 N N . ALA B 1 299 ? 15.602 14.352 21.828 1 88.19 299 ALA B N 1
ATOM 5494 C CA . ALA B 1 299 ? 15.164 13.211 22.641 1 88.19 299 ALA B CA 1
ATOM 5495 C C . ALA B 1 299 ? 13.664 12.984 22.484 1 88.19 299 ALA B C 1
ATOM 5497 O O . ALA B 1 299 ? 12.906 13.93 22.266 1 88.19 299 ALA B O 1
ATOM 5498 N N . VAL B 1 300 ? 13.289 11.789 22.641 1 87.75 300 VAL B N 1
ATOM 5499 C CA . VAL B 1 300 ? 11.891 11.391 22.484 1 87.75 300 VAL B CA 1
ATOM 5500 C C . VAL B 1 300 ? 11.008 12.203 23.422 1 87.75 300 VAL B C 1
ATOM 5502 O O . VAL B 1 300 ? 11.375 12.43 24.578 1 87.75 300 VAL B O 1
ATOM 5505 N N . ASN B 1 301 ? 9.984 12.719 22.922 1 86.25 301 ASN B N 1
ATOM 5506 C CA . ASN B 1 301 ? 8.953 13.43 23.672 1 86.25 301 ASN B CA 1
ATOM 5507 C C . ASN B 1 301 ? 7.555 13 23.25 1 86.25 301 ASN B C 1
ATOM 5509 O O . ASN B 1 301 ? 7.141 13.25 22.109 1 86.25 301 ASN B O 1
ATOM 5513 N N . ILE B 1 302 ? 6.879 12.344 24.125 1 83.31 302 ILE B N 1
ATOM 5514 C CA . ILE B 1 302 ? 5.559 11.781 23.859 1 83.31 302 ILE B CA 1
ATOM 5515 C C . ILE B 1 302 ? 4.477 12.719 24.375 1 83.31 302 ILE B C 1
ATOM 5517 O O . ILE B 1 302 ? 4.598 13.258 25.484 1 83.31 302 ILE B O 1
ATOM 5521 N N . PRO B 1 303 ? 3.424 12.914 23.562 1 81.19 303 PRO B N 1
ATOM 5522 C CA . PRO B 1 303 ? 2.348 13.797 24.016 1 81.19 303 PRO B CA 1
ATOM 5523 C C . PRO B 1 303 ? 1.81 13.43 25.391 1 81.19 303 PRO B C 1
ATOM 5525 O O . PRO B 1 303 ? 1.678 12.242 25.703 1 81.19 303 PRO B O 1
ATOM 5528 N N . ALA B 1 304 ? 1.505 14.352 26.172 1 77.62 304 ALA B N 1
ATOM 5529 C CA . ALA B 1 304 ? 0.899 14.242 27.5 1 77.62 304 ALA B CA 1
ATOM 5530 C C . ALA B 1 304 ? 1.933 13.82 28.547 1 77.62 304 ALA B C 1
ATOM 5532 O O . ALA B 1 304 ? 1.738 14.047 29.734 1 77.62 304 ALA B O 1
ATOM 5533 N N . LEU B 1 305 ? 3.066 13.156 28.109 1 80.38 305 LEU B N 1
ATOM 5534 C CA . LEU B 1 305 ? 4.082 12.734 29.078 1 80.38 305 LEU B CA 1
ATOM 5535 C C . LEU B 1 305 ? 5.094 13.852 29.312 1 80.38 305 LEU B C 1
ATOM 5537 O O . LEU B 1 305 ? 5.672 13.953 30.391 1 80.38 305 LEU B O 1
ATOM 5541 N N . ASP B 1 306 ? 5.352 14.672 28.406 1 78.44 306 ASP B N 1
ATOM 5542 C CA . ASP B 1 306 ? 6.223 15.844 28.438 1 78.44 306 ASP B CA 1
ATOM 5543 C C . ASP B 1 306 ? 7.547 15.523 29.125 1 78.44 306 ASP B C 1
ATOM 5545 O O . ASP B 1 306 ? 8.25 14.586 28.734 1 78.44 306 ASP B O 1
ATOM 5549 N N . ASP B 1 307 ? 7.75 16.031 30.25 1 75.38 307 ASP B N 1
ATOM 5550 C CA . ASP B 1 307 ? 9.031 15.898 30.922 1 75.38 307 ASP B CA 1
ATOM 5551 C C . ASP B 1 307 ? 9.297 14.445 31.328 1 75.38 307 ASP B C 1
ATOM 5553 O O . ASP B 1 307 ? 10.445 14.031 31.469 1 75.38 307 ASP B O 1
ATOM 5557 N N . LYS B 1 308 ? 8.312 13.664 31.578 1 81 308 LYS B N 1
ATOM 5558 C CA . LYS B 1 308 ? 8.477 12.266 31.969 1 81 308 LYS B CA 1
ATOM 5559 C C . LYS B 1 308 ? 9.047 11.43 30.844 1 81 308 LYS B C 1
ATOM 5561 O O . LYS B 1 308 ? 9.562 10.328 31.062 1 81 308 LYS B O 1
ATOM 5566 N N . SER B 1 309 ? 9 11.984 29.594 1 83.5 309 SER B N 1
ATOM 5567 C CA . SER B 1 309 ? 9.547 11.289 28.438 1 83.5 309 SER B CA 1
ATOM 5568 C C . SER B 1 309 ? 11.062 11.156 28.531 1 83.5 309 SER B C 1
ATOM 5570 O O . SER B 1 309 ? 11.656 10.312 27.875 1 83.5 309 SER B O 1
ATOM 5572 N N . LYS B 1 310 ? 11.711 11.961 29.234 1 80.75 310 LYS B N 1
ATOM 5573 C CA . LYS B 1 310 ? 13.164 11.977 29.375 1 80.75 310 LYS B CA 1
ATOM 5574 C C . LYS B 1 310 ? 13.672 10.656 29.953 1 80.75 310 LYS B C 1
ATOM 5576 O O . LYS B 1 310 ? 14.82 10.273 29.734 1 80.75 310 LYS B O 1
ATOM 5581 N N . LEU B 1 311 ? 12.82 10.109 30.672 1 80.25 311 LEU B N 1
ATOM 5582 C CA . LEU B 1 311 ? 13.203 8.844 31.281 1 80.25 311 LEU B CA 1
ATOM 5583 C C . LEU B 1 311 ? 13.492 7.781 30.219 1 80.25 311 LEU B C 1
ATOM 5585 O O . LEU B 1 311 ? 14.352 6.922 30.422 1 80.25 311 LEU B O 1
ATOM 5589 N N . PHE B 1 312 ? 12.781 7.973 29.156 1 79.56 312 PHE B N 1
ATOM 5590 C CA . PHE B 1 312 ? 12.961 7.004 28.078 1 79.56 312 PHE B CA 1
ATOM 5591 C C . PHE B 1 312 ? 14.359 7.109 27.484 1 79.56 312 PHE B C 1
ATOM 5593 O O . PHE B 1 312 ? 15.047 6.098 27.312 1 79.56 312 PHE B O 1
ATOM 5600 N N . SER B 1 313 ? 14.789 8.273 27.219 1 80.38 313 SER B N 1
ATOM 5601 C CA . SER B 1 313 ? 16.094 8.477 26.594 1 80.38 313 SER B CA 1
ATOM 5602 C C . SER B 1 313 ? 17.219 8.227 27.594 1 80.38 313 SER B C 1
ATOM 5604 O O . SER B 1 313 ? 18.344 7.879 27.188 1 80.38 313 SER B O 1
ATOM 5606 N N . TRP B 1 314 ? 16.953 8.508 28.797 1 81.06 314 TRP B N 1
ATOM 5607 C CA . TRP B 1 314 ? 17.953 8.234 29.812 1 81.06 314 TRP B CA 1
ATOM 5608 C C . TRP B 1 314 ? 18.234 6.734 29.922 1 81.06 314 TRP B C 1
ATOM 5610 O O . TRP B 1 314 ? 19.391 6.32 30.062 1 81.06 314 TRP B O 1
ATOM 5620 N N . TRP B 1 315 ? 17.203 5.965 29.688 1 83.81 315 TRP B N 1
ATOM 5621 C CA . TRP B 1 315 ? 17.312 4.52 29.844 1 83.81 315 TRP B CA 1
ATOM 5622 C C . TRP B 1 315 ? 17.812 3.871 28.562 1 83.81 315 TRP B C 1
ATOM 5624 O O . TRP B 1 315 ? 18.609 2.939 28.609 1 83.81 315 TRP B O 1
ATOM 5634 N N . ASP B 1 316 ? 17.359 4.348 27.516 1 89.69 316 ASP B N 1
ATOM 5635 C CA . ASP B 1 316 ? 17.656 3.742 26.219 1 89.69 316 ASP B CA 1
ATOM 5636 C C . ASP B 1 316 ? 18.297 4.754 25.281 1 89.69 316 ASP B C 1
ATOM 5638 O O . ASP B 1 316 ? 17.625 5.637 24.75 1 89.69 316 ASP B O 1
ATOM 5642 N N . ALA B 1 317 ? 19.578 4.578 25.016 1 90.81 317 ALA B N 1
ATOM 5643 C CA . ALA B 1 317 ? 20.344 5.492 24.156 1 90.81 317 ALA B CA 1
ATOM 5644 C C . ALA B 1 317 ? 19.734 5.578 22.766 1 90.81 317 ALA B C 1
ATOM 5646 O O . ALA B 1 317 ? 19.938 6.559 22.047 1 90.81 317 ALA B O 1
ATOM 5647 N N . ASN B 1 318 ? 19.031 4.547 22.359 1 93.25 318 ASN B N 1
ATOM 5648 C CA . ASN B 1 318 ? 18.453 4.465 21.016 1 93.25 318 ASN B CA 1
ATOM 5649 C C . ASN B 1 318 ? 17.203 5.328 20.891 1 93.25 318 ASN B C 1
ATOM 5651 O O . ASN B 1 318 ? 16.531 5.305 19.859 1 93.25 318 ASN B O 1
ATOM 5655 N N . GLN B 1 319 ? 16.891 6.102 21.922 1 92.38 319 GLN B N 1
ATOM 5656 C CA . GLN B 1 319 ? 15.766 7.027 21.922 1 92.38 319 GLN B CA 1
ATOM 5657 C C . GLN B 1 319 ? 16.219 8.461 22.172 1 92.38 319 GLN B C 1
ATOM 5659 O O . GLN B 1 319 ? 15.422 9.328 22.516 1 92.38 319 GLN B O 1
ATOM 5664 N N . ARG B 1 320 ? 17.484 8.703 22 1 93.94 320 ARG B N 1
ATOM 5665 C CA . ARG B 1 320 ? 18.062 10.016 22.266 1 93.94 320 ARG B CA 1
ATOM 5666 C C . ARG B 1 320 ? 17.828 10.961 21.094 1 93.94 320 ARG B C 1
ATOM 5668 O O . ARG B 1 320 ? 17.969 12.18 21.219 1 93.94 320 ARG B O 1
ATOM 5675 N N . GLN B 1 321 ? 17.562 10.391 19.969 1 95.38 321 GLN B N 1
ATOM 5676 C CA . GLN B 1 321 ? 17.203 11.195 18.797 1 95.38 321 GLN B CA 1
ATOM 5677 C C . GLN B 1 321 ? 15.852 10.789 18.234 1 95.38 321 GLN B C 1
ATOM 5679 O O . GLN B 1 321 ? 15.516 9.602 18.203 1 95.38 321 GLN B O 1
ATOM 5684 N N . THR B 1 322 ? 15.086 11.812 17.875 1 96.56 322 THR B N 1
ATOM 5685 C CA . THR B 1 322 ? 13.781 11.602 17.25 1 96.56 322 THR B CA 1
ATOM 5686 C C . THR B 1 322 ? 13.695 12.312 15.906 1 96.56 322 THR B C 1
ATOM 5688 O O . THR B 1 322 ? 13.977 13.508 15.812 1 96.56 322 THR B O 1
ATOM 5691 N N . PHE B 1 323 ? 13.367 11.547 14.938 1 97.81 323 PHE B N 1
ATOM 5692 C CA . PHE B 1 323 ? 13.164 12.062 13.586 1 97.81 323 PHE B CA 1
ATOM 5693 C C . PHE B 1 323 ? 11.734 11.789 13.109 1 97.81 323 PHE B C 1
ATOM 5695 O O . PHE B 1 323 ? 11.133 10.781 13.484 1 97.81 323 PHE B O 1
ATOM 5702 N N . PHE B 1 324 ? 11.203 12.719 12.414 1 97.94 324 PHE B N 1
ATOM 5703 C CA . PHE B 1 324 ? 9.977 12.484 11.664 1 97.94 324 PHE B CA 1
ATOM 5704 C C . PHE B 1 324 ? 10.258 12.453 10.164 1 97.94 324 PHE B C 1
ATOM 5706 O O . PHE B 1 324 ? 10.82 13.406 9.617 1 97.94 324 PHE B O 1
ATOM 5713 N N . ILE B 1 325 ? 9.852 11.359 9.547 1 98.5 325 ILE B N 1
ATOM 5714 C CA . ILE B 1 325 ? 10.211 11.172 8.148 1 98.5 325 ILE B CA 1
ATOM 5715 C C . ILE B 1 325 ? 8.992 11.414 7.262 1 98.5 325 ILE B C 1
ATOM 5717 O O . ILE B 1 325 ? 7.855 11.383 7.738 1 98.5 325 ILE B O 1
ATOM 5721 N N . TYR B 1 326 ? 9.273 11.727 5.918 1 98.38 326 TYR B N 1
ATOM 5722 C CA . TYR B 1 326 ? 8.242 11.891 4.898 1 98.38 326 TYR B CA 1
ATOM 5723 C C . TYR B 1 326 ? 7.582 10.562 4.574 1 98.38 326 TYR B C 1
ATOM 5725 O O . TYR B 1 326 ? 8.133 9.75 3.824 1 98.38 326 TYR B O 1
ATOM 5733 N N . GLY B 1 327 ? 6.375 10.336 5.109 1 96.38 327 GLY B N 1
ATOM 5734 C CA . GLY B 1 327 ? 5.684 9.062 4.953 1 96.38 327 GLY B CA 1
ATOM 5735 C C . GLY B 1 327 ? 5.988 8.078 6.062 1 96.38 327 GLY B C 1
ATOM 5736 O O . GLY B 1 327 ? 6.195 8.469 7.211 1 96.38 327 GLY B O 1
ATOM 5737 N N . GLY B 1 328 ? 5.715 6.801 5.863 1 96.44 328 GLY B N 1
ATOM 5738 C CA . GLY B 1 328 ? 5.988 5.77 6.855 1 96.44 328 GLY B CA 1
ATOM 5739 C C . GLY B 1 328 ? 4.977 4.641 6.836 1 96.44 328 GLY B C 1
ATOM 5740 O O . GLY B 1 328 ? 4.176 4.531 5.902 1 96.44 328 GLY B O 1
ATOM 5741 N N . ASN B 1 329 ? 5.191 3.756 7.734 1 95.75 329 ASN B N 1
ATOM 5742 C CA . ASN B 1 329 ? 4.344 2.59 7.961 1 95.75 329 ASN B CA 1
ATOM 5743 C C . ASN B 1 329 ? 4.289 1.688 6.73 1 95.75 329 ASN B C 1
ATOM 5745 O O . ASN B 1 329 ? 3.23 1.156 6.395 1 95.75 329 ASN B O 1
ATOM 5749 N N . TRP B 1 330 ? 5.379 1.632 6.004 1 96.12 330 TRP B N 1
ATOM 5750 C CA . TRP B 1 330 ? 5.492 0.696 4.891 1 96.12 330 TRP B CA 1
ATOM 5751 C C . TRP B 1 330 ? 5.824 -0.706 5.391 1 96.12 330 TRP B C 1
ATOM 5753 O O . TRP B 1 330 ? 6.293 -0.875 6.52 1 96.12 330 TRP B O 1
ATOM 5763 N N . MET B 1 331 ? 5.492 -1.712 4.59 1 95.88 331 MET B N 1
ATOM 5764 C CA . MET B 1 331 ? 6.02 -3.053 4.828 1 95.88 331 MET B CA 1
ATOM 5765 C C . MET B 1 331 ? 7.516 -3.107 4.531 1 95.88 331 MET B C 1
ATOM 5767 O O . MET B 1 331 ? 7.93 -3.652 3.508 1 95.88 331 MET B O 1
ATOM 5771 N N . ALA B 1 332 ? 8.297 -2.594 5.477 1 97.56 332 ALA B N 1
ATOM 5772 C CA . ALA B 1 332 ? 9.742 -2.455 5.301 1 97.56 332 ALA B CA 1
ATOM 5773 C C . ALA B 1 332 ? 10.453 -2.391 6.648 1 97.56 332 ALA B C 1
ATOM 5775 O O . ALA B 1 332 ? 9.82 -2.182 7.684 1 97.56 332 ALA B O 1
ATOM 5776 N N . GLU B 1 333 ? 11.719 -2.637 6.66 1 98.06 333 GLU B N 1
ATOM 5777 C CA . GLU B 1 333 ? 12.602 -2.533 7.82 1 98.06 333 GLU B CA 1
ATOM 5778 C C . GLU B 1 333 ? 13.656 -1.452 7.617 1 98.06 333 GLU B C 1
ATOM 5780 O O . GLU B 1 333 ? 14.164 -1.278 6.508 1 98.06 333 GLU B O 1
ATOM 5785 N N . PHE B 1 334 ? 13.945 -0.735 8.688 1 98.31 334 PHE B N 1
ATOM 5786 C CA . PHE B 1 334 ? 15.008 0.265 8.594 1 98.31 334 PHE B CA 1
ATOM 5787 C C . PHE B 1 334 ? 16.328 -0.38 8.195 1 98.31 334 PHE B C 1
ATOM 5789 O O . PHE B 1 334 ? 16.672 -1.451 8.695 1 98.31 334 PHE B O 1
ATOM 5796 N N . GLU B 1 335 ? 17.031 0.238 7.258 1 98.44 335 GLU B N 1
ATOM 5797 C CA . GLU B 1 335 ? 18.25 -0.331 6.707 1 98.44 335 GLU B CA 1
ATOM 5798 C C . GLU B 1 335 ? 19.453 0.553 7.012 1 98.44 335 GLU B C 1
ATOM 5800 O O . GLU B 1 335 ? 20.516 0.055 7.395 1 98.44 335 GLU B O 1
ATOM 5805 N N . SER B 1 336 ? 19.359 1.847 6.809 1 98.5 336 SER B N 1
ATOM 5806 C CA . SER B 1 336 ? 20.453 2.781 6.98 1 98.5 336 SER B CA 1
ATOM 5807 C C . SER B 1 336 ? 19.953 4.191 7.273 1 98.5 336 SER B C 1
ATOM 5809 O O . SER B 1 336 ? 18.984 4.652 6.652 1 98.5 336 SER B O 1
ATOM 5811 N N . PRO B 1 337 ? 20.641 4.832 8.172 1 97.94 337 PRO B N 1
ATOM 5812 C CA . PRO B 1 337 ? 21.734 4.332 9.008 1 97.94 337 PRO B CA 1
ATOM 5813 C C . PRO B 1 337 ? 21.266 3.26 9.992 1 97.94 337 PRO B C 1
ATOM 5815 O O . PRO B 1 337 ? 20.078 3.137 10.266 1 97.94 337 PRO B O 1
ATOM 5818 N N . PRO B 1 338 ? 22.219 2.438 10.469 1 97.94 338 PRO B N 1
ATOM 5819 C CA . PRO B 1 338 ? 21.828 1.355 11.367 1 97.94 338 PRO B CA 1
ATOM 5820 C C . PRO B 1 338 ? 21.312 1.87 12.711 1 97.94 338 PRO B C 1
ATOM 5822 O O . PRO B 1 338 ? 21.688 2.955 13.148 1 97.94 338 PRO B O 1
ATOM 5825 N N . GLY B 1 339 ? 20.406 1.093 13.305 1 97.38 339 GLY B N 1
ATOM 5826 C CA . GLY B 1 339 ? 19.984 1.353 14.672 1 97.38 339 GLY B CA 1
ATOM 5827 C C . GLY B 1 339 ? 18.672 2.113 14.75 1 97.38 339 GLY B C 1
ATOM 5828 O O . GLY B 1 339 ? 18.109 2.291 15.836 1 97.38 339 GLY B O 1
ATOM 5829 N N . LEU B 1 340 ? 18.172 2.588 13.641 1 98.12 340 LEU B N 1
ATOM 5830 C CA . LEU B 1 340 ? 16.891 3.283 13.609 1 98.12 340 LEU B CA 1
ATOM 5831 C C . LEU B 1 340 ? 15.742 2.33 13.945 1 98.12 340 LEU B C 1
ATOM 5833 O O . LEU B 1 340 ? 15.805 1.143 13.617 1 98.12 340 LEU B O 1
ATOM 5837 N N . GLN B 1 341 ? 14.711 2.881 14.617 1 96.62 341 GLN B N 1
ATOM 5838 C CA . GLN B 1 341 ? 13.562 2.053 14.992 1 96.62 341 GLN B CA 1
ATOM 5839 C C . GLN B 1 341 ? 12.289 2.883 15.07 1 96.62 341 GLN B C 1
ATOM 5841 O O . GLN B 1 341 ? 12.336 4.086 15.32 1 96.62 341 GLN B O 1
ATOM 5846 N N . SER B 1 342 ? 11.188 2.223 14.844 1 95.62 342 SER B N 1
ATOM 5847 C CA . SER B 1 342 ? 9.891 2.848 15.07 1 95.62 342 SER B CA 1
ATOM 5848 C C . SER B 1 342 ? 9.594 2.996 16.562 1 95.62 342 SER B C 1
ATOM 5850 O O . SER B 1 342 ? 10.258 2.381 17.391 1 95.62 342 SER B O 1
ATOM 5852 N N . ASN B 1 343 ? 8.633 3.852 16.828 1 92 343 ASN B N 1
ATOM 5853 C CA . ASN B 1 343 ? 8.188 4.051 18.203 1 92 343 ASN B CA 1
ATOM 5854 C C . ASN B 1 343 ? 6.797 3.465 18.438 1 92 343 ASN B C 1
ATOM 5856 O O . ASN B 1 343 ? 5.801 4.016 17.969 1 92 343 ASN B O 1
ATOM 5860 N N . GLY B 1 344 ? 6.746 2.449 19.203 1 87.06 344 GLY B N 1
ATOM 5861 C CA . GLY B 1 344 ? 5.48 1.769 19.438 1 87.06 344 GLY B CA 1
ATOM 5862 C C . GLY B 1 344 ? 4.512 2.582 20.266 1 87.06 344 GLY B C 1
ATOM 5863 O O . GLY B 1 344 ? 3.295 2.463 20.109 1 87.06 344 GLY B O 1
ATOM 5864 N N . VAL B 1 345 ? 4.938 3.443 21.094 1 83.19 345 VAL B N 1
ATOM 5865 C CA . VAL B 1 345 ? 4.098 4.246 21.984 1 83.19 345 VAL B CA 1
ATOM 5866 C C . VAL B 1 345 ? 3.457 5.387 21.188 1 83.19 345 VAL B C 1
ATOM 5868 O O . VAL B 1 345 ? 2.26 5.648 21.328 1 83.19 345 VAL B O 1
ATOM 5871 N N . TYR B 1 346 ? 4.254 6.02 20.406 1 86.5 346 TYR B N 1
ATOM 5872 C CA . TYR B 1 346 ? 3.748 7.098 19.562 1 86.5 346 TYR B CA 1
ATOM 5873 C C . TYR B 1 346 ? 2.824 6.555 18.484 1 86.5 346 TYR B C 1
ATOM 5875 O O . TYR B 1 346 ? 1.89 7.234 18.062 1 86.5 346 TYR B O 1
ATOM 5883 N N . GLY B 1 347 ? 3.17 5.242 18.062 1 87.44 347 GLY B N 1
ATOM 5884 C CA . GLY B 1 347 ? 2.391 4.625 17 1 87.44 347 GLY B CA 1
ATOM 5885 C C . GLY B 1 347 ? 2.996 4.824 15.625 1 87.44 347 GLY B C 1
ATOM 5886 O O . GLY B 1 347 ? 4.012 5.508 15.477 1 87.44 347 GLY B O 1
ATOM 5887 N N . ARG B 1 348 ? 2.396 4.215 14.68 1 91.94 348 ARG B N 1
ATOM 5888 C CA . ARG B 1 348 ? 2.871 4.242 13.297 1 91.94 348 ARG B CA 1
ATOM 5889 C C . ARG B 1 348 ? 2.049 5.211 12.453 1 91.94 348 ARG B C 1
ATOM 5891 O O . ARG B 1 348 ? 0.839 5.344 12.656 1 91.94 348 ARG B O 1
ATOM 5898 N N . SER B 1 349 ? 2.734 5.895 11.562 1 92.88 349 SER B N 1
ATOM 5899 C CA . SER B 1 349 ? 2.064 6.832 10.672 1 92.88 349 SER B CA 1
ATOM 5900 C C . SER B 1 349 ? 2.492 6.613 9.219 1 92.88 349 SER B C 1
ATOM 5902 O O . SER B 1 349 ? 3.678 6.422 8.938 1 92.88 349 SER B O 1
ATOM 5904 N N . SER B 1 350 ? 1.516 6.668 8.336 1 93.81 350 SER B N 1
ATOM 5905 C CA . SER B 1 350 ? 1.817 6.523 6.914 1 93.81 350 SER B CA 1
ATOM 5906 C C . SER B 1 350 ? 2.18 7.863 6.285 1 93.81 350 SER B C 1
ATOM 5908 O O . SER B 1 350 ? 2.531 7.93 5.105 1 93.81 350 SER B O 1
ATOM 5910 N N . ASN B 1 351 ? 2.154 8.891 7.031 1 93.81 351 ASN B N 1
ATOM 5911 C CA . ASN B 1 351 ? 2.334 10.219 6.465 1 93.81 351 ASN B CA 1
ATOM 5912 C C . ASN B 1 351 ? 3.559 10.914 7.051 1 93.81 351 ASN B C 1
ATOM 5914 O O . ASN B 1 351 ? 4.289 11.609 6.336 1 93.81 351 ASN B O 1
ATOM 5918 N N . GLN B 1 352 ? 3.682 10.883 8.336 1 95.69 352 GLN B N 1
ATOM 5919 C CA . GLN B 1 352 ? 4.809 11.445 9.078 1 95.69 352 GLN B CA 1
ATOM 5920 C C . GLN B 1 352 ? 5.191 10.547 10.25 1 95.69 352 GLN B C 1
ATOM 5922 O O . GLN B 1 352 ? 4.789 10.805 11.391 1 95.69 352 GLN B O 1
ATOM 5927 N N . GLU B 1 353 ? 6.066 9.625 10 1 96.81 353 GLU B N 1
ATOM 5928 C CA . GLU B 1 353 ? 6.355 8.594 10.992 1 96.81 353 GLU B CA 1
ATOM 5929 C C . GLU B 1 353 ? 7.52 9.008 11.891 1 96.81 353 GLU B C 1
ATOM 5931 O O . GLU B 1 353 ? 8.523 9.539 11.406 1 96.81 353 GLU B O 1
ATOM 5936 N N . MET B 1 354 ? 7.352 8.727 13.18 1 96.88 354 MET B N 1
ATOM 5937 C CA . MET B 1 354 ? 8.422 8.945 14.148 1 96.88 354 MET B CA 1
ATOM 5938 C C . MET B 1 354 ? 9.461 7.828 14.078 1 96.88 354 MET B C 1
ATOM 5940 O O . MET B 1 354 ? 9.102 6.648 14.047 1 96.88 354 MET B O 1
ATOM 5944 N N . VAL B 1 355 ? 10.656 8.188 14.008 1 97.88 355 VAL B N 1
ATOM 5945 C CA . VAL B 1 355 ? 11.789 7.266 13.992 1 97.88 355 VAL B CA 1
ATOM 5946 C C . VAL B 1 355 ? 12.789 7.656 15.086 1 97.88 355 VAL B C 1
ATOM 5948 O O . VAL B 1 355 ? 13.148 8.828 15.211 1 97.88 355 VAL B O 1
ATOM 5951 N N . ASN B 1 356 ? 13.188 6.699 15.883 1 97.19 356 ASN B N 1
ATOM 5952 C CA . ASN B 1 356 ? 14.148 6.957 16.953 1 97.19 356 ASN B CA 1
ATOM 5953 C C . ASN B 1 356 ? 15.516 6.344 16.625 1 97.19 356 ASN B C 1
ATOM 5955 O O . ASN B 1 356 ? 15.602 5.375 15.875 1 97.19 356 ASN B O 1
ATOM 5959 N N . GLY B 1 357 ? 16.516 6.898 17.141 1 96.81 357 GLY B N 1
ATOM 5960 C CA . GLY B 1 357 ? 17.875 6.41 17.047 1 96.81 357 GLY B CA 1
ATOM 5961 C C . GLY B 1 357 ? 18.812 7.035 18.062 1 96.81 357 GLY B C 1
ATOM 5962 O O . GLY B 1 357 ? 18.406 7.934 18.812 1 96.81 357 GLY B O 1
ATOM 5963 N N . SER B 1 358 ? 20.016 6.449 18.172 1 96 358 SER B N 1
ATOM 5964 C CA . SER B 1 358 ? 21.031 7.062 19.031 1 96 358 SER B CA 1
ATOM 5965 C C . SER B 1 358 ? 21.672 8.266 18.344 1 96 358 SER B C 1
ATOM 5967 O O . SER B 1 358 ? 21.391 8.547 17.172 1 96 358 SER B O 1
ATOM 5969 N N . SER B 1 359 ? 22.422 8.969 19.109 1 94.06 359 SER B N 1
ATOM 5970 C CA . SER B 1 359 ? 23.125 10.117 18.562 1 94.06 359 SER B CA 1
ATOM 5971 C C . SER B 1 359 ? 24.156 9.688 17.516 1 94.06 359 SER B C 1
ATOM 5973 O O . SER B 1 359 ? 24.609 10.5 16.703 1 94.06 359 SER B O 1
ATOM 5975 N N . ALA B 1 360 ? 24.484 8.445 17.484 1 95.56 360 ALA B N 1
ATOM 5976 C CA . ALA B 1 360 ? 25.516 7.93 16.594 1 95.56 360 ALA B CA 1
ATOM 5977 C C . ALA B 1 360 ? 25.016 7.848 15.148 1 95.56 360 ALA B C 1
ATOM 5979 O O . ALA B 1 360 ? 25.812 7.699 14.219 1 95.56 360 ALA B O 1
ATOM 5980 N N . VAL B 1 361 ? 23.719 7.922 14.906 1 96 361 VAL B N 1
ATOM 5981 C CA . VAL B 1 361 ? 23.172 7.789 13.562 1 96 361 VAL B CA 1
ATOM 5982 C C . VAL B 1 361 ? 23.578 8.992 12.711 1 96 361 VAL B C 1
ATOM 5984 O O . VAL B 1 361 ? 23.734 8.875 11.492 1 96 361 VAL B O 1
ATOM 5987 N N . GLY B 1 362 ? 23.625 10.203 13.352 1 95.38 362 GLY B N 1
ATOM 5988 C CA . GLY B 1 362 ? 24.141 11.391 12.695 1 95.38 362 GLY B CA 1
ATOM 5989 C C . GLY B 1 362 ? 23.219 11.922 11.609 1 95.38 362 GLY B C 1
ATOM 5990 O O . GLY B 1 362 ? 23.688 12.445 10.602 1 95.38 362 GLY B O 1
ATOM 5991 N N . LEU B 1 363 ? 21.938 11.773 11.68 1 97.25 363 LEU B N 1
ATOM 5992 C CA . LEU B 1 363 ? 20.984 12.242 10.688 1 97.25 363 LEU B CA 1
ATOM 5993 C C . LEU B 1 363 ? 20.641 13.711 10.922 1 97.25 363 LEU B C 1
ATOM 5995 O O . LEU B 1 363 ? 20.5 14.148 12.062 1 97.25 363 LEU B O 1
ATOM 5999 N N . SER B 1 364 ? 20.578 14.414 9.898 1 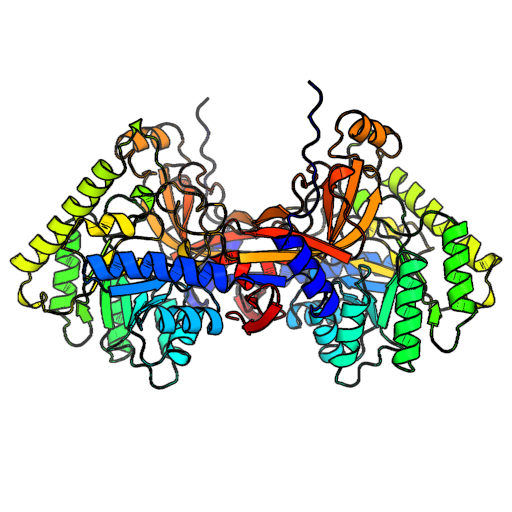96.69 364 SER B N 1
ATOM 6000 C CA . SER B 1 364 ? 20.047 15.773 9.891 1 96.69 364 SER B CA 1
ATOM 6001 C C . SER B 1 364 ? 18.766 15.867 9.062 1 96.69 364 SER B C 1
ATOM 6003 O O . SER B 1 364 ? 18.453 14.953 8.297 1 96.69 364 SER B O 1
ATOM 6005 N N . VAL B 1 365 ? 18.047 16.984 9.25 1 97.38 365 VAL B N 1
ATOM 6006 C CA . VAL B 1 365 ? 16.891 17.266 8.414 1 97.38 365 VAL B CA 1
ATOM 6007 C C . VAL B 1 365 ? 17.281 17.188 6.941 1 97.38 365 VAL B C 1
ATOM 6009 O O . VAL B 1 365 ? 18.344 17.688 6.555 1 97.38 365 VAL B O 1
ATOM 6012 N N . GLU B 1 366 ? 16.469 16.469 6.121 1 97.75 366 GLU B N 1
ATOM 6013 C CA . GLU B 1 366 ? 16.562 16.266 4.676 1 97.75 366 GLU B CA 1
ATOM 6014 C C . GLU B 1 366 ? 17.562 15.172 4.336 1 97.75 366 GLU B C 1
ATOM 6016 O O . GLU B 1 366 ? 17.734 14.812 3.168 1 97.75 366 GLU B O 1
ATOM 6021 N N . ASP B 1 367 ? 18.297 14.625 5.34 1 98.62 367 ASP B N 1
ATOM 6022 C CA . ASP B 1 367 ? 18.953 13.344 5.102 1 98.62 367 ASP B CA 1
ATOM 6023 C C . ASP B 1 367 ? 17.938 12.242 4.812 1 98.62 367 ASP B C 1
ATOM 6025 O O . ASP B 1 367 ? 16.781 12.336 5.227 1 98.62 367 ASP B O 1
ATOM 6029 N N . GLN B 1 368 ? 18.469 11.242 4.086 1 98.81 368 GLN B N 1
ATOM 6030 C CA . GLN B 1 368 ? 17.578 10.133 3.734 1 98.81 368 GLN B CA 1
ATOM 6031 C C . GLN B 1 368 ? 17.641 9.031 4.793 1 98.81 368 GLN B C 1
ATOM 6033 O O . GLN B 1 368 ? 18.703 8.711 5.309 1 98.81 368 GLN B O 1
ATOM 6038 N N . VAL B 1 369 ? 16.469 8.555 5.168 1 98.88 369 VAL B N 1
ATOM 6039 C CA . VAL B 1 369 ? 16.359 7.266 5.848 1 98.88 369 VAL B CA 1
ATOM 6040 C C . VAL B 1 369 ? 16.094 6.164 4.824 1 98.88 369 VAL B C 1
ATOM 6042 O O . VAL B 1 369 ? 15.203 6.293 3.98 1 98.88 369 VAL B O 1
ATOM 6045 N N . PHE B 1 370 ? 16.891 5.133 4.879 1 98.94 370 PHE B N 1
ATOM 6046 C CA . PHE B 1 370 ? 16.75 4.027 3.939 1 98.94 370 PHE B CA 1
ATOM 6047 C C . PHE B 1 370 ? 16.109 2.822 4.617 1 98.94 370 PHE B C 1
ATOM 6049 O O . PHE B 1 370 ? 16.453 2.479 5.746 1 98.94 370 PHE B O 1
ATOM 6056 N N . LEU B 1 371 ? 15.133 2.277 3.957 1 98.81 371 LEU B N 1
ATOM 6057 C CA . LEU B 1 371 ? 14.469 1.056 4.402 1 98.81 371 LEU B CA 1
ATOM 6058 C C . LEU B 1 371 ? 14.531 -0.019 3.322 1 98.81 371 LEU B C 1
ATOM 6060 O O . LEU B 1 371 ? 14.625 0.294 2.135 1 98.81 371 LEU B O 1
ATOM 6064 N N . ARG B 1 372 ? 14.555 -1.223 3.73 1 98.5 372 ARG B N 1
ATOM 6065 C CA . ARG B 1 372 ? 14.445 -2.355 2.816 1 98.5 372 ARG B CA 1
ATOM 6066 C C . ARG B 1 372 ? 13.055 -2.99 2.895 1 98.5 372 ARG B C 1
ATOM 6068 O O . ARG B 1 372 ? 12.586 -3.336 3.979 1 98.5 372 ARG B O 1
ATOM 6075 N N . PRO B 1 373 ? 12.367 -3.141 1.75 1 97.94 373 PRO B N 1
ATOM 6076 C CA . PRO B 1 373 ? 11.047 -3.766 1.767 1 97.94 373 PRO B CA 1
ATOM 6077 C C . PRO B 1 373 ? 11.07 -5.18 2.34 1 97.94 373 PRO B C 1
ATOM 6079 O O . PRO B 1 373 ? 12.055 -5.902 2.17 1 97.94 373 PRO B O 1
ATOM 6082 N N . THR B 1 374 ? 9.93 -5.559 2.994 1 95.94 374 THR B N 1
ATOM 6083 C CA . THR B 1 374 ? 9.773 -6.941 3.428 1 95.94 374 THR B CA 1
ATOM 6084 C C . THR B 1 374 ? 9.148 -7.785 2.32 1 95.94 374 THR B C 1
ATOM 6086 O O . THR B 1 374 ? 9.422 -8.984 2.215 1 95.94 374 THR B O 1
ATOM 6089 N N . GLN B 1 375 ? 8.25 -7.152 1.499 1 91.06 375 GLN B N 1
ATOM 6090 C CA . GLN B 1 375 ? 7.578 -7.75 0.352 1 91.06 375 GLN B CA 1
ATOM 6091 C C . GLN B 1 375 ? 7.504 -6.77 -0.816 1 91.06 375 GLN B C 1
ATOM 6093 O O . GLN B 1 375 ? 6.777 -5.777 -0.756 1 91.06 375 GLN B O 1
ATOM 6098 N N . THR B 1 376 ? 8.109 -7.078 -1.88 1 90.62 376 THR B N 1
ATOM 6099 C CA . THR B 1 376 ? 8.219 -6.133 -2.986 1 90.62 376 THR B CA 1
ATOM 6100 C C . THR B 1 376 ? 6.879 -5.973 -3.693 1 90.62 376 THR B C 1
ATOM 6102 O O . THR B 1 376 ? 6.535 -4.879 -4.141 1 90.62 376 THR B O 1
ATOM 6105 N N . GLU B 1 377 ? 6.094 -7.062 -3.82 1 88.25 377 GLU B N 1
ATOM 6106 C CA . GLU B 1 377 ? 4.859 -7.086 -4.598 1 88.25 377 GLU B CA 1
ATOM 6107 C C . GLU B 1 377 ? 3.912 -5.969 -4.168 1 88.25 377 GLU B C 1
ATOM 6109 O O . GLU B 1 377 ? 3.305 -5.305 -5.012 1 88.25 377 GLU B O 1
ATOM 6114 N N . ALA B 1 378 ? 3.793 -5.695 -2.945 1 86.31 378 ALA B N 1
ATOM 6115 C CA . ALA B 1 378 ? 2.887 -4.66 -2.451 1 86.31 378 ALA B CA 1
ATOM 6116 C C . ALA B 1 378 ? 3.594 -3.314 -2.348 1 86.31 378 ALA B C 1
ATOM 6118 O O . ALA B 1 378 ? 3.025 -2.279 -2.703 1 86.31 378 ALA B O 1
ATOM 6119 N N . VAL B 1 379 ? 4.832 -3.262 -2.064 1 94.19 379 VAL B N 1
ATOM 6120 C CA . VAL B 1 379 ? 5.543 -2.049 -1.67 1 94.19 379 VAL B CA 1
ATOM 6121 C C . VAL B 1 379 ? 5.934 -1.253 -2.914 1 94.19 379 VAL B C 1
ATOM 6123 O O . VAL B 1 379 ? 5.812 -0.026 -2.936 1 94.19 379 VAL B O 1
ATOM 6126 N N . LEU B 1 380 ? 6.32 -1.905 -4.004 1 95.88 380 LEU B N 1
ATOM 6127 C CA . LEU B 1 380 ? 6.84 -1.22 -5.184 1 95.88 380 LEU B CA 1
ATOM 6128 C C . LEU B 1 380 ? 5.762 -0.358 -5.828 1 95.88 380 LEU B C 1
ATOM 6130 O O . LEU B 1 380 ? 6.062 0.657 -6.457 1 95.88 380 LEU B O 1
ATOM 6134 N N . LEU B 1 381 ? 4.523 -0.684 -5.609 1 94.06 381 LEU B N 1
ATOM 6135 C CA . LEU B 1 381 ? 3.412 -0.019 -6.281 1 94.06 381 LEU B CA 1
ATOM 6136 C C . LEU B 1 381 ? 3.031 1.271 -5.559 1 94.06 381 LEU B C 1
ATOM 6138 O O . LEU B 1 381 ? 2.162 2.012 -6.023 1 94.06 381 LEU B O 1
ATOM 6142 N N . GLN B 1 382 ? 3.723 1.612 -4.5 1 93.56 382 GLN B N 1
ATOM 6143 C CA . GLN B 1 382 ? 3.225 2.652 -3.607 1 93.56 382 GLN B CA 1
ATOM 6144 C C . GLN B 1 382 ? 4.008 3.949 -3.781 1 93.56 382 GLN B C 1
ATOM 6146 O O . GLN B 1 382 ? 3.75 4.938 -3.09 1 93.56 382 GLN B O 1
ATOM 6151 N N . PHE B 1 383 ? 4.969 4.094 -4.691 1 94.19 383 PHE B N 1
ATOM 6152 C CA . PHE B 1 383 ? 5.883 5.23 -4.688 1 94.19 383 PHE B CA 1
ATOM 6153 C C . PHE B 1 383 ? 5.848 5.957 -6.031 1 94.19 383 PHE B C 1
ATOM 6155 O O . PHE B 1 383 ? 6.695 6.809 -6.301 1 94.19 383 PHE B O 1
ATOM 6162 N N . GLY B 1 384 ? 4.898 5.633 -6.883 1 91.94 384 GLY B N 1
ATOM 6163 C CA . GLY B 1 384 ? 4.973 6.148 -8.242 1 91.94 384 GLY B CA 1
ATOM 6164 C C . GLY B 1 384 ? 6.113 5.551 -9.047 1 91.94 384 GLY B C 1
ATOM 6165 O O . GLY B 1 384 ? 6.316 4.336 -9.031 1 91.94 384 GLY B O 1
ATOM 6166 N N . ASP B 1 385 ? 6.863 6.422 -9.695 1 95.69 385 ASP B N 1
ATOM 6167 C CA . ASP B 1 385 ? 7.961 5.914 -10.508 1 95.69 385 ASP B CA 1
ATOM 6168 C C . ASP B 1 385 ? 9.086 5.371 -9.633 1 95.69 385 ASP B C 1
ATOM 6170 O O . ASP B 1 385 ? 9.43 5.965 -8.609 1 95.69 385 ASP B O 1
ATOM 6174 N N . LEU B 1 386 ? 9.602 4.266 -10.031 1 97.81 386 LEU B N 1
ATOM 6175 C CA . LEU B 1 386 ? 10.82 3.73 -9.43 1 97.81 386 LEU B CA 1
ATOM 6176 C C . LEU B 1 386 ? 12.055 4.457 -9.961 1 97.81 386 LEU B C 1
ATOM 6178 O O . LEU B 1 386 ? 12.102 4.832 -11.133 1 97.81 386 LEU B O 1
ATOM 6182 N N . LEU B 1 387 ? 13 4.672 -9.109 1 98.75 387 LEU B N 1
ATOM 6183 C CA . LEU B 1 387 ? 14.273 5.238 -9.539 1 98.75 387 LEU B CA 1
ATOM 6184 C C . LEU B 1 387 ? 15.32 4.145 -9.727 1 98.75 387 LEU B C 1
ATOM 6186 O O . LEU B 1 387 ? 15.641 3.42 -8.781 1 98.75 387 LEU B O 1
ATOM 6190 N N . ALA B 1 388 ? 15.844 4.008 -10.906 1 98.81 388 ALA B N 1
ATOM 6191 C CA . ALA B 1 388 ? 16.938 3.084 -11.172 1 98.81 388 ALA B CA 1
ATOM 6192 C C . ALA B 1 388 ? 18.297 3.75 -10.914 1 98.81 388 ALA B C 1
ATOM 6194 O O . ALA B 1 388 ? 18.547 4.848 -11.414 1 98.81 388 ALA B O 1
ATOM 6195 N N . VAL B 1 389 ? 19.094 3.092 -10.117 1 98.75 389 VAL B N 1
ATOM 6196 C CA . VAL B 1 389 ? 20.375 3.664 -9.758 1 98.75 389 VAL B CA 1
ATOM 6197 C C . VAL B 1 389 ? 21.5 2.73 -10.211 1 98.75 389 VAL B C 1
ATOM 6199 O O . VAL B 1 389 ? 21.391 1.51 -10.078 1 98.75 389 VAL B O 1
ATOM 6202 N N . ARG B 1 390 ? 22.562 3.227 -10.781 1 98.62 390 ARG B N 1
ATOM 6203 C CA . ARG B 1 390 ? 23.812 2.539 -11.133 1 98.62 390 ARG B CA 1
ATOM 6204 C C . ARG B 1 390 ? 25.031 3.326 -10.664 1 98.62 390 ARG B C 1
ATOM 6206 O O . ARG B 1 390 ? 25.125 4.531 -10.914 1 98.62 390 ARG B O 1
ATOM 6213 N N . GLY B 1 391 ? 25.938 2.686 -10.016 1 97.69 391 GLY B N 1
ATOM 6214 C CA . GLY B 1 391 ? 27.109 3.369 -9.492 1 97.69 391 GLY B CA 1
ATOM 6215 C C . GLY B 1 391 ? 26.781 4.527 -8.578 1 97.69 391 GLY B C 1
ATOM 6216 O O . GLY B 1 391 ? 27.453 5.559 -8.594 1 97.69 391 GLY B O 1
ATOM 6217 N N . GLY B 1 392 ? 25.641 4.465 -7.957 1 97.12 392 GLY B N 1
ATOM 6218 C CA . GLY B 1 392 ? 25.25 5.488 -7 1 97.12 392 GLY B CA 1
ATOM 6219 C C . GLY B 1 392 ? 24.578 6.68 -7.652 1 97.12 392 GLY B C 1
ATOM 6220 O O . GLY B 1 392 ? 24.25 7.66 -6.98 1 97.12 392 GLY B O 1
ATOM 6221 N N . ARG B 1 393 ? 24.344 6.539 -8.906 1 98.5 393 ARG B N 1
ATOM 6222 C CA . ARG B 1 393 ? 23.719 7.645 -9.633 1 98.5 393 ARG B CA 1
ATOM 6223 C C . ARG B 1 393 ? 22.359 7.242 -10.195 1 98.5 393 ARG B C 1
ATOM 6225 O O . ARG B 1 393 ? 22.188 6.113 -10.656 1 98.5 393 ARG B O 1
ATOM 6232 N N . ILE B 1 394 ? 21.406 8.148 -10.109 1 98.75 394 ILE B N 1
ATOM 6233 C CA . ILE B 1 394 ? 20.109 7.922 -10.742 1 98.75 394 ILE B CA 1
ATOM 6234 C C . ILE B 1 394 ? 20.266 7.934 -12.258 1 98.75 394 ILE B C 1
ATOM 6236 O O . ILE B 1 394 ? 20.703 8.93 -12.836 1 98.75 394 ILE B O 1
ATOM 6240 N N . VAL B 1 395 ? 19.812 6.887 -12.969 1 98.62 395 VAL B N 1
ATOM 6241 C CA . VAL B 1 395 ? 20.094 6.809 -14.398 1 98.62 395 VAL B CA 1
ATOM 6242 C C . VAL B 1 395 ? 18.797 6.621 -15.18 1 98.62 395 VAL B C 1
ATOM 6244 O O . VAL B 1 395 ? 18.766 6.801 -16.406 1 98.62 395 VAL B O 1
ATOM 6247 N N . ASP B 1 396 ? 17.75 6.25 -14.523 1 98 396 ASP B N 1
ATOM 6248 C CA . ASP B 1 396 ? 16.469 6.035 -15.195 1 98 396 ASP B CA 1
ATOM 6249 C C . ASP B 1 396 ? 15.305 6.113 -14.211 1 98 396 ASP B C 1
ATOM 6251 O O . ASP B 1 396 ? 15.516 6.113 -12.992 1 98 396 ASP B O 1
ATOM 6255 N N . THR B 1 397 ? 14.125 6.309 -14.648 1 97.81 397 THR B N 1
ATOM 6256 C CA . THR B 1 397 ? 12.875 6.277 -13.898 1 97.81 397 THR B CA 1
ATOM 6257 C C . THR B 1 397 ? 11.859 5.367 -14.586 1 97.81 397 THR B C 1
ATOM 6259 O O . THR B 1 397 ? 11.719 5.395 -15.812 1 97.81 397 THR B O 1
ATOM 6262 N N . TRP B 1 398 ? 11.18 4.512 -13.773 1 97.5 398 TRP B N 1
ATOM 6263 C CA . TRP B 1 398 ? 10.242 3.541 -14.328 1 97.5 398 TRP B CA 1
ATOM 6264 C C . TRP B 1 398 ? 8.867 3.674 -13.68 1 97.5 398 TRP B C 1
ATOM 6266 O O . TRP B 1 398 ? 8.719 3.432 -12.477 1 97.5 398 TRP B O 1
ATOM 6276 N N . PRO B 1 399 ? 7.809 3.986 -14.445 1 95 399 PRO B N 1
ATOM 6277 C CA . PRO B 1 399 ? 6.465 3.932 -13.867 1 95 399 PRO B CA 1
ATOM 6278 C C . PRO B 1 399 ? 6.07 2.523 -13.422 1 95 399 PRO B C 1
ATOM 6280 O O . PRO B 1 399 ? 6.516 1.538 -14.023 1 95 399 PRO B O 1
ATOM 6283 N N . VAL B 1 400 ? 5.238 2.441 -12.375 1 93.5 400 VAL B N 1
ATOM 6284 C CA . VAL B 1 400 ? 4.699 1.159 -11.938 1 93.5 400 VAL B CA 1
ATOM 6285 C C . VAL B 1 400 ? 3.332 0.927 -12.578 1 93.5 400 VAL B C 1
ATOM 6287 O O . VAL B 1 400 ? 2.777 1.826 -13.211 1 93.5 400 VAL B O 1
ATOM 6290 N N . TYR B 1 401 ? 2.861 -0.3 -12.461 1 86.38 401 TYR B N 1
ATOM 6291 C CA . TYR B 1 401 ? 1.52 -0.59 -12.953 1 86.38 401 TYR B CA 1
ATOM 6292 C C . TYR B 1 401 ? 0.474 0.225 -12.203 1 86.38 401 TYR B C 1
ATOM 6294 O O . TYR B 1 401 ? 0.59 0.427 -10.992 1 86.38 401 TYR B O 1
ATOM 6302 N N . ALA B 1 402 ? -0.447 0.79 -12.953 1 74.12 402 ALA B N 1
ATOM 6303 C CA . ALA B 1 402 ? -1.528 1.579 -12.367 1 74.12 402 ALA B CA 1
ATOM 6304 C C . ALA B 1 402 ? -2.76 0.716 -12.109 1 74.12 402 ALA B C 1
ATOM 6306 O O . ALA B 1 402 ? -3.02 -0.24 -12.844 1 74.12 402 ALA B O 1
#

Secondary structure (DSSP, 8-state):
-PPPP---PPPHHHHHHHHHHHHHS-SS-EEEEEHHHHHHHHHHHHHHHHHHTPEEEEEGGGS--HHHHHHHHHHHT--EEEE-SHHHHHHHHHH-TT-EEEESSPPPHHHHHHHHHH--SS--HHHHEEEEE-SHHHHHHHHHHHHHHT--EEEEEEE-SSS-SSSB--HHHHHHHHHHHHH-TTTEEEEEEEE--GGGGTT--GGG--HHHHHHHHHHHHHHHHHHHHHH-GGG--TT-EEEE--TTTGGGGGG-SS-SEEEESGGGT--GGG--GGGTT----EEEEEEEEEEEES---TTTGGGGHHHHHH-GGGSEEEEEEB---SEEEEESTT-EE-TTT---SSEEEEEE-GGG---TTPEEEEEES-HHHHGGGSSSEEEEETTEEEEEEPPP-/-PPPP------HHHHHHHHHHHHHS-SS-EEEEEHHHHHHHHHHHHHHHHHHTPEEEEEGGGS--HHHHHHHHHHHT--EEEE-SHHHHHHHHHH-TT-EEEESSPPPHHHHHHHHHH--SS--HHHHEEEEE-SHHHHHHHHHHHHHHT--EEEEEEE-SSS-SSSB--HHHHHHHHHHHHH-TTTEEEEEEEE--GGGGTT--GGG--HHHHHHHHHHHHHHHHHHHHHH-GGG--TT-EEEE--TTTGGGGGG-SS-SEEEESGGGT--GGG--GGGTT----EEEEEEEEEEEES---TTTGGGGHHHHHH-GGGSEEEEEEB---SEEEEESTT-EE-TTT---SSEEEEEE-GGG---TTPEEEEEES-HHHHGGGSSSEEEEETTEEEEEEPPP-

Organism: NCBI:txid198620

Radius of gyration: 28.12 Å; Cα contacts (8 Å, |Δi|>4): 1791; chains: 2; bounding box: 58×88×65 Å

Nearest PDB structures (foldseek):
  6qkb-assembly1_B 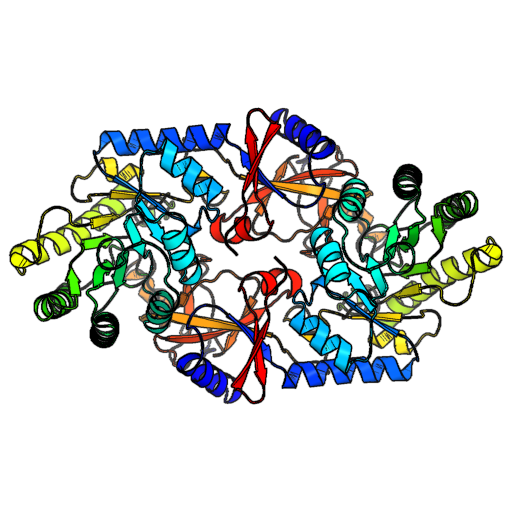 TM=8.089E-01  e=9.148E-21  Paracoccus denitrificans
  3anu-assembly1_A-2  TM=7.741E-01  e=9.056E-18  Gallus gallus
  3gwq-assembly1_A  TM=6.666E-01  e=1.049E-18  Paraburkholderia xenovorans LB400
  7xll-assembly1_B  TM=7.467E-01  e=1.000E-16  Latilactobacillus sakei
  3gwq-assembly1_B  TM=6.797E-01  e=2.744E-17  Paraburkholderia xenovorans LB400

Solvent-accessible surface area (backbone atoms only — not comparable to full-atom values): 40412 Å² total; per-residue (Å²): 131,71,59,72,76,56,34,27,53,58,55,74,70,54,46,45,39,40,53,38,35,69,74,72,44,64,56,51,53,35,36,37,35,36,47,62,35,26,51,52,19,46,50,55,53,43,55,51,36,65,74,55,70,38,45,60,26,38,30,35,56,42,41,53,21,64,54,58,44,50,55,52,28,64,74,62,69,43,54,33,36,28,35,76,44,60,73,53,42,49,49,45,36,54,76,41,46,83,33,39,36,33,38,74,51,58,68,50,61,60,26,54,51,49,40,65,73,67,56,60,73,84,36,49,54,63,80,28,34,30,46,27,37,47,49,56,68,58,46,51,50,46,47,53,50,20,59,73,68,72,39,41,40,25,36,22,37,32,36,35,40,53,54,58,84,47,37,41,77,45,67,68,58,47,49,53,40,51,48,54,34,67,73,35,64,77,32,27,38,76,37,41,35,34,37,55,41,37,66,40,28,65,70,58,61,62,90,56,38,49,47,67,56,46,43,51,53,27,50,53,48,51,48,50,56,50,51,48,41,49,68,76,38,48,90,66,54,59,89,84,50,44,29,35,27,34,21,51,40,22,39,72,63,52,59,78,55,79,82,58,46,28,34,32,42,31,48,47,43,33,29,32,61,76,50,78,31,85,71,41,64,88,43,36,70,14,46,34,36,38,22,23,25,63,36,68,67,39,49,47,47,46,58,70,46,50,81,64,25,50,56,52,28,72,54,26,42,39,28,38,24,26,32,30,30,48,24,46,73,61,66,51,43,76,56,34,36,38,44,51,40,75,41,82,85,85,39,82,26,63,58,61,16,53,34,25,16,19,74,50,29,70,78,51,68,60,37,54,44,31,24,32,31,42,46,47,50,68,52,58,59,71,40,49,49,33,36,31,25,48,96,56,34,82,76,49,74,29,56,37,67,124,132,71,59,72,75,55,34,28,52,57,54,72,69,54,45,44,38,38,53,38,35,68,73,71,42,64,56,51,52,35,36,36,36,35,47,61,37,26,50,50,19,46,50,55,53,43,54,51,34,65,74,57,71,39,44,60,26,40,30,35,57,41,43,55,20,65,55,59,43,49,55,51,28,62,74,62,69,44,54,34,36,26,35,76,43,58,72,54,43,49,49,45,36,55,76,41,45,83,34,39,36,34,39,73,50,58,66,49,59,61,26,53,51,49,40,65,73,67,56,59,74,84,36,50,53,65,78,29,33,30,47,28,37,48,48,56,68,58,47,50,48,45,47,53,48,20,59,74,69,72,39,42,41,24,36,23,39,32,36,34,38,52,54,60,85,46,38,41,75,45,69,68,58,46,49,53,39,53,49,55,35,66,73,34,65,78,30,29,38,76,36,40,35,35,38,54,42,36,66,41,26,64,69,56,62,62,90,56,38,49,46,66,56,47,42,50,52,27,50,51,49,51,47,49,55,51,51,48,41,49,69,77,40,48,91,66,56,59,90,85,50,45,29,35,27,34,21,51,40,23,41,73,62,54,58,76,56,80,80,57,46,29,35,32,42,30,50,47,45,33,29,32,61,75,50,77,31,85,71,41,64,87,43,36,69,15,45,33,36,38,22,24,25,61,37,70,68,39,48,48,50,46,58,70,46,50,79,66,24,50,55,51,27,74,52,26,42,38,27,39,24,27,32,30,28,48,24,45,74,60,67,51,43,75,56,33,37,38,44,50,38,75,40,80,85,86,39,82,26,62,58,61,16,51,35,24,17,19,75,51,31,70,77,50,68,59,37,54,44,30,25,32,31,41,46,46,51,69,51,58,61,73,40,49,48,33,36,33,26,48,94,56,33,82,75,50,75,29,56,37,67,126

InterPro domains:
  IPR001608 Alanine racemase, N-terminal [PF01168] (33-270)
  IPR029066 PLP-binding barrel [G3DSA:3.20.20.10] (35-267)
  IPR029066 PLP-binding barrel [SSF51419] (34-271)
  IPR051466 D-amino acid metabolism enzyme [PTHR28004] (28-400)

Sequence (804 aa):
MRPGDRGGPYSDYFRGLNRELKDKGPMRPVLLIDLDRLDHNIAVVVRSIKKTGKQLRLVEKSLPAPGLLSYIAQRAGTQRLMSFHQPFLNHDALTFPQSDILLGKPLPVRSAQLFYQTHTGPFDPSKQLQWLLDGPERLQQYLALAQGLGTRMRINIELDVGLHRGGVSDLNVLGQMLTLISANPQHLEFAGFMGYDPFVGMGVPGILGSPEELFAKVMVIYQRCVDFTRQQFPALWREGLCLNTAGSPSYRMHENERLSTEVSVGTAMLKPTHYDLPSLVEHEPAAYIATPVLKSTGAVNIPALDDKSKLFSWWDANQRQTFFIYGGNWMAEFESPPGLQSNGVYGRSSNQEMVNGSSAVGLSVEDQVFLRPTQTEAVLLQFGDLLAVRGGRIVDTWPVYAMRPGDRGGPYSDYFRGLNRELKDKGPMRPVLLIDLDRLDHNIAVVVRSIKKTGKQLRLVEKSLPAPGLLSYIAQRAGTQRLMSFHQPFLNHDALTFPQSDILLGKPLPVRSAQLFYQTHTGPFDPSKQLQWLLDGPERLQQYLALAQGLGTRMRINIELDVGLHRGGVSDLNVLGQMLTLISANPQHLEFAGFMGYDPFVGMGVPGILGSPEELFAKVMVIYQRCVDFTRQQFPALWREGLCLNTAGSPSYRMHENERLSTEVSVGTAMLKPTHYDLPSLVEHEPAAYIATPVLKSTGAVNIPALDDKSKLFSWWDANQRQTFFIYGGNWMAEFESPPGLQSNGVYGRSSNQEMVNGSSAVGLSVEDQVFLRPTQTEAVLLQFGDLLAVRGGRIVDTWPVYA

pLDDT: mean 95.7, std 5.33, range [66.0, 98.94]

Foldseek 3Di:
DFDDAWFAAFDPLQVLLLVQCLVPNPQAKAKEFEVVQLLLLLVVLLVLCVLQVFAEEEECLLVFFLVSVVVSCVSSVAQHYEDAALLSVLVCCASRQPHQYEYPDADQLVSVLVSVVPHDDNRDQLPRYEHEDAFDVRLVSQLVVQVVVQGAHEYEFEPALPPPPGHDQDVVRVVNSLVVQVVCVSHYAHQYYEYEQLVLQQCDPCVVHHSVVSVVSSVVSLVVNVVSCCPVPVVRDDPNHAQEYYEQRCQSVCSVDNPGRYYYYYNLSQQFPSNPTPSSVSRDHGMKIKWFFADKDFADDAPPCGPVSVVVCVRHQQRRIKTWTAAWPAQWAFDPPTSKDFDPVNHTGRGIGIITGHVNHVGDGSGITMITHNGSSPRVQPRAWHFYDYPSHGDDTTGGDD/DFDDAWFAAFDPLQVLLLVQCLVPNPQAKAKEFEVVQLLLLLVVLLVLCVLQVFAEEEECLLVFFLVSVVVSCVSSVAQHYEDAALLSVLVCCASRQPHQYEYPDADQLVSVLVSVVPHDDNRDQLPRYEHEDAFDVRLVSQLVVQVVVQGAHEYEFEPALPPPPGHDQDVVRVVNSLVVQVVCVSHYAHQYYEYEDLVLQQCDPCVVHHSVVSVVSSVVSLVVNVVSCCVVPVVRDDPNHAQEYYEQRCQSVCSVDNPGRYYYYYNLSQQFPSNPTPSSVSRDHGMKIKWFFADKDFADAAPPCGPVSVVVCVRHQQRRIKTWTAAWPAQWAFDPPTSKDFDPVNHTGRGIGIITGHVNHVGDGSGITMITHNGSSPRNQPRAWHFYDYPSHGDDTTGGDD